Protein AF-A0A679GRU7-F1 (afdb_monomer)

pLDDT: mean 77.41, std 17.05, range [34.41, 97.0]

Organism: NCBI:txid319939

Mean predicted aligned error: 24.11 Å

Solvent-accessible surface area (backbone atoms only — not comparable to full-atom values): 45218 Å² total; per-residue (Å²): 133,88,80,76,78,82,76,92,82,73,49,51,67,71,84,57,57,96,81,52,56,38,78,64,93,48,73,92,66,41,77,66,52,21,51,82,77,44,79,58,52,74,59,67,23,37,52,35,32,53,49,23,54,50,38,50,52,53,49,51,38,71,74,59,73,50,51,68,68,53,69,88,44,79,37,50,58,68,37,66,30,29,57,97,94,41,41,35,31,26,69,39,66,45,65,40,70,57,58,96,82,33,68,88,40,29,43,81,76,57,82,46,74,67,55,49,49,52,50,51,58,65,72,54,72,84,79,80,70,75,69,48,40,29,24,34,45,86,53,44,68,81,86,50,55,83,12,20,28,28,37,56,30,84,50,66,76,72,20,54,31,39,34,38,22,29,30,28,59,82,72,48,82,37,58,66,64,65,66,67,64,43,54,58,18,36,42,35,42,29,31,64,78,85,55,61,26,33,42,33,30,33,28,69,41,78,63,47,81,68,84,60,24,34,39,35,30,30,40,54,74,53,68,49,62,72,66,79,54,76,66,37,55,25,38,33,27,63,45,59,56,54,79,57,73,69,71,72,60,74,66,42,76,44,83,38,81,47,77,94,66,63,57,86,24,47,43,72,24,36,42,49,77,44,50,32,84,78,28,50,70,50,41,50,38,53,74,72,58,75,50,50,66,48,53,52,69,50,38,72,75,35,55,46,41,29,49,18,28,27,55,40,82,74,78,58,33,27,24,42,24,26,44,50,29,64,38,91,81,46,92,43,62,61,84,93,76,76,78,56,92,96,44,82,82,47,79,39,52,58,75,80,90,81,79,78,91,81,87,82,87,82,82,81,73,89,84,77,93,85,79,91,78,88,78,80,83,78,87,80,78,96,70,78,96,73,76,78,81,71,81,76,96,81,80,70,103,65,95,73,75,97,81,80,87,62,35,44,30,29,30,56,45,67,72,52,78,51,76,88,52,60,57,60,61,52,44,48,50,49,47,48,49,44,45,52,47,44,52,47,52,56,63,70,40,82,51,76,68,41,76,42,83,37,81,46,76,94,67,65,56,86,25,46,44,73,24,37,42,49,76,45,51,32,82,81,27,51,69,51,42,48,38,54,75,72,57,77,48,48,65,49,53,52,66,53,36,71,75,36,56,42,41,29,48,14,29,28,57,40,83,74,78,60,31,28,26,42,23,25,45,50,29,63,39,90,81,46,89,43,62,65,84,91,77,75,78,54,93,94,43,91,77,49,77,37,54,54,75,78,82,77,80,78,90,84,84,86,81,85,78,96,71,90,71,92,55,97,85,59,85,74,80,78,50,75,47,40,47,35,74,56,82,87,70,73,88,54,94,49,103,66,88,58,82,83,85,66,81,46,79,40,77,64,44,32,91,87,52,87,77,60,98,84,61,84,75,78,95,81,80,88,61,31,43,29,29,31,53,44,82,50,72,81,56,95,79,69,78,51,67,67,60,50,51,58,49,48,54,54,47,51,56,51,48,55,56,57,70,70,48,85,70,58,74,73,69,94,40,48,82,38,83,43,43,94,81,57,60,64,74,44,78,45,67,34,78,77,83,41,44,27,42,40,40,35,38,35,52,61,53,83,43,56,32,36,38,26,47,70,85,41,78,75,31,74,49,72,70,91,69,96,57,86,48,75,50,74,50,57,50,78,40,49,50,76,33,39,34,34,36,41,48,73,86,51,76,75,38,35,35,36,35,83

Secondary structure (DSSP, 8-state):
---PPPP--PPTTTTPPTTS----S-TTTTTHHHHHHSTT---HHHHHHHHHHHHHHHHHHHHHSSPBP-TT-EE-TT-EEEETTEEEEESS-EES--GGG-TTTEEE-S--HHHHHHHHHHHTTTSS---EEEEE---SSSPPPTTEEEESSSSGGG-SEEEEESB-TTS-B-HHHHHT--TT-EEEEEETTTT--EEEEEE-SPPEE-SSEEEEEEEEEEEES-SPPTT-EEEEEEE-TTSSSSSS-TT-EEEES-GGGPPTTEEE-BS-EEETTT-HHHHHHHHTT-S-EE-HHHHHH-GGGTTSEE-TTSSSEEEPPBSS--STT---SPPP--SSTTS-SSTTPPPPP-PPP--------S----S--------SS--------PPPP-SSSS---S----EEEEE--S----TTTTTTHHHHHHHHHHHHHHHHHHHHSPPTT-EEEES-GGGPPTTEEE-SS-EEETTT-HHHHHHHHTT-S-EE-HHHHHH-GGGGGSEE-TTSSSEEEPP-TT--STT---SPPP--SSTTS-SSTTPPPPP-PPP------S-----TT-------SSEEE-S-------SS--PPP-EEE-GGGSTT----SS----S----EEEEE-SSS---TT---HHHHHHHHHHHHHHHHHHHTSPPPTTSS--EEE-GGG--TT-EEE--SSS-EEEEEEEE-TT--EEEEETTEEEEEE---SSS--EEEEEEEE-TT-EEEEE-SS--SEEEEE-

Sequence (754 aa):
MTHYSRPDELVFASGAKPGEVQGFPDIPRGWGVAYDQTAGIPPMEWFNALFKRGDEGLRYLLQRGIADWSATEDYPVDAHVQEGGKVWKAKVANLGKRPSVNPGEWVETALTREALKALIQEQLGGGTLNFGQWQWSSATSGGVANGYLALNATNPADATALMIAKSSAEGLDYSRSVALLRAGDTLCIQSRPGGTVAHRFRVTGELVDSGAYRSVPVVYVSGAGGVPASNALLQVLMTPAGASDMGMPLLSVQWWVSRASIPAGCAPADGQLLSRALYPDVWAAIRDGKVPKTSEATWSSDPTQRGMFTEGDGSTTFRMPDYNGKAVGSLGALFLRGDGALSASTAGKIQLDEIKAHSHSINGASGSNTTKLAYLNQNGGGGDFGGASTTFEKGGLETRPLNITGCWIIKMGSEVTNPGAIDAAAVSSTYAKLVTRVEAIEGAGMPLMSVQWWVSRASIPAGCAPADGQLLSRTLYPDVWAAIRDGKVPKTTEATWSSDPTQRGMFTEGDGSTTFRMPDYNGKAVGSLGAVFMRGDGALSVAVAGAIQSDAMQRITGQGGEKWAVETSGTAPAGTGVFKLGTPTVMRISPASATGCTVAFDSAGSPGAKVSDSETRPLNVTGCWIIKMGSGVNNPGAIDAAAVSSTYAKLVTRVEALEMRPRSVGDGQAWQDVTASRASGVTYTNSSGRPKLVSIFAANGLATRGISVGGVLVSQFTPIASGSISTTISAVVPNGTTYSVTAGTSINTWMELA

Radius of gyration: 50.72 Å; Cα contacts (8 Å, |Δi|>4): 1213; chains: 1; bounding box: 148×101×135 Å

Foldseek 3Di:
DDDDDDPPLDAQCPVPDPPQADDDPDVVVPQVVCCVPPVSDDDNNHVSNVSNVVSVVVSQCVVPVAAADDQADWAAAQHWHDDPNFIKGFNHTDHRDDAVVCVVGIDTDDQDPVNVVVVVVVVPPDDAFFLAKAFEAQDLDDADDAQHKYFVDQWLQPGFKIKFFQHHVVRDGNVPVVQPDAAQKKKWKAQPPPRLWIWIWGFHHHWDDPPGIIITGTHTDDIHNIGDDGRGMITMGIDDRPSFDPPDDAFDKDWAADPVCDDFQKDFQAFDKDWCVLQVVNLVCVVVVVFAEDEPVCVVPPLQQLLHKYCPPVPTIITGRRQQQNDPPHPHHHDDDDCDPPDPVGGSGHDDDDDPDDDDDDDDDPDDDDDDDDDDDDDDDDDPPPPPPDDDDDDPPDDDDDDDDTTMMTRRGRRSPPPVPVPPVVVVVVVVVVVVVVCVVCVVDDDAFDKDWAAAPVCPDFQKDFQAFDKDWCVQQVVVLVCVVVVVFAEDEPVCVVPPLQQLLHKYCPPVPTIITGRRQQQNDPPHLHHDDDDDCDPPDPNRGSGHDADDDDDDDDDDDDDPDPDVDDDDPADAFQWGFDDDPDPDPDPDDDDDGDTGGDNVRHVPDDDDPRGDDDDDDDTTIMTRRDRGGDDPPPDDPVNVVVVVVVVVVVVVVVVPDADDEPDPWDKDWCQVVDDAPDKDAQAVSFKKKKKFKDKDWQDKKFKAKLNRGPWIDGDDDTDIDIDMTMDIHGHGIMMHIHDPPGTPTIIMRD

Nearest PDB structures (foldseek):
  4hmc-assembly1_A  TM=9.590E-01  e=4.121E-02  Moritella marina
  4mb5-assembly1_A  TM=9.349E-01  e=9.545E-02  Moritella marina
  6qe7-assembly3_C  TM=3.754E-01  e=5.375E+00  Acetivibrio thermocellus

Structure (mmCIF, N/CA/C/O backbone):
data_AF-A0A679GRU7-F1
#
_entry.id   AF-A0A679GRU7-F1
#
loop_
_atom_site.group_PDB
_atom_site.id
_atom_site.type_symbol
_atom_site.label_atom_id
_atom_site.label_alt_id
_atom_site.label_comp_id
_atom_site.label_asym_id
_atom_site.label_entity_id
_atom_site.label_seq_id
_atom_site.pdbx_PDB_ins_code
_atom_site.Cartn_x
_atom_site.Cartn_y
_atom_site.Cartn_z
_atom_site.occupancy
_atom_site.B_iso_or_equiv
_atom_site.auth_seq_id
_atom_site.auth_comp_id
_atom_site.auth_asym_id
_atom_site.auth_atom_id
_atom_site.pdbx_PDB_model_num
ATOM 1 N N . MET A 1 1 ? 43.787 23.935 -15.636 1.00 44.44 1 MET A N 1
ATOM 2 C CA . MET A 1 1 ? 43.254 24.228 -14.291 1.00 44.44 1 MET A CA 1
ATOM 3 C C . MET A 1 1 ? 44.156 23.506 -13.306 1.00 44.44 1 MET A C 1
ATOM 5 O O . MET A 1 1 ? 44.208 22.284 -13.343 1.00 44.44 1 MET A O 1
ATOM 9 N N . THR A 1 2 ? 44.974 24.237 -12.553 1.00 45.62 2 THR A N 1
ATOM 10 C CA . THR A 1 2 ? 45.876 23.639 -11.560 1.00 45.62 2 THR A CA 1
ATOM 11 C C . THR A 1 2 ? 45.022 23.153 -10.394 1.00 45.62 2 THR A C 1
ATOM 13 O O . THR A 1 2 ? 44.406 23.966 -9.711 1.00 45.62 2 THR A O 1
ATOM 16 N N . HIS A 1 3 ? 44.920 21.839 -10.206 1.00 39.66 3 HIS A N 1
ATOM 17 C CA . HIS A 1 3 ? 44.279 21.275 -9.022 1.00 39.66 3 HIS A CA 1
ATOM 18 C C . HIS A 1 3 ? 45.283 21.315 -7.872 1.00 39.66 3 HIS A C 1
ATOM 20 O O . HIS A 1 3 ? 46.296 20.621 -7.908 1.00 39.66 3 HIS A O 1
ATOM 26 N N . TYR A 1 4 ? 45.011 22.144 -6.869 1.00 73.44 4 TYR A N 1
ATOM 27 C CA . TYR A 1 4 ? 45.756 22.123 -5.616 1.00 73.44 4 TYR A CA 1
ATOM 28 C C . TYR A 1 4 ? 45.255 20.966 -4.746 1.00 73.44 4 TYR A C 1
ATOM 30 O O . TYR A 1 4 ? 44.047 20.730 -4.657 1.00 73.44 4 TYR A O 1
ATOM 38 N N . SER A 1 5 ? 46.177 20.237 -4.118 1.00 75.31 5 SER A N 1
ATOM 39 C CA . SER A 1 5 ? 45.836 19.201 -3.141 1.00 75.31 5 SER A CA 1
ATOM 40 C C . SER A 1 5 ? 45.185 19.825 -1.909 1.00 75.31 5 SER A C 1
ATOM 42 O O . SER A 1 5 ? 45.539 20.932 -1.502 1.00 75.31 5 SER A O 1
ATOM 44 N N . ARG A 1 6 ? 44.243 19.100 -1.300 1.00 74.81 6 ARG A N 1
ATOM 45 C CA . ARG A 1 6 ? 43.638 19.507 -0.029 1.00 74.81 6 ARG A CA 1
ATOM 46 C C . ARG A 1 6 ? 44.740 19.654 1.043 1.00 74.81 6 ARG A C 1
ATOM 48 O O . ARG A 1 6 ? 45.560 18.740 1.143 1.00 74.81 6 ARG A O 1
ATOM 55 N N . PRO A 1 7 ? 44.763 20.748 1.830 1.00 77.38 7 PRO A N 1
ATOM 56 C CA . PRO A 1 7 ? 45.661 20.880 2.979 1.00 77.38 7 PRO A CA 1
ATOM 57 C C . PRO A 1 7 ? 45.473 19.734 3.985 1.00 77.38 7 PRO A C 1
ATOM 59 O O . PRO A 1 7 ? 44.373 19.193 4.094 1.00 77.38 7 PRO A O 1
ATOM 62 N N . ASP A 1 8 ? 46.516 19.392 4.742 1.00 78.94 8 ASP A N 1
ATOM 63 C CA . ASP A 1 8 ? 46.558 18.282 5.717 1.00 78.94 8 ASP A CA 1
ATOM 64 C C . ASP A 1 8 ? 45.741 18.518 7.009 1.00 78.94 8 ASP A C 1
ATOM 66 O O . ASP A 1 8 ? 45.792 17.715 7.939 1.00 78.94 8 ASP A O 1
ATOM 70 N N . GLU A 1 9 ? 44.943 19.592 7.040 1.00 81.50 9 GLU A N 1
ATOM 71 C CA . GLU A 1 9 ? 44.033 19.995 8.124 1.00 81.50 9 GLU A CA 1
ATOM 72 C C . GLU A 1 9 ? 44.715 20.349 9.458 1.00 81.50 9 GLU A C 1
ATOM 74 O O . GLU A 1 9 ? 44.023 20.597 10.457 1.00 81.50 9 GLU A O 1
ATOM 79 N N . LEU A 1 10 ? 46.050 20.411 9.480 1.00 86.88 10 LEU A N 1
ATOM 80 C CA . LEU A 1 10 ? 46.818 20.862 10.630 1.00 86.88 10 LEU A CA 1
ATOM 81 C C . LEU A 1 10 ? 46.739 22.386 10.759 1.00 86.88 10 LEU A C 1
ATOM 83 O O . LEU A 1 10 ? 46.711 23.115 9.774 1.00 86.88 10 LEU A O 1
ATOM 87 N N . VAL A 1 11 ? 46.701 22.863 12.003 1.00 87.81 11 VAL A N 1
ATOM 88 C CA . VAL A 1 11 ? 46.763 24.292 12.327 1.00 87.81 11 VAL A CA 1
ATOM 89 C C . VAL A 1 11 ? 48.177 24.615 12.797 1.00 87.81 11 VAL A C 1
ATOM 91 O O . VAL A 1 11 ? 48.675 23.998 13.750 1.00 87.81 11 VAL A O 1
ATOM 94 N N . PHE A 1 12 ? 48.824 25.584 12.155 1.00 88.75 12 PHE A N 1
ATOM 95 C CA . PHE A 1 12 ? 50.151 26.059 12.526 1.00 88.75 12 PHE A CA 1
ATOM 96 C C . PHE A 1 12 ? 50.196 26.515 13.992 1.00 88.75 12 PHE A C 1
ATOM 98 O O . PHE A 1 12 ? 49.258 27.125 14.504 1.00 88.75 12 PHE A O 1
ATOM 105 N N . ALA A 1 13 ? 51.281 26.185 14.701 1.00 87.81 13 ALA A N 1
ATOM 106 C CA . ALA A 1 13 ? 51.459 26.486 16.129 1.00 87.81 13 ALA A CA 1
ATOM 107 C C . ALA A 1 13 ? 50.309 25.991 17.050 1.00 87.81 13 ALA A C 1
ATOM 109 O O . ALA A 1 13 ? 50.098 26.509 18.153 1.00 87.81 13 ALA A O 1
ATOM 110 N N . SER A 1 14 ? 49.558 24.962 16.637 1.00 85.50 14 SER A N 1
ATOM 111 C CA . SER A 1 14 ? 48.513 24.341 17.469 1.00 85.50 14 SER A CA 1
ATOM 112 C C . SER A 1 14 ? 49.071 23.586 18.684 1.00 85.50 14 SER A C 1
ATOM 114 O O . SER A 1 14 ? 48.404 23.537 19.713 1.00 85.50 14 SER A O 1
ATOM 116 N N . GLY A 1 15 ? 50.306 23.075 18.597 1.00 87.00 15 GLY A N 1
ATOM 117 C CA . GLY A 1 15 ? 51.042 22.419 19.690 1.00 87.00 15 GLY A CA 1
ATOM 118 C C . GLY A 1 15 ? 52.117 23.279 20.368 1.00 87.00 15 GLY A C 1
ATOM 119 O O . GLY A 1 15 ? 53.015 22.723 20.998 1.00 87.00 15 GLY A O 1
ATOM 120 N N . ALA A 1 16 ? 52.080 24.604 20.201 1.00 86.81 16 ALA A N 1
ATOM 121 C CA . ALA A 1 16 ? 53.076 25.512 20.770 1.00 86.81 16 ALA A CA 1
ATOM 122 C C . ALA A 1 16 ? 53.020 25.552 22.311 1.00 86.81 16 ALA A C 1
ATOM 124 O O . ALA A 1 16 ? 51.942 25.515 22.912 1.00 86.81 16 ALA A O 1
ATOM 125 N N . LYS A 1 17 ? 54.184 25.631 22.958 1.00 88.25 17 LYS A N 1
ATOM 126 C CA . LYS A 1 17 ? 54.336 25.694 24.418 1.00 88.25 17 LYS A CA 1
ATOM 127 C C . LYS A 1 17 ? 54.010 27.096 24.959 1.00 88.25 17 LYS A C 1
ATOM 129 O O . LYS A 1 17 ? 53.987 28.068 24.200 1.00 88.25 17 LYS A O 1
ATOM 134 N N . PRO A 1 18 ? 53.779 27.239 26.280 1.00 83.06 18 PRO A N 1
ATOM 135 C CA . PRO A 1 18 ? 53.584 28.548 26.898 1.00 83.06 18 PRO A CA 1
ATOM 136 C C . PRO A 1 18 ? 54.739 29.504 26.571 1.00 83.06 18 PRO A C 1
ATOM 138 O O . PRO A 1 18 ? 55.896 29.184 26.830 1.00 83.06 18 PRO A O 1
ATOM 141 N N . GLY A 1 19 ? 54.411 30.664 25.999 1.00 82.38 19 GLY A N 1
ATOM 142 C CA . GLY A 1 19 ? 55.381 31.672 25.562 1.00 82.38 19 GLY A CA 1
ATOM 143 C C . GLY A 1 19 ? 55.750 31.627 24.075 1.00 82.38 19 GLY A C 1
ATOM 144 O O . GLY A 1 19 ? 56.306 32.600 23.598 1.00 82.38 19 GLY A O 1
ATOM 145 N N . GLU A 1 20 ? 55.401 30.575 23.323 1.00 85.69 20 GLU A N 1
ATOM 146 C CA . GLU A 1 20 ? 55.745 30.445 21.889 1.00 85.69 20 GLU A CA 1
ATOM 147 C C . GLU A 1 20 ? 54.684 31.047 20.937 1.00 85.69 20 GLU A C 1
ATOM 149 O O . GLU A 1 20 ? 54.905 31.148 19.730 1.00 85.69 20 GLU A O 1
ATOM 154 N N . VAL A 1 21 ? 53.520 31.452 21.456 1.00 87.38 21 VAL A N 1
ATOM 155 C CA . VAL A 1 21 ? 52.453 32.149 20.714 1.00 87.38 21 VAL A CA 1
ATOM 156 C C . VAL A 1 21 ? 51.985 33.334 21.544 1.00 87.38 21 VAL A C 1
ATOM 158 O O . VAL A 1 21 ? 51.545 33.159 22.681 1.00 87.38 21 VAL A O 1
ATOM 161 N N . GLN A 1 22 ? 52.023 34.532 20.963 1.00 89.00 22 GLN A N 1
ATOM 162 C CA . GLN A 1 22 ? 51.545 35.756 21.599 1.00 89.00 22 GLN A CA 1
ATOM 163 C C . GLN A 1 22 ? 50.630 36.501 20.631 1.00 89.00 22 GLN A C 1
ATOM 165 O O . GLN A 1 22 ? 50.999 36.735 19.483 1.00 89.00 22 GLN A O 1
ATOM 170 N N . GLY A 1 23 ? 49.431 36.866 21.096 1.00 86.69 23 GLY A N 1
ATOM 171 C CA . GLY A 1 23 ? 48.456 37.587 20.281 1.00 86.69 23 GLY A CA 1
ATOM 172 C C . GLY A 1 23 ? 49.054 38.856 19.675 1.00 86.69 23 GLY A C 1
ATOM 173 O O . GLY A 1 23 ? 49.741 39.609 20.366 1.00 86.69 23 GLY A O 1
ATOM 174 N N . PHE A 1 24 ? 48.791 39.079 18.386 1.00 90.44 24 PHE A N 1
ATOM 175 C CA . PHE A 1 24 ? 49.266 40.277 17.707 1.00 90.44 24 PHE A CA 1
ATOM 176 C C . PHE A 1 24 ? 48.602 41.517 18.333 1.00 90.44 24 PHE A C 1
ATOM 178 O O . PHE A 1 24 ? 47.371 41.554 18.410 1.00 90.44 24 PHE A O 1
ATOM 185 N N . PRO A 1 25 ? 49.379 42.515 18.784 1.00 86.88 25 PRO A N 1
ATOM 186 C CA . PRO A 1 25 ? 48.884 43.578 19.662 1.00 86.88 25 PRO A CA 1
ATOM 187 C C . PRO A 1 25 ? 47.815 44.486 19.036 1.00 86.88 25 PRO A C 1
ATOM 189 O O . PRO A 1 25 ? 46.941 44.959 19.755 1.00 86.88 25 PRO A O 1
ATOM 192 N N . ASP A 1 26 ? 47.854 44.727 17.722 1.00 88.69 26 ASP A N 1
ATOM 193 C CA . ASP A 1 26 ? 46.868 45.566 17.021 1.00 88.69 26 ASP A CA 1
ATOM 194 C C . ASP A 1 26 ? 46.750 45.141 15.547 1.00 88.69 26 ASP A C 1
ATOM 196 O O . ASP A 1 26 ? 47.556 45.515 14.695 1.00 88.69 26 ASP A O 1
ATOM 200 N N . ILE A 1 27 ? 45.752 44.298 15.256 1.00 90.06 27 ILE A N 1
ATOM 201 C CA . ILE A 1 27 ? 45.539 43.712 13.922 1.00 90.06 27 ILE A CA 1
ATOM 202 C C . ILE A 1 27 ? 45.289 44.788 12.843 1.00 90.06 27 ILE A C 1
ATOM 204 O O . ILE A 1 27 ? 45.960 44.713 11.812 1.00 90.06 27 ILE A O 1
ATOM 208 N N . PRO A 1 28 ? 44.393 45.786 13.028 1.00 89.88 28 PRO A N 1
ATOM 209 C CA . PRO A 1 28 ? 44.187 46.847 12.037 1.00 89.88 28 PRO A CA 1
ATOM 210 C C . PRO A 1 28 ? 45.433 47.687 11.731 1.00 89.88 28 PRO A C 1
ATOM 212 O O . PRO A 1 28 ? 45.650 48.051 10.576 1.00 89.88 28 PRO A O 1
ATOM 215 N N . ARG A 1 29 ? 46.260 47.996 12.740 1.00 87.31 29 ARG A N 1
ATOM 216 C CA . ARG A 1 29 ? 47.484 48.796 12.554 1.00 87.31 29 ARG A CA 1
ATOM 217 C C . ARG A 1 29 ? 48.624 48.006 11.899 1.00 87.31 29 ARG A C 1
ATOM 219 O O . ARG A 1 29 ? 49.522 48.602 11.298 1.00 87.31 29 ARG A O 1
ATOM 226 N N . GLY A 1 30 ? 48.588 46.676 11.984 1.00 88.50 30 GLY A N 1
ATOM 227 C CA . GLY A 1 30 ? 49.549 45.778 11.345 1.00 88.50 30 GLY A CA 1
ATOM 228 C C . GLY A 1 30 ? 50.978 45.947 11.873 1.00 88.50 30 GLY A C 1
ATOM 229 O O . GLY A 1 30 ? 51.204 46.344 13.016 1.00 88.50 30 GLY A O 1
ATOM 230 N N . TRP A 1 31 ? 51.980 45.659 11.035 1.00 88.75 31 TRP A N 1
ATOM 231 C CA . TRP A 1 31 ? 53.398 45.673 11.436 1.00 88.75 31 TRP A CA 1
ATOM 232 C C . TRP A 1 31 ? 53.929 47.038 11.895 1.00 88.75 31 TRP A C 1
ATOM 234 O O . TRP A 1 31 ? 54.995 47.091 12.502 1.00 88.75 31 TRP A O 1
ATOM 244 N N . GLY A 1 32 ? 53.184 48.130 11.686 1.00 85.62 32 GLY A N 1
ATOM 245 C CA . GLY A 1 32 ? 53.536 49.450 12.217 1.00 85.62 32 GLY A CA 1
ATOM 246 C C . GLY A 1 32 ? 53.711 49.467 13.742 1.00 85.62 32 GLY A C 1
ATOM 247 O O . GLY A 1 32 ? 54.478 50.270 14.260 1.00 85.62 32 GLY A O 1
ATOM 248 N N . VAL A 1 33 ? 53.069 48.538 14.457 1.00 88.06 33 VAL A N 1
ATOM 249 C CA . VAL A 1 33 ? 53.175 48.395 15.920 1.00 88.06 33 VAL A CA 1
ATOM 250 C C . VAL A 1 33 ? 54.559 47.909 16.361 1.00 88.06 33 VAL A C 1
ATOM 252 O O . VAL A 1 33 ? 54.996 48.220 17.469 1.00 88.06 33 VAL A O 1
ATOM 255 N N . ALA A 1 34 ? 55.282 47.195 15.491 1.00 86.69 34 ALA A N 1
ATOM 256 C CA . ALA A 1 34 ? 56.625 46.712 15.798 1.00 86.69 34 ALA A CA 1
ATOM 257 C C . ALA A 1 34 ? 57.600 47.874 16.047 1.00 86.69 34 ALA A C 1
ATOM 259 O O . ALA A 1 34 ? 58.485 47.755 16.888 1.00 86.69 34 ALA A O 1
ATOM 260 N N . TYR A 1 35 ? 57.426 49.021 15.381 1.00 86.69 35 TYR A N 1
ATOM 261 C CA . TYR A 1 35 ? 58.285 50.193 15.593 1.00 86.69 35 TYR A CA 1
ATOM 262 C C . TYR A 1 35 ? 58.158 50.777 17.003 1.00 86.69 35 TYR A C 1
ATOM 264 O O . TYR A 1 35 ? 59.169 51.164 17.585 1.00 86.69 35 TYR A O 1
ATOM 272 N N . ASP A 1 36 ? 56.952 50.768 17.569 1.00 85.19 36 ASP A N 1
ATOM 273 C CA . ASP A 1 36 ? 56.684 51.350 18.888 1.00 85.19 36 ASP A CA 1
ATOM 274 C C . ASP A 1 36 ? 57.011 50.386 20.036 1.00 85.19 36 ASP A C 1
ATOM 276 O O . ASP A 1 36 ? 57.394 50.820 21.120 1.00 85.19 36 ASP A O 1
ATOM 280 N N . GLN A 1 37 ? 56.826 49.078 19.822 1.00 85.56 37 GLN A N 1
ATOM 281 C CA . GLN A 1 37 ? 56.873 48.082 20.901 1.00 85.56 37 GLN A CA 1
ATOM 282 C C . GLN A 1 37 ? 58.115 47.191 20.860 1.00 85.56 37 GLN A C 1
ATOM 284 O O . GLN A 1 37 ? 58.519 46.660 21.892 1.00 85.56 37 GLN A O 1
ATOM 289 N N . THR A 1 38 ? 58.725 47.014 19.686 1.00 84.94 38 THR A N 1
ATOM 290 C CA . THR A 1 38 ? 59.832 46.066 19.483 1.00 84.94 38 THR A CA 1
ATOM 291 C C . THR A 1 38 ? 60.954 46.640 18.612 1.00 84.94 38 THR A C 1
ATOM 293 O O . THR A 1 38 ? 61.717 45.899 17.993 1.00 84.94 38 THR A O 1
ATOM 296 N N . ALA A 1 39 ? 61.067 47.975 18.560 1.00 85.31 39 ALA A N 1
ATOM 297 C CA . ALA A 1 39 ? 62.085 48.709 17.801 1.00 85.31 39 ALA A CA 1
ATOM 298 C C . ALA A 1 39 ? 62.170 48.311 16.309 1.00 85.31 39 ALA A C 1
ATOM 300 O O . ALA A 1 39 ? 63.237 48.327 15.699 1.00 85.31 39 ALA A O 1
ATOM 301 N N . GLY A 1 40 ? 61.033 47.945 15.716 1.00 81.81 40 GLY A N 1
ATOM 302 C CA . GLY A 1 40 ? 60.900 47.562 14.310 1.00 81.81 40 GLY A CA 1
ATOM 303 C C . GLY A 1 40 ? 61.183 46.087 14.018 1.00 81.81 40 GLY A C 1
ATOM 304 O O . GLY A 1 40 ? 61.123 45.693 12.856 1.00 81.81 40 GLY A O 1
ATOM 305 N N . ILE A 1 41 ? 61.465 45.261 15.034 1.00 85.94 41 ILE A N 1
ATOM 306 C CA . ILE A 1 41 ? 61.760 43.831 14.867 1.00 85.94 41 ILE A CA 1
ATOM 307 C C . ILE A 1 41 ? 60.609 43.010 15.462 1.00 85.94 41 ILE A C 1
ATOM 309 O O . ILE A 1 41 ? 60.502 42.907 16.685 1.00 85.94 41 ILE A O 1
ATOM 313 N N . PRO A 1 42 ? 59.708 42.444 14.644 1.00 86.62 42 PRO A N 1
ATOM 314 C CA . PRO A 1 42 ? 58.604 41.646 15.158 1.00 86.62 42 PRO A CA 1
ATOM 315 C C . PRO A 1 42 ? 59.084 40.300 15.742 1.00 86.62 42 PRO A C 1
ATOM 317 O O . PRO A 1 42 ? 59.839 39.588 15.076 1.00 86.62 42 PRO A O 1
ATOM 320 N N . PRO A 1 43 ? 58.644 39.926 16.958 1.00 88.94 43 PRO A N 1
ATOM 321 C CA . PRO A 1 43 ? 58.990 38.659 17.597 1.00 88.94 43 PRO A CA 1
ATOM 322 C C . PRO A 1 43 ? 58.321 37.466 16.891 1.00 88.94 43 PRO A C 1
ATOM 324 O O . PRO A 1 43 ? 57.265 37.601 16.268 1.00 88.94 43 PRO A O 1
ATOM 327 N N . MET A 1 44 ? 58.927 36.278 16.985 1.00 89.25 44 MET A N 1
ATOM 328 C CA . MET A 1 44 ? 58.469 35.067 16.280 1.00 89.25 44 MET A CA 1
ATOM 329 C C . MET A 1 44 ? 57.090 34.594 16.768 1.00 89.25 44 MET A C 1
ATOM 331 O O . MET A 1 44 ? 56.289 34.042 16.017 1.00 89.25 44 MET A O 1
ATOM 335 N N . GLU A 1 45 ? 56.775 34.883 18.022 1.00 91.00 45 GLU A N 1
ATOM 336 C CA . GLU A 1 45 ? 55.520 34.596 18.701 1.00 91.00 45 GLU A CA 1
ATOM 337 C C . GLU A 1 45 ? 54.329 35.294 18.025 1.00 91.00 45 GLU A C 1
ATOM 339 O O . GLU A 1 45 ? 53.233 34.728 17.972 1.00 91.00 45 GLU A O 1
ATOM 344 N N . TRP A 1 46 ? 54.547 36.494 17.467 1.00 91.81 46 TRP A N 1
ATOM 345 C CA . TRP A 1 46 ? 53.545 37.233 16.690 1.00 91.81 46 TRP A CA 1
ATOM 346 C C . TRP A 1 46 ? 53.300 36.576 15.334 1.00 91.81 46 TRP A C 1
ATOM 348 O O . TRP A 1 46 ? 52.151 36.463 14.907 1.00 91.81 46 TRP A O 1
ATOM 358 N N . PHE A 1 47 ? 54.357 36.094 14.673 1.00 89.81 47 PHE A N 1
ATOM 359 C CA . PHE A 1 47 ? 54.220 35.322 13.436 1.00 89.81 47 PHE A CA 1
ATOM 360 C C . PHE A 1 47 ? 53.442 34.031 13.682 1.00 89.81 47 PHE A C 1
ATOM 362 O O . PHE A 1 47 ? 52.495 33.745 12.951 1.00 89.81 47 PHE A O 1
ATOM 369 N N . ASN A 1 48 ? 53.767 33.301 14.752 1.00 91.12 48 ASN A N 1
ATOM 370 C CA . ASN A 1 48 ? 53.046 32.088 15.123 1.00 91.12 48 ASN A CA 1
ATOM 371 C C . ASN A 1 48 ? 51.554 32.365 15.356 1.00 91.12 48 ASN A C 1
ATOM 373 O O . ASN A 1 48 ? 50.714 31.613 14.866 1.00 91.12 48 ASN A O 1
ATOM 377 N N . ALA A 1 49 ? 51.208 33.461 16.040 1.00 89.50 49 ALA A N 1
ATOM 378 C CA . ALA A 1 49 ? 49.816 33.849 16.257 1.00 89.50 49 ALA A CA 1
ATOM 379 C C . ALA A 1 49 ? 49.084 34.237 14.961 1.00 89.50 49 ALA A C 1
ATOM 381 O O . ALA A 1 49 ? 47.927 33.857 14.777 1.00 89.50 49 ALA A O 1
ATOM 382 N N . LEU A 1 50 ? 49.737 34.966 14.052 1.00 91.56 50 LEU A N 1
ATOM 383 C CA . LEU A 1 50 ? 49.140 35.376 12.778 1.00 91.56 50 LEU A CA 1
ATOM 384 C C . LEU A 1 50 ? 48.924 34.192 11.824 1.00 91.56 50 LEU A C 1
ATOM 386 O O . LEU A 1 50 ? 47.853 34.095 11.225 1.00 91.56 50 LEU A O 1
ATOM 390 N N . PHE A 1 51 ? 49.889 33.271 11.716 1.00 91.31 51 PHE A N 1
ATOM 391 C CA . PHE A 1 51 ? 49.735 32.052 10.912 1.00 91.31 51 PHE A CA 1
ATOM 392 C C . PHE A 1 51 ? 48.665 31.128 11.490 1.00 91.31 51 PHE A C 1
ATOM 394 O O . PHE A 1 51 ? 47.788 30.675 10.758 1.00 91.31 51 PHE A O 1
ATOM 401 N N . LYS A 1 52 ? 48.662 30.941 12.816 1.00 91.12 52 LYS A N 1
ATOM 402 C CA . LYS A 1 52 ? 47.621 30.182 13.513 1.00 91.12 52 LYS A CA 1
ATOM 403 C C . LYS A 1 52 ? 46.225 30.753 13.255 1.00 91.12 52 LYS A C 1
ATOM 405 O O . LYS A 1 52 ? 45.319 30.007 12.898 1.00 91.12 52 LYS A O 1
ATOM 410 N N . ARG A 1 53 ? 46.063 32.079 13.349 1.00 92.31 53 ARG A N 1
ATOM 411 C CA . ARG A 1 53 ? 44.804 32.777 13.032 1.00 92.31 53 ARG A CA 1
ATOM 412 C C . ARG A 1 53 ? 44.348 32.524 11.589 1.00 92.31 53 ARG A C 1
ATOM 414 O O . ARG A 1 53 ? 43.150 32.386 11.349 1.00 92.31 53 ARG A O 1
ATOM 421 N N . GLY A 1 54 ? 45.280 32.485 10.636 1.00 89.94 54 GLY A N 1
ATOM 422 C CA . GLY A 1 54 ? 44.994 32.185 9.230 1.00 89.94 54 GLY A CA 1
ATOM 423 C C . GLY A 1 54 ? 44.478 30.759 9.022 1.00 89.94 54 GLY A C 1
ATOM 424 O O . GLY A 1 54 ? 43.413 30.573 8.430 1.00 89.94 54 GLY A O 1
ATOM 425 N N . ASP A 1 55 ? 45.186 29.768 9.567 1.00 90.00 55 ASP A N 1
ATOM 426 C CA . ASP A 1 55 ? 44.810 28.353 9.459 1.00 90.00 55 ASP A CA 1
ATOM 427 C C . ASP A 1 55 ? 43.480 28.049 10.158 1.00 90.00 55 ASP A C 1
ATOM 429 O O . ASP A 1 55 ? 42.654 27.300 9.635 1.00 90.00 55 ASP A O 1
ATOM 433 N N . GLU A 1 56 ? 43.222 28.664 11.315 1.00 90.56 56 GLU A N 1
ATOM 434 C CA . GLU A 1 56 ? 41.939 28.545 12.015 1.00 90.56 56 GLU A CA 1
ATOM 435 C C . GLU A 1 56 ? 40.784 29.127 11.187 1.00 90.56 56 GLU A C 1
ATOM 437 O O . GLU A 1 56 ? 39.716 28.514 11.110 1.00 90.56 56 GLU A O 1
ATOM 442 N N . GLY A 1 57 ? 41.004 30.257 10.504 1.00 87.94 57 GLY A N 1
ATOM 443 C CA . GLY A 1 57 ? 40.034 30.842 9.576 1.00 87.94 57 GLY A CA 1
ATOM 444 C C . GLY A 1 57 ? 39.740 29.937 8.374 1.00 87.94 57 GLY A C 1
ATOM 445 O O . GLY A 1 57 ? 38.578 29.737 8.011 1.00 87.94 57 GLY A O 1
ATOM 446 N N . LEU A 1 58 ? 40.771 29.319 7.791 1.00 86.94 58 LEU A N 1
ATOM 447 C CA . LEU A 1 58 ? 40.599 28.348 6.709 1.00 86.94 58 LEU A CA 1
ATOM 448 C C . LEU A 1 58 ? 39.840 27.103 7.192 1.00 86.94 58 LEU A C 1
ATOM 450 O O . LEU A 1 58 ? 38.924 26.630 6.517 1.00 86.94 58 LEU A O 1
ATOM 454 N N . ARG A 1 59 ? 40.171 26.596 8.384 1.00 87.50 59 ARG A N 1
ATOM 455 C CA . ARG A 1 59 ? 39.511 25.434 8.992 1.00 87.50 59 ARG A CA 1
ATOM 456 C C . ARG A 1 59 ? 38.040 25.705 9.297 1.00 87.50 59 ARG A C 1
ATOM 458 O O . ARG A 1 59 ? 37.207 24.836 9.049 1.00 87.50 59 ARG A O 1
ATOM 465 N N . TYR A 1 60 ? 37.712 26.909 9.763 1.00 90.31 60 TYR A N 1
ATOM 466 C CA . TYR A 1 60 ? 36.333 27.361 9.953 1.00 90.31 60 TYR A CA 1
ATOM 467 C C . TYR A 1 60 ? 35.525 27.277 8.647 1.00 90.31 60 TYR A C 1
ATOM 469 O O . TYR A 1 60 ? 34.437 26.694 8.629 1.00 90.31 60 TYR A O 1
ATOM 477 N N . LEU A 1 61 ? 36.080 27.774 7.536 1.00 87.25 61 LEU A N 1
ATOM 478 C CA . LEU A 1 61 ? 35.427 27.707 6.226 1.00 87.25 61 LEU A CA 1
ATOM 479 C C . LEU A 1 61 ? 35.331 26.274 5.690 1.00 87.25 61 LEU A C 1
ATOM 481 O O . LEU A 1 61 ? 34.290 25.904 5.157 1.00 87.25 61 LEU A O 1
ATOM 485 N N . LEU A 1 62 ? 36.360 25.440 5.872 1.00 85.12 62 LEU A N 1
ATOM 486 C CA . LEU A 1 62 ? 36.315 24.025 5.477 1.00 85.12 62 LEU A CA 1
ATOM 487 C C . LEU A 1 62 ? 35.241 23.235 6.241 1.00 85.12 62 LEU A C 1
ATOM 489 O O . LEU A 1 62 ? 34.641 22.325 5.675 1.00 85.12 62 LEU A O 1
ATOM 493 N N . GLN A 1 63 ? 34.987 23.575 7.508 1.00 84.81 63 GLN A N 1
ATOM 494 C CA . GLN A 1 63 ? 33.965 22.918 8.328 1.00 84.81 63 GLN A CA 1
ATOM 495 C C . GLN A 1 63 ? 32.545 23.371 7.984 1.00 84.81 63 GLN A C 1
ATOM 497 O O . GLN A 1 63 ? 31.629 22.551 7.970 1.00 84.81 63 GLN A O 1
ATOM 502 N N . ARG A 1 64 ? 32.345 24.669 7.736 1.00 81.56 64 ARG A N 1
ATOM 503 C CA . ARG A 1 64 ? 31.003 25.236 7.524 1.00 81.56 64 ARG A CA 1
ATOM 504 C C . ARG A 1 64 ? 30.600 25.371 6.061 1.00 81.56 64 ARG A C 1
ATOM 506 O O . ARG A 1 64 ? 29.410 25.483 5.770 1.00 81.56 64 ARG A O 1
ATOM 513 N N . GLY A 1 65 ? 31.566 25.386 5.146 1.00 86.75 65 GLY A N 1
ATOM 514 C CA . GLY A 1 65 ? 31.396 25.649 3.715 1.00 86.75 65 GLY A CA 1
ATOM 515 C C . GLY A 1 65 ? 31.074 27.113 3.393 1.00 86.75 65 GLY A C 1
ATOM 516 O O . GLY A 1 65 ? 31.690 27.697 2.508 1.00 86.75 65 GLY A O 1
ATOM 517 N N . ILE A 1 66 ? 30.132 27.714 4.124 1.00 88.44 66 ILE A N 1
ATOM 518 C CA . ILE A 1 66 ? 29.695 29.109 4.001 1.00 88.44 66 ILE A CA 1
ATOM 519 C C . 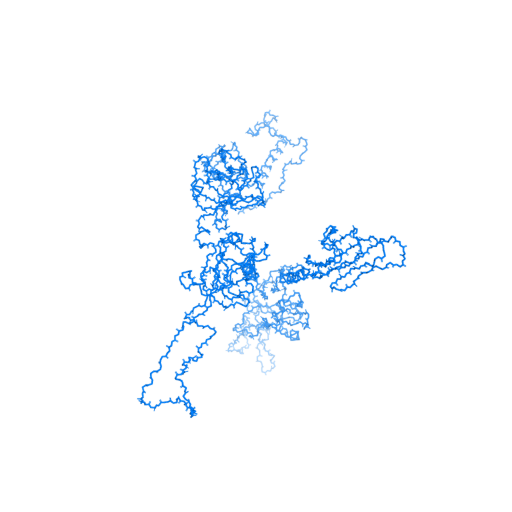ILE A 1 66 ? 29.829 29.765 5.381 1.00 88.44 66 ILE A C 1
ATOM 521 O O . ILE A 1 66 ? 29.452 29.166 6.388 1.00 88.44 66 ILE A O 1
ATOM 525 N N . ALA A 1 67 ? 30.376 30.980 5.434 1.00 89.62 67 ALA A N 1
ATOM 526 C CA . ALA A 1 67 ? 30.584 31.706 6.685 1.00 89.62 67 ALA A CA 1
ATOM 527 C C . ALA A 1 67 ? 29.261 32.141 7.340 1.00 89.62 67 ALA A C 1
ATOM 529 O O . ALA A 1 67 ? 28.264 32.390 6.657 1.00 89.62 67 ALA A O 1
ATOM 530 N N . ASP A 1 68 ? 29.266 32.269 8.668 1.00 91.38 68 ASP A N 1
ATOM 531 C CA . ASP A 1 68 ? 28.178 32.905 9.407 1.00 91.38 68 ASP A CA 1
ATOM 532 C C . ASP A 1 68 ? 28.060 34.382 9.027 1.00 91.38 68 ASP A C 1
ATOM 534 O O . ASP A 1 68 ? 29.046 35.057 8.717 1.00 91.38 68 ASP A O 1
ATOM 538 N N . TRP A 1 69 ? 26.838 34.899 9.093 1.00 93.75 69 TRP A N 1
ATOM 539 C CA . TRP A 1 69 ? 26.606 36.328 8.985 1.00 93.75 69 TRP A CA 1
ATOM 540 C C . TRP A 1 69 ? 27.297 37.088 10.130 1.00 93.75 69 TRP A C 1
ATOM 542 O O . TRP A 1 69 ? 27.242 36.688 11.294 1.00 93.75 69 TRP A O 1
ATOM 552 N N . SER A 1 70 ? 27.894 38.225 9.788 1.00 91.75 70 SER A N 1
ATOM 553 C CA . SER A 1 70 ? 28.583 39.145 10.680 1.00 91.75 70 SER A CA 1
ATOM 554 C C . SER A 1 70 ? 27.978 40.540 10.562 1.00 91.75 70 SER A C 1
ATOM 556 O O . SER A 1 70 ? 27.707 41.041 9.471 1.00 91.75 70 SER A O 1
ATOM 558 N N . ALA A 1 71 ? 27.807 41.202 11.704 1.00 91.88 71 ALA A N 1
ATOM 559 C CA . ALA A 1 71 ? 27.319 42.576 11.756 1.00 91.88 71 ALA A CA 1
ATOM 560 C C . ALA A 1 71 ? 28.349 43.605 11.253 1.00 91.88 71 ALA A C 1
ATOM 562 O O . ALA A 1 71 ? 27.981 44.751 11.006 1.00 91.88 71 ALA A O 1
ATOM 563 N N . THR A 1 72 ? 29.624 43.221 11.133 1.00 89.25 72 THR A N 1
ATOM 564 C CA . THR A 1 72 ? 30.739 44.130 10.818 1.00 89.25 72 THR A CA 1
ATOM 565 C C . THR A 1 72 ? 31.237 44.023 9.380 1.00 89.25 72 THR A C 1
ATOM 567 O O . THR A 1 72 ? 32.158 44.748 9.025 1.00 89.25 72 THR A O 1
ATOM 570 N N . GLU A 1 73 ? 30.679 43.113 8.581 1.00 89.19 73 GLU A N 1
ATOM 571 C CA . GLU A 1 73 ? 31.160 42.817 7.227 1.00 89.19 73 GLU A CA 1
ATOM 572 C C . GLU A 1 73 ? 30.297 43.475 6.145 1.00 89.19 73 GLU A C 1
ATOM 574 O O . GLU A 1 73 ? 29.071 43.594 6.279 1.00 89.19 73 GLU A O 1
ATOM 579 N N . ASP A 1 74 ? 30.957 43.850 5.048 1.00 92.19 74 ASP A N 1
ATOM 580 C CA . ASP A 1 74 ? 30.330 44.310 3.813 1.00 92.19 74 ASP A CA 1
ATOM 581 C C . ASP A 1 74 ? 29.974 43.118 2.916 1.00 92.19 74 ASP A C 1
ATOM 583 O O . ASP A 1 74 ? 30.829 42.319 2.524 1.00 92.19 74 ASP A O 1
ATOM 587 N N . TYR A 1 75 ? 28.702 43.021 2.537 1.00 94.12 75 TYR A N 1
ATOM 588 C CA . TYR A 1 75 ? 28.195 41.962 1.672 1.00 94.12 75 TYR A CA 1
ATOM 589 C C . TYR A 1 75 ? 27.889 42.508 0.276 1.00 94.12 75 TYR A C 1
ATOM 591 O O . TYR A 1 75 ? 26.929 43.270 0.131 1.00 94.12 75 TYR A O 1
ATOM 599 N N . PRO A 1 76 ? 28.651 42.131 -0.770 1.00 94.19 76 PRO A N 1
ATOM 600 C CA . PRO A 1 76 ? 28.305 42.470 -2.147 1.00 94.19 76 PRO A CA 1
ATOM 601 C C . PRO A 1 76 ? 27.048 41.720 -2.615 1.00 94.19 76 PRO A C 1
ATOM 603 O O . PRO A 1 76 ? 26.603 40.753 -1.993 1.00 94.19 76 PRO A O 1
ATOM 606 N N . VAL A 1 77 ? 26.483 42.156 -3.745 1.00 92.81 77 VAL A N 1
ATOM 607 C CA . VAL A 1 77 ? 25.394 41.429 -4.422 1.00 92.81 77 VAL A CA 1
ATOM 608 C C . VAL A 1 77 ? 25.820 39.975 -4.657 1.00 92.81 77 VAL A C 1
ATOM 610 O O . VAL A 1 77 ? 26.964 39.717 -5.024 1.00 92.81 77 VAL A O 1
ATOM 613 N N . ASP A 1 78 ? 24.906 39.035 -4.418 1.00 91.06 78 ASP A N 1
ATOM 614 C CA . ASP A 1 78 ? 25.104 37.582 -4.504 1.00 91.06 78 ASP A CA 1
ATOM 615 C C . ASP A 1 78 ? 26.063 36.956 -3.468 1.00 91.06 78 ASP A C 1
ATOM 617 O O . ASP A 1 78 ? 26.349 35.757 -3.539 1.00 91.06 78 ASP A O 1
ATOM 621 N N . ALA A 1 79 ? 26.504 37.698 -2.446 1.00 91.81 79 ALA A N 1
ATOM 622 C CA . ALA A 1 79 ? 27.210 37.112 -1.304 1.00 91.81 79 ALA A CA 1
ATOM 623 C C . ALA A 1 79 ? 26.322 36.111 -0.544 1.00 91.81 79 ALA A C 1
ATOM 625 O O . ALA A 1 79 ? 25.125 36.349 -0.369 1.00 91.81 79 ALA A O 1
ATOM 626 N N . HIS A 1 80 ? 26.914 35.009 -0.072 1.00 92.19 80 HIS A N 1
ATOM 627 C CA . HIS A 1 80 ? 26.209 33.967 0.679 1.00 92.19 80 HIS A CA 1
ATOM 628 C C . HIS A 1 80 ? 26.685 33.908 2.130 1.00 92.19 80 HIS A C 1
ATOM 630 O O . HIS A 1 80 ? 27.888 33.929 2.389 1.00 92.19 80 HIS A O 1
ATOM 636 N N . VAL A 1 81 ? 25.738 33.784 3.060 1.00 92.56 81 VAL A N 1
ATOM 637 C CA . VAL A 1 81 ? 26.001 33.654 4.501 1.00 92.56 81 VAL A CA 1
ATOM 638 C C . VAL A 1 81 ? 25.056 32.651 5.153 1.00 92.56 81 VAL A C 1
ATOM 640 O O . VAL A 1 81 ? 23.976 32.360 4.630 1.00 92.56 81 VAL A O 1
ATOM 643 N N . GLN A 1 82 ? 25.445 32.149 6.321 1.00 91.31 82 GLN A N 1
ATOM 644 C CA . GLN A 1 82 ? 24.599 31.332 7.186 1.00 91.31 82 GLN A CA 1
ATOM 645 C C . GLN A 1 82 ? 24.065 32.148 8.369 1.00 91.31 82 GLN A C 1
ATOM 647 O O . GLN A 1 82 ? 24.796 32.902 9.007 1.00 91.31 82 GLN A O 1
ATOM 652 N N . GLU A 1 83 ? 22.781 31.987 8.688 1.00 89.25 83 GLU A N 1
ATOM 653 C CA . GLU A 1 83 ? 22.183 32.560 9.897 1.00 89.25 83 GLU A CA 1
ATOM 654 C C . GLU A 1 83 ? 20.986 31.715 10.349 1.00 89.25 83 GLU A C 1
ATOM 656 O O . GLU A 1 83 ? 20.104 31.402 9.547 1.00 89.25 83 GLU A O 1
ATOM 661 N N . GLY A 1 84 ? 20.948 31.324 11.628 1.00 83.25 84 GLY A N 1
ATOM 662 C CA . GLY A 1 84 ? 19.824 30.562 12.191 1.00 83.25 84 GLY A CA 1
ATOM 663 C C . GLY A 1 84 ? 19.590 29.195 11.531 1.00 83.25 84 GLY A C 1
ATOM 664 O O . GLY A 1 84 ? 18.451 28.746 11.449 1.00 83.25 84 GLY A O 1
ATOM 665 N N . GLY A 1 85 ? 20.648 28.552 11.018 1.00 79.69 85 GLY A N 1
ATOM 666 C CA . GLY A 1 85 ? 20.561 27.267 10.307 1.00 79.69 85 GLY A CA 1
ATOM 667 C C . GLY A 1 85 ? 20.059 27.363 8.861 1.00 79.69 85 GLY A C 1
ATOM 668 O O . GLY A 1 85 ? 19.806 26.335 8.236 1.00 79.69 85 GLY A O 1
ATOM 669 N N . LYS A 1 86 ? 19.917 28.581 8.326 1.00 84.06 86 LYS A N 1
ATOM 670 C CA . LYS A 1 86 ? 19.504 28.863 6.946 1.00 84.06 86 LYS A CA 1
ATOM 671 C C . LYS A 1 86 ? 20.649 29.464 6.139 1.00 84.06 86 LYS A C 1
ATOM 673 O O . LYS A 1 86 ? 21.557 30.069 6.708 1.00 84.06 86 LYS A O 1
ATOM 678 N N . VAL A 1 87 ? 20.570 29.326 4.816 1.00 90.56 87 VAL A N 1
ATOM 679 C CA . VAL A 1 87 ? 21.506 29.944 3.866 1.00 90.56 87 VAL A CA 1
ATOM 680 C C . VAL A 1 87 ? 20.817 31.104 3.164 1.00 90.56 87 VAL A C 1
ATOM 682 O O . VAL A 1 87 ? 19.752 30.945 2.561 1.00 90.56 87 VAL A O 1
ATOM 685 N N . TRP A 1 88 ? 21.455 32.264 3.220 1.00 91.75 88 TRP A N 1
ATOM 686 C CA . TRP A 1 88 ? 20.948 33.513 2.677 1.00 91.75 88 TRP A CA 1
ATOM 687 C C . TRP A 1 88 ? 21.867 34.019 1.577 1.00 91.75 88 TRP A C 1
ATOM 689 O O . TRP A 1 88 ? 23.084 33.876 1.673 1.00 91.75 88 TRP A O 1
ATOM 699 N N . LYS A 1 89 ? 21.278 34.639 0.557 1.00 93.69 89 LYS A N 1
ATOM 700 C CA . LYS A 1 89 ? 21.982 35.339 -0.514 1.00 93.69 89 LYS A CA 1
ATOM 701 C C . LYS A 1 89 ? 21.610 36.817 -0.505 1.00 93.69 89 LYS A C 1
ATOM 703 O O . LYS A 1 89 ? 20.426 37.153 -0.433 1.00 93.69 89 LYS A O 1
ATOM 708 N N . ALA A 1 90 ? 22.603 37.693 -0.590 1.00 94.25 90 ALA A N 1
ATOM 709 C CA . ALA A 1 90 ? 22.393 39.131 -0.683 1.00 94.25 90 ALA A CA 1
ATOM 710 C C . ALA A 1 90 ? 21.808 39.495 -2.059 1.00 94.25 90 ALA A C 1
ATOM 712 O O . ALA A 1 90 ? 22.384 39.181 -3.099 1.00 94.25 90 ALA A O 1
ATOM 713 N N . LYS A 1 91 ? 20.657 40.167 -2.076 1.00 94.25 91 LYS A N 1
ATOM 714 C CA . LYS A 1 91 ? 20.017 40.720 -3.280 1.00 94.25 91 LYS A CA 1
ATOM 715 C C . LYS A 1 91 ? 20.616 42.060 -3.691 1.00 94.25 91 LYS A C 1
ATOM 717 O O . LYS A 1 91 ? 20.656 42.374 -4.874 1.00 94.25 91 LYS A O 1
ATOM 722 N N . VAL A 1 92 ? 21.047 42.849 -2.711 1.00 93.12 92 VAL A N 1
ATOM 723 C CA . VAL A 1 92 ? 21.714 44.140 -2.905 1.00 93.12 92 VAL A CA 1
ATOM 724 C C . VAL A 1 92 ? 22.927 44.224 -1.987 1.00 93.12 92 VAL A C 1
ATOM 726 O O . VAL A 1 92 ? 22.963 43.567 -0.942 1.00 93.12 92 VAL A O 1
ATOM 729 N N . ALA A 1 93 ? 23.909 45.039 -2.371 1.00 94.62 93 ALA A N 1
ATOM 730 C CA . ALA A 1 93 ? 25.058 45.297 -1.518 1.00 94.62 93 ALA A CA 1
ATOM 731 C C . ALA A 1 93 ? 24.600 45.938 -0.196 1.00 94.62 93 ALA A C 1
ATOM 733 O O . ALA A 1 93 ? 23.802 46.878 -0.210 1.00 94.62 93 ALA A O 1
ATOM 734 N N . ASN A 1 94 ? 25.061 45.414 0.939 1.00 92.31 94 ASN A N 1
ATOM 735 C CA . ASN A 1 94 ? 24.654 45.886 2.262 1.00 92.31 94 ASN A CA 1
ATOM 736 C C . ASN A 1 94 ? 25.744 45.657 3.321 1.00 92.31 94 ASN A C 1
ATOM 738 O O . ASN A 1 94 ? 26.540 44.733 3.205 1.00 92.31 94 ASN A O 1
ATOM 742 N N . LEU A 1 95 ? 25.736 46.484 4.370 1.00 93.50 95 LEU A N 1
ATOM 743 C CA . LEU A 1 95 ? 26.657 46.413 5.508 1.00 93.50 95 LEU A CA 1
ATOM 744 C C . LEU A 1 95 ? 25.871 46.094 6.777 1.00 93.50 95 LEU A C 1
ATOM 746 O O . LEU A 1 95 ? 24.939 46.825 7.129 1.00 93.50 95 LEU A O 1
ATOM 750 N N . GLY A 1 96 ? 26.231 45.001 7.456 1.00 87.56 96 GLY A N 1
ATOM 751 C CA . GLY A 1 96 ? 25.695 44.668 8.780 1.00 87.56 96 GLY A CA 1
ATOM 752 C C . GLY A 1 96 ? 24.168 44.523 8.856 1.00 87.56 96 GLY A C 1
ATOM 753 O O . GLY A 1 96 ? 23.591 44.602 9.944 1.00 87.56 96 GLY A O 1
ATOM 754 N N . LYS A 1 97 ? 23.473 44.319 7.726 1.00 91.62 97 LYS A N 1
ATOM 755 C CA . LYS A 1 97 ? 22.024 44.071 7.708 1.00 91.62 97 LYS A CA 1
ATOM 756 C C . LYS A 1 97 ? 21.765 42.588 7.924 1.00 91.62 97 LYS A C 1
ATOM 758 O O . LYS A 1 97 ? 22.145 41.762 7.104 1.00 91.62 97 LYS A O 1
ATOM 763 N N . ARG A 1 98 ? 21.109 42.254 9.035 1.00 92.31 98 ARG A N 1
ATOM 764 C CA . ARG A 1 98 ? 20.835 40.870 9.438 1.00 92.31 98 ARG A CA 1
ATOM 765 C C . ARG A 1 98 ? 19.823 40.181 8.499 1.00 92.31 98 ARG A C 1
ATOM 767 O O . ARG A 1 98 ? 18.730 40.732 8.346 1.00 92.31 98 ARG A O 1
ATOM 774 N N . PRO A 1 99 ? 20.111 38.991 7.935 1.00 92.38 99 PRO A N 1
ATOM 775 C CA . PRO A 1 99 ? 19.272 38.368 6.908 1.00 92.38 99 PRO A CA 1
ATOM 776 C C . PRO A 1 99 ? 17.822 38.095 7.323 1.00 92.38 99 PRO A C 1
ATOM 778 O O . PRO A 1 99 ? 16.900 38.513 6.625 1.00 92.38 99 PRO A O 1
ATOM 781 N N . SER A 1 100 ? 17.602 37.482 8.490 1.00 87.69 100 SER A N 1
ATOM 782 C CA . SER A 1 100 ? 16.266 37.100 8.981 1.00 87.69 100 SER A CA 1
ATOM 783 C C . SER A 1 100 ? 15.266 38.246 9.165 1.00 87.69 100 SER A C 1
ATOM 785 O O . SER A 1 100 ? 14.062 37.996 9.201 1.00 87.69 100 SER A O 1
ATOM 787 N N . VAL A 1 101 ? 15.734 39.492 9.281 1.00 91.19 101 VAL A N 1
ATOM 788 C CA . VAL A 1 101 ? 14.885 40.670 9.546 1.00 91.19 101 VAL A CA 1
ATOM 789 C C . VAL A 1 101 ? 14.953 41.732 8.444 1.00 91.19 101 VAL A C 1
ATOM 791 O O . VAL A 1 101 ? 14.266 42.743 8.539 1.00 91.19 101 VAL A O 1
ATOM 794 N N . ASN A 1 102 ? 15.742 41.507 7.387 1.00 90.25 102 ASN A N 1
ATOM 795 C CA . ASN A 1 102 ? 15.911 42.433 6.261 1.00 90.25 102 ASN A CA 1
ATOM 796 C C . ASN A 1 102 ? 15.621 41.717 4.923 1.00 90.25 102 ASN A C 1
ATOM 798 O O . ASN A 1 102 ? 16.533 41.466 4.129 1.00 90.25 102 ASN A O 1
ATOM 802 N N . PRO A 1 103 ? 14.351 41.360 4.645 1.00 87.69 103 PRO A N 1
ATOM 803 C CA . PRO A 1 103 ? 13.970 40.636 3.432 1.00 87.69 103 PRO A CA 1
ATOM 804 C C . PRO A 1 103 ? 14.066 41.494 2.163 1.00 87.69 103 PRO A C 1
ATOM 806 O O . PRO A 1 103 ? 13.914 40.965 1.065 1.00 87.69 103 PRO A O 1
ATOM 809 N N . GLY A 1 104 ? 14.291 42.809 2.272 1.00 86.44 104 GLY A N 1
ATOM 810 C CA . GLY A 1 104 ? 14.584 43.689 1.136 1.00 86.44 104 GLY A CA 1
ATOM 811 C C . GLY A 1 104 ? 15.968 43.414 0.545 1.00 86.44 104 GLY A C 1
ATOM 812 O O . GLY A 1 104 ? 16.134 43.400 -0.674 1.00 86.44 104 GLY A O 1
ATOM 813 N N . GLU A 1 105 ? 16.915 43.076 1.411 1.00 92.94 105 GLU A N 1
ATOM 814 C CA . GLU A 1 105 ? 18.333 42.926 1.123 1.00 92.94 105 GLU A CA 1
ATOM 815 C C . GLU A 1 105 ? 18.750 41.467 0.959 1.00 92.94 105 GLU A C 1
ATOM 817 O O . GLU A 1 105 ? 19.726 41.198 0.267 1.00 92.94 105 GLU A O 1
ATOM 822 N N . TRP A 1 106 ? 17.994 40.524 1.525 1.00 93.81 106 TRP A N 1
ATOM 823 C CA . TRP A 1 106 ? 18.354 39.105 1.562 1.00 93.81 106 TRP A CA 1
ATOM 824 C C . TRP A 1 106 ? 17.256 38.196 1.015 1.00 93.81 106 TRP A C 1
ATOM 826 O O . TRP A 1 106 ? 16.066 38.492 1.113 1.00 93.81 106 TRP A O 1
ATOM 836 N N . VAL A 1 107 ? 17.662 37.064 0.441 1.00 90.69 107 VAL A N 1
ATOM 837 C CA . VAL A 1 107 ? 16.770 35.976 0.026 1.00 90.69 107 VAL A CA 1
ATOM 838 C C . VAL A 1 107 ? 17.295 34.636 0.539 1.00 90.69 107 VAL A C 1
ATOM 840 O O . VAL A 1 107 ? 18.492 34.366 0.470 1.00 90.69 107 VAL A O 1
ATOM 843 N N . GLU A 1 108 ? 16.413 33.795 1.076 1.00 88.25 108 GLU A N 1
ATOM 844 C CA . GLU A 1 108 ? 16.748 32.425 1.486 1.00 88.25 108 GLU A CA 1
ATOM 845 C C . GLU A 1 108 ? 16.938 31.552 0.234 1.00 88.25 108 GLU A C 1
ATOM 847 O O . GLU A 1 108 ? 16.114 31.590 -0.679 1.00 88.25 108 GLU A O 1
ATOM 852 N N . THR A 1 109 ? 18.035 30.794 0.156 1.00 80.62 109 THR A N 1
ATOM 853 C CA . THR A 1 109 ? 18.416 30.050 -1.068 1.00 80.62 109 THR A CA 1
ATOM 854 C C . THR A 1 109 ? 18.445 28.535 -0.910 1.00 80.62 109 THR A C 1
ATOM 856 O O . THR A 1 109 ? 18.543 27.822 -1.907 1.00 80.62 109 THR A O 1
ATOM 859 N N . ALA A 1 110 ? 18.307 28.024 0.313 1.00 67.25 110 ALA A N 1
ATOM 860 C CA . ALA A 1 110 ? 18.244 26.594 0.588 1.00 67.25 110 ALA A CA 1
ATOM 861 C C . ALA A 1 110 ? 16.917 26.240 1.264 1.00 67.25 110 ALA A C 1
ATOM 863 O O . ALA A 1 110 ? 16.560 26.821 2.286 1.00 67.25 110 ALA A O 1
ATOM 864 N N . LEU A 1 111 ? 16.204 25.250 0.720 1.00 61.88 111 LEU A N 1
ATOM 865 C CA . LEU A 1 111 ? 15.044 24.664 1.387 1.00 61.88 111 LEU A CA 1
ATOM 866 C C . LEU A 1 111 ? 15.538 23.792 2.544 1.00 61.88 111 LEU A C 1
ATOM 868 O O . LEU A 1 111 ? 16.233 22.797 2.338 1.00 61.88 111 LEU A O 1
ATOM 872 N N . THR A 1 112 ? 15.174 24.149 3.772 1.00 62.53 112 THR A N 1
ATOM 873 C CA . THR A 1 112 ? 15.418 23.276 4.928 1.00 62.53 112 THR A CA 1
ATOM 874 C C . THR A 1 112 ? 14.615 21.976 4.796 1.00 62.53 112 THR A C 1
ATOM 876 O O . THR A 1 112 ? 13.583 21.935 4.127 1.00 62.53 112 THR A O 1
ATOM 879 N N . ARG A 1 113 ? 15.037 20.898 5.472 1.00 56.75 113 ARG A N 1
ATOM 880 C CA . ARG A 1 113 ? 14.271 19.634 5.518 1.00 56.75 113 ARG A CA 1
ATOM 881 C C . ARG A 1 113 ? 12.830 19.847 5.994 1.00 56.75 113 ARG A C 1
ATOM 883 O O . ARG A 1 113 ? 11.928 19.187 5.493 1.00 56.75 113 ARG A O 1
ATOM 890 N N . GLU A 1 114 ? 12.618 20.747 6.951 1.00 58.06 114 GLU A N 1
ATOM 891 C CA . GLU A 1 114 ? 11.283 21.068 7.466 1.00 58.06 114 GLU A CA 1
ATOM 892 C C . GLU A 1 114 ? 10.462 21.882 6.457 1.00 58.06 114 GLU A C 1
ATOM 894 O O . GLU A 1 114 ? 9.291 21.575 6.254 1.00 58.06 114 GLU A O 1
ATOM 899 N N . ALA A 1 115 ? 11.082 22.827 5.738 1.00 60.31 115 ALA A N 1
ATOM 900 C CA . ALA A 1 115 ? 10.431 23.522 4.626 1.00 60.31 115 ALA A CA 1
ATOM 901 C C . ALA A 1 115 ? 10.061 22.552 3.494 1.00 60.31 115 ALA A C 1
ATOM 903 O O . ALA A 1 115 ? 8.963 22.627 2.957 1.00 60.31 115 ALA A O 1
ATOM 904 N N . LEU A 1 116 ? 10.934 21.589 3.183 1.00 60.88 116 LEU A N 1
ATOM 905 C CA . LEU A 1 116 ? 10.664 20.544 2.198 1.00 60.88 116 LEU A CA 1
ATOM 906 C C . LEU A 1 116 ? 9.519 19.626 2.647 1.00 60.88 116 LEU A C 1
ATOM 908 O O . LEU A 1 116 ? 8.672 19.286 1.834 1.00 60.88 116 LEU A O 1
ATOM 912 N N . LYS A 1 117 ? 9.452 19.246 3.930 1.00 56.75 117 LYS A N 1
ATOM 913 C CA . LYS A 1 117 ? 8.327 18.471 4.481 1.00 56.75 117 LYS A CA 1
ATOM 914 C C . LYS A 1 117 ? 7.011 19.239 4.400 1.00 56.75 117 LYS A C 1
ATOM 916 O O . LYS A 1 117 ? 6.017 18.646 4.002 1.00 56.75 117 LYS A O 1
ATOM 921 N N . ALA A 1 118 ? 7.011 20.526 4.746 1.00 55.78 118 ALA A N 1
ATOM 922 C CA . ALA A 1 118 ? 5.832 21.378 4.629 1.00 55.78 118 ALA A CA 1
ATOM 923 C C . ALA A 1 118 ? 5.374 21.487 3.166 1.00 55.78 118 ALA A C 1
ATOM 925 O O . ALA A 1 118 ? 4.200 21.273 2.884 1.00 55.78 118 ALA A O 1
ATOM 926 N N . LEU A 1 119 ? 6.313 21.688 2.233 1.00 57.28 119 LEU A N 1
ATOM 927 C CA . LEU A 1 119 ? 6.027 21.716 0.797 1.00 57.28 119 LEU A CA 1
ATOM 928 C C . LEU A 1 119 ? 5.489 20.369 0.298 1.00 57.28 119 LEU A C 1
ATOM 930 O O . LEU A 1 119 ? 4.514 20.325 -0.438 1.00 57.28 119 LEU A O 1
ATOM 934 N N . ILE A 1 120 ? 6.094 19.254 0.718 1.00 58.16 120 ILE A N 1
ATOM 935 C CA . ILE A 1 120 ? 5.624 17.900 0.396 1.00 58.16 120 ILE A CA 1
ATOM 936 C C . ILE A 1 120 ? 4.208 17.691 0.943 1.00 58.16 120 ILE A C 1
ATOM 938 O O . ILE A 1 120 ? 3.373 17.118 0.259 1.00 58.16 120 ILE A O 1
ATOM 942 N N . GLN A 1 121 ? 3.908 18.177 2.144 1.00 54.06 121 GLN A N 1
ATOM 943 C CA . GLN A 1 121 ? 2.596 18.042 2.771 1.00 54.06 121 GLN A CA 1
ATOM 944 C C . GLN A 1 121 ? 1.526 18.928 2.110 1.00 54.06 121 GLN A C 1
ATOM 946 O O . GLN A 1 121 ? 0.376 18.507 2.011 1.00 54.06 121 GLN A O 1
ATOM 951 N N . GLU A 1 122 ? 1.907 20.101 1.600 1.00 54.69 122 GLU A N 1
ATOM 952 C CA . GLU A 1 122 ? 1.059 20.984 0.790 1.00 54.69 122 GLU A CA 1
ATOM 953 C C . GLU A 1 122 ? 0.801 20.400 -0.613 1.00 54.69 122 GLU A C 1
ATOM 955 O O . GLU A 1 122 ? -0.322 20.441 -1.112 1.00 54.69 122 GLU A O 1
ATOM 960 N N . GLN A 1 123 ? 1.816 19.784 -1.230 1.00 50.06 123 GLN A N 1
ATOM 961 C CA . GLN A 1 123 ? 1.729 19.164 -2.561 1.00 50.06 123 GLN A CA 1
ATOM 962 C C . GLN A 1 123 ? 1.062 17.774 -2.549 1.00 50.06 123 GLN A C 1
ATOM 964 O O . GLN A 1 123 ? 0.494 17.360 -3.556 1.00 50.06 123 GLN A O 1
ATOM 969 N N . LEU A 1 124 ? 1.083 17.053 -1.421 1.00 47.47 124 LEU A N 1
ATOM 970 C CA . LEU A 1 124 ? 0.405 15.760 -1.226 1.00 47.47 124 LEU A CA 1
ATOM 971 C C . LEU A 1 124 ? -1.090 15.892 -0.881 1.00 47.47 124 LEU A C 1
ATOM 973 O O . LEU A 1 124 ? -1.691 14.939 -0.376 1.00 47.47 124 LEU A O 1
ATOM 977 N N . GLY A 1 125 ? -1.717 17.041 -1.141 1.00 40.78 125 GLY A N 1
ATOM 978 C CA . GLY A 1 125 ? -3.163 17.198 -1.001 1.00 40.78 125 GLY A CA 1
ATOM 979 C C . GLY A 1 125 ? -3.926 16.109 -1.769 1.00 40.78 125 GLY A C 1
ATOM 980 O O . GLY A 1 125 ? -4.057 16.188 -2.985 1.00 40.78 125 GLY A O 1
ATOM 981 N N . GLY A 1 126 ? -4.435 15.086 -1.068 1.00 37.62 126 GLY A N 1
ATOM 982 C CA . GLY A 1 126 ? -5.260 14.044 -1.696 1.00 37.62 126 GLY A CA 1
ATOM 983 C C . GLY A 1 126 ? -5.202 12.622 -1.130 1.00 37.62 126 GLY A C 1
ATOM 984 O O . GLY A 1 126 ? -5.707 11.716 -1.782 1.00 37.62 126 GLY A O 1
ATOM 985 N N . GLY A 1 127 ? -4.625 12.386 0.053 1.00 36.69 127 GLY A N 1
ATOM 986 C CA . GLY A 1 127 ? -4.618 11.062 0.696 1.00 36.69 127 GLY A CA 1
ATOM 987 C C . GLY A 1 127 ? -5.054 11.111 2.159 1.00 36.69 127 GLY A C 1
ATOM 988 O O . GLY A 1 127 ? -4.261 10.810 3.040 1.00 36.69 127 GLY A O 1
ATOM 989 N N . THR A 1 128 ? -6.315 11.479 2.406 1.00 40.34 128 THR A N 1
ATOM 990 C CA . THR A 1 128 ? -6.971 11.652 3.727 1.00 40.34 128 THR A CA 1
ATOM 991 C C . THR A 1 128 ? -6.643 12.964 4.471 1.00 40.34 128 THR A C 1
ATOM 993 O O . THR A 1 128 ? -5.777 13.034 5.334 1.00 40.34 128 THR A O 1
ATOM 996 N N . LEU A 1 129 ? -7.388 14.012 4.095 1.00 53.28 129 LEU A N 1
ATOM 997 C CA . LEU A 1 129 ? -8.069 14.999 4.951 1.00 53.28 129 LEU A CA 1
ATOM 998 C C . LEU A 1 129 ? -7.381 15.424 6.282 1.00 53.28 129 LEU A C 1
ATOM 1000 O O . LEU A 1 129 ? -7.725 14.937 7.351 1.00 53.28 129 LEU A O 1
ATOM 1004 N N . ASN A 1 130 ? -6.509 16.433 6.262 1.00 59.41 130 ASN A N 1
ATOM 1005 C CA . ASN A 1 130 ? -6.146 17.185 7.473 1.00 59.41 130 ASN A CA 1
ATOM 1006 C C . ASN A 1 130 ? -6.598 18.630 7.322 1.00 59.41 130 ASN A C 1
ATOM 1008 O O . ASN A 1 130 ? -6.160 19.316 6.406 1.00 59.41 130 ASN A O 1
ATOM 1012 N N . PHE A 1 131 ? -7.489 19.073 8.206 1.00 69.25 131 PHE A N 1
ATOM 1013 C CA . PHE A 1 131 ? -8.033 20.430 8.215 1.00 69.25 131 PHE A CA 1
ATOM 1014 C C . PHE A 1 131 ? -7.150 21.410 9.007 1.00 69.25 131 PHE A C 1
ATOM 1016 O O . PHE A 1 131 ? -7.323 22.612 8.874 1.00 69.25 131 PHE A O 1
ATOM 1023 N N . GLY A 1 132 ? -6.194 20.914 9.801 1.00 81.12 132 GLY A N 1
ATOM 1024 C CA . GLY A 1 132 ? -5.176 21.712 10.497 1.00 81.12 132 GLY A CA 1
ATOM 1025 C C . GLY A 1 132 ? -4.878 21.183 11.902 1.00 81.12 132 GLY A C 1
ATOM 1026 O O . GLY A 1 132 ? -5.386 20.130 12.296 1.00 81.12 132 GLY A O 1
ATOM 1027 N N . GLN A 1 133 ? -4.052 21.903 12.667 1.00 89.38 133 GLN A N 1
ATOM 1028 C CA . GLN A 1 133 ? -3.704 21.545 14.048 1.00 89.38 133 GLN A CA 1
ATOM 1029 C C . GLN A 1 133 ? -3.964 22.685 15.033 1.00 89.38 133 GLN A C 1
ATOM 1031 O O . GLN A 1 133 ? -3.652 23.843 14.766 1.00 89.38 133 GLN A O 1
ATOM 1036 N N . TRP A 1 134 ? -4.482 22.341 16.209 1.00 92.25 134 TRP A N 1
ATOM 1037 C CA . TRP A 1 134 ? -4.757 23.277 17.299 1.00 92.25 134 TRP A CA 1
ATOM 1038 C C . TRP A 1 134 ? -4.358 22.663 18.636 1.00 92.25 134 TRP A C 1
ATOM 1040 O O . TRP A 1 134 ? -4.395 21.448 18.816 1.00 92.25 134 TRP A O 1
ATOM 1050 N N . GLN A 1 135 ? -3.981 23.502 19.591 1.00 93.75 135 GLN A N 1
ATOM 1051 C CA . GLN A 1 135 ? -3.752 23.083 20.967 1.00 93.75 135 GLN A CA 1
ATOM 1052 C C . GLN A 1 135 ? -5.070 23.032 21.740 1.00 93.75 135 GLN A C 1
ATOM 1054 O O . GLN A 1 135 ? -5.961 23.860 21.546 1.00 93.75 135 GLN A O 1
ATOM 1059 N N . TRP A 1 136 ? -5.201 22.055 22.631 1.00 93.62 136 TRP A N 1
ATOM 1060 C CA . TRP A 1 136 ? -6.354 21.951 23.512 1.00 93.62 136 TRP A CA 1
ATOM 1061 C C . TRP A 1 136 ? -6.309 23.009 24.617 1.00 93.62 136 TRP A C 1
ATOM 1063 O O . TRP A 1 136 ? -5.332 23.094 25.363 1.00 93.62 136 TRP A O 1
ATOM 1073 N N . SER A 1 137 ? -7.395 23.767 24.760 1.00 93.12 137 SER A N 1
ATOM 1074 C CA . SER A 1 137 ? -7.658 24.617 25.918 1.00 93.12 137 SER A CA 1
ATOM 1075 C C . SER A 1 137 ? -8.731 23.983 26.804 1.00 93.12 137 SER A C 1
ATOM 1077 O O . SER A 1 137 ? -9.764 23.521 26.327 1.00 93.12 137 SER A O 1
ATOM 1079 N N . SER A 1 138 ? -8.498 23.992 28.117 1.00 89.69 138 SER A N 1
ATOM 1080 C CA . SER A 1 138 ? -9.449 23.506 29.123 1.00 89.69 138 SER A CA 1
ATOM 1081 C C . SER A 1 138 ? -10.549 24.518 29.472 1.00 89.69 138 SER A C 1
ATOM 1083 O O . SER A 1 138 ? -11.324 24.280 30.397 1.00 89.69 138 SER A O 1
ATOM 1085 N N . ALA A 1 139 ? -10.594 25.671 28.800 1.00 86.19 139 ALA A N 1
ATOM 1086 C CA . ALA A 1 139 ? -11.603 26.695 29.045 1.00 86.19 139 ALA A CA 1
ATOM 1087 C C . ALA A 1 139 ? -12.967 26.266 28.480 1.00 86.19 139 ALA A C 1
ATOM 1089 O O . ALA A 1 139 ? -13.094 26.020 27.286 1.00 86.19 139 ALA A O 1
ATOM 1090 N N . THR A 1 140 ? -13.996 26.229 29.327 1.00 86.69 140 THR A N 1
ATOM 1091 C CA . THR A 1 140 ? -15.380 25.904 28.926 1.00 86.69 140 THR A CA 1
ATOM 1092 C C . THR A 1 140 ? -16.234 27.139 28.641 1.00 86.69 140 THR A C 1
ATOM 1094 O O . THR A 1 140 ? -17.374 27.032 28.199 1.00 86.69 140 THR A O 1
ATOM 1097 N N . SER A 1 141 ? -15.690 28.331 28.884 1.00 78.00 141 SER A N 1
ATOM 1098 C CA . SER A 1 141 ? -16.315 29.614 28.571 1.00 78.00 141 SER A CA 1
ATOM 1099 C C . SER A 1 141 ? -15.249 30.668 28.258 1.00 78.00 141 SER A C 1
ATOM 1101 O O . SER A 1 141 ? -14.093 30.534 28.664 1.00 78.00 141 SER A O 1
ATOM 1103 N N . GLY A 1 142 ? -15.636 31.714 27.524 1.00 74.06 142 GLY A N 1
ATOM 1104 C CA . GLY A 1 142 ? -14.707 32.730 27.019 1.00 74.06 142 GLY A CA 1
ATOM 1105 C C . GLY A 1 142 ? -14.037 32.336 25.697 1.00 74.06 142 GLY A C 1
ATOM 1106 O O . GLY A 1 142 ? -14.154 31.208 25.231 1.00 74.06 142 GLY A O 1
ATOM 1107 N N . GLY A 1 143 ? -13.377 33.297 25.048 1.00 77.81 143 GLY A N 1
ATOM 1108 C CA . GLY A 1 143 ? -12.728 33.060 23.758 1.00 77.81 143 GLY A CA 1
ATOM 1109 C C . GLY A 1 143 ? -11.460 32.217 23.860 1.00 77.81 143 GLY A C 1
ATOM 1110 O O . GLY A 1 143 ? -10.720 32.314 24.837 1.00 77.81 143 GLY A O 1
ATOM 1111 N N . VAL A 1 144 ? -11.183 31.423 22.824 1.00 90.06 144 VAL A N 1
ATOM 1112 C CA . VAL A 1 144 ? -9.913 30.691 22.700 1.00 90.06 144 VAL A CA 1
ATOM 1113 C C . VAL A 1 144 ? -8.817 31.596 22.133 1.00 90.06 144 VAL A C 1
ATOM 1115 O O . VAL A 1 144 ? -9.074 32.432 21.266 1.00 90.06 144 VAL A O 1
ATOM 1118 N N . ALA A 1 145 ? -7.589 31.430 22.630 1.00 90.50 145 ALA A N 1
ATOM 1119 C CA . ALA A 1 145 ? -6.418 32.133 22.114 1.00 90.50 145 ALA A CA 1
ATOM 1120 C C . ALA A 1 145 ? -6.028 31.630 20.713 1.00 90.50 145 ALA A C 1
ATOM 1122 O O . ALA A 1 145 ? -6.396 30.527 20.305 1.00 90.50 145 ALA A O 1
ATOM 1123 N N . ASN A 1 146 ? -5.237 32.420 19.985 1.00 90.19 146 ASN A N 1
ATOM 1124 C CA . ASN A 1 146 ? -4.696 32.025 18.683 1.00 90.19 146 ASN A CA 1
ATOM 1125 C C . ASN A 1 146 ? -3.971 30.673 18.773 1.00 90.19 146 ASN A C 1
ATOM 1127 O O . ASN A 1 146 ? -3.121 30.482 19.638 1.00 90.19 146 ASN A O 1
ATOM 1131 N N . GLY A 1 147 ? -4.310 29.746 17.876 1.00 90.12 147 GLY A N 1
ATOM 1132 C CA . GLY A 1 147 ? -3.744 28.397 17.854 1.00 90.12 147 GLY A CA 1
ATOM 1133 C C . GLY A 1 147 ? -4.441 27.378 18.757 1.00 90.12 147 GLY A C 1
ATOM 1134 O O . GLY A 1 147 ? -4.039 26.217 18.749 1.00 90.12 147 GLY A O 1
ATOM 1135 N N . TYR A 1 148 ? -5.498 27.764 19.481 1.00 94.31 148 TYR A N 1
ATOM 1136 C CA . TYR A 1 148 ? -6.224 26.876 20.393 1.00 94.31 148 TYR A CA 1
ATOM 1137 C C . TYR A 1 148 ? -7.632 26.517 19.909 1.00 94.31 148 TYR A C 1
ATOM 1139 O O . TYR A 1 148 ? -8.273 27.257 19.159 1.00 94.31 148 TYR A O 1
ATOM 1147 N N . LEU A 1 149 ? -8.125 25.379 20.392 1.00 94.25 149 LEU A N 1
ATOM 1148 C CA . LEU A 1 149 ? -9.536 25.012 20.353 1.00 94.25 149 LEU A CA 1
ATOM 1149 C C . LEU A 1 149 ? -10.015 24.555 21.735 1.00 94.25 149 LEU A C 1
ATOM 1151 O O . LEU A 1 149 ? -9.210 24.131 22.567 1.00 94.25 149 LEU A O 1
ATOM 1155 N N . ALA A 1 150 ? -11.319 24.644 21.976 1.00 95.12 150 ALA A N 1
ATOM 1156 C CA . ALA A 1 150 ? -11.954 24.204 23.214 1.00 95.12 150 ALA A CA 1
ATOM 1157 C C . ALA A 1 150 ? -13.430 23.860 23.002 1.00 95.12 150 ALA A C 1
ATOM 1159 O O . ALA A 1 150 ? -14.059 24.322 22.050 1.00 95.12 150 ALA A O 1
ATOM 1160 N N . LEU A 1 151 ? -13.998 23.084 23.920 1.00 94.62 151 LEU A N 1
ATOM 1161 C CA . LEU A 1 151 ? -15.433 22.809 23.979 1.00 94.62 151 LEU A CA 1
ATOM 1162 C C . LEU A 1 151 ? -16.078 23.655 25.073 1.00 94.62 151 LEU A C 1
ATOM 1164 O O . LEU A 1 151 ? -15.455 23.942 26.089 1.00 94.62 151 LEU A O 1
ATOM 1168 N N . ASN A 1 152 ? -17.354 23.995 24.909 1.00 93.88 152 ASN A N 1
ATOM 1169 C CA . ASN A 1 152 ? -18.120 24.702 25.940 1.00 93.88 152 ASN A CA 1
ATOM 1170 C C . ASN A 1 152 ? -18.541 23.821 27.136 1.00 93.88 152 ASN A C 1
ATOM 1172 O O . ASN A 1 152 ? -19.310 24.257 27.991 1.00 93.88 152 ASN A O 1
ATOM 1176 N N . ALA A 1 153 ? -18.058 22.581 27.195 1.00 90.31 153 ALA A N 1
ATOM 1177 C CA . ALA A 1 153 ? -18.324 21.627 28.259 1.00 90.31 153 ALA A CA 1
ATOM 1178 C C . ALA A 1 153 ? -17.054 20.832 28.580 1.00 90.31 153 ALA A C 1
ATOM 1180 O O . ALA A 1 153 ? -16.229 20.571 27.704 1.00 90.31 153 ALA A O 1
ATOM 1181 N N . THR A 1 154 ? -16.909 20.422 29.842 1.00 87.88 154 THR A N 1
ATOM 1182 C CA . THR A 1 154 ? -15.761 19.620 30.294 1.00 87.88 154 THR A CA 1
ATOM 1183 C C . THR A 1 154 ? -15.779 18.219 29.685 1.00 87.88 154 THR A C 1
ATOM 1185 O O . THR A 1 154 ? -14.728 17.684 29.345 1.00 87.88 154 THR A O 1
ATOM 1188 N N . ASN A 1 155 ? -16.965 17.621 29.537 1.00 88.19 155 ASN A N 1
ATOM 1189 C CA . ASN A 1 155 ? -17.145 16.319 28.909 1.00 88.19 155 ASN A CA 1
ATOM 1190 C C . ASN A 1 155 ? -17.462 16.496 27.411 1.00 88.19 155 ASN A C 1
ATOM 1192 O O . ASN A 1 155 ? -18.474 17.122 27.088 1.00 88.19 155 ASN A O 1
ATOM 1196 N N . PRO A 1 156 ? -16.657 15.920 26.497 1.00 89.12 156 PRO A N 1
ATOM 1197 C CA . PRO A 1 156 ? -16.904 15.970 25.060 1.00 89.12 156 PRO A CA 1
ATOM 1198 C C . PRO A 1 156 ? -18.311 15.537 24.639 1.00 89.12 156 PRO A C 1
ATOM 1200 O O . PRO A 1 156 ? -18.854 16.108 23.699 1.00 89.12 156 PRO A O 1
ATOM 1203 N N . ALA A 1 157 ? -18.915 14.574 25.344 1.00 88.00 157 ALA A N 1
ATOM 1204 C CA . ALA A 1 157 ? -20.257 14.084 25.028 1.00 88.00 157 ALA A CA 1
ATOM 1205 C C . ALA A 1 157 ? -21.369 15.123 25.259 1.00 88.00 157 ALA A C 1
ATOM 1207 O O . ALA A 1 157 ? -22.397 15.070 24.588 1.00 88.00 157 ALA A O 1
ATOM 1208 N N . ASP A 1 158 ? -21.141 16.077 26.164 1.00 89.50 158 ASP A N 1
ATOM 1209 C CA . ASP A 1 158 ? -22.122 17.089 26.572 1.00 89.50 158 ASP A CA 1
ATOM 1210 C C . ASP A 1 158 ? -21.915 18.434 25.851 1.00 89.50 158 ASP A C 1
ATOM 1212 O O . ASP A 1 158 ? -22.645 19.399 26.083 1.00 89.50 158 ASP A O 1
ATOM 1216 N N . ALA A 1 159 ? -20.897 18.529 24.990 1.00 91.69 159 ALA A N 1
ATOM 1217 C CA . ALA A 1 159 ? -20.555 19.765 24.306 1.00 91.69 159 ALA A CA 1
ATOM 1218 C C . ALA A 1 159 ? -21.586 20.118 23.228 1.00 91.69 159 ALA A C 1
ATOM 1220 O O . ALA A 1 159 ? -21.910 19.309 22.358 1.00 91.69 159 ALA A O 1
ATOM 1221 N N . THR A 1 160 ? -22.045 21.368 23.254 1.00 92.88 160 THR A N 1
ATOM 1222 C CA . THR A 1 160 ? -22.973 21.930 22.260 1.00 92.88 160 THR A CA 1
ATOM 1223 C C . THR A 1 160 ? -22.305 22.952 21.342 1.00 92.88 160 THR A C 1
ATOM 1225 O O . THR A 1 160 ? -22.876 23.337 20.321 1.00 92.88 160 THR A O 1
ATOM 1228 N N . ALA A 1 161 ? -21.079 23.378 21.667 1.00 92.94 161 ALA A N 1
ATOM 1229 C CA . ALA A 1 161 ? -20.274 24.259 20.834 1.00 92.94 161 ALA A CA 1
ATOM 1230 C C . ALA A 1 161 ? -18.773 23.933 20.922 1.00 92.94 161 ALA A C 1
ATOM 1232 O O . ALA A 1 161 ? -18.226 23.704 22.004 1.00 92.94 161 ALA A O 1
ATOM 1233 N N . LEU A 1 162 ? -18.105 23.976 19.767 1.00 94.06 162 LEU A N 1
ATOM 1234 C CA . LEU A 1 162 ? -16.654 23.928 19.611 1.00 94.06 162 LEU A CA 1
ATOM 1235 C C . LEU A 1 162 ? -16.149 25.328 19.255 1.00 94.06 162 LEU A C 1
ATOM 1237 O O . LEU A 1 162 ? -16.495 25.885 18.216 1.00 94.06 162 LEU A O 1
ATOM 1241 N N . MET A 1 163 ? -15.296 25.886 20.101 1.00 94.25 163 MET A N 1
ATOM 1242 C CA . MET A 1 163 ? -14.610 27.151 19.867 1.00 94.25 163 MET A CA 1
ATOM 1243 C C . MET A 1 163 ? -13.271 26.856 19.196 1.00 94.25 163 MET A C 1
ATOM 1245 O O . MET A 1 163 ? -12.433 26.173 19.780 1.00 94.25 163 MET A O 1
ATOM 1249 N N . ILE A 1 164 ? -13.060 27.356 17.978 1.00 93.56 164 ILE A N 1
ATOM 1250 C CA . ILE A 1 164 ? -11.831 27.121 17.207 1.00 93.56 164 ILE A CA 1
ATOM 1251 C C . ILE A 1 164 ? -11.217 28.446 16.752 1.00 93.56 164 ILE A C 1
ATOM 1253 O O . ILE A 1 164 ? -11.881 29.275 16.118 1.00 93.56 164 ILE A O 1
ATOM 1257 N N . ALA A 1 165 ? -9.948 28.670 17.103 1.00 94.25 165 ALA A N 1
ATOM 1258 C CA . ALA A 1 165 ? -9.209 29.853 16.680 1.00 94.25 165 ALA A CA 1
ATOM 1259 C C . ALA A 1 165 ? -9.039 29.877 15.158 1.00 94.25 165 ALA A C 1
ATOM 1261 O O . ALA A 1 165 ? -8.816 28.843 14.527 1.00 94.25 165 ALA A O 1
ATOM 1262 N N . LYS A 1 166 ? -9.104 31.071 14.561 1.00 90.81 166 LYS A N 1
ATOM 1263 C CA . LYS A 1 166 ? -8.938 31.235 13.110 1.00 90.81 166 LYS A CA 1
ATOM 1264 C C . LYS A 1 166 ? -7.524 30.897 12.641 1.00 90.81 166 LYS A C 1
ATOM 1266 O O . LYS A 1 166 ? -7.357 30.408 11.530 1.00 90.81 166 LYS A O 1
ATOM 1271 N N . SER A 1 167 ? -6.525 31.114 13.492 1.00 88.62 167 SER A N 1
ATOM 1272 C CA . SER A 1 167 ? -5.157 30.659 13.270 1.00 88.62 167 SER A CA 1
ATOM 1273 C C . SER A 1 167 ? -4.918 29.309 13.946 1.00 88.62 167 SER A C 1
ATOM 1275 O O . SER A 1 167 ? -5.310 29.108 15.099 1.00 88.62 167 SER A O 1
ATOM 1277 N N . SER A 1 168 ? -4.231 28.411 13.249 1.00 89.75 168 SER A N 1
ATOM 1278 C CA . SER A 1 168 ? -3.763 27.122 13.778 1.00 89.75 168 SER A CA 1
ATOM 1279 C C . SER A 1 168 ? -2.576 27.278 14.737 1.00 89.75 168 SER A C 1
ATOM 1281 O O . SER A 1 168 ? -1.929 28.327 14.781 1.00 89.75 168 SER A O 1
ATOM 1283 N N . ALA A 1 169 ? -2.252 26.217 15.482 1.00 85.69 169 ALA A N 1
ATOM 1284 C CA . ALA A 1 169 ? -1.036 26.135 16.301 1.00 85.69 169 ALA A CA 1
ATOM 1285 C C . ALA A 1 169 ? 0.254 26.218 15.458 1.00 85.69 169 ALA A C 1
ATOM 1287 O O . ALA A 1 169 ? 1.325 26.512 15.979 1.00 85.69 169 ALA A O 1
ATOM 1288 N N . GLU A 1 170 ? 0.144 25.981 14.150 1.00 81.19 170 GLU A N 1
ATOM 1289 C CA . GLU A 1 170 ? 1.232 26.069 13.171 1.00 81.19 170 GLU A CA 1
ATOM 1290 C C . GLU A 1 170 ? 1.435 27.503 12.647 1.00 81.19 170 GLU A C 1
ATOM 1292 O O . GLU A 1 170 ? 2.315 27.743 11.825 1.00 81.19 170 GLU A O 1
ATOM 1297 N N . GLY A 1 171 ? 0.626 28.469 13.100 1.00 77.69 171 GLY A N 1
ATOM 1298 C CA . GLY A 1 171 ? 0.690 29.864 12.654 1.00 77.69 171 GLY A CA 1
ATOM 1299 C C . GLY A 1 171 ? 0.032 30.124 11.294 1.00 77.69 171 GLY A C 1
ATOM 1300 O O . GLY A 1 171 ? 0.124 31.235 10.779 1.00 77.69 171 GLY A O 1
ATOM 1301 N N . LEU A 1 172 ? -0.648 29.128 10.716 1.00 79.12 172 LEU A N 1
ATOM 1302 C CA . LEU A 1 172 ? -1.374 29.256 9.449 1.00 79.12 172 LEU A CA 1
ATOM 1303 C C . LEU A 1 172 ? -2.790 29.799 9.669 1.00 79.12 172 LEU A C 1
ATOM 1305 O O . LEU A 1 172 ? -3.449 29.429 10.648 1.00 79.12 172 LEU A O 1
ATOM 1309 N N . ASP A 1 173 ? -3.264 30.627 8.736 1.00 81.38 173 ASP A N 1
ATOM 1310 C CA . ASP A 1 173 ? -4.608 31.209 8.748 1.00 81.38 173 ASP A CA 1
ATOM 1311 C C . ASP A 1 173 ? -5.647 30.273 8.104 1.00 81.38 173 ASP A C 1
ATOM 1313 O O . ASP A 1 173 ? -5.605 29.989 6.908 1.00 81.38 173 ASP A O 1
ATOM 1317 N N . TYR A 1 174 ? -6.624 29.839 8.900 1.00 84.88 174 TYR A N 1
ATOM 1318 C CA . TYR A 1 174 ? -7.772 29.027 8.493 1.00 84.88 174 TYR A CA 1
ATOM 1319 C C . TYR A 1 174 ? -9.090 29.818 8.531 1.00 84.88 174 TYR A C 1
ATOM 1321 O O . TYR A 1 174 ? -10.171 29.230 8.442 1.00 84.88 174 TYR A O 1
ATOM 1329 N N . SER A 1 175 ? -9.039 31.155 8.608 1.00 80.12 175 SER A N 1
ATOM 1330 C CA . SER A 1 175 ? -10.215 32.035 8.670 1.00 80.12 175 SER A CA 1
ATOM 1331 C C . SER A 1 175 ? -11.256 31.739 7.593 1.00 80.12 175 SER A C 1
ATOM 1333 O O . SER A 1 175 ? -12.452 31.814 7.871 1.00 80.12 175 SER A O 1
ATOM 1335 N N . ARG A 1 176 ? -10.843 31.409 6.365 1.00 77.19 176 ARG A N 1
ATOM 1336 C CA . ARG A 1 176 ? -11.780 31.086 5.275 1.00 77.19 176 ARG A CA 1
ATOM 1337 C C . ARG A 1 176 ? -12.287 29.651 5.374 1.00 77.19 176 ARG A C 1
ATOM 1339 O O . ARG A 1 176 ? -13.485 29.437 5.265 1.00 77.19 176 ARG A O 1
ATOM 1346 N N . SER A 1 177 ? -11.407 28.695 5.653 1.00 78.94 177 SER A N 1
ATOM 1347 C CA . SER A 1 177 ? -11.751 27.272 5.746 1.00 78.94 177 SER A CA 1
ATOM 1348 C C . SER A 1 177 ? -12.715 26.980 6.897 1.00 78.94 177 SER A C 1
ATOM 1350 O O . SER A 1 177 ? -13.706 26.289 6.702 1.00 78.94 177 SER A O 1
ATOM 1352 N N . VAL A 1 178 ? -12.497 27.580 8.073 1.00 83.56 178 VAL A N 1
ATOM 1353 C CA . VAL A 1 178 ? -13.424 27.482 9.217 1.00 83.56 178 VAL A CA 1
ATOM 1354 C C . VAL A 1 178 ? -14.769 28.134 8.895 1.00 83.56 178 VAL A C 1
ATOM 1356 O O . VAL A 1 178 ? -15.792 27.663 9.367 1.00 83.56 178 VAL A O 1
ATOM 1359 N N . ALA A 1 179 ? -14.801 29.189 8.071 1.00 81.19 179 ALA A N 1
ATOM 1360 C CA . ALA A 1 179 ? -16.056 29.829 7.660 1.00 81.19 179 ALA A CA 1
ATOM 1361 C C . ALA A 1 179 ? -16.890 28.973 6.692 1.00 81.19 179 ALA A C 1
ATOM 1363 O O . ALA A 1 179 ? -18.064 29.266 6.488 1.00 81.19 179 ALA A O 1
ATOM 1364 N N . LEU A 1 180 ? -16.289 27.955 6.067 1.00 80.25 180 LEU A N 1
ATOM 1365 C CA . LEU A 1 180 ? -16.986 27.071 5.137 1.00 80.25 180 LEU A CA 1
ATOM 1366 C C . LEU A 1 180 ? -17.748 25.946 5.836 1.00 80.25 180 LEU A C 1
ATOM 1368 O O . LEU A 1 180 ? -18.553 25.310 5.160 1.00 80.25 180 LEU A O 1
ATOM 1372 N N . LEU A 1 181 ? -17.516 25.726 7.136 1.00 82.75 181 LEU A N 1
ATOM 1373 C CA . LEU A 1 181 ? -18.235 24.726 7.919 1.00 82.75 181 LEU A CA 1
ATOM 1374 C C . LEU A 1 181 ? -19.740 24.997 7.889 1.00 82.75 181 LEU A C 1
ATOM 1376 O O . LEU A 1 181 ? -20.176 26.137 8.054 1.00 82.75 181 LEU A O 1
ATOM 1380 N N . ARG A 1 182 ? -20.542 23.951 7.697 1.00 80.69 182 ARG A N 1
ATOM 1381 C CA . ARG A 1 182 ? -22.009 24.033 7.677 1.00 80.69 182 ARG A CA 1
ATOM 1382 C C . ARG A 1 182 ? -22.637 22.884 8.447 1.00 80.69 182 ARG A C 1
ATOM 1384 O O . ARG A 1 182 ? -21.998 21.867 8.711 1.00 80.69 182 ARG A O 1
ATOM 1391 N N . ALA A 1 183 ? -23.916 23.040 8.785 1.00 76.62 183 ALA A N 1
ATOM 1392 C CA . ALA A 1 183 ? -24.699 21.971 9.392 1.00 76.62 183 ALA A CA 1
ATOM 1393 C C . ALA A 1 183 ? -24.594 20.674 8.563 1.00 76.62 183 ALA A C 1
ATOM 1395 O O . ALA A 1 183 ? -24.793 20.687 7.349 1.00 76.62 183 ALA A O 1
ATOM 1396 N N . GLY A 1 184 ? -24.273 19.565 9.231 1.00 63.41 184 GLY A N 1
ATOM 1397 C CA . GLY A 1 184 ? -24.018 18.256 8.625 1.00 63.41 184 GLY A CA 1
ATOM 1398 C C . GLY A 1 184 ? -22.535 17.890 8.489 1.00 63.41 184 GLY A C 1
ATOM 1399 O O . GLY A 1 184 ? -22.225 16.700 8.419 1.00 63.41 184 GLY A O 1
ATOM 1400 N N . ASP A 1 185 ? -21.615 18.860 8.508 1.00 78.25 185 ASP A N 1
ATOM 1401 C CA . ASP A 1 185 ? -20.177 18.579 8.457 1.00 78.25 185 ASP A CA 1
ATOM 1402 C C . ASP A 1 185 ? -19.738 17.806 9.706 1.00 78.25 185 ASP A C 1
ATOM 1404 O O . ASP A 1 185 ? -20.273 17.996 10.802 1.00 78.25 185 ASP A O 1
ATOM 1408 N N . THR A 1 186 ? -18.743 16.931 9.561 1.00 83.88 186 THR A N 1
ATOM 1409 C CA . THR A 1 186 ? -18.146 16.215 10.696 1.00 83.88 186 THR A CA 1
ATOM 1410 C C . THR A 1 186 ? -16.743 16.735 10.974 1.00 83.88 186 THR A C 1
ATOM 1412 O O . THR A 1 186 ? -15.895 16.769 10.083 1.00 83.88 186 THR A O 1
ATOM 1415 N N . LEU A 1 187 ? -16.493 17.090 12.231 1.00 88.00 187 LEU A N 1
ATOM 1416 C CA . LEU A 1 187 ? -15.190 17.469 12.759 1.00 88.00 187 LEU A CA 1
ATOM 1417 C C . LEU A 1 187 ? -14.664 16.343 13.648 1.00 88.00 187 LEU A C 1
ATOM 1419 O O . LEU A 1 187 ? -15.298 15.977 14.637 1.00 88.00 187 LEU A O 1
ATOM 1423 N N . CYS A 1 188 ? -13.509 15.788 13.303 1.00 87.25 188 CYS A N 1
ATOM 1424 C CA . CYS A 1 188 ? -12.790 14.835 14.139 1.00 87.25 188 CYS A CA 1
ATOM 1425 C C . CYS A 1 188 ? -11.583 15.534 14.763 1.00 87.25 188 CYS A C 1
ATOM 1427 O O . CYS A 1 188 ? -10.780 16.124 14.043 1.00 87.25 188 CYS A O 1
ATOM 1429 N N . ILE A 1 189 ? -11.460 15.472 16.086 1.00 89.81 189 ILE A N 1
ATOM 1430 C CA . ILE A 1 189 ? -10.295 15.953 16.829 1.00 89.81 189 ILE A CA 1
ATOM 1431 C C . ILE A 1 189 ? -9.541 14.750 17.387 1.00 89.81 189 ILE A C 1
ATOM 1433 O O . ILE A 1 189 ? -10.140 13.896 18.037 1.00 89.81 189 ILE A O 1
ATOM 1437 N N . GLN A 1 190 ? -8.238 14.670 17.138 1.00 87.00 190 GLN A N 1
ATOM 1438 C CA . GLN A 1 190 ? -7.410 13.549 17.578 1.00 87.00 190 GLN A CA 1
ATOM 1439 C C . GLN A 1 190 ? -6.070 14.025 18.139 1.00 87.00 190 GLN A C 1
ATOM 1441 O O . GLN A 1 190 ? -5.443 14.927 17.590 1.00 87.00 190 GLN A O 1
ATOM 1446 N N . SER A 1 191 ? -5.593 13.402 19.216 1.00 83.31 191 SER A N 1
ATOM 1447 C CA . SER A 1 191 ? -4.258 13.665 19.756 1.00 83.31 191 SER A CA 1
ATOM 1448 C C . SER A 1 191 ? -3.169 13.213 18.783 1.00 83.31 191 SER A C 1
ATOM 1450 O O . SER A 1 191 ? -3.112 12.038 18.417 1.00 83.31 191 SER A O 1
ATOM 1452 N N . ARG A 1 192 ? -2.263 14.125 18.411 1.00 69.19 192 ARG A N 1
ATOM 1453 C CA . ARG A 1 192 ? -1.206 13.848 17.426 1.00 69.19 192 ARG A CA 1
ATOM 1454 C C . ARG A 1 192 ? -0.188 12.788 17.887 1.00 69.19 192 ARG A C 1
ATOM 1456 O O . ARG A 1 192 ? 0.157 11.926 17.081 1.00 69.19 192 ARG A O 1
ATOM 1463 N N . PRO A 1 193 ? 0.295 12.777 19.145 1.00 58.12 193 PRO A N 1
ATOM 1464 C CA . PRO A 1 193 ? 1.097 11.663 19.635 1.00 58.12 193 PRO A CA 1
ATOM 1465 C C . PRO A 1 193 ? 0.173 10.483 19.960 1.00 58.12 193 PRO A C 1
ATOM 1467 O O . PRO A 1 193 ? -0.670 10.580 20.848 1.00 58.12 193 PRO A O 1
ATOM 1470 N N . GLY A 1 194 ? 0.324 9.369 19.245 1.00 52.41 194 GLY A N 1
ATOM 1471 C CA . GLY A 1 194 ? -0.260 8.078 19.628 1.00 52.41 194 GLY A CA 1
ATOM 1472 C C . GLY A 1 194 ? -1.777 7.917 19.465 1.00 52.41 194 GLY A C 1
ATOM 1473 O O . GLY A 1 194 ? -2.267 6.817 19.695 1.00 52.41 194 GLY A O 1
ATOM 1474 N N . GLY A 1 195 ? -2.528 8.949 19.057 1.00 62.34 195 GLY A N 1
ATOM 1475 C CA . GLY A 1 195 ? -3.965 8.828 18.765 1.00 62.34 195 GLY A CA 1
ATOM 1476 C C . GLY A 1 195 ? -4.846 8.443 19.960 1.00 62.34 195 GLY A C 1
ATOM 1477 O O . GLY A 1 195 ? -5.989 8.045 19.757 1.00 62.34 195 GLY A O 1
ATOM 1478 N N . THR A 1 196 ? -4.323 8.553 21.183 1.00 73.25 196 THR A N 1
ATOM 1479 C CA . THR A 1 196 ? -4.938 8.081 22.431 1.00 73.25 196 THR A CA 1
ATOM 1480 C C . THR A 1 196 ? -6.283 8.739 22.737 1.00 73.25 196 THR A C 1
ATOM 1482 O O . THR A 1 196 ? -7.128 8.111 23.368 1.00 73.25 196 THR A O 1
ATOM 1485 N N . VAL A 1 197 ? -6.493 9.983 22.291 1.00 80.81 197 VAL A N 1
ATOM 1486 C CA . VAL A 1 197 ? -7.765 10.705 22.420 1.00 80.81 197 VAL A CA 1
ATOM 1487 C C . VAL A 1 197 ? -8.297 11.037 21.035 1.00 80.81 197 VAL A C 1
ATOM 1489 O O . VAL A 1 197 ? -7.584 11.656 20.246 1.00 80.81 197 VAL A O 1
ATOM 1492 N N . ALA A 1 198 ? -9.540 10.654 20.743 1.00 86.75 198 ALA A N 1
ATOM 1493 C CA . ALA A 1 198 ? -10.199 10.942 19.473 1.00 86.75 198 ALA A CA 1
ATOM 1494 C C . ALA A 1 198 ? -11.695 11.187 19.685 1.00 86.75 198 ALA A C 1
ATOM 1496 O O . ALA A 1 198 ? -12.373 10.330 20.242 1.00 86.75 198 ALA A O 1
ATOM 1497 N N . HIS A 1 199 ? -12.219 12.317 19.211 1.00 85.31 199 HIS A N 1
ATOM 1498 C CA . HIS A 1 199 ? -13.640 12.667 19.315 1.00 85.31 199 HIS A CA 1
ATOM 1499 C C . HIS A 1 199 ? -14.179 13.172 17.986 1.00 85.31 199 HIS A C 1
ATOM 1501 O O . HIS A 1 199 ? -13.517 13.935 17.286 1.00 85.31 199 HIS A O 1
ATOM 1507 N N . ARG A 1 200 ? -15.401 12.764 17.650 1.00 88.44 200 ARG A N 1
ATOM 1508 C CA . ARG A 1 200 ? -16.125 13.162 16.443 1.00 88.44 200 ARG A CA 1
ATOM 1509 C C . ARG A 1 200 ? -17.355 13.968 16.824 1.00 88.44 200 ARG A C 1
ATOM 1511 O O . ARG A 1 200 ? -18.169 13.532 17.636 1.00 88.44 200 ARG A O 1
ATOM 1518 N N . PHE A 1 201 ? -17.501 15.104 16.163 1.00 88.44 201 PHE A N 1
ATOM 1519 C CA . PHE A 1 201 ? -18.587 16.052 16.333 1.00 88.44 201 PHE A CA 1
ATOM 1520 C C . PHE A 1 201 ? -19.263 16.307 14.998 1.00 88.44 201 PHE A C 1
ATOM 1522 O O . PHE A 1 201 ? -18.597 16.386 13.967 1.00 88.44 201 PHE A O 1
ATOM 1529 N N . ARG A 1 202 ? -20.579 16.475 15.020 1.00 87.06 202 ARG A N 1
ATOM 1530 C CA . ARG A 1 202 ? -21.361 16.899 13.862 1.00 87.06 202 ARG A CA 1
ATOM 1531 C C . ARG A 1 202 ? -21.775 18.346 14.046 1.00 87.06 202 ARG A C 1
ATOM 1533 O O . ARG A 1 202 ? -22.316 18.686 15.091 1.00 87.06 202 ARG A O 1
ATOM 1540 N N . VAL A 1 203 ? -21.529 19.182 13.045 1.00 88.75 203 VAL A N 1
ATOM 1541 C CA . VAL A 1 203 ? -21.957 20.584 13.043 1.00 88.75 203 VAL A CA 1
ATOM 1542 C C . VAL A 1 203 ? -23.475 20.637 12.886 1.00 88.75 203 VAL A C 1
ATOM 1544 O O . VAL A 1 203 ? -24.035 19.949 12.032 1.00 88.75 203 VAL A O 1
ATOM 1547 N N . THR A 1 204 ? -24.158 21.427 13.712 1.00 84.19 204 THR A N 1
ATOM 1548 C CA . THR A 1 204 ? -25.632 21.440 13.790 1.00 84.19 204 THR A CA 1
ATOM 1549 C C . THR A 1 204 ? -26.279 22.726 13.281 1.00 84.19 204 THR A C 1
ATOM 1551 O O . THR A 1 204 ? -27.486 22.737 13.056 1.00 84.19 204 THR A O 1
ATOM 1554 N N . GLY A 1 205 ? -25.514 23.796 13.053 1.00 80.75 205 GLY A N 1
ATOM 1555 C CA . GLY A 1 205 ? -26.062 25.102 12.682 1.00 80.75 205 GLY A CA 1
ATOM 1556 C C . GLY A 1 205 ? -25.013 26.103 12.201 1.00 80.75 205 GLY A C 1
ATOM 1557 O O . GLY A 1 205 ? -23.876 25.734 11.905 1.00 80.75 205 GLY A O 1
ATOM 1558 N N . GLU A 1 206 ? -25.411 27.373 12.111 1.00 83.31 206 GLU A N 1
ATOM 1559 C CA . GLU A 1 206 ? -24.531 28.466 11.689 1.00 83.31 206 GLU A CA 1
ATOM 1560 C C . GLU A 1 206 ? -23.469 28.803 12.741 1.00 83.31 206 GLU A C 1
ATOM 1562 O O . GLU A 1 206 ? -23.710 28.756 13.948 1.00 83.31 206 GLU A O 1
ATOM 1567 N N . LEU A 1 207 ? -22.276 29.161 12.268 1.00 89.94 207 LEU A N 1
ATOM 1568 C CA . LEU A 1 207 ? -21.146 29.517 13.115 1.00 89.94 207 LEU A CA 1
ATOM 1569 C C . LEU A 1 207 ? -21.237 30.982 13.537 1.00 89.94 207 LEU A C 1
ATOM 1571 O O . LEU A 1 207 ? -21.516 31.855 12.718 1.00 89.94 207 LEU A O 1
ATOM 1575 N N . VAL A 1 208 ? -20.880 31.270 14.787 1.00 90.50 208 VAL A N 1
ATOM 1576 C CA . VAL A 1 208 ? -20.772 32.647 15.288 1.00 90.50 208 VAL A CA 1
ATOM 1577 C C . VAL A 1 208 ? -19.321 33.112 15.178 1.00 90.50 208 VAL A C 1
ATOM 1579 O O . VAL A 1 208 ? -18.415 32.464 15.710 1.00 90.50 208 VAL A O 1
ATOM 1582 N N . ASP A 1 209 ? -19.083 34.223 14.478 1.00 89.81 209 ASP A N 1
ATOM 1583 C CA . ASP A 1 209 ? -17.764 34.858 14.400 1.00 89.81 209 ASP A CA 1
ATOM 1584 C C . ASP A 1 209 ? -17.535 35.770 15.613 1.00 89.81 209 ASP A C 1
ATOM 1586 O O . ASP A 1 209 ? -18.259 36.743 15.812 1.00 89.81 209 ASP A O 1
ATOM 1590 N N . SER A 1 210 ? -16.507 35.463 16.405 1.00 86.75 210 SER A N 1
ATOM 1591 C CA . SER A 1 210 ? -16.146 36.189 17.629 1.00 86.75 210 SER A CA 1
ATOM 1592 C C . SER A 1 210 ? -14.806 36.925 17.488 1.00 86.75 210 SER A C 1
ATOM 1594 O O . SER A 1 210 ? -14.075 37.112 18.462 1.00 86.75 210 SER A O 1
ATOM 1596 N N . GLY A 1 211 ? -14.426 37.307 16.264 1.00 85.81 211 GLY A N 1
ATOM 1597 C CA . GLY A 1 211 ? -13.181 38.023 15.985 1.00 85.81 211 GLY A CA 1
ATOM 1598 C C . GLY A 1 211 ? -11.992 37.076 15.827 1.00 85.81 211 GLY A C 1
ATOM 1599 O O . GLY A 1 211 ? -11.655 36.718 14.701 1.00 85.81 211 GLY A O 1
ATOM 1600 N N . ALA A 1 212 ? -11.350 36.665 16.925 1.00 85.31 212 ALA A N 1
ATOM 1601 C CA . ALA A 1 212 ? -10.153 35.804 16.892 1.00 85.31 212 ALA A CA 1
ATOM 1602 C C . ALA A 1 212 ? -10.467 34.307 16.676 1.00 85.31 212 ALA A C 1
ATOM 1604 O O . ALA A 1 212 ? -9.626 33.535 16.211 1.00 85.31 212 ALA A O 1
ATOM 1605 N N . TYR A 1 213 ? -11.696 33.893 16.978 1.00 92.38 213 TYR A N 1
ATOM 1606 C CA . TYR A 1 213 ? -12.159 32.510 16.888 1.00 92.38 213 TYR A CA 1
ATOM 1607 C C . TYR A 1 213 ? -13.590 32.454 16.348 1.00 92.38 213 TYR A C 1
ATOM 1609 O O . TYR A 1 213 ? -14.275 33.478 16.268 1.00 92.38 213 TYR A O 1
ATOM 1617 N N . ARG A 1 214 ? -14.044 31.254 15.980 1.00 91.31 214 ARG A N 1
ATOM 1618 C CA . ARG A 1 214 ? -15.458 30.983 15.700 1.00 91.31 214 ARG A CA 1
ATOM 1619 C C . ARG A 1 214 ? -16.019 29.961 16.670 1.00 91.31 214 ARG A C 1
ATOM 1621 O O . ARG A 1 214 ? -15.325 29.016 17.040 1.00 91.31 214 ARG A O 1
ATOM 1628 N N . SER A 1 215 ? -17.275 30.159 17.054 1.00 93.12 215 SER A N 1
ATOM 1629 C CA . SER A 1 215 ? -18.060 29.170 17.785 1.00 93.12 215 SER A CA 1
ATOM 1630 C C . SER A 1 215 ? -18.851 28.334 16.785 1.00 93.12 215 SER A C 1
ATOM 1632 O O . SER A 1 215 ? -19.673 28.869 16.038 1.00 93.12 215 SER A O 1
ATOM 1634 N N . VAL A 1 216 ? -18.565 27.037 16.742 1.00 93.31 216 VAL A N 1
ATOM 1635 C CA . VAL A 1 216 ? -19.203 26.063 15.858 1.00 93.31 216 VAL A CA 1
ATOM 1636 C C . VAL A 1 216 ? -20.230 25.284 16.675 1.00 93.31 216 VAL A C 1
ATOM 1638 O O . VAL A 1 216 ? -19.823 24.560 17.585 1.00 93.31 216 VAL A O 1
ATOM 1641 N N . PRO A 1 217 ? -21.539 25.401 16.401 1.00 92.81 217 PRO A N 1
ATOM 1642 C CA . PRO A 1 217 ? -22.535 24.587 17.087 1.00 92.81 217 PRO A CA 1
ATOM 1643 C C . PRO A 1 217 ? -22.361 23.124 16.677 1.00 92.81 217 PRO A C 1
ATOM 1645 O O . PRO A 1 217 ? -22.303 22.805 15.486 1.00 92.81 217 PRO A O 1
ATOM 1648 N N . VAL A 1 218 ? -22.242 22.234 17.659 1.00 92.94 218 VAL A N 1
ATOM 1649 C CA . VAL A 1 218 ? -21.939 20.819 17.433 1.00 92.94 218 VAL A CA 1
ATOM 1650 C C . VAL A 1 218 ? -22.795 19.901 18.296 1.00 92.94 218 VAL A C 1
ATOM 1652 O O . VAL A 1 218 ? -23.305 20.297 19.337 1.00 92.94 218 VAL A O 1
ATOM 1655 N N . VAL A 1 219 ? -22.922 18.650 17.864 1.00 87.69 219 VAL A N 1
ATOM 1656 C CA . VAL A 1 219 ? -23.384 17.528 18.682 1.00 87.69 219 VAL A CA 1
ATOM 1657 C C . VAL A 1 219 ? -22.335 16.424 18.653 1.00 87.69 219 VAL A C 1
ATOM 1659 O O . VAL A 1 219 ? -21.695 16.182 17.624 1.00 87.69 219 VAL A O 1
ATOM 1662 N N . TYR A 1 220 ? -22.136 15.761 19.786 1.00 87.25 220 TYR A N 1
ATOM 1663 C CA . TYR A 1 220 ? -21.225 14.630 19.884 1.00 87.25 220 TYR A CA 1
ATOM 1664 C C . TYR A 1 220 ? -21.743 13.424 19.089 1.00 87.25 220 TYR A C 1
ATOM 1666 O O . TYR A 1 220 ? -22.926 13.094 19.141 1.00 87.25 220 TYR A O 1
ATOM 1674 N N . VAL A 1 221 ? -20.848 12.759 18.356 1.00 81.94 221 VAL A N 1
ATOM 1675 C CA . VAL A 1 221 ? -21.160 11.553 17.570 1.00 81.94 221 VAL A CA 1
ATOM 1676 C C . VAL A 1 221 ? -20.564 10.318 18.236 1.00 81.94 221 VAL A C 1
ATOM 1678 O O . VAL A 1 221 ? -21.267 9.354 18.520 1.00 81.94 221 VAL A O 1
ATOM 1681 N N . SER A 1 222 ? -19.251 10.331 18.474 1.00 81.00 222 SER A N 1
ATOM 1682 C CA . SER A 1 222 ? -18.503 9.181 18.996 1.00 81.00 222 SER A CA 1
ATOM 1683 C C . SER A 1 222 ? -17.093 9.597 19.405 1.00 81.00 222 SER A C 1
ATOM 1685 O O . SER A 1 222 ? -16.571 10.568 18.858 1.00 81.00 222 SER A O 1
ATOM 1687 N N . GLY A 1 223 ? -16.422 8.821 20.251 1.00 80.12 223 GLY A N 1
ATOM 1688 C CA . GLY A 1 223 ? -15.051 9.118 20.658 1.00 80.12 223 GLY A CA 1
ATOM 1689 C C . GLY A 1 223 ? -14.512 8.191 21.744 1.00 80.12 223 GLY A C 1
ATOM 1690 O O . GLY A 1 223 ? -15.253 7.396 22.321 1.00 80.12 223 GLY A O 1
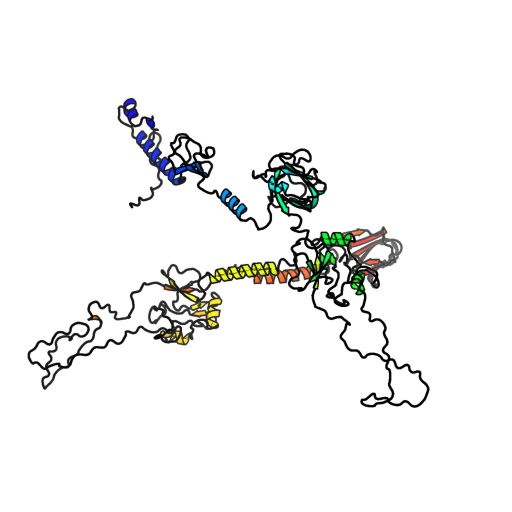ATOM 1691 N N . ALA A 1 224 ? -13.206 8.284 21.994 1.00 73.94 224 ALA A N 1
ATOM 1692 C CA . ALA A 1 224 ? -12.452 7.493 22.961 1.00 73.94 224 ALA A CA 1
ATOM 1693 C C . ALA A 1 224 ? -11.325 8.331 23.598 1.00 73.94 224 ALA A C 1
ATOM 1695 O O . ALA A 1 224 ? -10.899 9.346 23.047 1.00 73.94 224 ALA A O 1
ATOM 1696 N N . GLY A 1 225 ? -10.831 7.897 24.763 1.00 77.25 225 GLY A N 1
ATOM 1697 C CA . GLY A 1 225 ? -9.647 8.487 25.408 1.00 77.25 225 GLY A CA 1
ATOM 1698 C C . GLY A 1 225 ? -9.898 9.631 26.397 1.00 77.25 225 GLY A C 1
ATOM 1699 O O . GLY A 1 225 ? -8.942 10.165 26.948 1.00 77.25 225 GLY A O 1
ATOM 1700 N N . GLY A 1 226 ? -11.156 9.989 26.674 1.00 86.00 226 GLY A N 1
ATOM 1701 C CA . GLY A 1 226 ? -11.492 11.023 27.664 1.00 86.00 226 GLY A CA 1
ATOM 1702 C C . GLY A 1 226 ? -11.164 12.449 27.205 1.00 86.00 226 GLY A C 1
ATOM 1703 O O . GLY A 1 226 ? -11.071 12.719 26.011 1.00 86.00 226 GLY A O 1
ATOM 1704 N N . VAL A 1 227 ? -11.039 13.392 28.141 1.00 87.69 227 VAL A N 1
ATOM 1705 C CA . VAL A 1 227 ? -10.763 14.808 27.828 1.00 87.69 227 VAL A CA 1
ATOM 1706 C C . VAL A 1 227 ? -9.285 14.979 27.448 1.00 87.69 227 VAL A C 1
ATOM 1708 O O . VAL A 1 227 ? -8.429 14.484 28.185 1.00 87.69 227 VAL A O 1
ATOM 1711 N N . PRO A 1 228 ? -8.946 15.684 26.350 1.00 89.44 228 PRO A N 1
ATOM 1712 C CA . PRO A 1 228 ? -7.551 15.969 26.037 1.00 89.44 228 PRO A CA 1
ATOM 1713 C C . PRO A 1 228 ? -6.839 16.721 27.175 1.00 89.44 228 PRO A C 1
ATOM 1715 O O . PRO A 1 228 ? -7.429 17.558 27.861 1.00 89.44 228 PRO A O 1
ATOM 1718 N N . ALA A 1 229 ? -5.552 16.431 27.376 1.00 87.38 229 ALA A N 1
ATOM 1719 C CA . ALA A 1 229 ? -4.739 17.145 28.358 1.00 87.38 229 ALA A CA 1
ATOM 1720 C C . ALA A 1 229 ? -4.555 18.619 27.953 1.00 87.38 229 ALA A C 1
ATOM 1722 O O . ALA A 1 229 ? -4.525 18.948 26.766 1.00 87.38 229 ALA A O 1
ATOM 1723 N N . SER A 1 230 ? -4.403 19.513 28.933 1.00 88.94 230 SER A N 1
ATOM 1724 C CA . SER A 1 230 ? -4.155 20.937 28.665 1.00 88.94 230 SER A CA 1
ATOM 1725 C C . SER A 1 230 ? -2.919 21.128 27.776 1.00 88.94 230 SER A C 1
ATOM 1727 O O . SER A 1 230 ? -1.889 20.491 28.004 1.00 88.94 230 SER A O 1
ATOM 1729 N N . ASN A 1 231 ? -3.031 21.982 26.754 1.00 89.56 231 ASN A N 1
ATOM 1730 C CA . ASN A 1 231 ? -2.017 22.243 25.725 1.00 89.56 231 ASN A CA 1
ATOM 1731 C C . ASN A 1 231 ? -1.657 21.038 24.832 1.00 89.56 231 ASN A C 1
ATOM 1733 O O . ASN A 1 231 ? -0.687 21.108 24.072 1.00 89.56 231 ASN A O 1
ATOM 1737 N N . ALA A 1 232 ? -2.419 19.938 24.879 1.00 88.81 232 ALA A N 1
ATOM 1738 C CA . ALA A 1 232 ? -2.208 18.814 23.972 1.00 88.81 232 ALA A CA 1
ATOM 1739 C C . ALA A 1 232 ? -2.408 19.256 22.516 1.00 88.81 232 ALA A C 1
ATOM 1741 O O . ALA A 1 232 ? -3.398 19.909 22.188 1.00 88.81 232 ALA A O 1
ATOM 1742 N N . LEU A 1 233 ? -1.479 18.879 21.637 1.00 87.50 233 LEU A N 1
ATOM 1743 C CA . LEU A 1 233 ? -1.580 19.184 20.213 1.00 87.50 233 LEU A CA 1
ATOM 1744 C C . LEU A 1 233 ? -2.554 18.213 19.536 1.00 87.50 233 LEU A C 1
ATOM 1746 O O . LEU A 1 233 ? -2.329 16.996 19.514 1.00 87.50 233 LEU A O 1
ATOM 1750 N N . LEU A 1 234 ? -3.627 18.769 18.983 1.00 87.88 234 LEU A N 1
ATOM 1751 C CA . LEU A 1 234 ? -4.701 18.044 18.328 1.00 87.88 234 LEU A CA 1
ATOM 1752 C C . LEU A 1 234 ? -4.670 18.285 16.824 1.00 87.88 234 LEU A C 1
ATOM 1754 O O . LEU A 1 234 ? -4.522 19.409 16.345 1.00 87.88 234 LEU A O 1
ATOM 1758 N N . GLN A 1 235 ? -4.852 17.207 16.084 1.00 88.38 235 GLN A N 1
ATOM 1759 C CA . GLN A 1 235 ? -5.128 17.215 14.664 1.00 88.38 235 GLN A CA 1
ATOM 1760 C C . GLN A 1 235 ? -6.636 17.300 14.468 1.00 88.38 235 GLN A C 1
ATOM 1762 O O . GLN A 1 235 ? -7.389 16.546 15.088 1.00 88.38 235 GLN A O 1
ATOM 1767 N N . VAL A 1 236 ? -7.066 18.225 13.616 1.00 87.12 236 VAL A N 1
ATOM 1768 C CA . VAL A 1 236 ? -8.469 18.406 13.259 1.00 87.12 236 VAL A CA 1
ATOM 1769 C C . VAL A 1 236 ? -8.664 17.949 11.825 1.00 87.12 236 VAL A C 1
ATOM 1771 O O . VAL A 1 236 ? -7.937 18.341 10.911 1.00 87.12 236 VAL A O 1
ATOM 1774 N N . LEU A 1 237 ? -9.672 17.117 11.637 1.00 82.38 237 LEU A N 1
ATOM 1775 C CA . LEU A 1 237 ? -10.109 16.576 10.365 1.00 82.38 237 LEU A CA 1
ATOM 1776 C C . LEU A 1 237 ? -11.534 17.073 10.106 1.00 82.38 237 LEU A C 1
ATOM 1778 O O . LEU A 1 237 ? -12.417 16.877 10.937 1.00 82.38 237 LEU A O 1
ATOM 1782 N N . MET A 1 238 ? -11.760 17.694 8.950 1.00 77.06 238 MET A N 1
ATOM 1783 C CA . MET A 1 238 ? -13.083 18.118 8.493 1.00 77.06 238 MET A CA 1
ATOM 1784 C C . MET A 1 238 ? -13.552 17.202 7.367 1.00 77.06 238 MET A C 1
ATOM 1786 O O . MET A 1 238 ? -12.832 16.982 6.395 1.00 77.06 238 MET A O 1
ATOM 1790 N N . THR A 1 239 ? -14.776 16.703 7.488 1.00 74.00 239 THR A N 1
ATOM 1791 C CA . THR A 1 239 ? -15.477 15.953 6.442 1.00 74.00 239 THR A CA 1
ATOM 1792 C C . THR A 1 239 ? -16.740 16.727 6.057 1.00 74.00 239 THR A C 1
ATOM 1794 O O . THR A 1 239 ? -17.640 16.823 6.896 1.00 74.00 239 THR A O 1
ATOM 1797 N N . PRO A 1 240 ? -16.824 17.290 4.836 1.00 62.09 240 PRO A N 1
ATOM 1798 C CA . PRO A 1 240 ? -18.000 18.035 4.389 1.00 62.09 240 PRO A CA 1
ATOM 1799 C C . PRO A 1 240 ? -19.284 17.190 4.366 1.00 62.09 240 PRO A C 1
ATOM 1801 O O . PRO A 1 240 ? -19.268 16.009 4.001 1.00 62.09 240 PRO A O 1
ATOM 1804 N N . ALA A 1 241 ? -20.410 17.816 4.690 1.00 51.47 241 ALA A N 1
ATOM 1805 C CA . ALA A 1 241 ? -21.756 17.294 4.547 1.00 51.47 241 ALA A CA 1
ATOM 1806 C C . ALA A 1 241 ? -21.983 16.912 3.081 1.00 51.47 241 ALA A C 1
ATOM 1808 O O . ALA A 1 241 ? -21.754 17.704 2.168 1.00 51.47 241 ALA A O 1
ATOM 1809 N N . GLY A 1 242 ? -22.399 15.670 2.842 1.00 47.50 242 GLY A N 1
ATOM 1810 C CA . GLY A 1 242 ? -22.567 15.134 1.488 1.00 47.50 242 GLY A CA 1
ATOM 1811 C C . GLY A 1 242 ? -21.326 14.467 0.881 1.00 47.50 242 GLY A C 1
ATOM 1812 O O . GLY A 1 242 ? -21.492 13.711 -0.070 1.00 47.50 242 GLY A O 1
ATOM 1813 N N . ALA A 1 243 ? -20.126 14.614 1.463 1.00 44.19 243 ALA A N 1
ATOM 1814 C CA . ALA A 1 243 ? -18.992 13.733 1.139 1.00 44.19 243 ALA A CA 1
ATOM 1815 C C . ALA A 1 243 ? -19.174 12.317 1.731 1.00 44.19 243 ALA A C 1
ATOM 1817 O O . ALA A 1 243 ? -18.520 11.374 1.300 1.00 44.19 243 ALA A O 1
ATOM 1818 N N . SER A 1 244 ? -20.094 12.159 2.692 1.00 46.22 244 SER A N 1
ATOM 1819 C CA . SER A 1 244 ? -20.504 10.861 3.254 1.00 46.22 244 SER A CA 1
ATOM 1820 C C . SER A 1 244 ? -22.021 10.665 3.430 1.00 46.22 244 SER A C 1
ATOM 1822 O O . SER A 1 244 ? -22.444 9.517 3.536 1.00 46.22 244 SER A O 1
ATOM 1824 N N . ASP A 1 245 ? -22.847 11.725 3.374 1.00 39.09 245 ASP A N 1
ATOM 1825 C CA . ASP A 1 245 ? -24.239 11.671 3.880 1.00 39.09 245 ASP A CA 1
ATOM 1826 C C . ASP A 1 245 ? -25.363 12.057 2.886 1.00 39.09 245 ASP A C 1
ATOM 1828 O O . ASP A 1 245 ? -26.521 12.130 3.284 1.00 39.09 245 ASP A O 1
ATOM 1832 N N . MET A 1 246 ? -25.089 12.234 1.584 1.00 37.44 246 MET A N 1
ATOM 1833 C CA . MET A 1 246 ? -26.156 12.339 0.553 1.00 37.44 246 MET A CA 1
ATOM 1834 C C . MET A 1 246 ? -26.255 11.106 -0.364 1.00 37.44 246 MET A C 1
ATOM 1836 O O . MET A 1 246 ? -27.051 11.077 -1.301 1.00 37.44 246 MET A O 1
ATOM 1840 N N . GLY A 1 247 ? -25.480 10.056 -0.087 1.00 54.84 247 GLY A N 1
ATOM 1841 C CA . GLY A 1 247 ? -25.512 8.796 -0.826 1.00 54.84 247 GLY A CA 1
ATOM 1842 C C . GLY A 1 247 ? -26.308 7.732 -0.078 1.00 54.84 247 GLY A C 1
ATOM 1843 O O . GLY A 1 247 ? -25.723 6.979 0.691 1.00 54.84 247 GLY A O 1
ATOM 1844 N N . MET A 1 248 ? -27.616 7.653 -0.343 1.00 61.56 248 MET A N 1
ATOM 1845 C CA . MET A 1 248 ? -28.549 6.625 0.152 1.00 61.56 248 MET A CA 1
ATOM 1846 C C . MET A 1 248 ? -28.776 6.609 1.683 1.00 61.56 248 MET A C 1
ATOM 1848 O O . MET A 1 248 ? -27.839 6.377 2.447 1.00 61.56 248 MET A O 1
ATOM 1852 N N . PRO A 1 249 ? -30.029 6.767 2.163 1.00 72.75 249 PRO A N 1
ATOM 1853 C CA . PRO A 1 249 ? -30.352 6.629 3.583 1.00 72.75 249 PRO A CA 1
ATOM 1854 C C . PRO A 1 249 ? -29.887 5.287 4.165 1.00 72.75 249 PRO A C 1
ATOM 1856 O O . PRO A 1 249 ? -29.949 4.253 3.492 1.00 72.75 249 PRO A O 1
ATOM 1859 N N . LEU A 1 250 ? -29.451 5.292 5.427 1.00 78.00 250 LEU A N 1
ATOM 1860 C CA . LEU A 1 250 ? -29.109 4.077 6.169 1.00 78.00 250 LEU A CA 1
ATOM 1861 C C . LEU A 1 250 ? -30.288 3.087 6.137 1.00 78.00 250 LEU A C 1
ATOM 1863 O O . LEU A 1 250 ? -31.438 3.489 6.297 1.00 78.00 250 LEU A O 1
ATOM 1867 N N . LEU A 1 251 ? -29.998 1.804 5.913 1.00 85.31 251 LEU A N 1
ATOM 1868 C CA . LEU A 1 251 ? -30.967 0.712 5.746 1.00 85.31 251 LEU A CA 1
ATOM 1869 C C . LEU A 1 251 ? -31.902 0.825 4.531 1.00 85.31 251 LEU A C 1
ATOM 1871 O O . LEU A 1 251 ? -32.843 0.041 4.408 1.00 85.31 251 LEU A O 1
ATOM 1875 N N . SER A 1 252 ? -31.622 1.727 3.585 1.00 85.75 252 SER A N 1
ATOM 1876 C CA . SER A 1 252 ? -32.309 1.712 2.290 1.00 85.75 252 SER A CA 1
ATOM 1877 C C . SER A 1 252 ? -31.979 0.443 1.501 1.00 85.75 252 SER A C 1
ATOM 1879 O O . SER A 1 252 ? -30.830 -0.006 1.459 1.00 85.75 252 SER A O 1
ATOM 1881 N N . VAL A 1 253 ? -33.011 -0.133 0.880 1.00 90.00 253 VAL A N 1
ATOM 1882 C CA . VAL A 1 253 ? -32.922 -1.344 0.057 1.00 90.00 253 VAL A CA 1
ATOM 1883 C C . VAL A 1 253 ? -32.795 -0.948 -1.409 1.00 90.00 253 VAL A C 1
ATOM 1885 O O . VAL A 1 253 ? -33.543 -0.091 -1.881 1.00 90.00 253 VAL A O 1
ATOM 1888 N N . GLN A 1 254 ? -31.875 -1.577 -2.141 1.00 88.88 254 GLN A N 1
ATOM 1889 C CA . GLN A 1 254 ? -31.689 -1.354 -3.574 1.00 88.88 254 GLN A CA 1
ATOM 1890 C C . GLN A 1 254 ? -31.464 -2.643 -4.346 1.00 88.88 254 GLN A C 1
ATOM 1892 O O . GLN A 1 254 ? -30.917 -3.614 -3.826 1.00 88.88 254 GLN A O 1
ATOM 1897 N N . TRP A 1 255 ? -31.874 -2.628 -5.611 1.00 89.31 255 TRP A N 1
ATOM 1898 C CA . TRP A 1 255 ? -31.547 -3.679 -6.559 1.00 89.31 255 TRP A CA 1
ATOM 1899 C C . TRP A 1 255 ? -30.224 -3.347 -7.248 1.00 89.31 255 TRP A C 1
ATOM 1901 O O . TRP A 1 255 ? -30.031 -2.229 -7.726 1.00 89.31 255 TRP A O 1
ATOM 1911 N N . TRP A 1 256 ? -29.316 -4.316 -7.305 1.00 89.75 256 TRP A N 1
ATOM 1912 C CA . TRP A 1 256 ? -27.984 -4.143 -7.865 1.00 89.75 256 TRP A CA 1
ATOM 1913 C C . TRP A 1 256 ? -27.679 -5.179 -8.946 1.00 89.75 256 TRP A C 1
ATOM 1915 O O . TRP A 1 256 ? -27.956 -6.369 -8.785 1.00 89.75 256 TRP A O 1
ATOM 1925 N N . VAL A 1 257 ? -27.064 -4.723 -10.039 1.00 80.12 257 VAL A N 1
ATOM 1926 C CA . VAL A 1 257 ? -26.836 -5.519 -11.258 1.00 80.12 257 VAL A CA 1
ATOM 1927 C C . VAL A 1 257 ? -25.854 -6.680 -11.073 1.00 80.12 257 VAL A C 1
ATOM 1929 O O . VAL A 1 257 ? -25.987 -7.694 -11.749 1.00 80.12 257 VAL A O 1
ATOM 1932 N N . SER A 1 258 ? -24.859 -6.559 -10.182 1.00 78.19 258 SER A N 1
ATOM 1933 C CA . SER A 1 258 ? -23.802 -7.570 -10.025 1.00 78.19 258 SER A CA 1
ATOM 1934 C C . SER A 1 258 ? -23.325 -7.723 -8.584 1.00 78.19 258 SER A C 1
ATOM 1936 O O . SER A 1 258 ? -22.805 -6.798 -7.965 1.00 78.19 258 SER A O 1
ATOM 1938 N N . ARG A 1 259 ? -23.425 -8.949 -8.066 1.00 81.31 259 ARG A N 1
ATOM 1939 C CA . ARG A 1 259 ? -22.981 -9.317 -6.714 1.00 81.31 259 ARG A CA 1
ATOM 1940 C C . ARG A 1 259 ? -21.473 -9.157 -6.500 1.00 81.31 259 ARG A C 1
ATOM 1942 O O . ARG A 1 259 ? -21.051 -8.876 -5.385 1.00 81.31 259 ARG A O 1
ATOM 1949 N N . ALA A 1 260 ? -20.670 -9.336 -7.547 1.00 75.62 260 ALA A N 1
ATOM 1950 C CA . ALA A 1 260 ? -19.217 -9.205 -7.453 1.00 75.62 260 ALA A CA 1
ATOM 1951 C C . ALA A 1 260 ? -18.764 -7.748 -7.252 1.00 75.62 260 ALA A C 1
ATOM 1953 O O . ALA A 1 260 ? -17.626 -7.509 -6.865 1.00 75.62 260 ALA A O 1
ATOM 1954 N N . SER A 1 261 ? -19.648 -6.779 -7.507 1.00 74.81 261 SER A N 1
ATOM 1955 C CA . SER A 1 261 ? -19.338 -5.351 -7.471 1.00 74.81 261 SER A CA 1
ATOM 1956 C C . SER A 1 261 ? -20.325 -4.570 -6.605 1.00 74.81 261 SER A C 1
ATOM 1958 O O . SER A 1 261 ? -20.744 -3.476 -6.983 1.00 74.81 261 SER A O 1
ATOM 1960 N N . ILE A 1 262 ? -20.758 -5.143 -5.477 1.00 75.75 262 ILE A N 1
ATOM 1961 C CA . ILE A 1 262 ? -21.604 -4.432 -4.508 1.00 75.75 262 ILE A CA 1
ATOM 1962 C C . ILE A 1 262 ? -20.844 -3.187 -4.010 1.00 75.75 262 ILE A C 1
ATOM 1964 O O . ILE A 1 262 ? -19.683 -3.318 -3.614 1.00 75.75 262 ILE A O 1
ATOM 1968 N N . PRO A 1 263 ? -21.462 -1.989 -4.025 1.00 69.50 263 PRO A N 1
ATOM 1969 C CA . PRO A 1 263 ? -20.803 -0.763 -3.591 1.00 69.50 263 PRO A CA 1
ATOM 1970 C C . PRO A 1 263 ? -20.358 -0.814 -2.129 1.00 69.50 263 PRO A C 1
ATOM 1972 O O . PRO A 1 263 ? -21.015 -1.425 -1.280 1.00 69.50 263 PRO A O 1
ATOM 1975 N N . ALA A 1 264 ? -19.266 -0.115 -1.822 1.00 64.12 264 ALA A N 1
ATOM 1976 C CA . ALA A 1 264 ? -18.776 0.022 -0.457 1.00 64.12 264 ALA A CA 1
ATOM 1977 C C . ALA A 1 264 ? -19.846 0.637 0.465 1.00 64.12 264 ALA A C 1
ATOM 1979 O O . ALA A 1 264 ? -20.593 1.545 0.092 1.00 64.12 264 ALA A O 1
ATOM 1980 N N . GLY A 1 265 ? -19.933 0.118 1.691 1.00 70.81 265 GLY A N 1
ATOM 1981 C CA . GLY A 1 265 ? -20.962 0.514 2.654 1.00 70.81 265 GLY A CA 1
ATOM 1982 C C . GLY A 1 265 ? -22.340 -0.116 2.419 1.00 70.81 265 GLY A C 1
ATOM 1983 O O . GLY A 1 265 ? -23.267 0.216 3.156 1.00 70.81 265 GLY A O 1
ATOM 1984 N N . CYS A 1 266 ? -22.493 -1.027 1.452 1.00 81.12 266 CYS A N 1
ATOM 1985 C CA . CYS A 1 266 ? -23.687 -1.855 1.274 1.00 81.12 266 CYS A CA 1
ATOM 1986 C C . CYS A 1 266 ? -23.378 -3.336 1.542 1.00 81.12 266 CYS A C 1
ATOM 1988 O O . CYS A 1 266 ? -22.252 -3.793 1.354 1.00 81.12 266 CYS A O 1
ATOM 1990 N N . ALA A 1 267 ? -24.389 -4.099 1.957 1.00 85.31 267 ALA A N 1
ATOM 1991 C CA . ALA A 1 267 ? -24.303 -5.549 2.133 1.00 85.31 267 ALA A CA 1
ATOM 1992 C C . ALA A 1 267 ? -25.443 -6.250 1.377 1.00 85.31 267 ALA A C 1
ATOM 1994 O O . ALA A 1 267 ? -26.533 -5.681 1.276 1.00 85.31 267 ALA A O 1
ATOM 1995 N N . PRO A 1 268 ? -25.236 -7.469 0.846 1.00 90.44 268 PRO A N 1
ATOM 1996 C CA . PRO A 1 268 ? -26.326 -8.242 0.256 1.00 90.44 268 PRO A CA 1
ATOM 1997 C C . PRO A 1 268 ? -27.358 -8.629 1.327 1.00 90.44 268 PRO A C 1
ATOM 1999 O O . PRO A 1 268 ? -26.998 -8.866 2.476 1.00 90.44 268 PRO A O 1
ATOM 2002 N N . ALA A 1 269 ? -28.637 -8.698 0.967 1.00 91.31 269 ALA A N 1
ATOM 2003 C CA . ALA A 1 269 ? -29.705 -9.171 1.851 1.00 91.31 269 ALA A CA 1
ATOM 2004 C C . ALA A 1 269 ? -29.870 -10.698 1.732 1.00 91.31 269 ALA A C 1
ATOM 2006 O O . ALA A 1 269 ? -30.797 -11.169 1.073 1.00 91.31 269 ALA A O 1
ATOM 2007 N N . ASP A 1 270 ? -28.935 -11.459 2.311 1.00 91.38 270 ASP A N 1
ATOM 2008 C CA . ASP A 1 270 ? -28.842 -12.924 2.175 1.00 91.38 270 ASP A CA 1
ATOM 2009 C C . ASP A 1 270 ? -29.195 -13.686 3.467 1.00 91.38 270 ASP A C 1
ATOM 2011 O O . ASP A 1 270 ? -28.960 -14.891 3.570 1.00 91.38 270 ASP A O 1
ATOM 2015 N N . GLY A 1 271 ? -29.700 -13.001 4.495 1.00 89.44 271 GLY A N 1
ATOM 2016 C CA . GLY A 1 271 ? -29.967 -13.636 5.787 1.00 89.44 271 GLY A CA 1
ATOM 2017 C C . GLY A 1 271 ? -28.731 -13.861 6.663 1.00 89.44 271 GLY A C 1
ATOM 2018 O O . GLY A 1 271 ? -28.793 -14.639 7.615 1.00 89.44 271 GLY A O 1
ATOM 2019 N N . GLN A 1 272 ? -27.590 -13.242 6.355 1.00 91.88 272 GLN A N 1
ATOM 2020 C CA . GLN A 1 272 ? -26.333 -13.431 7.083 1.00 91.88 272 GLN A CA 1
ATOM 2021 C C . GLN A 1 272 ? -26.308 -12.719 8.448 1.00 91.88 272 GLN A C 1
ATOM 2023 O O . GLN A 1 272 ? -26.955 -11.687 8.638 1.00 91.88 272 GLN A O 1
ATOM 2028 N N . LEU A 1 273 ? -25.517 -13.251 9.386 1.00 88.62 273 LEU A N 1
ATOM 2029 C CA . LEU A 1 273 ? -25.201 -12.587 10.656 1.00 88.62 273 LEU A CA 1
ATOM 2030 C C . LEU A 1 273 ? -24.067 -11.578 10.460 1.00 88.62 273 LEU A C 1
ATOM 2032 O O . LEU A 1 273 ? -23.063 -11.887 9.822 1.00 88.62 273 LEU A O 1
ATOM 2036 N N . LEU A 1 274 ? -24.218 -10.389 11.037 1.00 84.81 274 LEU A N 1
ATOM 2037 C CA . LEU A 1 274 ? -23.231 -9.312 11.021 1.00 84.81 274 LEU A CA 1
ATOM 2038 C C . LEU A 1 274 ? -22.967 -8.803 12.445 1.00 84.81 274 LEU A C 1
ATOM 2040 O O . LEU A 1 274 ? -23.802 -8.939 13.337 1.00 84.81 274 LEU A O 1
ATOM 2044 N N . SER A 1 275 ? -21.788 -8.218 12.665 1.00 78.75 275 SER A N 1
ATOM 2045 C CA . SER A 1 275 ? -21.363 -7.733 13.985 1.00 78.75 275 SER A CA 1
ATOM 2046 C C . SER A 1 275 ? -21.995 -6.388 14.338 1.00 78.75 275 SER A C 1
ATOM 2048 O O . SER A 1 275 ? -21.915 -5.429 13.567 1.00 78.75 275 SER A O 1
ATOM 2050 N N . ARG A 1 276 ? -22.540 -6.285 15.555 1.00 79.94 276 ARG A N 1
ATOM 2051 C CA . ARG A 1 276 ? -23.061 -5.026 16.115 1.00 79.94 276 ARG A CA 1
ATOM 2052 C C . ARG A 1 276 ? -21.962 -3.982 16.310 1.00 79.94 276 ARG A C 1
ATOM 2054 O O . ARG A 1 276 ? -22.212 -2.800 16.117 1.00 79.94 276 ARG A O 1
ATOM 2061 N N . ALA A 1 277 ? -20.752 -4.416 16.671 1.00 66.31 277 ALA A N 1
ATOM 2062 C CA . ALA A 1 277 ? -19.611 -3.525 16.884 1.00 66.31 277 ALA A CA 1
ATOM 2063 C C . ALA A 1 277 ? -19.095 -2.919 15.571 1.00 66.31 277 ALA A C 1
ATOM 2065 O O . ALA A 1 277 ? -18.629 -1.784 15.559 1.00 66.31 277 ALA A O 1
ATOM 2066 N N . LEU A 1 278 ? -19.199 -3.671 14.470 1.00 56.28 278 LEU A N 1
ATOM 2067 C CA . LEU A 1 278 ? -18.791 -3.208 13.143 1.00 56.28 278 LEU A CA 1
ATOM 2068 C C . LEU A 1 278 ? -19.838 -2.307 12.483 1.00 56.28 278 LEU A C 1
ATOM 2070 O O . LEU A 1 278 ? -19.474 -1.424 11.714 1.00 56.28 278 LEU A O 1
ATOM 2074 N N . TYR A 1 279 ? -21.121 -2.496 12.801 1.00 70.25 279 TYR A N 1
ATOM 2075 C CA . TYR A 1 279 ? -22.218 -1.683 12.272 1.00 70.25 279 TYR A CA 1
ATOM 2076 C C . TYR A 1 279 ? -23.061 -1.077 13.407 1.00 70.25 279 TYR A C 1
ATOM 2078 O O . TYR A 1 279 ? -24.239 -1.420 13.553 1.00 70.25 279 TYR A O 1
ATOM 2086 N N . PRO A 1 280 ? -22.479 -0.177 14.222 1.00 63.72 280 PRO A N 1
ATOM 2087 C CA . PRO A 1 280 ? -23.139 0.356 15.413 1.00 63.72 280 PRO A CA 1
ATOM 2088 C C . PRO A 1 280 ? -24.401 1.158 15.077 1.00 63.72 280 PRO A C 1
ATOM 2090 O O . PRO A 1 280 ? -25.397 1.045 15.788 1.00 63.72 280 PRO A O 1
ATOM 2093 N N . ASP A 1 281 ? -24.403 1.895 13.962 1.00 71.00 281 ASP A N 1
ATOM 2094 C CA . ASP A 1 281 ? -25.554 2.699 13.529 1.00 71.00 281 ASP A CA 1
ATOM 2095 C C . ASP A 1 281 ? -26.719 1.825 13.045 1.00 71.00 281 ASP A C 1
ATOM 2097 O O . ASP A 1 281 ? -27.887 2.099 13.330 1.00 71.00 281 ASP A O 1
ATOM 2101 N N . VAL A 1 282 ? -26.405 0.729 12.346 1.00 80.50 282 VAL A N 1
ATOM 2102 C CA . VAL A 1 282 ? -27.401 -0.268 11.932 1.00 80.50 282 VAL A CA 1
ATOM 2103 C C . VAL A 1 282 ? -27.978 -0.970 13.150 1.00 80.50 282 VAL A C 1
ATOM 2105 O O . VAL A 1 282 ? -29.195 -1.108 13.265 1.00 80.50 282 VAL A O 1
ATOM 2108 N N . TRP A 1 283 ? -27.118 -1.381 14.083 1.00 83.56 283 TRP A N 1
ATOM 2109 C CA . TRP A 1 283 ? -27.564 -1.998 15.321 1.00 83.56 283 TRP A CA 1
ATOM 2110 C C . TRP A 1 283 ? -28.466 -1.058 16.123 1.00 83.56 283 TRP A C 1
ATOM 2112 O O . TRP A 1 283 ? -29.534 -1.480 16.561 1.00 83.56 283 TRP A O 1
ATOM 2122 N N . ALA A 1 284 ? -28.095 0.218 16.261 1.00 77.88 284 ALA A N 1
ATOM 2123 C CA . ALA A 1 284 ? -28.936 1.214 16.913 1.00 77.88 284 ALA A CA 1
ATOM 2124 C C . ALA A 1 284 ? -30.314 1.303 16.240 1.00 77.88 284 ALA A C 1
ATOM 2126 O O . ALA A 1 284 ? -31.329 1.223 16.924 1.00 77.88 284 ALA A O 1
ATOM 2127 N N . ALA A 1 285 ? -30.375 1.353 14.906 1.00 77.44 285 ALA A N 1
ATOM 2128 C CA . ALA A 1 285 ? -31.642 1.387 14.177 1.00 77.44 285 ALA A CA 1
ATOM 2129 C C . ALA A 1 285 ? -32.508 0.124 14.383 1.00 77.44 285 ALA A C 1
ATOM 2131 O O . ALA A 1 285 ? -33.724 0.241 14.538 1.00 77.44 285 ALA A O 1
ATOM 2132 N N . ILE A 1 286 ? -31.907 -1.071 14.425 1.00 88.19 286 ILE A N 1
ATOM 2133 C CA . ILE A 1 286 ? -32.616 -2.336 14.697 1.00 88.19 286 ILE A CA 1
ATOM 2134 C C . ILE A 1 286 ? -33.120 -2.379 16.146 1.00 88.19 286 ILE A C 1
ATOM 2136 O O . ILE A 1 286 ? -34.285 -2.703 16.404 1.00 88.19 286 ILE A O 1
ATOM 2140 N N . ARG A 1 287 ? -32.259 -2.035 17.108 1.00 85.94 287 ARG A N 1
ATOM 2141 C CA . ARG A 1 287 ? -32.600 -1.968 18.534 1.00 85.94 287 ARG A CA 1
ATOM 2142 C C . ARG A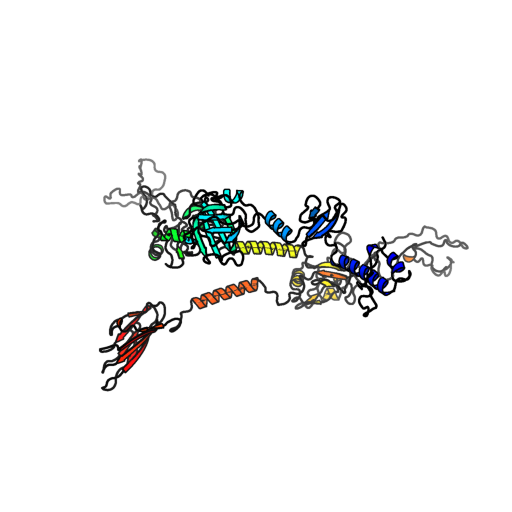 1 287 ? -33.766 -1.007 18.762 1.00 85.94 287 ARG A C 1
ATOM 2144 O O . ARG A 1 287 ? -34.742 -1.393 19.401 1.00 85.94 287 ARG A O 1
ATOM 2151 N N . ASP A 1 288 ? -33.696 0.176 18.157 1.00 83.06 288 ASP A N 1
ATOM 2152 C CA . ASP A 1 288 ? -34.682 1.254 18.279 1.00 83.06 288 ASP A CA 1
ATOM 2153 C C . ASP A 1 288 ? -35.962 0.998 17.453 1.00 83.06 288 ASP A C 1
ATOM 2155 O O . ASP A 1 288 ? -36.847 1.849 17.401 1.00 83.06 288 ASP A O 1
ATOM 2159 N N . GLY A 1 289 ? -36.080 -0.164 16.796 1.00 83.06 289 GLY A N 1
ATOM 2160 C CA . GLY A 1 289 ? -37.299 -0.583 16.098 1.00 83.06 289 GLY A CA 1
ATOM 2161 C C . GLY A 1 289 ? -37.581 0.178 14.801 1.00 83.06 289 GLY A C 1
ATOM 2162 O O . GLY A 1 289 ? -38.726 0.236 14.365 1.00 83.06 289 GLY A O 1
ATOM 2163 N N . LYS A 1 290 ? -36.556 0.757 14.164 1.00 84.38 290 LYS A N 1
ATOM 2164 C CA . LYS A 1 290 ? -36.705 1.514 12.907 1.00 84.38 290 LYS A CA 1
ATOM 2165 C C . LYS A 1 290 ? -36.881 0.633 11.667 1.00 84.38 290 LYS A C 1
ATOM 2167 O O . LYS A 1 290 ? -37.130 1.153 10.584 1.00 84.38 290 LYS A O 1
ATOM 2172 N N . VAL A 1 291 ? -36.745 -0.682 11.815 1.00 90.88 291 VAL A N 1
ATOM 2173 C CA . VAL A 1 291 ? -36.955 -1.681 10.760 1.00 90.88 291 VAL A CA 1
ATOM 2174 C C . VAL A 1 291 ? -37.793 -2.852 11.279 1.00 90.88 291 VAL A C 1
ATOM 2176 O O . VAL A 1 291 ? -37.772 -3.117 12.485 1.00 90.88 291 VAL A O 1
ATOM 2179 N N . PRO A 1 292 ? -38.499 -3.586 10.397 1.00 91.56 292 PRO A N 1
ATOM 2180 C CA . PRO A 1 292 ? -39.187 -4.815 10.777 1.00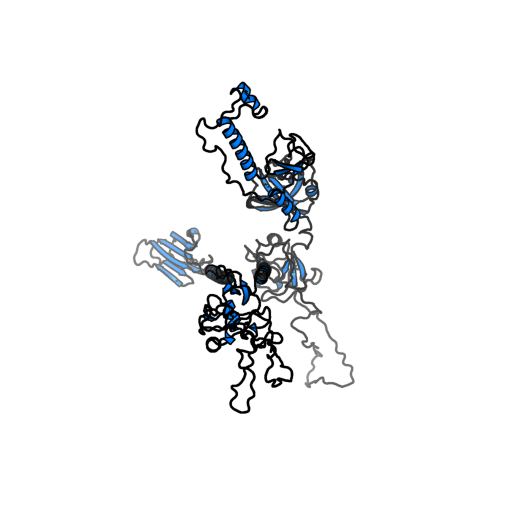 91.56 292 PRO A CA 1
ATOM 2181 C C . PRO A 1 292 ? -38.204 -5.840 11.346 1.00 91.56 292 PRO A C 1
ATOM 2183 O O . PRO A 1 292 ? -37.196 -6.162 10.708 1.00 91.56 292 PRO A O 1
ATOM 2186 N N . LYS A 1 293 ? -38.504 -6.361 12.538 1.00 93.50 293 LYS A N 1
ATOM 2187 C CA . LYS A 1 293 ? -37.679 -7.367 13.209 1.00 93.50 293 LYS A CA 1
ATOM 2188 C C . LYS A 1 293 ? -38.510 -8.474 13.844 1.00 93.50 293 LYS A C 1
ATOM 2190 O O . LYS A 1 293 ? -39.634 -8.242 14.280 1.00 93.50 293 LYS A O 1
ATOM 2195 N N . THR A 1 294 ? -37.920 -9.658 13.932 1.00 94.31 294 THR A N 1
ATOM 2196 C CA . THR A 1 294 ? -38.476 -10.839 14.602 1.00 94.31 294 THR A CA 1
ATOM 2197 C C . THR A 1 294 ? -37.411 -11.501 15.485 1.00 94.31 294 THR A C 1
ATOM 2199 O O . THR A 1 294 ? -36.249 -11.083 15.495 1.00 94.31 294 THR A O 1
ATOM 2202 N N . SER A 1 295 ? -37.790 -12.520 16.259 1.00 93.69 295 SER A N 1
ATOM 2203 C CA . SER A 1 295 ? -36.832 -13.275 17.076 1.00 93.69 295 SER A CA 1
ATOM 2204 C C . SER A 1 295 ? -36.000 -14.236 16.221 1.00 93.69 295 SER A C 1
ATOM 2206 O O . SER A 1 295 ? -36.486 -14.760 15.220 1.00 93.69 295 SER A O 1
ATOM 2208 N N . GLU A 1 296 ? -34.767 -14.532 16.638 1.00 93.25 296 GLU A N 1
ATOM 2209 C CA . GLU A 1 296 ? -33.890 -15.484 15.935 1.00 93.25 296 GLU A CA 1
ATOM 2210 C C . GLU A 1 296 ? -34.523 -16.885 15.814 1.00 93.25 296 GLU A C 1
ATOM 2212 O O . GLU A 1 296 ? -34.415 -17.548 14.779 1.00 93.25 296 GLU A O 1
ATOM 2217 N N . ALA A 1 297 ? -35.254 -17.311 16.849 1.00 93.00 297 ALA A N 1
ATOM 2218 C CA . ALA A 1 297 ? -35.973 -18.582 16.861 1.00 93.00 297 ALA A CA 1
ATOM 2219 C C . ALA A 1 297 ? -37.121 -18.603 15.840 1.00 93.00 297 ALA A C 1
ATOM 2221 O O . ALA A 1 297 ? -37.309 -19.593 15.134 1.00 93.00 297 ALA A O 1
ATOM 2222 N N . THR A 1 298 ? -37.871 -17.504 15.742 1.00 93.81 298 THR A N 1
ATOM 2223 C CA . THR A 1 298 ? -38.983 -17.344 14.796 1.00 93.81 298 THR A CA 1
ATOM 2224 C C . THR A 1 298 ? -38.482 -17.241 13.356 1.00 93.81 298 THR A C 1
ATOM 2226 O O . THR A 1 298 ? -39.031 -17.891 12.474 1.00 93.81 298 THR A O 1
ATOM 2229 N N . TRP A 1 299 ? -37.401 -16.495 13.121 1.00 94.50 299 TRP A N 1
ATOM 2230 C CA . TRP A 1 299 ? -36.760 -16.381 11.807 1.00 94.50 299 TRP A CA 1
ATOM 2231 C C . TRP A 1 299 ? -36.269 -17.740 11.287 1.00 94.50 299 TRP A C 1
ATOM 2233 O O . TRP A 1 299 ? -36.401 -18.061 10.105 1.00 94.50 299 TRP A O 1
ATOM 2243 N N . SER A 1 300 ? -35.716 -18.557 12.189 1.00 90.56 300 SER A N 1
ATOM 2244 C CA . SER A 1 300 ? -35.179 -19.877 11.854 1.00 90.56 300 SER A CA 1
ATOM 2245 C C . SER A 1 300 ? -36.273 -20.907 11.559 1.00 90.56 300 SER A C 1
ATOM 2247 O O . SER A 1 300 ? -36.101 -21.721 10.650 1.00 90.56 300 SER A O 1
ATOM 2249 N N . SER A 1 301 ? -37.383 -20.881 12.307 1.00 91.44 301 SER A N 1
ATOM 2250 C CA . SER A 1 301 ? -38.448 -21.891 12.222 1.00 91.44 301 SER A CA 1
ATOM 2251 C C . SER A 1 301 ? -39.549 -21.577 11.207 1.00 91.44 301 SER A C 1
ATOM 2253 O O . SER A 1 301 ? -40.144 -22.509 10.672 1.00 91.44 301 SER A O 1
ATOM 2255 N N . ASP A 1 302 ? -39.802 -20.300 10.909 1.00 92.75 302 ASP A N 1
ATOM 2256 C CA . ASP A 1 302 ? -40.829 -19.860 9.963 1.00 92.75 302 ASP A CA 1
ATOM 2257 C C . ASP A 1 302 ? -40.181 -19.124 8.775 1.00 92.75 302 ASP A C 1
ATOM 2259 O O . ASP A 1 302 ? -39.828 -17.943 8.880 1.00 92.75 302 ASP A O 1
ATOM 2263 N N . PRO A 1 303 ? -40.042 -19.789 7.610 1.00 91.44 303 PRO A N 1
ATOM 2264 C CA . PRO A 1 303 ? -39.480 -19.175 6.414 1.00 91.44 303 PRO A CA 1
ATOM 2265 C C . PRO A 1 303 ? -40.195 -17.897 5.959 1.00 91.44 303 PRO A C 1
ATOM 2267 O O . PRO A 1 303 ? -39.568 -17.081 5.288 1.00 91.44 303 PRO A O 1
ATOM 2270 N N . THR A 1 304 ? -41.460 -17.667 6.343 1.00 90.62 304 THR A N 1
ATOM 2271 C CA . THR A 1 304 ? -42.205 -16.447 5.979 1.00 90.62 304 THR A CA 1
ATOM 2272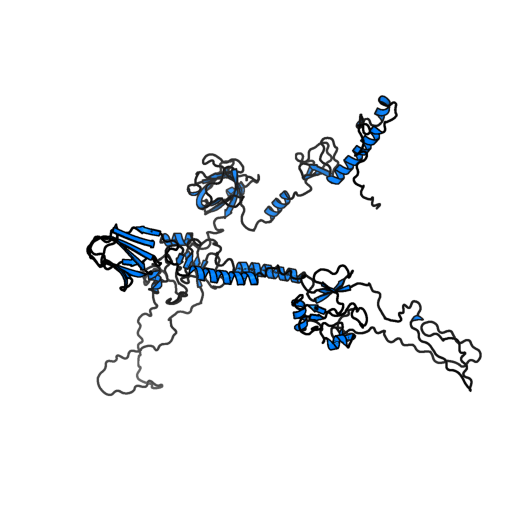 C C . THR A 1 304 ? -41.733 -15.194 6.727 1.00 90.62 304 THR A C 1
ATOM 2274 O O . THR A 1 304 ? -42.072 -14.072 6.346 1.00 90.62 304 THR A O 1
ATOM 2277 N N . GLN A 1 305 ? -40.912 -15.368 7.766 1.00 93.31 305 GLN A N 1
ATOM 2278 C CA . GLN A 1 305 ? -40.384 -14.296 8.619 1.00 93.31 305 GLN A CA 1
ATOM 2279 C C . GLN A 1 305 ? -39.003 -13.815 8.168 1.00 93.31 305 GLN A C 1
ATOM 2281 O O . GLN A 1 305 ? -38.456 -12.861 8.723 1.00 93.31 305 GLN A O 1
ATOM 2286 N N . ARG A 1 306 ? -38.423 -14.451 7.144 1.00 94.19 306 ARG A N 1
ATOM 2287 C CA . ARG A 1 306 ? -37.042 -14.194 6.719 1.00 94.19 306 ARG A CA 1
ATOM 2288 C C . ARG A 1 306 ? -36.833 -12.847 6.030 1.00 94.19 306 ARG A C 1
ATOM 2290 O O . ARG A 1 306 ? -35.695 -12.428 5.854 1.00 94.19 306 ARG A O 1
ATOM 2297 N N . GLY A 1 307 ? -37.914 -12.135 5.709 1.00 91.94 307 GLY A N 1
ATOM 2298 C CA . GLY A 1 307 ? -37.875 -10.742 5.259 1.00 91.94 307 GLY A CA 1
ATOM 2299 C C . GLY A 1 307 ? -37.618 -9.723 6.379 1.00 91.94 307 GLY A C 1
ATOM 2300 O O . GLY A 1 307 ? -37.583 -8.526 6.104 1.00 91.94 307 GLY A O 1
ATOM 2301 N N . MET A 1 308 ? -37.438 -10.164 7.629 1.00 94.69 308 MET A N 1
ATOM 2302 C CA . MET A 1 308 ? -37.193 -9.303 8.789 1.00 94.69 308 MET A CA 1
ATOM 2303 C C . MET A 1 308 ? -35.753 -9.415 9.304 1.00 94.69 308 MET A C 1
ATOM 2305 O O . MET A 1 308 ? -35.089 -10.437 9.122 1.00 94.69 308 MET A O 1
ATOM 2309 N N . PHE A 1 309 ? -35.291 -8.371 9.995 1.00 96.19 309 PHE A N 1
ATOM 2310 C CA . PHE A 1 309 ? -34.052 -8.411 10.776 1.00 96.19 309 PHE A CA 1
ATOM 2311 C C . PHE A 1 309 ? -34.245 -9.222 12.066 1.00 96.19 309 PHE A C 1
ATOM 2313 O O . PHE A 1 309 ? -35.368 -9.395 12.547 1.00 96.19 309 PHE A O 1
ATOM 2320 N N . THR A 1 310 ? -33.150 -9.660 12.682 1.00 95.69 310 THR A N 1
ATOM 2321 C CA . THR A 1 310 ? -33.172 -10.194 14.053 1.00 95.69 310 THR A CA 1
ATOM 2322 C C . THR A 1 310 ? -32.087 -9.544 14.896 1.00 95.69 310 THR A C 1
ATOM 2324 O O . THR A 1 310 ? -31.115 -8.982 14.386 1.00 95.69 310 THR A O 1
ATOM 2327 N N . GLU A 1 311 ? -32.212 -9.679 16.211 1.00 91.88 311 GLU A N 1
ATOM 2328 C CA . GLU A 1 311 ? -31.161 -9.292 17.151 1.00 91.88 311 GLU A CA 1
ATOM 2329 C C . GLU A 1 311 ? -30.016 -10.325 17.216 1.00 91.88 311 GLU A C 1
ATOM 2331 O O . GLU A 1 311 ? -29.177 -10.236 18.104 1.00 91.88 311 GLU A O 1
ATOM 2336 N N . GLY A 1 312 ? -29.943 -11.290 16.293 1.00 90.81 312 GLY A N 1
ATOM 2337 C CA . GLY A 1 312 ? -28.862 -12.275 16.219 1.00 90.81 312 GLY A CA 1
ATOM 2338 C C . GLY A 1 312 ? -28.734 -13.121 17.487 1.00 90.81 312 GLY A C 1
ATOM 2339 O O . GLY A 1 312 ? -29.726 -13.595 18.037 1.00 90.81 312 GLY A O 1
ATOM 2340 N N . ASP A 1 313 ? -27.502 -13.288 17.970 1.00 86.06 313 ASP A N 1
ATOM 2341 C CA . ASP A 1 313 ? -27.168 -14.046 19.191 1.00 86.06 313 ASP A CA 1
ATOM 2342 C C . ASP A 1 313 ? -27.557 -13.348 20.514 1.00 86.06 313 ASP A C 1
ATOM 2344 O O . ASP A 1 313 ? -27.231 -13.835 21.598 1.00 86.06 313 ASP A O 1
ATOM 2348 N N . GLY A 1 314 ? -28.200 -12.178 20.444 1.00 83.19 314 GLY A N 1
ATOM 2349 C CA . GLY A 1 314 ? -28.600 -11.381 21.603 1.00 83.19 314 GLY A CA 1
ATOM 2350 C C . GLY A 1 314 ? -27.497 -10.497 22.201 1.00 83.19 314 GLY A C 1
ATOM 2351 O O . GLY A 1 314 ? -27.812 -9.586 22.967 1.00 83.19 314 GLY A O 1
ATOM 2352 N N . SER A 1 315 ? -26.229 -10.660 21.816 1.00 78.81 315 SER A N 1
ATOM 2353 C CA . SER A 1 315 ? -25.091 -9.956 22.426 1.00 78.81 315 SER A CA 1
ATOM 2354 C C . SER A 1 315 ? -24.176 -9.257 21.418 1.00 78.81 315 SER A C 1
ATOM 2356 O O . SER A 1 315 ? -24.004 -8.040 21.506 1.00 78.81 315 SER A O 1
ATOM 2358 N N . THR A 1 316 ? -23.625 -9.979 20.443 1.00 76.81 316 THR A N 1
ATOM 2359 C CA . THR A 1 316 ? -22.547 -9.506 19.564 1.00 76.81 316 THR A CA 1
ATOM 2360 C C . THR A 1 316 ? -22.961 -9.346 18.104 1.00 76.81 316 THR A C 1
ATOM 2362 O O . THR A 1 316 ? -22.328 -8.579 17.372 1.00 76.81 316 THR A O 1
ATOM 2365 N N . THR A 1 317 ? -24.052 -9.987 17.680 1.00 88.25 317 THR A N 1
ATOM 2366 C CA . THR A 1 317 ? -24.477 -10.012 16.272 1.00 88.25 317 THR A CA 1
ATOM 2367 C C . THR A 1 317 ? -25.914 -9.539 16.056 1.00 88.25 317 THR A C 1
ATOM 2369 O O . THR A 1 317 ? -26.698 -9.406 16.990 1.00 88.25 317 THR A O 1
ATOM 2372 N N . PHE A 1 318 ? -26.261 -9.235 14.809 1.00 92.88 318 PHE A N 1
ATOM 2373 C CA . PHE A 1 318 ? -27.634 -9.088 14.318 1.00 92.88 318 PHE A CA 1
ATOM 2374 C C . PHE A 1 318 ? -27.753 -9.817 12.975 1.00 92.88 318 PHE A C 1
ATOM 2376 O O . PHE A 1 318 ? -26.745 -9.989 12.283 1.00 92.88 318 PHE A O 1
ATOM 2383 N N . ARG A 1 319 ? -28.956 -10.252 12.587 1.00 94.38 319 ARG A N 1
ATOM 2384 C CA . ARG A 1 319 ? -29.176 -10.920 11.294 1.00 94.38 319 ARG A CA 1
ATOM 2385 C C . ARG A 1 319 ? -29.834 -9.989 10.287 1.00 94.38 319 ARG A C 1
ATOM 2387 O O . ARG A 1 319 ? -30.779 -9.272 10.618 1.00 94.38 319 ARG A O 1
ATOM 2394 N N . MET A 1 320 ? -29.339 -10.039 9.055 1.00 94.38 320 MET A N 1
ATOM 2395 C CA . MET A 1 320 ? -29.943 -9.394 7.890 1.00 94.38 320 MET A CA 1
ATOM 2396 C C . MET A 1 320 ? -31.228 -10.114 7.451 1.00 94.38 320 MET A C 1
ATOM 2398 O O . MET A 1 320 ? -31.352 -11.316 7.673 1.00 94.38 320 MET A O 1
ATOM 2402 N N . PRO A 1 321 ? -32.162 -9.437 6.766 1.00 94.94 321 PRO A N 1
ATOM 2403 C CA . PRO A 1 321 ? -33.218 -10.125 6.034 1.00 94.94 321 PRO A CA 1
ATOM 2404 C C . PRO A 1 321 ? -32.636 -10.896 4.836 1.00 94.94 321 PRO A C 1
ATOM 2406 O O . PRO A 1 321 ? -31.580 -10.542 4.303 1.00 94.94 321 PRO A O 1
ATOM 2409 N N . ASP A 1 322 ? -33.336 -11.938 4.393 1.00 93.75 322 ASP A N 1
ATOM 2410 C CA . ASP A 1 322 ? -32.983 -12.748 3.223 1.00 93.75 322 ASP A CA 1
ATOM 2411 C C . ASP A 1 322 ? -33.909 -12.449 2.037 1.00 93.75 322 ASP A C 1
ATOM 2413 O O . ASP A 1 322 ? -34.814 -13.215 1.710 1.00 93.75 322 ASP A O 1
ATOM 2417 N N . TYR A 1 323 ? -33.693 -11.309 1.382 1.00 93.62 323 TYR A N 1
ATOM 2418 C CA . TYR A 1 323 ? -34.438 -10.950 0.171 1.00 93.62 323 TYR A CA 1
ATOM 2419 C C . TYR A 1 323 ? -33.955 -11.712 -1.065 1.00 93.62 323 TYR A C 1
ATOM 2421 O O . TYR A 1 323 ? -34.696 -11.845 -2.037 1.00 93.62 323 TYR A O 1
ATOM 2429 N N . ASN A 1 324 ? -32.716 -12.206 -1.053 1.00 91.88 324 ASN A N 1
ATOM 2430 C CA . ASN A 1 324 ? -32.129 -12.931 -2.179 1.00 91.88 324 ASN A CA 1
ATOM 2431 C C . ASN A 1 324 ? -32.381 -14.446 -2.135 1.00 91.88 324 ASN A C 1
ATOM 2433 O O . ASN A 1 324 ? -31.997 -15.140 -3.079 1.00 91.88 324 ASN A O 1
ATOM 2437 N N . GLY A 1 325 ? -32.988 -14.961 -1.062 1.00 87.88 325 GLY A N 1
ATOM 2438 C CA . GLY A 1 325 ? -33.292 -16.381 -0.888 1.00 87.88 325 GLY A CA 1
ATOM 2439 C C . GLY A 1 325 ? -32.048 -17.261 -0.767 1.00 87.88 325 GLY A C 1
ATOM 2440 O O . GLY A 1 325 ? -32.030 -18.372 -1.298 1.00 87.88 325 GLY A O 1
ATOM 2441 N N . LYS A 1 326 ? -30.970 -16.750 -0.161 1.00 88.62 326 LYS A N 1
ATOM 2442 C CA . LYS A 1 326 ? -29.673 -17.440 -0.058 1.00 88.62 326 LYS A CA 1
ATOM 2443 C C . LYS A 1 326 ? -29.501 -18.231 1.229 1.00 88.62 326 LYS A C 1
ATOM 2445 O O . LYS A 1 326 ? -28.674 -19.145 1.252 1.00 88.62 326 LYS A O 1
ATOM 2450 N N . ALA A 1 327 ? -30.260 -17.923 2.274 1.00 84.50 327 ALA A N 1
ATOM 2451 C CA . ALA A 1 327 ? -30.215 -18.703 3.494 1.00 84.50 327 ALA A CA 1
ATOM 2452 C C . ALA A 1 327 ? -30.819 -20.099 3.272 1.00 84.50 327 ALA A C 1
ATOM 2454 O O . ALA A 1 327 ? -31.772 -20.298 2.515 1.00 84.50 327 ALA A O 1
ATOM 2455 N N . VAL A 1 328 ? -30.260 -21.097 3.954 1.00 86.38 328 VAL A N 1
ATOM 2456 C CA . VAL A 1 328 ? -30.704 -22.491 3.833 1.00 86.38 328 VAL A CA 1
ATOM 2457 C C . VAL A 1 328 ? -32.168 -22.616 4.266 1.00 86.38 328 VAL A C 1
ATOM 2459 O O . VAL A 1 328 ? -32.543 -22.190 5.359 1.00 86.38 328 VAL A O 1
ATOM 2462 N N . GLY A 1 329 ? -33.008 -23.196 3.405 1.00 83.94 329 GLY A N 1
ATOM 2463 C CA . GLY A 1 329 ? -34.446 -23.370 3.649 1.00 83.94 329 GLY A CA 1
ATOM 2464 C C . GLY A 1 329 ? -35.308 -22.139 3.347 1.00 83.94 329 GLY A C 1
ATOM 2465 O O . GLY A 1 329 ? -36.440 -22.070 3.821 1.00 83.94 329 GLY A O 1
ATOM 2466 N N . SER A 1 330 ? -34.781 -21.147 2.620 1.00 87.75 330 SER A N 1
ATOM 2467 C CA . SER A 1 330 ? -35.561 -19.976 2.208 1.00 87.75 330 SER A CA 1
ATOM 2468 C C . SER A 1 330 ? -36.538 -20.319 1.085 1.00 87.75 330 SER A C 1
ATOM 2470 O O . SER A 1 330 ? -36.285 -21.213 0.281 1.00 87.75 330 SER A O 1
ATOM 2472 N N . LEU A 1 331 ? -37.650 -19.581 1.024 1.00 83.94 331 LEU A N 1
ATOM 2473 C CA . LEU A 1 331 ? -38.733 -19.797 0.053 1.00 83.94 331 LEU A CA 1
ATOM 2474 C C . LEU A 1 331 ? -38.353 -19.407 -1.388 1.00 83.94 331 LEU A C 1
ATOM 2476 O O . LEU A 1 331 ? -39.072 -19.747 -2.320 1.00 83.94 331 LEU A O 1
ATOM 2480 N N . GLY A 1 332 ? -37.230 -18.709 -1.574 1.00 84.12 332 GLY A N 1
ATOM 2481 C CA . GLY A 1 332 ? -36.746 -18.225 -2.866 1.00 84.12 332 GLY A CA 1
ATOM 2482 C C . GLY A 1 332 ? -36.330 -16.755 -2.808 1.00 84.12 332 GLY A C 1
ATOM 2483 O O . GLY A 1 332 ? -36.386 -16.125 -1.752 1.00 84.12 332 GLY A O 1
ATOM 2484 N N . ALA A 1 333 ? -35.879 -16.214 -3.942 1.00 86.25 333 ALA A N 1
ATOM 2485 C CA . ALA A 1 333 ? -35.586 -14.788 -4.070 1.00 86.25 333 ALA A CA 1
ATOM 2486 C C . ALA A 1 333 ? -36.892 -13.986 -4.150 1.00 86.25 333 ALA A C 1
ATOM 2488 O O . ALA A 1 333 ? -37.813 -14.366 -4.867 1.00 86.25 333 ALA A O 1
ATOM 2489 N N . LEU A 1 334 ? -36.969 -12.874 -3.422 1.00 85.38 334 LEU A N 1
ATOM 2490 C CA . LEU A 1 334 ? -38.212 -12.133 -3.222 1.00 85.38 334 LEU A CA 1
ATOM 2491 C C . LEU A 1 334 ? -38.381 -10.976 -4.213 1.00 85.38 334 LEU A C 1
ATOM 2493 O O . LEU A 1 334 ? -37.418 -10.315 -4.617 1.00 85.38 334 LEU A O 1
ATOM 2497 N N . PHE A 1 335 ? -39.642 -10.668 -4.521 1.00 82.81 335 PHE A N 1
ATOM 2498 C CA . PHE A 1 335 ? -40.053 -9.432 -5.181 1.00 82.81 335 PHE A CA 1
ATOM 2499 C C . PHE A 1 335 ? -40.604 -8.447 -4.142 1.00 82.81 335 PHE A C 1
ATOM 2501 O O . PHE A 1 335 ? -41.552 -8.757 -3.420 1.00 82.81 335 PHE A O 1
ATOM 2508 N N . LEU A 1 336 ? -40.008 -7.256 -4.047 1.00 84.12 336 LEU A N 1
ATOM 2509 C CA . LEU A 1 336 ? -40.440 -6.238 -3.088 1.00 84.12 336 LEU A CA 1
ATOM 2510 C C . LEU A 1 336 ? -41.677 -5.498 -3.609 1.00 84.12 336 LEU A C 1
ATOM 2512 O O . LEU A 1 336 ? -41.719 -5.065 -4.760 1.00 84.12 336 LEU A O 1
ATOM 2516 N N . ARG A 1 337 ? -42.671 -5.316 -2.737 1.00 80.19 337 ARG A N 1
ATOM 2517 C CA . ARG A 1 337 ? -43.916 -4.589 -3.019 1.00 80.19 337 ARG A CA 1
ATOM 2518 C C . ARG A 1 337 ? -44.199 -3.543 -1.943 1.00 80.19 337 ARG A C 1
ATOM 2520 O O . ARG A 1 337 ? -43.685 -3.644 -0.833 1.00 80.19 337 ARG A O 1
ATOM 2527 N N . GLY A 1 338 ? -45.041 -2.565 -2.274 1.00 75.94 338 GLY A N 1
ATOM 2528 C CA . GLY A 1 338 ? -45.567 -1.607 -1.299 1.00 75.94 338 GLY A CA 1
ATOM 2529 C C . GLY A 1 338 ? -46.542 -2.245 -0.299 1.00 75.94 338 GLY A C 1
ATOM 2530 O O . GLY A 1 338 ? -47.049 -3.349 -0.518 1.00 75.94 338 GLY A O 1
ATOM 2531 N N . ASP A 1 339 ? -46.825 -1.515 0.776 1.00 75.31 339 ASP A N 1
ATOM 2532 C CA . ASP A 1 339 ? -47.679 -1.902 1.909 1.00 75.31 339 ASP A CA 1
ATOM 2533 C C . ASP A 1 339 ? -49.185 -1.650 1.690 1.00 75.31 339 ASP A C 1
ATOM 2535 O O . ASP A 1 339 ? -49.994 -1.990 2.551 1.00 75.31 339 ASP A O 1
ATOM 2539 N N . GLY A 1 340 ? -49.576 -1.113 0.530 1.00 75.50 340 GLY A N 1
ATOM 2540 C CA . GLY A 1 340 ? -50.969 -0.827 0.168 1.00 75.50 340 GLY A CA 1
ATOM 2541 C C . GLY A 1 340 ? -51.891 -2.056 0.071 1.00 75.50 340 GLY A C 1
ATOM 2542 O O . GLY A 1 340 ? -51.517 -3.183 0.397 1.00 75.50 340 GLY A O 1
ATOM 2543 N N . ALA A 1 341 ? -53.126 -1.837 -0.396 1.00 72.50 341 ALA A N 1
ATOM 2544 C CA . ALA A 1 341 ? -54.167 -2.869 -0.471 1.00 72.50 341 ALA A CA 1
ATOM 2545 C C . ALA A 1 341 ? -53.683 -4.182 -1.127 1.00 72.50 341 ALA A C 1
ATOM 2547 O O . ALA A 1 341 ? -52.894 -4.168 -2.075 1.00 72.50 341 ALA A O 1
ATOM 2548 N N . LEU A 1 342 ? -54.196 -5.320 -0.634 1.00 71.19 342 LEU A N 1
ATOM 2549 C CA . LEU A 1 342 ? -53.810 -6.682 -1.048 1.00 71.19 342 LEU A CA 1
ATOM 2550 C C . LEU A 1 342 ? -52.365 -7.083 -0.675 1.00 71.19 342 LEU A C 1
ATOM 2552 O O . LEU A 1 342 ? -51.800 -7.976 -1.312 1.00 71.19 342 LEU A O 1
ATOM 2556 N N . SER A 1 343 ? -51.748 -6.408 0.301 1.00 77.31 343 SER A N 1
ATOM 2557 C CA . SER A 1 343 ? -50.506 -6.841 0.957 1.00 77.31 343 SER A CA 1
ATOM 2558 C C . SER A 1 343 ? -50.804 -7.750 2.160 1.00 77.31 343 SER A C 1
ATOM 2560 O O . SER A 1 343 ? -51.943 -7.848 2.615 1.00 77.31 343 SER A O 1
ATOM 2562 N N . ALA A 1 344 ? -49.771 -8.378 2.729 1.00 74.88 344 ALA A N 1
ATOM 2563 C CA . ALA A 1 344 ? -49.875 -9.127 3.984 1.00 74.88 344 ALA A CA 1
ATOM 2564 C C . ALA A 1 344 ? -50.135 -8.239 5.228 1.00 74.88 344 ALA A C 1
ATOM 2566 O O . ALA A 1 344 ? -50.152 -8.754 6.348 1.00 74.88 344 ALA A O 1
ATOM 2567 N N . SER A 1 345 ? -50.286 -6.915 5.053 1.00 76.75 345 SER A N 1
ATOM 2568 C CA . SER A 1 345 ? -50.566 -5.908 6.095 1.00 76.75 345 SER A CA 1
ATOM 2569 C C . SER A 1 345 ? -49.578 -5.880 7.271 1.00 76.75 345 SER A C 1
ATOM 2571 O O . SER A 1 345 ? -49.842 -5.262 8.296 1.00 76.75 345 SER A O 1
ATOM 2573 N N . THR A 1 346 ? -48.434 -6.556 7.138 1.00 82.19 346 THR A N 1
ATOM 2574 C CA . THR A 1 346 ? -47.364 -6.644 8.137 1.00 82.19 346 THR A CA 1
ATOM 2575 C C . THR A 1 346 ? -46.033 -6.420 7.432 1.00 82.19 346 THR A C 1
ATOM 2577 O O . THR A 1 346 ? -45.672 -7.180 6.531 1.00 82.19 346 THR A O 1
ATOM 2580 N N . ALA A 1 347 ? -45.298 -5.384 7.832 1.00 83.44 347 ALA A N 1
ATOM 2581 C CA . ALA A 1 347 ? -44.011 -5.059 7.229 1.00 83.44 347 ALA A CA 1
ATOM 2582 C C . ALA A 1 347 ? -42.998 -6.200 7.434 1.00 83.44 347 ALA A C 1
ATOM 2584 O O . ALA A 1 347 ? -42.893 -6.755 8.524 1.00 83.44 347 ALA A O 1
ATOM 2585 N N . GLY A 1 348 ? -42.257 -6.552 6.381 1.00 80.62 348 GLY A N 1
ATOM 2586 C CA . GLY A 1 348 ? -41.226 -7.598 6.410 1.00 80.62 348 GLY A CA 1
ATOM 2587 C C . GLY A 1 348 ? -41.734 -9.047 6.337 1.00 80.62 348 GLY A C 1
ATOM 2588 O O . GLY A 1 348 ? -40.916 -9.956 6.208 1.00 80.62 348 GLY A O 1
ATOM 2589 N N . LYS A 1 349 ? -43.052 -9.290 6.376 1.00 85.31 349 LYS A N 1
ATOM 2590 C CA . LYS A 1 349 ? -43.621 -10.637 6.213 1.00 85.31 349 LYS A CA 1
ATOM 2591 C C . LYS A 1 349 ? -43.681 -11.031 4.735 1.00 85.31 349 LYS A C 1
ATOM 2593 O O . LYS A 1 349 ? -44.137 -10.251 3.900 1.00 85.31 349 LYS A O 1
ATOM 2598 N N . ILE A 1 350 ? -43.262 -12.255 4.423 1.00 85.56 350 ILE A N 1
ATOM 2599 C CA . ILE A 1 350 ? -43.301 -12.806 3.064 1.00 85.56 350 ILE A CA 1
ATOM 2600 C C . ILE A 1 350 ? -44.709 -13.328 2.765 1.00 85.56 350 ILE A C 1
ATOM 2602 O O . ILE A 1 350 ? -45.293 -14.072 3.554 1.00 85.56 350 ILE A O 1
ATOM 2606 N N . GLN A 1 351 ? -45.242 -12.940 1.609 1.00 83.12 351 GLN A N 1
ATOM 2607 C CA . GLN A 1 351 ? -46.486 -13.459 1.048 1.00 83.12 351 GLN A CA 1
ATOM 2608 C C . GLN A 1 351 ? -46.142 -14.456 -0.064 1.00 83.12 351 GLN A C 1
ATOM 2610 O O . GLN A 1 351 ? -45.270 -14.168 -0.882 1.00 83.12 351 GLN A O 1
ATOM 2615 N N . LEU A 1 352 ? -46.801 -15.617 -0.068 1.00 81.12 352 LEU A N 1
ATOM 2616 C CA . LEU A 1 352 ? -46.627 -16.632 -1.110 1.00 81.12 352 LEU A CA 1
ATOM 2617 C C . LEU A 1 352 ? -47.284 -16.192 -2.425 1.00 81.12 352 LEU A C 1
ATOM 2619 O O . LEU A 1 352 ? -48.136 -15.298 -2.435 1.00 81.12 352 LEU A O 1
ATOM 2623 N N . ASP A 1 353 ? -46.877 -16.815 -3.525 1.00 76.06 353 ASP A N 1
ATOM 2624 C CA . ASP A 1 353 ? -47.491 -16.617 -4.829 1.00 76.06 353 ASP A CA 1
ATOM 2625 C C . ASP A 1 353 ? -48.931 -17.153 -4.857 1.00 76.06 353 ASP A C 1
ATOM 2627 O O . ASP A 1 353 ? -49.272 -18.154 -4.228 1.00 76.06 353 ASP A O 1
ATOM 2631 N N . GLU A 1 354 ? -49.805 -16.454 -5.580 1.00 75.44 354 GLU A N 1
ATOM 2632 C CA . GLU A 1 354 ? -51.209 -16.825 -5.737 1.00 75.44 354 GLU A CA 1
ATOM 2633 C C . GLU A 1 354 ? -51.654 -16.524 -7.172 1.00 75.44 354 GLU A C 1
ATOM 2635 O O . GLU A 1 354 ? -51.490 -15.406 -7.669 1.00 75.44 354 GLU A O 1
ATOM 2640 N N . ILE A 1 355 ? -52.252 -17.512 -7.843 1.00 70.00 355 ILE A N 1
ATOM 2641 C CA . ILE A 1 355 ? -52.990 -17.300 -9.092 1.00 70.00 355 ILE A CA 1
ATOM 2642 C C . ILE A 1 355 ? -54.466 -17.198 -8.735 1.00 70.00 355 ILE A C 1
ATOM 2644 O O . ILE A 1 355 ? -55.045 -18.127 -8.173 1.00 70.00 355 ILE A O 1
ATOM 2648 N N . LYS A 1 356 ? -55.099 -16.080 -9.101 1.00 68.38 356 LYS A N 1
ATOM 2649 C CA . LYS A 1 356 ? -56.532 -15.897 -8.867 1.00 68.38 356 LYS A CA 1
ATOM 2650 C C . LYS A 1 356 ? -57.327 -16.999 -9.576 1.00 68.38 356 LYS A C 1
ATOM 2652 O O . LYS A 1 356 ? -57.088 -17.289 -10.754 1.00 68.38 356 LYS A O 1
ATOM 2657 N N . ALA A 1 357 ? -58.300 -17.570 -8.865 1.00 69.56 357 ALA A N 1
ATOM 2658 C CA . ALA A 1 357 ? -59.232 -18.536 -9.435 1.00 69.56 357 ALA A CA 1
ATOM 2659 C C . ALA A 1 357 ? -59.875 -17.969 -10.712 1.00 69.56 357 ALA A C 1
ATOM 2661 O O . ALA A 1 357 ? -60.394 -16.849 -10.721 1.00 69.56 357 ALA A O 1
ATOM 2662 N N . HIS A 1 358 ? -59.819 -18.744 -11.790 1.00 68.94 358 HIS A N 1
ATOM 2663 C CA . HIS A 1 358 ? -60.404 -18.402 -13.080 1.00 68.94 358 HIS A CA 1
ATOM 2664 C C . HIS A 1 358 ? -60.939 -19.667 -13.758 1.00 68.94 358 HIS A C 1
ATOM 2666 O O . HIS A 1 358 ? -60.519 -20.779 -13.437 1.00 68.94 358 HIS A O 1
ATOM 2672 N N . SER A 1 359 ? -61.887 -19.499 -14.676 1.00 65.19 359 SER A N 1
ATOM 2673 C CA . SER A 1 359 ? -62.522 -20.590 -15.415 1.00 65.19 359 SER A CA 1
ATOM 2674 C C . SER A 1 359 ? -62.334 -20.404 -16.918 1.00 65.19 359 SER A C 1
ATOM 2676 O O . SER A 1 359 ? -62.277 -19.281 -17.417 1.00 65.19 359 SER A O 1
ATOM 2678 N N . HIS A 1 360 ? -62.245 -21.522 -17.639 1.00 60.94 360 HIS A N 1
ATOM 2679 C CA . HIS A 1 360 ? -62.216 -21.558 -19.101 1.00 60.94 360 HIS A CA 1
ATOM 2680 C C . HIS A 1 360 ? -63.474 -22.277 -19.580 1.00 60.94 360 HIS A C 1
ATOM 2682 O O . HIS A 1 360 ? -63.717 -23.415 -19.179 1.00 60.94 360 HIS A O 1
ATOM 2688 N N . SER A 1 361 ? -64.292 -21.625 -20.407 1.00 59.38 361 SER A N 1
ATOM 2689 C CA . SER A 1 361 ? -65.461 -22.258 -21.022 1.00 59.38 361 SER A CA 1
ATOM 2690 C C . SER A 1 361 ? -65.075 -22.904 -22.353 1.00 59.38 361 SER A C 1
ATOM 2692 O O . SER A 1 361 ? -64.429 -22.288 -23.199 1.00 59.38 361 SER A O 1
ATOM 2694 N N . ILE A 1 362 ? -65.484 -24.156 -22.558 1.00 56.44 362 ILE A N 1
ATOM 2695 C CA . ILE A 1 362 ? -65.346 -24.844 -23.845 1.00 56.44 362 ILE A CA 1
ATOM 2696 C C . ILE A 1 362 ? -66.705 -24.784 -24.546 1.00 56.44 362 ILE A C 1
ATOM 2698 O O . ILE A 1 362 ? -67.644 -25.462 -24.137 1.00 56.44 362 ILE A O 1
ATOM 2702 N N . ASN A 1 363 ? -66.818 -23.985 -25.611 1.00 52.53 363 ASN A N 1
ATOM 2703 C CA . ASN A 1 363 ? -67.982 -24.019 -26.498 1.00 52.53 363 ASN A CA 1
ATOM 2704 C C . ASN A 1 363 ? -67.763 -25.085 -27.576 1.00 52.53 363 ASN A C 1
ATOM 2706 O O . ASN A 1 363 ? -67.085 -24.848 -28.575 1.00 52.53 363 ASN A O 1
ATOM 2710 N N . GLY A 1 364 ? -68.345 -26.268 -27.383 1.00 50.06 364 GLY A N 1
ATOM 2711 C CA . GLY A 1 364 ? -68.436 -27.275 -28.436 1.00 50.06 364 GLY A CA 1
ATOM 2712 C C . GLY A 1 364 ? -69.460 -26.854 -29.489 1.00 50.06 364 GLY A C 1
ATOM 2713 O O . GLY A 1 364 ? -70.648 -27.126 -29.334 1.00 50.06 364 GLY A O 1
ATOM 2714 N N . ALA A 1 365 ? -69.019 -26.202 -30.567 1.00 45.66 365 ALA A N 1
ATOM 2715 C CA . ALA A 1 365 ? -69.836 -26.090 -31.770 1.00 45.66 365 ALA A CA 1
ATOM 2716 C C . ALA A 1 365 ? -69.964 -27.488 -32.393 1.00 45.66 365 ALA A C 1
ATOM 2718 O O . ALA A 1 365 ? -68.972 -28.107 -32.779 1.00 45.66 365 ALA A O 1
ATOM 2719 N N . SER A 1 366 ? -71.192 -28.005 -32.451 1.00 51.88 366 SER A N 1
ATOM 2720 C CA . SER A 1 366 ? -71.490 -29.256 -33.146 1.00 51.88 366 SER A CA 1
ATOM 2721 C C . SER A 1 366 ? -71.132 -29.119 -34.624 1.00 51.88 366 SER A C 1
ATOM 2723 O O . SER A 1 366 ? -71.753 -28.338 -35.340 1.00 51.88 366 SER A O 1
ATOM 2725 N N . GLY A 1 367 ? -70.154 -29.906 -35.072 1.00 50.59 367 GLY A N 1
ATOM 2726 C CA . GLY A 1 367 ? -69.880 -30.128 -36.490 1.00 50.59 367 GLY A CA 1
ATOM 2727 C C . GLY A 1 367 ? -68.533 -29.601 -36.976 1.00 50.59 367 GLY A C 1
ATOM 2728 O O . GLY A 1 367 ? -68.466 -28.558 -37.608 1.00 50.59 367 GLY A O 1
ATOM 2729 N N . SER A 1 368 ? -67.465 -30.362 -36.740 1.00 39.44 368 SER A N 1
ATOM 2730 C CA . SER A 1 368 ? -66.586 -30.882 -37.801 1.00 39.44 368 SER A CA 1
ATOM 2731 C C . SER A 1 368 ? -65.409 -31.599 -37.141 1.00 39.44 368 SER A C 1
ATOM 2733 O O . SER A 1 368 ? -64.549 -30.997 -36.501 1.00 39.44 368 SER A O 1
ATOM 2735 N N . ASN A 1 369 ? -65.424 -32.925 -37.241 1.00 51.34 369 ASN A N 1
ATOM 2736 C CA . ASN A 1 369 ? -64.407 -33.809 -36.696 1.00 51.34 369 ASN A CA 1
ATOM 2737 C C . ASN A 1 369 ? -63.127 -33.742 -37.530 1.00 51.34 369 ASN A C 1
ATOM 2739 O O . ASN A 1 369 ? -63.095 -34.335 -38.600 1.00 51.34 369 ASN A O 1
ATOM 2743 N N . THR A 1 370 ? -62.053 -33.175 -36.983 1.00 47.06 370 THR A N 1
ATOM 2744 C CA . THR A 1 370 ? -60.675 -33.601 -37.287 1.00 47.06 370 THR A CA 1
ATOM 2745 C C . THR A 1 370 ? -59.732 -33.160 -36.167 1.00 47.06 370 THR A C 1
ATOM 2747 O O . THR A 1 370 ? -59.132 -32.102 -36.271 1.00 47.06 370 THR A O 1
ATOM 2750 N N . THR A 1 371 ? -59.660 -33.935 -35.074 1.00 43.25 371 THR A N 1
ATOM 2751 C CA . THR A 1 371 ? -58.439 -34.527 -34.465 1.00 43.25 371 THR A CA 1
ATOM 2752 C C . THR A 1 371 ? -58.677 -34.924 -32.996 1.00 43.25 371 THR A C 1
ATOM 2754 O O . THR A 1 371 ? -58.973 -34.083 -32.159 1.00 43.25 371 THR A O 1
ATOM 2757 N N . LYS A 1 372 ? -58.541 -36.233 -32.723 1.00 46.84 372 LYS A N 1
ATOM 2758 C CA . LYS A 1 372 ? -58.358 -36.941 -31.433 1.00 46.84 372 LYS A CA 1
ATOM 2759 C C . LYS A 1 372 ? -58.675 -36.179 -30.124 1.00 46.84 372 LYS A C 1
ATOM 2761 O O . LYS A 1 372 ? -57.773 -35.674 -29.465 1.00 46.84 372 LYS A O 1
ATOM 2766 N N . LEU A 1 373 ? -59.913 -36.313 -29.648 1.00 43.97 373 LEU A N 1
ATOM 2767 C CA . LEU A 1 373 ? -60.213 -36.460 -28.217 1.00 43.97 373 LEU A CA 1
ATOM 2768 C C . LEU A 1 373 ? -60.779 -37.871 -28.026 1.00 43.97 373 LEU A C 1
ATOM 2770 O O . LEU A 1 373 ? -61.848 -38.198 -28.539 1.00 43.97 373 LEU A O 1
ATOM 2774 N N . ALA A 1 374 ? -60.006 -38.749 -27.388 1.00 39.59 374 ALA A N 1
ATOM 2775 C CA . ALA A 1 374 ? -60.402 -40.129 -27.139 1.00 39.59 374 ALA A CA 1
ATOM 2776 C C . ALA A 1 374 ? -61.379 -40.176 -25.956 1.00 39.59 374 ALA A C 1
ATOM 2778 O O . ALA A 1 374 ? -60.960 -40.148 -24.803 1.00 39.59 374 ALA A O 1
ATOM 2779 N N . TYR A 1 375 ? -62.678 -40.253 -26.242 1.00 46.16 375 TYR A N 1
ATOM 2780 C CA . TYR A 1 375 ? -63.694 -40.575 -25.243 1.00 46.16 375 TYR A CA 1
ATOM 2781 C C . TYR A 1 375 ? -63.880 -42.094 -25.203 1.00 46.16 375 TYR A C 1
ATOM 2783 O O . TYR A 1 375 ? -64.501 -42.683 -26.088 1.00 46.16 375 TYR A O 1
ATOM 2791 N N . LEU A 1 376 ? -63.313 -42.739 -24.182 1.00 42.44 376 LEU A N 1
ATOM 2792 C CA . LEU A 1 376 ? -63.651 -44.117 -23.837 1.00 42.44 376 LEU A CA 1
ATOM 2793 C C . LEU A 1 376 ? -64.959 -44.111 -23.040 1.00 42.44 376 LEU A C 1
ATOM 2795 O O . LEU A 1 376 ? -65.009 -43.754 -21.869 1.00 42.44 376 LEU A O 1
ATOM 2799 N N . ASN A 1 377 ? -66.005 -44.477 -23.769 1.00 45.25 377 ASN A N 1
ATOM 2800 C CA . ASN A 1 377 ? -67.298 -44.995 -23.347 1.00 45.25 377 ASN A CA 1
ATOM 2801 C C . ASN A 1 377 ? -67.336 -45.569 -21.910 1.00 45.25 377 ASN A C 1
ATOM 2803 O O . ASN A 1 377 ? -66.729 -46.607 -21.644 1.00 45.25 377 ASN A O 1
ATOM 2807 N N . GLN A 1 378 ? -68.139 -44.963 -21.032 1.00 39.62 378 GLN A N 1
ATOM 2808 C CA . GLN A 1 378 ? -68.863 -45.718 -20.012 1.00 39.62 378 GLN A CA 1
ATOM 2809 C C . GLN A 1 378 ? -70.362 -45.516 -20.224 1.00 39.62 378 GLN A C 1
ATOM 2811 O O . GLN A 1 378 ? -70.922 -44.445 -19.998 1.00 39.62 378 GLN A O 1
ATOM 2816 N N . ASN A 1 379 ? -70.985 -46.587 -20.705 1.00 45.84 379 ASN A N 1
ATOM 2817 C CA . ASN A 1 379 ? -72.417 -46.808 -20.681 1.00 45.84 379 ASN A CA 1
ATOM 2818 C C . ASN A 1 379 ? -72.930 -46.751 -19.234 1.00 45.84 379 ASN A C 1
ATOM 2820 O O . ASN A 1 379 ? -72.487 -47.536 -18.400 1.00 45.84 379 ASN A O 1
ATOM 2824 N N . GLY A 1 380 ? -73.961 -45.938 -19.009 1.00 41.75 380 GLY A N 1
ATOM 2825 C CA . GLY A 1 380 ? -74.938 -46.148 -17.942 1.00 41.75 380 GLY A CA 1
ATOM 2826 C C . GLY A 1 380 ? -74.771 -45.271 -16.703 1.00 41.75 380 GLY A C 1
ATOM 2827 O O . GLY A 1 380 ? -73.840 -45.436 -15.927 1.00 41.75 380 GLY A O 1
ATOM 2828 N N . GLY A 1 381 ? -75.777 -44.423 -16.473 1.00 39.75 381 GLY A N 1
ATOM 2829 C CA . GLY A 1 381 ? -76.011 -43.738 -15.201 1.00 39.75 381 GLY A CA 1
ATOM 2830 C C . GLY A 1 381 ? -75.669 -42.256 -15.254 1.00 39.75 381 GLY A C 1
ATOM 2831 O O . GLY A 1 381 ? -74.514 -41.893 -15.428 1.00 39.75 381 GLY A O 1
ATOM 2832 N N . GLY A 1 382 ? -76.694 -41.409 -15.127 1.00 52.09 382 GLY A N 1
ATOM 2833 C CA . GLY A 1 382 ? -76.572 -39.954 -15.161 1.00 52.09 382 GLY A CA 1
ATOM 2834 C C . GLY A 1 382 ? -75.470 -39.437 -14.237 1.00 52.09 382 GLY A C 1
ATOM 2835 O O . GLY A 1 382 ? -75.474 -39.703 -13.040 1.00 52.09 382 GLY A O 1
ATOM 2836 N N . GLY A 1 383 ? -74.538 -38.693 -14.816 1.00 35.06 383 GLY A N 1
ATOM 2837 C CA . GLY A 1 383 ? -73.545 -37.917 -14.098 1.00 35.06 383 GLY A CA 1
ATOM 2838 C C . GLY A 1 383 ? -73.568 -36.515 -14.672 1.00 35.06 383 GLY A C 1
ATOM 2839 O O . GLY A 1 383 ? -73.504 -36.353 -15.892 1.00 35.06 383 GLY A O 1
ATOM 2840 N N . ASP A 1 384 ? -73.719 -35.528 -13.794 1.00 40.56 384 ASP A N 1
ATOM 2841 C CA . ASP A 1 384 ? -73.592 -34.111 -14.110 1.00 40.56 384 ASP A CA 1
ATOM 2842 C C . ASP A 1 384 ? -72.421 -33.853 -15.066 1.00 40.56 384 ASP A C 1
ATOM 2844 O O . ASP A 1 384 ? -71.374 -34.501 -14.981 1.00 40.56 384 ASP A O 1
ATOM 2848 N N . PHE A 1 385 ? -72.570 -32.861 -15.948 1.00 44.03 385 PHE A N 1
ATOM 2849 C CA . PHE A 1 385 ? -71.467 -32.269 -16.709 1.00 44.03 385 PHE A CA 1
ATOM 2850 C C . PHE A 1 385 ? -70.480 -31.566 -15.746 1.00 44.03 385 PHE A C 1
ATOM 2852 O O . PHE A 1 385 ? -70.323 -30.350 -15.754 1.00 44.03 385 PHE A O 1
ATOM 2859 N N . GLY A 1 386 ? -69.805 -32.335 -14.892 1.00 44.81 386 GLY A N 1
ATOM 2860 C CA . GLY A 1 386 ? -68.750 -31.926 -13.967 1.00 44.81 386 GLY A CA 1
ATOM 2861 C C . GLY A 1 386 ? -67.362 -32.096 -14.581 1.00 44.81 386 GLY A C 1
ATOM 2862 O O . GLY A 1 386 ? -66.430 -32.528 -13.907 1.00 44.81 386 GLY A O 1
ATOM 2863 N N . GLY A 1 387 ? -67.221 -31.816 -15.879 1.00 42.34 387 GLY A N 1
ATOM 2864 C CA . GLY A 1 387 ? -65.954 -31.923 -16.598 1.00 42.34 387 GLY A CA 1
ATOM 2865 C C . GLY A 1 387 ? -65.019 -30.769 -16.246 1.00 42.34 387 GLY A C 1
ATOM 2866 O O . GLY A 1 387 ? -64.899 -29.815 -17.014 1.00 42.34 387 GLY A O 1
ATOM 2867 N N . ALA A 1 388 ? -64.374 -30.850 -15.081 1.00 44.75 388 ALA A N 1
ATOM 2868 C CA . ALA A 1 388 ? -63.272 -29.982 -14.690 1.00 44.75 388 ALA A CA 1
ATOM 2869 C C . ALA A 1 388 ? -62.239 -29.912 -15.827 1.00 44.75 388 ALA A C 1
ATOM 2871 O O . ALA A 1 388 ? -61.523 -30.870 -16.110 1.00 44.75 388 ALA A O 1
ATOM 2872 N N . SER A 1 389 ? -62.185 -28.768 -16.505 1.00 48.09 389 SER A N 1
ATOM 2873 C CA . SER A 1 389 ? -61.185 -28.482 -17.532 1.00 48.09 389 SER A CA 1
ATOM 2874 C C . SER A 1 389 ? -59.933 -27.960 -16.831 1.00 48.09 389 SER A C 1
ATOM 2876 O O . SER A 1 389 ? -59.677 -26.760 -16.812 1.00 48.09 389 SER A O 1
ATOM 2878 N N . THR A 1 390 ? -59.196 -28.839 -16.152 1.00 51.56 390 THR A N 1
ATOM 2879 C CA . THR A 1 390 ? -57.936 -28.456 -15.507 1.00 51.56 390 THR A CA 1
ATOM 2880 C C . THR A 1 390 ? -56.864 -28.242 -16.569 1.00 51.56 390 THR A C 1
ATOM 2882 O O . THR A 1 390 ? -56.633 -29.107 -17.414 1.00 51.56 390 THR A O 1
ATOM 2885 N N . THR A 1 391 ? -56.188 -27.096 -16.526 1.00 50.44 391 THR A N 1
ATOM 2886 C CA . THR A 1 391 ? -54.958 -26.866 -17.289 1.00 50.44 391 THR A CA 1
ATOM 2887 C C . THR A 1 391 ? -53.882 -27.859 -16.845 1.00 50.44 391 THR A C 1
ATOM 2889 O O . THR A 1 391 ? -53.698 -28.061 -15.647 1.00 50.44 391 THR A O 1
ATOM 2892 N N . PHE A 1 392 ? -53.162 -28.466 -17.791 1.00 51.50 392 PHE A N 1
ATOM 2893 C CA . PHE A 1 392 ? -51.994 -29.300 -17.488 1.00 51.50 392 PHE A CA 1
ATOM 2894 C C . PHE A 1 392 ? -50.862 -28.460 -16.882 1.00 51.50 392 PHE A C 1
ATOM 2896 O O . PHE A 1 392 ? -50.729 -27.277 -17.206 1.00 51.50 392 PHE A O 1
ATOM 2903 N N . GLU A 1 393 ? -50.018 -29.073 -16.052 1.00 50.72 393 GLU A N 1
ATOM 2904 C CA . GLU A 1 393 ? -48.801 -28.431 -15.554 1.00 50.72 393 GLU A CA 1
ATOM 2905 C C . GLU A 1 393 ? -47.903 -28.022 -16.733 1.00 50.72 393 GLU A C 1
ATOM 2907 O O . GLU A 1 393 ? -47.433 -28.856 -17.510 1.00 50.72 393 GLU A O 1
ATOM 2912 N N . LYS A 1 394 ? -47.669 -26.717 -16.891 1.00 48.09 394 LYS A N 1
ATOM 2913 C CA . LYS A 1 394 ? -46.667 -26.183 -17.816 1.00 48.09 394 LYS A CA 1
ATOM 2914 C C . LYS A 1 394 ? -45.962 -25.006 -17.149 1.00 48.09 394 LYS A C 1
ATOM 2916 O O . LYS A 1 394 ? -46.534 -23.929 -17.034 1.00 48.09 394 LYS A O 1
ATOM 2921 N N . GLY A 1 395 ? -44.718 -25.214 -16.723 1.00 54.84 395 GLY A N 1
ATOM 2922 C CA . GLY A 1 395 ? -43.922 -24.216 -16.004 1.00 54.84 395 GLY A CA 1
ATOM 2923 C C . GLY A 1 395 ? -42.816 -24.855 -15.159 1.00 54.84 395 GLY A C 1
ATOM 2924 O O . GLY A 1 395 ? -42.661 -26.073 -15.164 1.00 54.84 395 GLY A O 1
ATOM 2925 N N . GLY A 1 396 ? -42.025 -24.023 -14.476 1.00 57.81 396 GLY A N 1
ATOM 2926 C CA . GLY A 1 396 ? -41.085 -24.448 -13.428 1.00 57.81 396 GLY A CA 1
ATOM 2927 C C . GLY A 1 396 ? -41.690 -24.280 -12.027 1.00 57.81 396 GLY A C 1
ATOM 2928 O O . GLY A 1 396 ? -42.895 -24.113 -11.900 1.00 57.81 396 GLY A O 1
ATOM 2929 N N . LEU A 1 397 ? -40.849 -24.260 -10.985 1.00 62.56 397 LEU A N 1
ATOM 2930 C CA . LEU A 1 397 ? -41.244 -24.123 -9.567 1.00 62.56 397 LEU A CA 1
ATOM 2931 C C . LEU A 1 397 ? -41.990 -22.819 -9.200 1.00 62.56 397 LEU A C 1
ATOM 2933 O O . LEU A 1 397 ? -42.441 -22.692 -8.070 1.00 62.56 397 LEU A O 1
ATOM 2937 N N . GLU A 1 398 ? -42.091 -21.848 -10.108 1.00 63.00 398 GLU A N 1
ATOM 2938 C CA . GLU A 1 398 ? -42.656 -20.520 -9.842 1.00 63.00 398 GLU A CA 1
ATOM 2939 C C . GLU A 1 398 ? -43.369 -19.977 -11.091 1.00 63.00 398 GLU A C 1
ATOM 2941 O O . GLU A 1 398 ? -42.846 -20.077 -12.210 1.00 63.00 398 GLU A O 1
ATOM 2946 N N . THR A 1 399 ? -44.526 -19.335 -10.895 1.00 68.12 399 THR A N 1
ATOM 2947 C CA . THR A 1 399 ? -45.174 -18.500 -11.918 1.00 68.12 399 THR A CA 1
ATOM 2948 C C . THR A 1 399 ? -44.660 -17.067 -11.799 1.00 68.12 399 THR A C 1
ATOM 2950 O O . THR A 1 399 ? -45.005 -16.360 -10.858 1.00 68.12 399 THR A O 1
ATOM 2953 N N . ARG A 1 400 ? -43.853 -16.611 -12.765 1.00 66.75 400 ARG A N 1
ATOM 2954 C CA . ARG A 1 400 ? -43.229 -15.275 -12.736 1.00 66.75 400 ARG A CA 1
ATOM 2955 C C . ARG A 1 400 ? -43.341 -14.523 -14.066 1.00 66.75 400 ARG A C 1
ATOM 2957 O O . ARG A 1 400 ? -43.311 -15.158 -15.123 1.00 66.75 400 ARG A O 1
ATOM 2964 N N . PRO A 1 401 ? -43.425 -13.177 -14.047 1.00 70.50 401 PRO A N 1
ATOM 2965 C CA . PRO A 1 401 ? -43.247 -12.363 -15.249 1.00 70.50 401 PRO A CA 1
ATOM 2966 C C . PRO A 1 401 ? -41.803 -12.467 -15.776 1.00 70.50 401 PRO A C 1
ATOM 2968 O O . PRO A 1 401 ? -40.907 -12.954 -15.080 1.00 70.50 401 PRO A O 1
ATOM 2971 N N . LEU A 1 402 ? -41.554 -11.979 -16.999 1.00 61.91 402 LEU A N 1
ATOM 2972 C CA . LEU A 1 402 ? -40.187 -11.810 -17.512 1.00 61.91 402 LEU A CA 1
ATOM 2973 C C . LEU A 1 402 ? -39.359 -10.991 -16.509 1.00 61.91 402 LEU A C 1
ATOM 2975 O O . LEU A 1 402 ? -39.775 -9.904 -16.108 1.00 61.91 402 LEU A O 1
ATOM 2979 N N . ASN A 1 403 ? -38.203 -11.517 -16.100 1.00 74.62 403 ASN A N 1
ATOM 2980 C CA . ASN A 1 403 ? -37.362 -10.905 -15.074 1.00 74.62 403 ASN A CA 1
ATOM 2981 C C . ASN A 1 403 ? -35.877 -10.896 -15.459 1.00 74.62 403 ASN A C 1
ATOM 2983 O O . ASN A 1 403 ? -35.444 -11.613 -16.361 1.00 74.62 403 ASN A O 1
ATOM 2987 N N . ILE A 1 404 ? -35.108 -10.062 -14.759 1.00 71.94 404 ILE A N 1
ATOM 2988 C CA . ILE A 1 404 ? -33.646 -10.004 -14.821 1.00 71.94 404 ILE A CA 1
ATOM 2989 C C . ILE A 1 404 ? -33.076 -10.345 -13.442 1.00 71.94 404 ILE A C 1
ATOM 2991 O O . ILE A 1 404 ? -33.593 -9.901 -12.416 1.00 71.94 404 ILE A O 1
ATOM 2995 N N . THR A 1 405 ? -32.017 -11.155 -13.404 1.00 79.31 405 THR A N 1
ATOM 2996 C CA . THR A 1 405 ? -31.365 -11.557 -12.153 1.00 79.31 405 THR A CA 1
ATOM 2997 C C . THR A 1 405 ? -30.373 -10.494 -11.692 1.00 79.31 405 THR A C 1
ATOM 2999 O O . THR A 1 405 ? -29.482 -10.101 -12.438 1.00 79.31 405 THR A O 1
ATOM 3002 N N . GLY A 1 406 ? -30.512 -10.071 -10.439 1.00 81.00 406 GLY A N 1
ATOM 3003 C CA . GLY A 1 406 ? -29.584 -9.185 -9.740 1.00 81.00 406 GLY A CA 1
ATOM 3004 C C . GLY A 1 406 ? -29.558 -9.520 -8.252 1.00 81.00 406 GLY A C 1
ATOM 3005 O O . GLY A 1 406 ? -29.899 -10.636 -7.858 1.00 81.00 406 GLY A O 1
ATOM 3006 N N . CYS A 1 407 ? -29.142 -8.571 -7.420 1.00 85.00 407 CYS A N 1
ATOM 3007 C CA . CYS A 1 407 ? -29.009 -8.754 -5.978 1.00 85.00 407 CYS A CA 1
ATOM 3008 C C . CYS A 1 407 ? -29.675 -7.604 -5.225 1.00 85.00 407 CYS A C 1
ATOM 3010 O O . CYS A 1 407 ? -29.356 -6.443 -5.471 1.00 85.00 407 CYS A O 1
ATOM 3012 N N . TRP A 1 408 ? -30.531 -7.920 -4.257 1.00 91.50 408 TRP A N 1
ATOM 3013 C CA . TRP A 1 408 ? -30.957 -6.958 -3.251 1.00 91.50 408 TRP A CA 1
ATOM 3014 C C . TRP A 1 408 ? -29.799 -6.668 -2.297 1.00 91.50 408 TRP A C 1
ATOM 3016 O O . TRP A 1 408 ? -29.187 -7.588 -1.741 1.00 91.50 408 TRP A O 1
ATOM 3026 N N . ILE A 1 409 ? -29.497 -5.386 -2.129 1.00 90.12 409 ILE A N 1
ATOM 3027 C CA . ILE A 1 409 ? -28.482 -4.863 -1.218 1.00 90.12 409 ILE A CA 1
ATOM 3028 C C . ILE A 1 409 ? -29.117 -3.856 -0.260 1.00 90.12 409 ILE A C 1
ATOM 3030 O O . ILE A 1 409 ? -30.114 -3.215 -0.591 1.00 90.12 409 ILE A O 1
ATOM 3034 N N . ILE A 1 410 ? -28.532 -3.710 0.924 1.00 90.31 410 ILE A N 1
ATOM 3035 C CA . ILE A 1 410 ? -28.975 -2.775 1.958 1.00 90.31 410 ILE A CA 1
ATOM 3036 C C . ILE A 1 410 ? -27.807 -1.871 2.342 1.00 90.31 410 ILE A C 1
ATOM 3038 O O . ILE A 1 410 ? -26.678 -2.342 2.497 1.00 90.31 410 ILE A O 1
ATOM 3042 N N . LYS A 1 411 ? -28.071 -0.569 2.490 1.00 86.25 411 LYS A N 1
ATOM 3043 C CA . LYS A 1 411 ? -27.092 0.419 2.960 1.00 86.25 411 LYS A CA 1
ATOM 3044 C C . LYS A 1 411 ? -26.790 0.222 4.449 1.00 86.25 411 LYS A C 1
ATOM 3046 O O . LYS A 1 411 ? -27.694 0.311 5.273 1.00 86.25 411 LYS A O 1
ATOM 3051 N N . MET A 1 412 ? -25.520 0.033 4.802 1.00 77.12 412 MET A N 1
ATOM 3052 C CA . MET A 1 412 ? -25.077 -0.327 6.161 1.00 77.12 412 MET A CA 1
ATOM 3053 C C . MET A 1 412 ? -24.262 0.764 6.883 1.00 77.12 412 MET A C 1
ATOM 3055 O O . MET A 1 412 ? -23.867 0.560 8.025 1.00 77.12 412 MET A O 1
ATOM 3059 N N . GLY A 1 413 ? -24.005 1.914 6.245 1.00 64.88 413 GLY A N 1
ATOM 3060 C CA . GLY A 1 413 ? -23.285 3.057 6.840 1.00 64.88 413 GLY A CA 1
ATOM 3061 C C . GLY A 1 413 ? -22.384 3.797 5.844 1.00 64.88 413 GLY A C 1
ATOM 3062 O O . GLY A 1 413 ? -22.110 3.279 4.756 1.00 64.88 413 GLY A O 1
ATOM 3063 N N . SER A 1 414 ? -21.950 5.020 6.173 1.00 47.91 414 SER A N 1
ATOM 3064 C CA . SER A 1 414 ? -20.893 5.736 5.436 1.00 47.91 414 SER A CA 1
ATOM 3065 C C . SER A 1 414 ? -19.577 4.980 5.619 1.00 47.91 414 SER A C 1
ATOM 3067 O O . SER A 1 414 ? -19.170 4.818 6.764 1.00 47.91 414 SER A O 1
ATOM 3069 N N . GLU A 1 415 ? -18.989 4.474 4.526 1.00 46.69 415 GLU A N 1
ATOM 3070 C CA . GLU A 1 415 ? -17.748 3.674 4.475 1.00 46.69 415 GLU A CA 1
ATOM 3071 C C . GLU A 1 415 ? -17.251 3.150 5.834 1.00 46.69 415 GLU A C 1
ATOM 3073 O O . GLU A 1 415 ? -16.245 3.595 6.380 1.00 46.69 415 GLU A O 1
ATOM 3078 N N . VAL A 1 416 ? -17.955 2.153 6.376 1.00 36.59 416 VAL A N 1
ATOM 3079 C CA . VAL A 1 416 ? -17.280 1.192 7.242 1.00 36.59 416 VAL A CA 1
ATOM 3080 C C . VAL A 1 416 ? -16.521 0.292 6.289 1.00 36.59 416 VAL A C 1
ATOM 3082 O O . VAL A 1 416 ? -17.108 -0.539 5.588 1.00 36.59 416 VAL A O 1
ATOM 3085 N N . THR A 1 417 ? -15.215 0.511 6.218 1.00 35.69 417 THR A N 1
ATOM 3086 C CA . THR A 1 417 ? -14.262 -0.424 5.643 1.00 35.69 417 THR A CA 1
ATOM 3087 C C . THR A 1 417 ? -14.505 -1.761 6.325 1.00 35.69 417 THR A C 1
ATOM 3089 O O . THR A 1 417 ? -14.172 -1.933 7.490 1.00 35.69 417 THR A O 1
ATOM 3092 N N . ASN A 1 418 ? -15.192 -2.662 5.626 1.00 34.41 418 ASN A N 1
ATOM 3093 C CA . ASN A 1 418 ? -15.547 -3.991 6.097 1.00 34.41 418 ASN A CA 1
ATOM 3094 C C . ASN A 1 418 ? -14.277 -4.701 6.607 1.00 34.41 418 ASN A C 1
ATOM 3096 O O . ASN A 1 418 ? -13.449 -5.078 5.773 1.00 34.41 418 ASN A O 1
ATOM 3100 N N . PRO A 1 419 ? -14.085 -4.922 7.922 1.00 41.75 419 PRO A N 1
ATOM 3101 C CA . PRO A 1 419 ? -12.869 -5.566 8.424 1.00 41.75 419 PRO A CA 1
ATOM 3102 C C . PRO A 1 419 ? -12.810 -7.065 8.107 1.00 41.75 419 PRO A C 1
ATOM 3104 O O . PRO A 1 419 ? -11.801 -7.700 8.375 1.00 41.75 419 PRO A O 1
ATOM 3107 N N . GLY A 1 420 ? -13.873 -7.633 7.522 1.00 41.12 420 GLY A N 1
ATOM 3108 C CA . GLY A 1 420 ? -13.865 -8.979 6.946 1.00 41.12 420 GLY A CA 1
ATOM 3109 C C . GLY A 1 420 ? -13.555 -9.024 5.442 1.00 41.12 420 GLY A C 1
ATOM 3110 O O . GLY A 1 420 ? -13.471 -10.113 4.884 1.00 41.12 420 GLY A O 1
ATOM 3111 N N . ALA A 1 421 ? -13.407 -7.873 4.769 1.00 37.50 421 ALA A N 1
ATOM 3112 C CA . ALA A 1 421 ? -13.078 -7.787 3.335 1.00 37.50 421 ALA A CA 1
ATOM 3113 C C . ALA A 1 421 ? -11.928 -6.819 2.993 1.00 37.50 421 ALA A C 1
ATOM 3115 O O . ALA A 1 421 ? -11.425 -6.836 1.866 1.00 37.50 421 ALA A O 1
ATOM 3116 N N . ILE A 1 422 ? -11.441 -6.040 3.959 1.00 39.97 422 ILE A N 1
ATOM 3117 C CA . ILE A 1 422 ? -10.003 -5.795 4.074 1.00 39.97 422 ILE A CA 1
ATOM 3118 C C . ILE A 1 422 ? -9.453 -7.114 4.638 1.00 39.97 422 ILE A C 1
ATOM 3120 O O . ILE A 1 422 ? -9.418 -7.291 5.841 1.00 39.97 422 ILE A O 1
ATOM 3124 N N . ASP A 1 423 ? -9.253 -8.181 3.867 1.00 45.31 423 ASP A N 1
ATOM 3125 C CA . ASP A 1 423 ? -7.939 -8.359 3.264 1.00 45.31 423 ASP A CA 1
ATOM 3126 C C . ASP A 1 423 ? -7.910 -9.475 2.200 1.00 45.31 423 ASP A C 1
ATOM 3128 O O . ASP A 1 423 ? -7.031 -10.327 2.186 1.00 45.31 423 ASP A O 1
ATOM 3132 N N . ALA A 1 424 ? -8.895 -9.518 1.299 1.00 39.00 424 ALA A N 1
ATOM 3133 C CA . ALA A 1 424 ? -8.802 -10.370 0.104 1.00 39.00 424 ALA A CA 1
ATOM 3134 C C . ALA A 1 424 ? -8.502 -9.531 -1.138 1.00 39.00 424 ALA A C 1
ATOM 3136 O O . ALA A 1 424 ? -7.602 -9.865 -1.894 1.00 39.00 424 ALA A O 1
ATOM 3137 N N . ALA A 1 425 ? -9.179 -8.392 -1.314 1.00 36.59 425 ALA A N 1
ATOM 3138 C CA . ALA A 1 425 ? -8.911 -7.450 -2.403 1.00 36.59 425 ALA A CA 1
ATOM 3139 C C . ALA A 1 425 ? -7.846 -6.398 -2.035 1.00 36.59 425 ALA A C 1
ATOM 3141 O O . ALA A 1 425 ? -7.125 -5.925 -2.910 1.00 36.59 425 ALA A O 1
ATOM 3142 N N . ALA A 1 426 ? -7.701 -6.046 -0.750 1.00 43.00 426 ALA A N 1
ATOM 3143 C CA . ALA A 1 426 ? -6.622 -5.182 -0.259 1.00 43.00 426 ALA A CA 1
ATOM 3144 C C . ALA A 1 426 ? -5.283 -5.939 -0.212 1.00 43.00 426 ALA A C 1
ATOM 3146 O O . ALA A 1 426 ? -4.331 -5.454 -0.818 1.00 43.00 426 ALA A O 1
ATOM 3147 N N . VAL A 1 427 ? -5.226 -7.167 0.331 1.00 48.66 427 VAL A N 1
ATOM 3148 C CA . VAL A 1 427 ? -4.121 -8.101 0.048 1.00 48.66 427 VAL A CA 1
ATOM 3149 C C . VAL A 1 427 ? -4.031 -8.386 -1.435 1.00 48.66 427 VAL A C 1
ATOM 3151 O O . VAL A 1 427 ? -2.940 -8.254 -1.928 1.00 48.66 427 VAL A O 1
ATOM 3154 N N . SER A 1 428 ? -5.077 -8.702 -2.209 1.00 41.31 428 SER A N 1
ATOM 3155 C CA . SER A 1 428 ? -4.879 -8.987 -3.646 1.00 41.31 428 SER A CA 1
ATOM 3156 C C . SER A 1 428 ? -4.374 -7.780 -4.429 1.00 41.31 428 SER A C 1
ATOM 3158 O O . SER A 1 428 ? -3.658 -7.985 -5.395 1.00 41.31 428 SER A O 1
ATOM 3160 N N . SER A 1 429 ? -4.700 -6.544 -4.051 1.00 47.16 429 SER A N 1
ATOM 3161 C CA . SER A 1 429 ? -4.188 -5.336 -4.707 1.00 47.16 429 SER A CA 1
ATOM 3162 C C . SER A 1 429 ? -2.828 -4.915 -4.162 1.00 47.16 429 SER A C 1
ATOM 3164 O O . SER A 1 429 ? -2.024 -4.388 -4.918 1.00 47.16 429 SER A O 1
ATOM 3166 N N . THR A 1 430 ? -2.525 -5.176 -2.890 1.00 50.00 430 THR A N 1
ATOM 3167 C CA . THR A 1 430 ? -1.197 -4.968 -2.292 1.00 50.00 430 THR A CA 1
ATOM 3168 C C . THR A 1 430 ? -0.234 -6.057 -2.736 1.00 50.00 430 THR A C 1
ATOM 3170 O O . THR A 1 430 ? 0.888 -5.735 -3.070 1.00 50.00 430 THR A O 1
ATOM 3173 N N . TYR A 1 431 ? -0.684 -7.303 -2.837 1.00 51.59 431 TYR A N 1
ATOM 3174 C CA . TYR A 1 431 ? -0.047 -8.453 -3.471 1.00 51.59 431 TYR A CA 1
ATOM 3175 C C . TYR A 1 431 ? 0.063 -8.222 -4.966 1.00 51.59 431 TYR A C 1
ATOM 3177 O O . TYR A 1 431 ? 1.145 -8.393 -5.467 1.00 51.59 431 TYR A O 1
ATOM 3185 N N . ALA A 1 432 ? -0.951 -7.731 -5.685 1.00 50.22 432 ALA A N 1
ATOM 3186 C CA . ALA A 1 432 ? -0.792 -7.388 -7.102 1.00 50.22 432 ALA A CA 1
ATOM 3187 C C . ALA A 1 432 ? 0.173 -6.218 -7.288 1.00 50.22 432 ALA A C 1
ATOM 3189 O O . ALA A 1 432 ? 0.963 -6.251 -8.212 1.00 50.22 432 ALA A O 1
ATOM 3190 N N . LYS A 1 433 ? 0.183 -5.208 -6.410 1.00 53.41 433 LYS A N 1
ATOM 3191 C CA . LYS A 1 433 ? 1.182 -4.125 -6.425 1.00 53.41 433 LYS A CA 1
ATOM 3192 C C . LYS A 1 433 ? 2.560 -4.609 -5.986 1.00 53.41 433 LYS A C 1
ATOM 3194 O O . LYS A 1 433 ? 3.545 -4.092 -6.489 1.00 53.41 433 LYS A O 1
ATOM 3199 N N . LEU A 1 434 ? 2.652 -5.560 -5.061 1.00 57.12 434 LEU A N 1
ATOM 3200 C CA . LEU A 1 434 ? 3.898 -6.161 -4.597 1.00 57.12 434 LEU A CA 1
ATOM 3201 C C . LEU A 1 434 ? 4.440 -7.104 -5.661 1.00 57.12 434 LEU A C 1
ATOM 3203 O O . LEU A 1 434 ? 5.615 -7.022 -5.920 1.00 57.12 434 LEU A O 1
ATOM 3207 N N . VAL A 1 435 ? 3.600 -7.894 -6.323 1.00 52.47 435 VAL A N 1
ATOM 3208 C CA . VAL A 1 435 ? 3.890 -8.714 -7.501 1.00 52.47 435 VAL A CA 1
ATOM 3209 C C . VAL A 1 435 ? 4.272 -7.802 -8.648 1.00 52.47 435 VAL A C 1
ATOM 3211 O O . VAL A 1 435 ? 5.358 -7.958 -9.139 1.00 52.47 435 VAL A O 1
ATOM 3214 N N . THR A 1 436 ? 3.528 -6.746 -8.973 1.00 50.38 436 THR A N 1
ATOM 3215 C CA . THR A 1 436 ? 3.936 -5.786 -10.018 1.00 50.38 436 THR A CA 1
ATOM 3216 C C . THR A 1 436 ? 5.249 -5.087 -9.651 1.00 50.38 436 THR A C 1
ATOM 3218 O O . THR A 1 436 ? 6.056 -4.809 -10.523 1.00 50.38 436 THR A O 1
ATOM 3221 N N . ARG A 1 437 ? 5.507 -4.789 -8.366 1.00 50.28 437 ARG A N 1
ATOM 3222 C CA . ARG A 1 437 ? 6.787 -4.220 -7.902 1.00 50.28 437 ARG A CA 1
ATOM 3223 C C . ARG A 1 437 ? 7.905 -5.255 -7.859 1.00 50.28 437 ARG A C 1
ATOM 3225 O O . ARG A 1 437 ? 9.037 -4.873 -8.094 1.00 50.28 437 ARG A O 1
ATOM 3232 N N . VAL A 1 438 ? 7.613 -6.511 -7.551 1.00 53.84 438 VAL A N 1
ATOM 3233 C CA . VAL A 1 438 ? 8.545 -7.641 -7.537 1.00 53.84 438 VAL A CA 1
ATOM 3234 C C . VAL A 1 438 ? 8.857 -8.010 -8.975 1.00 53.84 438 VAL A C 1
ATOM 3236 O O . VAL A 1 438 ? 10.013 -7.946 -9.310 1.00 53.84 438 VAL A O 1
ATOM 3239 N N . GLU A 1 439 ? 7.881 -8.193 -9.855 1.00 49.88 439 GLU A N 1
ATOM 3240 C CA . GLU A 1 439 ? 8.006 -8.301 -11.314 1.00 49.88 439 GLU A CA 1
ATOM 3241 C C . GLU A 1 439 ? 8.703 -7.079 -11.928 1.00 49.88 439 GLU A C 1
ATOM 3243 O O . GLU A 1 439 ? 9.491 -7.237 -12.850 1.00 49.88 439 GLU A O 1
ATOM 3248 N N . ALA A 1 440 ? 8.487 -5.856 -11.425 1.00 43.88 440 ALA A N 1
ATOM 3249 C CA . ALA A 1 440 ? 9.234 -4.674 -11.872 1.00 43.88 440 ALA A CA 1
ATOM 3250 C C . ALA A 1 440 ? 10.658 -4.612 -11.298 1.00 43.88 440 ALA A C 1
ATOM 3252 O O . ALA A 1 440 ? 11.525 -4.028 -11.934 1.00 43.88 440 ALA A O 1
ATOM 3253 N N . ILE A 1 441 ? 10.937 -5.200 -10.131 1.00 50.53 441 ILE A N 1
ATOM 3254 C CA . ILE A 1 441 ? 12.289 -5.319 -9.551 1.00 50.53 441 ILE A CA 1
ATOM 3255 C C . ILE A 1 441 ? 13.052 -6.492 -10.196 1.00 50.53 441 ILE A C 1
ATOM 3257 O O . ILE A 1 441 ? 14.231 -6.360 -10.512 1.00 50.53 441 ILE A O 1
ATOM 3261 N N . GLU A 1 442 ? 12.377 -7.609 -10.448 1.00 50.41 442 GLU A N 1
ATOM 3262 C CA . GLU A 1 442 ? 12.827 -8.785 -11.194 1.00 50.41 442 GLU A CA 1
ATOM 3263 C C . GLU A 1 442 ? 13.028 -8.428 -12.671 1.00 50.41 442 GLU A C 1
ATOM 3265 O O . GLU A 1 442 ? 14.014 -8.845 -13.271 1.00 50.41 442 GLU A O 1
ATOM 3270 N N . GLY A 1 443 ? 12.154 -7.587 -13.233 1.00 42.66 443 GLY A N 1
ATOM 3271 C CA . GLY A 1 443 ? 12.213 -7.074 -14.602 1.00 42.66 443 GLY A CA 1
ATOM 3272 C C . GLY A 1 443 ? 13.140 -5.870 -14.799 1.00 42.66 443 GLY A C 1
ATOM 3273 O O . GLY A 1 443 ? 13.594 -5.641 -15.917 1.00 42.66 443 GLY A O 1
ATOM 3274 N N . ALA A 1 444 ? 13.469 -5.114 -13.743 1.00 45.44 444 ALA A N 1
ATOM 3275 C CA . ALA A 1 444 ? 14.520 -4.087 -13.777 1.00 45.44 444 ALA A CA 1
ATOM 3276 C C . ALA A 1 444 ? 15.926 -4.672 -13.545 1.00 45.44 444 ALA A C 1
ATOM 3278 O O . ALA A 1 444 ? 16.928 -3.985 -13.757 1.00 45.44 444 ALA A O 1
ATOM 3279 N N . GLY A 1 445 ? 16.011 -5.929 -13.102 1.00 60.81 445 GLY A N 1
ATOM 3280 C CA . GLY A 1 445 ? 17.253 -6.679 -12.987 1.00 60.81 445 GLY A CA 1
ATOM 3281 C C . GLY A 1 445 ? 17.688 -7.298 -14.315 1.00 60.81 445 GLY A C 1
ATOM 3282 O O . GLY A 1 445 ? 16.908 -7.476 -15.246 1.00 60.81 445 GLY A O 1
ATOM 3283 N N . MET A 1 446 ? 18.965 -7.667 -14.406 1.00 71.19 446 MET A N 1
ATOM 3284 C CA . MET A 1 446 ? 19.430 -8.521 -15.497 1.00 71.19 446 MET A CA 1
ATOM 3285 C C . MET A 1 446 ? 18.666 -9.858 -15.480 1.00 71.19 446 MET A C 1
ATOM 3287 O O . MET A 1 446 ? 18.652 -10.502 -14.423 1.00 71.19 446 MET A O 1
ATOM 3291 N N . PRO A 1 447 ? 18.096 -10.308 -16.614 1.00 80.44 447 PRO A N 1
ATOM 3292 C CA . PRO A 1 447 ? 17.380 -11.577 -16.689 1.00 80.44 447 PRO A CA 1
ATOM 3293 C C . PRO A 1 447 ? 18.224 -12.764 -16.210 1.00 80.44 447 PRO A C 1
ATOM 3295 O O . PRO A 1 447 ? 19.438 -12.814 -16.424 1.00 80.44 447 PRO A O 1
ATOM 3298 N N . LEU A 1 448 ? 17.581 -13.755 -15.588 1.00 84.62 448 LEU A N 1
ATOM 3299 C CA . LEU A 1 448 ? 18.232 -15.019 -15.235 1.00 84.62 448 LEU A CA 1
ATOM 3300 C C . LEU A 1 448 ? 18.875 -15.645 -16.485 1.00 84.62 448 LEU A C 1
ATOM 3302 O O . LEU A 1 448 ? 18.305 -15.594 -17.571 1.00 84.62 448 LEU A O 1
ATOM 3306 N N . MET A 1 449 ? 20.062 -16.234 -16.334 1.00 86.75 449 MET A N 1
ATOM 3307 C CA . MET A 1 449 ? 20.876 -16.795 -17.422 1.00 86.75 449 MET A CA 1
ATOM 3308 C C . MET A 1 449 ? 21.411 -15.774 -18.438 1.00 86.75 449 MET A C 1
ATOM 3310 O O . MET A 1 449 ? 22.019 -16.175 -19.430 1.00 86.75 449 MET A O 1
ATOM 3314 N N . SER A 1 450 ? 21.265 -14.463 -18.200 1.00 88.88 450 SER A N 1
ATOM 3315 C CA . SER A 1 450 ? 21.899 -13.458 -19.056 1.00 88.88 450 SER A CA 1
ATOM 3316 C C . SER A 1 450 ? 23.420 -13.590 -18.999 1.00 88.88 450 SER A C 1
ATOM 3318 O O . SER A 1 450 ? 23.996 -13.647 -17.906 1.00 88.88 450 SER A O 1
ATOM 3320 N N . VAL A 1 451 ? 24.056 -13.583 -20.166 1.00 92.00 451 VAL A N 1
ATOM 3321 C CA . VAL A 1 451 ? 25.512 -13.629 -20.309 1.00 92.00 451 VAL A CA 1
ATOM 3322 C C . VAL A 1 451 ? 26.065 -12.207 -20.354 1.00 92.00 451 VAL A C 1
ATOM 3324 O O . VAL A 1 451 ? 25.529 -11.353 -21.060 1.00 92.00 451 VAL A O 1
ATOM 3327 N N . GLN A 1 452 ? 27.137 -11.944 -19.611 1.00 92.00 452 GLN A N 1
ATOM 3328 C CA . GLN A 1 452 ? 27.781 -10.634 -19.561 1.00 92.00 452 GLN A CA 1
ATOM 3329 C C . GLN A 1 452 ? 29.295 -10.728 -19.581 1.00 92.00 452 GLN A C 1
ATOM 3331 O O . GLN A 1 452 ? 29.882 -11.633 -18.993 1.00 92.00 452 GLN A O 1
ATOM 3336 N N . TRP A 1 453 ? 29.923 -9.735 -20.204 1.00 92.75 453 TRP A N 1
ATOM 3337 C CA . TRP A 1 453 ? 31.354 -9.512 -20.081 1.00 92.75 453 TRP A CA 1
ATOM 3338 C C . TRP A 1 453 ? 31.627 -8.622 -18.867 1.00 92.75 453 TRP A C 1
ATOM 3340 O O . TRP A 1 453 ? 31.048 -7.543 -18.737 1.00 92.75 453 TRP A O 1
ATOM 3350 N N . TRP A 1 454 ? 32.506 -9.071 -17.977 1.00 94.25 454 TRP A N 1
ATOM 3351 C CA . TRP A 1 454 ? 32.846 -8.375 -16.743 1.00 94.25 454 TRP A CA 1
ATOM 3352 C C . TRP A 1 454 ? 34.334 -8.031 -16.684 1.00 94.25 454 TRP A C 1
ATOM 3354 O O . TRP A 1 454 ? 35.194 -8.864 -16.977 1.00 94.25 454 TRP A O 1
ATOM 3364 N N . VAL A 1 455 ? 34.634 -6.801 -16.258 1.00 88.50 455 VAL A N 1
ATOM 3365 C CA . VAL A 1 455 ? 35.981 -6.205 -16.297 1.00 88.50 455 VAL A CA 1
ATOM 3366 C C . VAL A 1 455 ? 37.023 -6.946 -15.453 1.00 88.50 455 VAL A C 1
ATOM 3368 O O . VAL A 1 455 ? 38.196 -6.951 -15.811 1.00 88.50 455 VAL A O 1
ATOM 3371 N N . SER A 1 456 ? 36.634 -7.565 -14.330 1.00 90.19 456 SER A N 1
ATOM 3372 C CA . SER A 1 456 ? 37.574 -8.244 -13.428 1.00 90.19 456 SER A CA 1
ATOM 3373 C C . SER A 1 456 ? 36.967 -9.468 -12.754 1.00 90.19 456 SER A C 1
ATOM 3375 O O . SER A 1 456 ? 35.968 -9.396 -12.044 1.00 90.19 456 SER A O 1
ATOM 3377 N N . ARG A 1 457 ? 37.637 -10.610 -12.905 1.00 90.81 457 ARG A N 1
ATOM 3378 C CA . ARG A 1 457 ? 37.250 -11.884 -12.282 1.00 90.81 457 ARG A CA 1
ATOM 3379 C C . ARG A 1 457 ? 37.255 -11.845 -10.751 1.00 90.81 457 ARG A C 1
ATOM 3381 O O . ARG A 1 457 ? 36.500 -12.580 -10.127 1.00 90.81 457 ARG A O 1
ATOM 3388 N N . ALA A 1 458 ? 38.098 -11.011 -10.148 1.00 89.06 458 ALA A N 1
ATOM 3389 C CA . ALA A 1 458 ? 38.185 -10.907 -8.693 1.00 89.06 458 ALA A CA 1
ATOM 3390 C C . ALA A 1 458 ? 36.971 -10.192 -8.071 1.00 89.06 458 ALA A C 1
ATOM 3392 O O . ALA A 1 458 ? 36.786 -10.254 -6.860 1.00 89.06 458 ALA A O 1
ATOM 3393 N N . SER A 1 459 ? 36.146 -9.520 -8.881 1.00 88.06 459 SER A N 1
ATOM 3394 C CA . SER A 1 459 ? 35.021 -8.698 -8.425 1.00 88.06 459 SER A CA 1
ATOM 3395 C C . SER A 1 459 ? 33.703 -9.065 -9.109 1.00 88.06 459 SER A C 1
ATOM 3397 O O . SER A 1 459 ? 32.902 -8.187 -9.429 1.00 88.06 459 SER A O 1
ATOM 3399 N N . ILE A 1 460 ? 33.476 -10.357 -9.370 1.00 86.69 460 ILE A N 1
ATOM 3400 C CA . ILE A 1 460 ? 32.212 -10.827 -9.952 1.00 86.69 460 ILE A CA 1
ATOM 3401 C C . ILE A 1 460 ? 31.050 -10.437 -9.016 1.00 86.69 460 ILE A C 1
ATOM 3403 O O . ILE A 1 460 ? 31.113 -10.742 -7.822 1.00 86.69 460 ILE A O 1
ATOM 3407 N N . PRO A 1 461 ? 29.995 -9.771 -9.524 1.00 84.94 461 PRO A N 1
ATOM 3408 C CA . PRO A 1 461 ? 28.864 -9.349 -8.708 1.00 84.94 461 PRO A CA 1
ATOM 3409 C C . PRO A 1 461 ? 28.147 -10.521 -8.039 1.00 84.94 461 PRO A C 1
ATOM 3411 O O . PRO A 1 461 ? 28.040 -11.616 -8.596 1.00 84.94 461 PRO A O 1
ATOM 3414 N N . ALA A 1 462 ? 27.584 -10.265 -6.858 1.00 80.69 462 ALA A N 1
ATOM 3415 C CA . ALA A 1 462 ? 26.783 -11.249 -6.144 1.00 80.69 462 ALA A CA 1
ATOM 3416 C C . ALA A 1 462 ? 25.595 -11.735 -6.999 1.00 80.69 462 ALA A C 1
ATOM 3418 O O . ALA A 1 462 ? 24.877 -10.951 -7.623 1.00 80.69 462 ALA A O 1
ATOM 3419 N N . GLY A 1 463 ? 25.380 -13.052 -7.010 1.00 83.19 463 GLY A N 1
ATOM 3420 C CA . GLY A 1 463 ? 24.347 -13.687 -7.834 1.00 83.19 463 GLY A CA 1
ATOM 3421 C C . GLY A 1 463 ? 24.756 -13.938 -9.289 1.00 83.19 463 GLY A C 1
ATOM 3422 O O . GLY A 1 463 ? 23.914 -14.365 -10.076 1.00 83.19 463 GLY A O 1
ATOM 3423 N N . CYS A 1 464 ? 26.019 -13.707 -9.653 1.00 88.62 464 CYS A N 1
ATOM 3424 C CA . CYS A 1 464 ? 26.604 -14.137 -10.921 1.00 88.62 464 CYS A CA 1
ATOM 3425 C C . CYS A 1 464 ? 27.703 -15.182 -10.682 1.00 88.62 464 CYS A C 1
ATOM 3427 O O . CYS A 1 464 ? 28.332 -15.204 -9.625 1.00 88.62 464 CYS A O 1
ATOM 3429 N N . ALA A 1 465 ? 27.951 -16.035 -11.674 1.00 92.12 465 ALA A N 1
ATOM 3430 C CA . ALA A 1 465 ? 29.046 -17.004 -11.662 1.00 92.12 465 ALA A CA 1
ATOM 3431 C C . ALA A 1 465 ? 29.868 -16.897 -12.957 1.00 92.12 465 ALA A C 1
ATOM 3433 O O . ALA A 1 465 ? 29.299 -16.566 -14.000 1.00 92.12 465 ALA A O 1
ATOM 3434 N N . PRO A 1 466 ? 31.187 -17.166 -12.926 1.00 95.31 466 PRO A N 1
ATOM 3435 C CA . PRO A 1 466 ? 31.984 -17.228 -14.148 1.00 95.31 466 PRO A CA 1
ATOM 3436 C C . PRO A 1 466 ? 31.537 -18.406 -15.027 1.00 95.31 466 PRO A C 1
ATOM 3438 O O . PRO A 1 466 ? 31.123 -19.438 -14.510 1.00 95.31 466 PRO A O 1
ATOM 3441 N N . ALA A 1 467 ? 31.615 -18.270 -16.348 1.00 96.00 467 ALA A N 1
ATOM 3442 C CA . ALA A 1 467 ? 31.331 -19.348 -17.298 1.00 96.00 467 ALA A CA 1
ATOM 3443 C C . ALA A 1 467 ? 32.615 -20.137 -17.620 1.00 96.00 467 ALA A C 1
ATOM 3445 O O . ALA A 1 467 ? 33.215 -19.942 -18.678 1.00 96.00 467 ALA A O 1
ATOM 3446 N N . ASP A 1 468 ? 33.068 -20.966 -16.676 1.00 96.44 468 ASP A N 1
ATOM 3447 C CA . ASP A 1 468 ? 34.353 -21.687 -16.736 1.00 96.44 468 ASP A CA 1
ATOM 3448 C C . ASP A 1 468 ? 34.197 -23.203 -16.957 1.00 96.44 468 ASP A C 1
ATOM 3450 O O . ASP A 1 468 ? 35.149 -23.966 -16.782 1.00 96.44 468 ASP A O 1
ATOM 3454 N N . GLY A 1 469 ? 32.989 -23.682 -17.263 1.00 94.50 469 GLY A N 1
ATOM 3455 C CA . GLY A 1 469 ? 32.740 -25.120 -17.373 1.00 94.50 469 GLY A CA 1
ATOM 3456 C C . GLY A 1 469 ? 32.614 -25.854 -16.034 1.00 94.50 469 GLY A C 1
ATOM 3457 O O . GLY A 1 469 ? 32.694 -27.080 -16.004 1.00 94.50 469 GLY A O 1
ATOM 3458 N N . GLN A 1 470 ? 32.464 -25.151 -14.910 1.00 94.44 470 GLN A N 1
ATOM 3459 C CA . GLN A 1 470 ? 32.408 -25.744 -13.572 1.00 94.44 470 GLN A CA 1
ATOM 3460 C C . GLN A 1 470 ? 31.051 -26.396 -13.250 1.00 94.44 470 GLN A C 1
ATOM 3462 O O . GLN A 1 470 ? 30.013 -26.000 -13.784 1.00 94.44 470 GLN A O 1
ATOM 3467 N N . LEU A 1 471 ? 31.055 -27.365 -12.328 1.00 95.06 471 LEU A N 1
ATOM 3468 C CA . LEU A 1 471 ? 29.840 -27.958 -11.757 1.00 95.06 471 LEU A CA 1
ATOM 3469 C C . LEU A 1 471 ? 29.323 -27.107 -10.593 1.00 95.06 471 LEU A C 1
ATOM 3471 O O . LEU A 1 471 ? 30.095 -26.713 -9.719 1.00 95.06 471 LEU A O 1
ATOM 3475 N N . LEU A 1 472 ? 28.015 -26.858 -10.563 1.00 93.50 472 LEU A N 1
ATOM 3476 C CA . LEU A 1 472 ? 27.327 -26.107 -9.513 1.00 93.50 472 LEU A CA 1
ATOM 3477 C C . LEU A 1 472 ? 26.136 -26.901 -8.964 1.00 93.50 472 LEU A C 1
ATOM 3479 O O . LEU A 1 472 ? 25.587 -27.774 -9.632 1.00 93.50 472 LEU A O 1
ATOM 3483 N N . SER A 1 473 ? 25.737 -26.600 -7.726 1.00 90.56 473 SER A N 1
ATOM 3484 C CA . SER A 1 473 ? 24.649 -27.300 -7.032 1.00 90.56 473 SER A CA 1
ATOM 3485 C C . SER A 1 473 ? 23.274 -26.897 -7.567 1.00 90.56 473 SER A C 1
ATOM 3487 O O . SER A 1 473 ? 22.940 -25.711 -7.602 1.00 90.56 473 SER A O 1
ATOM 3489 N N . ARG A 1 474 ? 22.435 -27.892 -7.882 1.00 90.88 474 ARG A N 1
ATOM 3490 C CA . ARG A 1 474 ? 21.018 -27.685 -8.232 1.00 90.88 474 ARG A CA 1
ATOM 3491 C C . ARG A 1 474 ? 20.215 -27.113 -7.063 1.00 90.88 474 ARG A C 1
ATOM 3493 O O . ARG A 1 474 ? 19.320 -26.310 -7.281 1.00 90.88 474 ARG A O 1
ATOM 3500 N N . THR A 1 475 ? 20.548 -27.499 -5.831 1.00 85.44 475 THR A N 1
ATOM 3501 C CA . THR A 1 475 ? 19.876 -27.012 -4.614 1.00 85.44 475 THR A CA 1
ATOM 3502 C C . THR A 1 475 ? 20.186 -25.545 -4.346 1.00 85.44 475 THR A C 1
ATOM 3504 O O . THR A 1 475 ? 19.312 -24.807 -3.905 1.00 85.44 475 THR A O 1
ATOM 3507 N N . LEU A 1 476 ? 21.423 -25.116 -4.612 1.00 81.62 476 LEU A N 1
ATOM 3508 C CA . LEU A 1 476 ? 21.832 -23.725 -4.406 1.00 81.62 476 LEU A CA 1
ATOM 3509 C C . LEU A 1 476 ? 21.307 -22.791 -5.508 1.00 81.62 476 LEU A C 1
ATOM 3511 O O . LEU A 1 476 ? 21.099 -21.609 -5.247 1.00 81.62 476 LEU A O 1
ATOM 3515 N N . TYR A 1 477 ? 21.074 -23.321 -6.715 1.00 87.19 477 TYR A N 1
ATOM 3516 C CA . TYR A 1 477 ? 20.558 -22.577 -7.870 1.00 87.19 477 TYR A CA 1
ATOM 3517 C C . TYR A 1 477 ? 19.355 -23.294 -8.517 1.00 87.19 477 TYR A C 1
ATOM 3519 O O . TYR A 1 477 ? 19.456 -23.785 -9.649 1.00 87.19 477 TYR A O 1
ATOM 3527 N N . PRO A 1 478 ? 18.208 -23.370 -7.816 1.00 84.44 478 PRO A N 1
ATOM 3528 C CA . PRO A 1 478 ? 17.050 -24.143 -8.266 1.00 84.44 478 PRO A CA 1
ATOM 3529 C C . PRO A 1 478 ? 16.430 -23.594 -9.557 1.00 84.44 478 PRO A C 1
ATOM 3531 O O . PRO A 1 478 ? 16.023 -24.375 -10.418 1.00 84.44 478 PRO A O 1
ATOM 3534 N N . ASP A 1 479 ? 16.423 -22.272 -9.740 1.00 84.75 479 ASP A N 1
ATOM 3535 C CA . ASP A 1 479 ? 15.831 -21.630 -10.922 1.00 84.75 479 ASP A CA 1
ATOM 3536 C C . ASP A 1 479 ? 16.672 -21.855 -12.183 1.00 84.75 479 ASP A C 1
ATOM 3538 O O . ASP A 1 479 ? 16.148 -22.097 -13.272 1.00 84.75 479 ASP A O 1
ATOM 3542 N N . VAL A 1 480 ? 17.998 -21.843 -12.026 1.00 89.75 480 VAL A N 1
ATOM 3543 C CA . VAL A 1 480 ? 18.937 -22.187 -13.100 1.00 89.75 480 VAL A CA 1
ATOM 3544 C C . VAL A 1 480 ? 18.761 -23.647 -13.499 1.00 89.75 480 VAL A C 1
ATOM 3546 O O . VAL A 1 480 ? 18.670 -23.961 -14.686 1.00 89.75 480 VAL A O 1
ATOM 3549 N N . TRP A 1 481 ? 18.657 -24.540 -12.512 1.00 91.56 481 TRP A N 1
ATOM 3550 C CA . TRP A 1 481 ? 18.387 -25.947 -12.773 1.00 91.56 481 TRP A CA 1
ATOM 3551 C C . TRP A 1 481 ? 17.063 -26.142 -13.520 1.00 91.56 481 TRP A C 1
ATOM 3553 O O . TRP A 1 481 ? 17.032 -26.875 -14.508 1.00 91.56 481 TRP A O 1
ATOM 3563 N N . ALA A 1 482 ? 15.993 -25.456 -13.114 1.00 89.75 482 ALA A N 1
ATOM 3564 C CA . ALA A 1 482 ? 14.715 -25.515 -13.815 1.00 89.75 482 ALA A CA 1
ATOM 3565 C C . ALA A 1 482 ? 14.852 -25.075 -15.283 1.00 89.75 482 ALA A C 1
ATOM 3567 O O . ALA A 1 482 ? 14.380 -25.777 -16.172 1.00 89.75 482 ALA A O 1
ATOM 3568 N N . ALA A 1 483 ? 15.571 -23.981 -15.561 1.00 88.69 483 ALA A N 1
ATOM 3569 C CA . ALA A 1 483 ? 15.805 -23.516 -16.928 1.00 88.69 483 ALA A CA 1
ATOM 3570 C C . ALA A 1 483 ? 16.570 -24.537 -17.793 1.00 88.69 483 ALA A C 1
ATOM 3572 O O . ALA A 1 483 ? 16.224 -24.736 -18.960 1.00 88.69 483 ALA A O 1
ATOM 3573 N N . ILE A 1 484 ? 17.577 -25.211 -17.227 1.00 93.00 484 ILE A N 1
ATOM 3574 C CA . ILE A 1 484 ? 18.337 -26.270 -17.911 1.00 93.00 484 ILE A CA 1
ATOM 3575 C C . ILE A 1 484 ? 17.450 -27.498 -18.148 1.00 93.00 484 ILE A C 1
ATOM 3577 O O . ILE A 1 484 ? 17.359 -28.001 -19.271 1.00 93.00 484 ILE A O 1
ATOM 3581 N N . ARG A 1 485 ? 16.756 -27.981 -17.114 1.00 91.81 485 ARG A N 1
ATOM 3582 C CA . ARG A 1 485 ? 15.848 -29.132 -17.206 1.00 91.81 485 ARG A CA 1
ATOM 3583 C C . ARG A 1 485 ? 14.785 -28.906 -18.281 1.00 91.81 485 ARG A C 1
ATOM 3585 O O . ARG A 1 485 ? 14.614 -29.763 -19.145 1.00 91.81 485 ARG A O 1
ATOM 3592 N N . ASP A 1 486 ? 14.165 -27.729 -18.275 1.00 91.56 486 ASP A N 1
ATOM 3593 C CA . ASP A 1 486 ? 13.077 -27.346 -19.178 1.00 91.56 486 ASP A CA 1
ATOM 3594 C C . ASP A 1 486 ? 13.569 -26.980 -20.595 1.00 91.56 486 ASP A C 1
ATOM 3596 O O . ASP A 1 486 ? 12.763 -26.637 -21.456 1.00 91.56 486 ASP A O 1
ATOM 3600 N N . GLY A 1 487 ? 14.882 -27.041 -20.859 1.00 89.50 487 GLY A N 1
ATOM 3601 C CA . GLY A 1 487 ? 15.451 -26.823 -22.193 1.00 89.50 487 GLY A CA 1
ATOM 3602 C C . GLY A 1 487 ? 15.408 -25.369 -22.669 1.00 89.50 487 GLY A C 1
ATOM 3603 O O . GLY A 1 487 ? 15.423 -25.119 -23.870 1.00 89.50 487 GLY A O 1
ATOM 3604 N N . LYS A 1 488 ? 15.362 -24.399 -21.747 1.00 89.56 488 LYS A N 1
ATOM 3605 C CA . LYS A 1 488 ? 15.338 -22.958 -22.070 1.00 89.56 488 LYS A CA 1
ATOM 3606 C C . LYS A 1 488 ? 16.708 -22.394 -22.459 1.00 89.56 488 LYS A C 1
ATOM 3608 O O . LYS A 1 488 ? 16.807 -21.238 -22.859 1.00 89.56 488 LYS A O 1
ATOM 3613 N N . VAL A 1 489 ? 17.759 -23.193 -22.316 1.00 92.88 489 VAL A N 1
ATOM 3614 C CA . VAL A 1 489 ? 19.137 -22.866 -22.685 1.00 92.88 489 VAL A CA 1
ATOM 3615 C C . VAL A 1 489 ? 19.734 -24.007 -23.509 1.00 92.88 489 VAL A C 1
ATOM 3617 O O . VAL A 1 489 ? 19.300 -25.153 -23.346 1.00 92.88 489 VAL A O 1
ATOM 3620 N N . PRO A 1 490 ? 20.738 -23.738 -24.364 1.00 93.12 490 PRO A N 1
ATOM 3621 C CA . PRO A 1 490 ? 21.470 -24.791 -25.055 1.00 93.12 490 PRO A CA 1
ATOM 3622 C C . PRO A 1 490 ? 22.055 -25.796 -24.065 1.00 93.12 490 PRO A C 1
ATOM 3624 O O . PRO A 1 490 ? 22.789 -25.412 -23.147 1.00 93.12 490 PRO A O 1
ATOM 3627 N N . LYS A 1 491 ? 21.731 -27.079 -24.246 1.00 94.88 491 LYS A N 1
ATOM 3628 C CA . LYS A 1 491 ? 22.229 -28.158 -23.394 1.00 94.88 491 LYS A CA 1
ATOM 3629 C C . LYS A 1 491 ? 22.647 -29.384 -24.190 1.00 94.88 491 LYS A C 1
ATOM 3631 O O . LYS A 1 491 ? 22.056 -29.695 -25.221 1.00 94.88 491 LYS A O 1
ATOM 3636 N N . THR A 1 492 ? 23.622 -30.105 -23.655 1.00 95.69 492 THR A N 1
ATOM 3637 C CA . THR A 1 492 ? 24.102 -31.393 -24.165 1.00 95.69 492 THR A CA 1
ATOM 3638 C C . THR A 1 492 ? 24.308 -32.373 -23.005 1.00 95.69 492 THR A C 1
ATOM 3640 O O . THR A 1 492 ? 24.107 -32.025 -21.837 1.00 95.69 492 THR A O 1
ATOM 3643 N N . THR A 1 493 ? 24.677 -33.618 -23.302 1.00 95.56 493 THR A N 1
ATOM 3644 C CA . THR A 1 493 ? 24.976 -34.608 -22.258 1.00 95.56 493 THR A CA 1
ATOM 3645 C C . THR A 1 493 ? 26.372 -34.388 -21.683 1.00 95.56 493 THR A C 1
ATOM 3647 O O . THR A 1 493 ? 27.273 -33.904 -22.367 1.00 95.56 493 THR A O 1
ATOM 3650 N N . GLU A 1 494 ? 26.580 -34.792 -20.431 1.00 95.19 494 GLU A N 1
ATOM 3651 C CA . GLU A 1 494 ? 27.888 -34.692 -19.770 1.00 95.19 494 GLU A CA 1
ATOM 3652 C C . GLU A 1 494 ? 28.992 -35.451 -20.529 1.00 95.19 494 GLU A C 1
ATOM 3654 O O . GLU A 1 494 ? 30.128 -34.982 -20.628 1.00 95.19 494 GLU A O 1
ATOM 3659 N N . ALA A 1 495 ? 28.639 -36.597 -21.122 1.00 95.12 495 ALA A N 1
ATOM 3660 C CA . ALA A 1 495 ? 29.540 -37.400 -21.942 1.00 95.12 495 ALA A CA 1
ATOM 3661 C C . ALA A 1 495 ? 29.979 -36.636 -23.198 1.00 95.12 495 ALA A C 1
ATOM 3663 O O . ALA A 1 495 ? 31.176 -36.503 -23.447 1.00 95.12 495 ALA A O 1
ATOM 3664 N N . THR A 1 496 ? 29.018 -36.076 -23.936 1.00 95.69 496 THR A N 1
ATOM 3665 C CA . THR A 1 496 ? 29.274 -35.306 -25.156 1.00 95.69 496 THR A CA 1
ATOM 3666 C C . THR A 1 496 ? 30.068 -34.031 -24.867 1.00 95.69 496 THR A C 1
ATOM 3668 O O . THR A 1 496 ? 31.041 -33.753 -25.562 1.00 95.69 496 THR A O 1
ATOM 3671 N N . TRP A 1 497 ? 29.715 -33.291 -23.811 1.00 96.12 497 TRP A N 1
ATOM 3672 C CA . TRP A 1 497 ? 30.439 -32.089 -23.376 1.00 96.12 497 TRP A CA 1
ATOM 3673 C C . TRP A 1 497 ? 31.914 -32.383 -23.065 1.00 96.12 497 TRP A C 1
ATOM 3675 O O . TRP A 1 497 ? 32.811 -31.602 -23.393 1.00 96.12 497 TRP A O 1
ATOM 3685 N N . SER A 1 498 ? 32.171 -33.533 -22.436 1.00 92.62 498 SER A N 1
ATOM 3686 C CA . SER A 1 498 ? 33.517 -33.956 -22.047 1.00 92.62 498 SER A CA 1
ATOM 3687 C C . SER A 1 498 ? 34.353 -34.415 -23.242 1.00 92.62 498 SER A C 1
ATOM 3689 O O . SER A 1 498 ? 35.534 -34.071 -23.319 1.00 92.62 498 SER A O 1
ATOM 3691 N N . SER A 1 499 ? 33.756 -35.174 -24.169 1.00 94.94 499 SER A N 1
ATOM 3692 C CA . SER A 1 499 ? 34.465 -35.761 -25.312 1.00 94.94 499 SER A CA 1
ATOM 3693 C C . SER A 1 499 ? 34.652 -34.808 -26.490 1.00 94.94 499 SER A C 1
ATOM 3695 O O . SER A 1 499 ? 35.604 -34.973 -27.246 1.00 94.94 499 SER A O 1
ATOM 3697 N N . ASP A 1 500 ? 33.753 -33.838 -26.666 1.00 95.00 500 ASP A N 1
ATOM 3698 C CA . ASP A 1 500 ? 33.763 -32.913 -27.797 1.00 95.00 500 ASP A CA 1
ATOM 3699 C C . ASP A 1 500 ? 33.899 -31.460 -27.308 1.00 95.00 500 ASP A C 1
ATOM 3701 O O . ASP A 1 500 ? 32.925 -30.855 -26.847 1.00 95.00 500 ASP A O 1
ATOM 3705 N N . PRO A 1 501 ? 35.100 -30.860 -27.425 1.00 94.56 501 PRO A N 1
ATOM 3706 C CA . PRO A 1 501 ? 35.335 -29.475 -27.035 1.00 94.56 501 PRO A CA 1
ATOM 3707 C C . PRO A 1 501 ? 34.429 -28.451 -27.731 1.00 94.56 501 PRO A C 1
ATOM 3709 O O . PRO A 1 501 ? 34.211 -27.376 -27.171 1.00 94.56 501 PRO A O 1
ATOM 3712 N N . THR A 1 502 ? 33.854 -28.766 -28.900 1.00 94.38 502 THR A N 1
ATOM 3713 C CA . THR A 1 502 ? 32.910 -27.865 -29.584 1.00 94.38 502 THR A CA 1
ATOM 3714 C C . THR A 1 502 ? 31.584 -27.728 -28.834 1.00 94.38 502 THR A C 1
ATOM 3716 O O . THR A 1 502 ? 30.865 -26.750 -29.004 1.00 94.38 502 THR A O 1
ATOM 3719 N N . GLN A 1 503 ? 31.261 -28.662 -27.942 1.00 95.50 503 GLN A N 1
ATOM 3720 C CA . GLN A 1 503 ? 29.992 -28.692 -27.212 1.00 95.50 503 GLN A CA 1
ATOM 3721 C C . GLN A 1 503 ? 30.059 -27.929 -25.883 1.00 95.50 503 GLN A C 1
ATOM 3723 O O . GLN A 1 503 ? 29.062 -27.805 -25.170 1.00 95.50 503 GLN A O 1
ATOM 3728 N N . ARG A 1 504 ? 31.227 -27.371 -25.545 1.00 96.44 504 ARG A N 1
ATOM 3729 C CA . ARG A 1 504 ? 31.476 -26.745 -24.240 1.00 96.44 504 ARG A CA 1
ATOM 3730 C C . ARG A 1 504 ? 30.804 -25.390 -24.044 1.00 96.44 504 ARG A C 1
ATOM 3732 O O . ARG A 1 504 ? 30.770 -24.889 -22.924 1.00 96.44 504 ARG A O 1
ATOM 3739 N N . GLY A 1 505 ? 30.220 -24.821 -25.096 1.00 94.69 505 GLY A N 1
ATOM 3740 C CA . GLY A 1 505 ? 29.353 -23.646 -25.003 1.00 94.69 505 GLY A CA 1
ATOM 3741 C C . GLY A 1 505 ? 27.940 -23.954 -24.488 1.00 94.69 505 GLY A C 1
ATOM 3742 O O . GLY A 1 505 ? 27.133 -23.036 -24.363 1.00 94.69 505 GLY A O 1
ATOM 3743 N N . MET A 1 506 ? 27.631 -25.217 -24.177 1.00 96.12 506 MET A N 1
ATOM 3744 C CA . MET A 1 506 ? 26.327 -25.656 -23.672 1.00 96.12 506 MET A CA 1
ATOM 3745 C C . MET A 1 506 ? 26.364 -26.003 -22.178 1.00 96.12 506 MET A C 1
ATOM 3747 O O . MET A 1 506 ? 27.408 -26.356 -21.627 1.00 96.12 506 MET A O 1
ATOM 3751 N N . PHE A 1 507 ? 25.195 -25.950 -21.535 1.00 97.00 507 PHE A N 1
ATOM 3752 C CA . PHE A 1 507 ? 24.982 -26.504 -20.197 1.00 97.00 507 PHE A CA 1
ATOM 3753 C C . PHE A 1 507 ? 24.876 -28.034 -20.242 1.00 97.00 507 PHE A C 1
ATOM 3755 O O . PHE A 1 507 ? 24.554 -28.621 -21.278 1.00 97.00 507 PHE A O 1
ATOM 3762 N N . THR A 1 508 ? 25.066 -28.689 -19.099 1.00 96.94 508 THR A N 1
ATOM 3763 C CA . THR A 1 508 ? 24.725 -30.109 -18.929 1.00 96.94 508 THR A CA 1
ATOM 3764 C C . THR A 1 508 ? 23.925 -30.312 -17.652 1.00 96.94 508 THR A C 1
ATOM 3766 O O . THR A 1 508 ? 23.938 -29.487 -16.734 1.00 96.94 508 THR A O 1
ATOM 3769 N N . GLU A 1 509 ? 23.269 -31.463 -17.552 1.00 94.81 509 GLU A N 1
ATOM 3770 C CA . GLU A 1 509 ? 22.615 -31.897 -16.318 1.00 94.81 509 GLU A CA 1
ATOM 3771 C C . GLU A 1 509 ? 23.623 -32.403 -15.261 1.00 94.81 509 GLU A C 1
ATOM 3773 O O . GLU A 1 509 ? 23.215 -32.971 -14.257 1.00 94.81 509 GLU A O 1
ATOM 3778 N N . GLY A 1 510 ? 24.932 -32.188 -15.438 1.00 93.69 510 GLY A N 1
ATOM 3779 C CA . GLY A 1 510 ? 25.964 -32.536 -14.460 1.00 93.69 510 GLY A CA 1
ATOM 3780 C C . GLY A 1 510 ? 26.000 -34.030 -14.133 1.00 93.69 510 GLY A C 1
ATOM 3781 O O . GLY A 1 510 ? 25.938 -34.873 -15.024 1.00 93.69 510 GLY A O 1
ATOM 3782 N N . ASP A 1 511 ? 26.076 -34.360 -12.842 1.00 90.31 511 ASP A N 1
ATOM 3783 C CA . ASP A 1 511 ? 26.108 -35.744 -12.334 1.00 90.31 511 ASP A CA 1
ATOM 3784 C C . ASP A 1 511 ? 24.766 -36.505 -12.437 1.00 90.31 511 ASP A C 1
ATOM 3786 O O . ASP A 1 511 ? 24.658 -37.641 -11.975 1.00 90.31 511 ASP A O 1
ATOM 3790 N N . GLY A 1 512 ? 23.724 -35.875 -12.990 1.00 87.50 512 GLY A N 1
ATOM 3791 C CA . GLY A 1 512 ? 22.384 -36.448 -13.127 1.00 87.50 512 GLY A CA 1
ATOM 3792 C C . GLY A 1 512 ? 21.490 -36.325 -11.886 1.00 87.50 512 GLY A C 1
ATOM 3793 O O . GLY A 1 512 ? 20.285 -36.549 -11.992 1.00 87.50 512 GLY A O 1
ATOM 3794 N N . SER A 1 513 ? 22.009 -35.898 -10.733 1.00 89.06 513 SER A N 1
ATOM 3795 C CA . SER A 1 513 ? 21.264 -35.851 -9.466 1.00 89.06 513 SER A CA 1
ATOM 3796 C C . SER A 1 513 ? 21.376 -34.517 -8.725 1.00 89.06 513 SER A C 1
ATOM 3798 O O . SER A 1 513 ? 20.357 -33.854 -8.521 1.00 89.06 513 SER A O 1
ATOM 3800 N N . THR A 1 514 ? 22.580 -34.094 -8.342 1.00 91.38 514 THR A N 1
ATOM 3801 C CA . THR A 1 514 ? 22.818 -32.992 -7.399 1.00 91.38 514 THR A CA 1
ATOM 3802 C C . THR A 1 514 ? 23.437 -31.755 -8.038 1.00 91.38 514 THR A C 1
ATOM 3804 O O . THR A 1 514 ? 23.319 -30.655 -7.484 1.00 91.38 514 THR A O 1
ATOM 3807 N N . THR A 1 515 ? 24.043 -31.897 -9.218 1.00 95.38 515 THR A N 1
ATOM 3808 C CA . THR A 1 515 ? 24.770 -30.812 -9.889 1.00 95.38 515 THR A CA 1
ATOM 3809 C C . THR A 1 515 ? 24.295 -30.554 -11.317 1.00 95.38 515 THR A C 1
ATOM 3811 O O . THR A 1 515 ? 23.582 -31.354 -11.913 1.00 95.38 515 THR A O 1
ATOM 3814 N N . PHE A 1 516 ? 24.660 -29.400 -11.864 1.00 95.88 516 PHE A N 1
ATOM 3815 C CA . PHE A 1 516 ? 24.609 -29.088 -13.294 1.00 95.88 516 PHE A CA 1
ATOM 3816 C C . PHE A 1 516 ? 25.939 -28.448 -13.703 1.00 95.88 516 PHE A C 1
ATOM 3818 O O . PHE A 1 516 ? 26.632 -27.882 -12.852 1.00 95.88 516 PHE A O 1
ATOM 3825 N N . ARG A 1 517 ? 26.309 -28.523 -14.986 1.00 96.31 517 ARG A N 1
ATOM 3826 C CA . ARG A 1 517 ? 27.543 -27.900 -15.491 1.00 96.31 517 ARG A CA 1
ATOM 3827 C C . ARG A 1 517 ? 27.252 -26.602 -16.231 1.00 96.31 517 ARG A C 1
ATOM 3829 O O . ARG A 1 517 ? 26.329 -26.537 -17.042 1.00 96.31 517 ARG A O 1
ATOM 3836 N N . MET A 1 518 ? 28.072 -25.592 -15.957 1.00 96.25 518 MET A N 1
ATOM 3837 C CA . MET A 1 518 ? 28.108 -24.327 -16.691 1.00 96.25 518 MET A CA 1
ATOM 3838 C C . MET A 1 518 ? 28.746 -24.497 -18.079 1.00 96.25 518 MET A C 1
ATOM 3840 O O . MET A 1 518 ? 29.587 -25.375 -18.251 1.00 96.25 518 MET A O 1
ATOM 3844 N N . PRO A 1 519 ? 28.436 -23.636 -19.060 1.00 96.88 519 PRO A N 1
ATOM 3845 C CA . PRO A 1 519 ? 29.246 -23.528 -20.266 1.00 96.88 519 PRO A CA 1
ATOM 3846 C C . PRO A 1 519 ? 30.640 -22.961 -19.943 1.00 96.88 519 PRO A C 1
ATOM 3848 O O . PRO A 1 519 ? 30.826 -22.254 -18.947 1.00 96.88 519 PRO A O 1
ATOM 3851 N N . ASP A 1 520 ? 31.619 -23.250 -20.797 1.00 97.00 520 ASP A N 1
ATOM 3852 C CA . ASP A 1 520 ? 33.003 -22.779 -20.683 1.00 97.00 520 ASP A CA 1
ATOM 3853 C C . ASP A 1 520 ? 33.326 -21.679 -21.703 1.00 97.00 520 ASP A C 1
ATOM 3855 O O . ASP A 1 520 ? 34.122 -21.852 -22.625 1.00 97.00 520 ASP A O 1
ATOM 3859 N N . TYR A 1 521 ? 32.697 -20.514 -21.549 1.00 96.25 521 TYR A N 1
ATOM 3860 C CA . TYR A 1 521 ? 32.963 -19.359 -22.414 1.00 96.25 521 TYR A CA 1
ATOM 3861 C C . TYR A 1 521 ? 34.347 -18.744 -22.174 1.00 96.25 521 TYR A C 1
ATOM 3863 O O . TYR A 1 521 ? 34.910 -18.102 -23.060 1.00 96.25 521 TYR A O 1
ATOM 3871 N N . ASN A 1 522 ? 34.910 -18.927 -20.981 1.00 95.81 522 ASN A N 1
ATOM 3872 C CA . ASN A 1 522 ? 36.229 -18.404 -20.633 1.00 95.81 522 ASN A CA 1
ATOM 3873 C C . ASN A 1 522 ? 37.386 -19.335 -21.032 1.00 95.81 522 ASN A C 1
ATOM 3875 O O . ASN A 1 522 ? 38.542 -18.957 -20.828 1.00 95.81 522 ASN A O 1
ATOM 3879 N N . GLY A 1 523 ? 37.099 -20.530 -21.562 1.00 92.81 523 GLY A N 1
ATOM 3880 C CA . GLY A 1 523 ? 38.106 -21.508 -21.974 1.00 92.81 523 GLY A CA 1
ATOM 3881 C C . GLY A 1 523 ? 38.975 -22.012 -20.819 1.00 92.81 523 GLY A C 1
ATOM 3882 O O . GLY A 1 523 ? 40.183 -22.179 -20.985 1.00 92.81 523 GLY A O 1
ATOM 3883 N N . LYS A 1 524 ? 38.401 -22.164 -19.621 1.00 94.25 524 LYS A N 1
ATOM 3884 C CA . LYS A 1 524 ? 39.114 -22.552 -18.393 1.00 94.25 524 LYS A CA 1
ATOM 3885 C C . LYS A 1 524 ? 39.064 -24.042 -18.102 1.00 94.25 524 LYS A C 1
ATOM 3887 O O . LYS A 1 524 ? 39.908 -24.520 -17.340 1.00 94.25 524 LYS A O 1
ATOM 3892 N N . ALA A 1 525 ? 38.130 -24.777 -18.694 1.00 91.94 525 ALA A N 1
ATOM 3893 C CA . ALA A 1 525 ? 38.106 -26.219 -18.556 1.00 91.94 525 ALA A CA 1
ATOM 3894 C C . ALA A 1 525 ? 39.301 -26.859 -19.284 1.00 91.94 525 ALA A C 1
ATOM 3896 O O . ALA A 1 525 ? 39.814 -26.366 -20.291 1.00 91.94 525 ALA A O 1
ATOM 3897 N N . VAL A 1 526 ? 39.769 -27.992 -18.763 1.00 91.44 526 VAL A N 1
ATOM 3898 C CA . VAL A 1 526 ? 40.913 -28.714 -19.336 1.00 91.44 526 VAL A CA 1
ATOM 3899 C C . VAL A 1 526 ? 40.571 -29.203 -20.746 1.00 91.44 526 VAL A C 1
ATOM 3901 O O . VAL A 1 526 ? 39.554 -29.867 -20.948 1.00 91.44 526 VAL A O 1
ATOM 3904 N N . GLY A 1 527 ? 41.418 -28.886 -21.729 1.00 89.69 527 GLY A N 1
ATOM 3905 C CA . GLY A 1 527 ? 41.217 -29.262 -23.136 1.00 89.69 527 GLY A CA 1
ATOM 3906 C C . GLY A 1 527 ? 40.247 -28.361 -23.908 1.00 89.69 527 GLY A C 1
ATOM 3907 O O . GLY A 1 527 ? 39.715 -28.785 -24.930 1.00 89.69 527 GLY A O 1
ATOM 3908 N N . SER A 1 528 ? 39.962 -27.157 -23.405 1.00 91.38 528 SER A N 1
ATOM 3909 C CA . SER A 1 528 ? 39.096 -26.202 -24.101 1.00 91.38 528 SER A CA 1
ATOM 3910 C C . SER A 1 528 ? 39.781 -25.578 -25.311 1.00 91.38 528 SER A C 1
ATOM 3912 O O . SER A 1 528 ? 41.001 -25.435 -25.344 1.00 91.38 528 SER A O 1
ATOM 3914 N N . LEU A 1 529 ? 38.974 -25.179 -26.297 1.00 89.81 529 LEU A N 1
ATOM 3915 C CA . LEU A 1 529 ? 39.437 -24.577 -27.555 1.00 89.81 529 LEU A CA 1
ATOM 3916 C C . LEU A 1 529 ? 39.945 -23.132 -27.398 1.00 89.81 529 LEU A C 1
ATOM 3918 O O . LEU A 1 529 ? 40.477 -22.569 -28.346 1.00 89.81 529 LEU A O 1
ATOM 3922 N N . GLY A 1 530 ? 39.789 -22.538 -26.213 1.00 88.81 530 GLY A N 1
ATOM 3923 C CA . GLY A 1 530 ? 40.127 -21.145 -25.921 1.00 88.81 530 GLY A CA 1
ATOM 3924 C C . GLY A 1 530 ? 38.927 -20.366 -25.381 1.00 88.81 530 GLY A C 1
ATOM 3925 O O . GLY A 1 530 ? 37.835 -20.912 -25.226 1.00 88.81 530 GLY A O 1
ATOM 3926 N N . ALA A 1 531 ? 39.140 -19.091 -25.055 1.00 90.88 531 ALA A N 1
ATOM 3927 C CA . ALA A 1 531 ? 38.055 -18.191 -24.671 1.00 90.88 531 ALA A CA 1
ATOM 3928 C C . ALA A 1 531 ? 37.246 -17.786 -25.912 1.00 90.88 531 ALA A C 1
ATOM 3930 O O . ALA A 1 531 ? 37.817 -17.513 -26.964 1.00 90.88 531 ALA A O 1
ATOM 3931 N N . VAL A 1 532 ? 35.920 -17.733 -25.794 1.00 89.94 532 VAL A N 1
ATOM 3932 C CA . VAL A 1 532 ? 35.042 -17.574 -26.961 1.00 89.94 532 VAL A CA 1
ATOM 3933 C C . VAL A 1 532 ? 34.733 -16.111 -27.284 1.00 89.94 532 VAL A C 1
ATOM 3935 O O . VAL A 1 532 ? 34.610 -15.259 -26.396 1.00 89.94 532 VAL A O 1
ATOM 3938 N N . PHE A 1 533 ? 34.508 -15.847 -28.573 1.00 87.56 533 PHE A N 1
ATOM 3939 C CA . PHE A 1 533 ? 33.879 -14.629 -29.082 1.00 87.56 533 PHE A CA 1
ATOM 3940 C C . PHE A 1 533 ? 32.428 -14.933 -29.482 1.00 87.56 533 PHE A C 1
ATOM 3942 O O . PHE A 1 533 ? 32.178 -15.770 -30.349 1.00 87.56 533 PHE A O 1
ATOM 3949 N N . MET A 1 534 ? 31.455 -14.282 -28.839 1.00 86.25 534 MET A N 1
ATOM 3950 C CA . MET A 1 534 ? 30.032 -14.571 -29.062 1.00 86.25 534 MET A CA 1
ATOM 3951 C C . MET A 1 534 ? 29.507 -13.883 -30.324 1.00 86.25 534 MET A C 1
ATOM 3953 O O . MET A 1 534 ? 29.784 -12.709 -30.570 1.00 86.25 534 MET A O 1
ATOM 3957 N N . ARG A 1 535 ? 28.702 -14.610 -31.103 1.00 83.19 535 ARG A N 1
ATOM 3958 C CA . ARG A 1 535 ? 28.048 -14.127 -32.327 1.00 83.19 535 ARG A CA 1
ATOM 3959 C C . ARG A 1 535 ? 26.566 -14.500 -32.337 1.00 83.19 535 ARG A C 1
ATOM 3961 O O . ARG A 1 535 ? 26.167 -15.439 -31.656 1.00 83.19 535 ARG A O 1
ATOM 3968 N N . GLY A 1 536 ? 25.770 -13.782 -33.128 1.00 83.81 536 GLY A N 1
ATOM 3969 C CA . GLY A 1 536 ? 24.371 -14.144 -33.383 1.00 83.81 536 GLY A CA 1
ATOM 3970 C C . GLY A 1 536 ? 24.226 -15.438 -34.197 1.00 83.81 536 GLY A C 1
ATOM 3971 O O . GLY A 1 536 ? 25.175 -15.898 -34.833 1.00 83.81 536 GLY A O 1
ATOM 3972 N N . ASP A 1 537 ? 23.020 -15.997 -34.207 1.00 80.19 537 ASP A N 1
ATOM 3973 C CA . ASP A 1 537 ? 22.635 -17.257 -34.863 1.00 80.19 537 ASP A CA 1
ATOM 3974 C C . ASP A 1 537 ? 22.290 -17.123 -36.361 1.00 80.19 537 ASP A C 1
ATOM 3976 O O . ASP A 1 537 ? 21.894 -18.097 -36.996 1.00 80.19 537 ASP A O 1
ATOM 3980 N N . GLY A 1 538 ? 22.468 -15.931 -36.938 1.00 80.62 538 GLY A N 1
ATOM 3981 C CA . GLY A 1 538 ? 22.195 -15.642 -38.347 1.00 80.62 538 GLY A CA 1
ATOM 3982 C C . GLY A 1 538 ? 23.146 -16.319 -39.349 1.00 80.62 538 GLY A C 1
ATOM 3983 O O . GLY A 1 538 ? 23.947 -17.194 -39.017 1.00 80.62 538 GLY A O 1
ATOM 3984 N N . ALA A 1 539 ? 23.069 -15.891 -40.614 1.00 74.44 539 ALA A N 1
ATOM 3985 C CA . ALA A 1 539 ? 23.851 -16.464 -41.713 1.00 74.44 539 ALA A CA 1
ATOM 3986 C C . ALA A 1 539 ? 25.355 -16.584 -41.383 1.00 74.44 539 ALA A C 1
ATOM 3988 O O . ALA A 1 539 ? 25.949 -15.693 -40.774 1.00 74.44 539 ALA A O 1
ATOM 3989 N N . LEU A 1 540 ? 25.972 -17.687 -41.833 1.00 77.25 540 LEU A N 1
ATOM 3990 C CA . LEU A 1 540 ? 27.372 -18.066 -41.569 1.00 77.25 540 LEU A CA 1
ATOM 3991 C C . LEU A 1 540 ? 27.674 -18.502 -40.121 1.00 77.25 540 LEU A C 1
ATOM 3993 O O . LEU A 1 540 ? 28.850 -18.650 -39.778 1.00 77.25 540 LEU A O 1
ATOM 3997 N N . SER A 1 541 ? 26.653 -18.694 -39.282 1.00 82.06 541 SER A N 1
ATOM 3998 C CA . SER A 1 541 ? 26.740 -19.445 -38.023 1.00 82.06 541 SER A CA 1
ATOM 3999 C C . SER A 1 541 ? 26.659 -20.957 -38.277 1.00 82.06 541 SER A C 1
ATOM 4001 O O . SER A 1 541 ? 26.115 -21.391 -39.292 1.00 82.06 541 SER A O 1
ATOM 4003 N N . VAL A 1 542 ? 27.149 -21.771 -37.338 1.00 82.44 542 VAL A N 1
ATOM 4004 C CA . VAL A 1 542 ? 27.028 -23.245 -37.358 1.00 82.44 542 VAL A CA 1
ATOM 4005 C C . VAL A 1 542 ? 25.582 -23.739 -37.146 1.00 82.44 542 VAL A C 1
ATOM 4007 O O . VAL A 1 542 ? 25.332 -24.938 -37.165 1.00 82.44 542 VAL A O 1
ATOM 4010 N N . ALA A 1 543 ? 24.622 -22.821 -36.959 1.00 80.06 543 ALA A N 1
ATOM 4011 C CA . ALA A 1 543 ? 23.179 -23.073 -36.833 1.00 80.06 543 ALA A CA 1
ATOM 4012 C C . ALA A 1 543 ? 22.769 -24.035 -35.696 1.00 80.06 543 ALA A C 1
ATOM 4014 O O . ALA A 1 543 ? 21.624 -24.478 -35.631 1.00 80.06 543 ALA A O 1
ATOM 4015 N N . VAL A 1 544 ? 23.684 -24.321 -34.767 1.00 87.56 544 VAL A N 1
ATOM 4016 C CA . VAL A 1 544 ? 23.440 -25.092 -33.546 1.00 87.56 544 VAL A CA 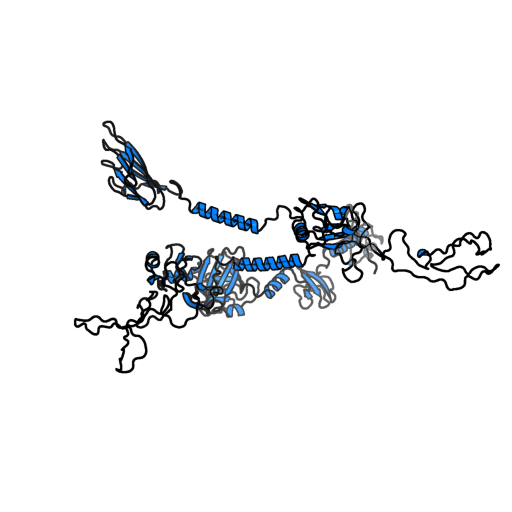1
ATOM 4017 C C . VAL A 1 544 ? 23.722 -24.182 -32.358 1.00 87.56 544 VAL A C 1
ATOM 4019 O O . VAL A 1 544 ? 24.861 -23.769 -32.134 1.00 87.56 544 VAL A O 1
ATOM 4022 N N . ALA A 1 545 ? 22.681 -23.835 -31.603 1.00 89.19 545 ALA A N 1
ATOM 4023 C CA . ALA A 1 545 ? 22.810 -22.949 -30.453 1.00 89.19 545 ALA A CA 1
ATOM 4024 C C . ALA A 1 545 ? 23.763 -23.552 -29.408 1.00 89.19 545 ALA A C 1
ATOM 4026 O O . ALA A 1 545 ? 23.634 -24.719 -29.055 1.00 89.19 545 ALA A O 1
ATOM 4027 N N . GLY A 1 546 ? 24.716 -22.756 -28.918 1.00 88.25 546 GLY A N 1
ATOM 4028 C CA . GLY A 1 546 ? 25.701 -23.175 -27.914 1.00 88.25 546 GLY A CA 1
ATOM 4029 C C . GLY A 1 546 ? 26.877 -24.011 -28.438 1.00 88.25 546 GLY A C 1
ATOM 4030 O O . GLY A 1 546 ? 27.800 -24.273 -27.670 1.00 88.25 546 GLY A O 1
ATOM 4031 N N . ALA A 1 547 ? 26.897 -24.398 -29.719 1.00 92.19 547 ALA A N 1
ATOM 4032 C CA . ALA 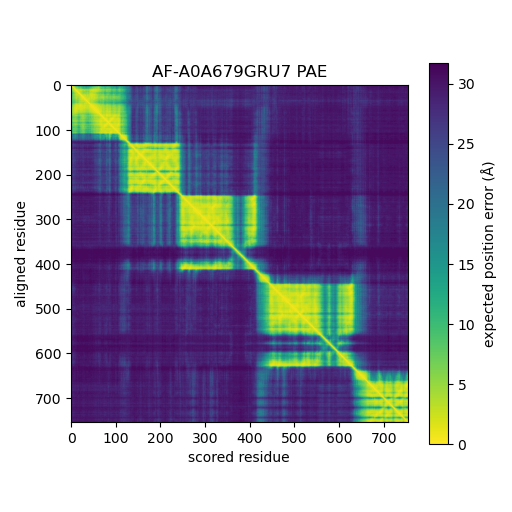A 1 547 ? 28.070 -25.034 -30.314 1.00 92.19 547 ALA A CA 1
ATOM 4033 C C . ALA A 1 547 ? 29.172 -23.993 -30.585 1.00 92.19 547 ALA A C 1
ATOM 4035 O O . ALA A 1 547 ? 28.920 -22.923 -31.145 1.00 92.19 547 ALA A O 1
ATOM 4036 N N . ILE A 1 548 ? 30.403 -24.313 -30.195 1.00 92.12 548 ILE A N 1
ATOM 4037 C CA . ILE A 1 548 ? 31.594 -23.505 -30.446 1.00 92.12 548 ILE A CA 1
ATOM 4038 C C . ILE A 1 548 ? 32.073 -23.791 -31.866 1.00 92.12 548 ILE A C 1
ATOM 4040 O O . ILE A 1 548 ? 32.441 -24.913 -32.210 1.00 92.12 548 ILE A O 1
ATOM 4044 N N . GLN A 1 549 ? 32.089 -22.742 -32.679 1.00 89.31 549 GLN A N 1
ATOM 4045 C CA . GLN A 1 549 ? 32.673 -22.749 -34.010 1.00 89.31 549 GLN A CA 1
ATOM 4046 C C . GLN A 1 549 ? 34.105 -22.211 -33.921 1.00 89.31 549 GLN A C 1
ATOM 4048 O O . GLN A 1 549 ? 34.305 -21.096 -33.438 1.00 89.31 549 GLN A O 1
ATOM 4053 N N . SER A 1 550 ? 35.083 -22.988 -34.388 1.00 85.69 550 SER A N 1
ATOM 4054 C CA . SER A 1 550 ? 36.477 -22.537 -34.491 1.00 85.69 550 SER A CA 1
ATOM 4055 C C . SER A 1 550 ? 36.617 -21.352 -35.446 1.00 85.69 550 SER A C 1
ATOM 4057 O O . SER A 1 550 ? 35.804 -21.169 -36.360 1.00 85.69 550 SER A O 1
ATOM 4059 N N . ASP A 1 551 ? 37.660 -20.551 -35.243 1.00 82.75 551 ASP A N 1
ATOM 4060 C CA . ASP A 1 551 ? 38.005 -19.466 -36.147 1.00 82.75 551 ASP A CA 1
ATOM 4061 C C . ASP A 1 551 ? 38.317 -19.995 -37.553 1.00 82.75 551 ASP A C 1
ATOM 4063 O O . ASP A 1 551 ? 38.832 -21.096 -37.753 1.00 82.75 551 ASP A O 1
ATOM 4067 N N . ALA A 1 552 ? 37.964 -19.197 -38.554 1.00 78.69 552 ALA A N 1
ATOM 4068 C CA . ALA A 1 552 ? 38.266 -19.482 -39.945 1.00 78.69 552 ALA A CA 1
ATOM 4069 C C . ALA A 1 552 ? 38.639 -18.179 -40.647 1.00 78.69 552 ALA A C 1
ATOM 4071 O O . ALA A 1 552 ? 37.919 -17.181 -40.560 1.00 78.69 552 ALA A O 1
ATOM 4072 N N . MET A 1 553 ? 39.748 -18.198 -41.381 1.00 74.62 553 MET A N 1
ATOM 4073 C CA . MET A 1 553 ? 40.075 -17.131 -42.321 1.00 74.62 553 MET A CA 1
ATOM 4074 C C . MET A 1 553 ? 39.356 -17.368 -43.652 1.00 74.62 553 MET A C 1
ATOM 4076 O O . MET A 1 553 ? 39.170 -18.510 -44.081 1.00 74.62 553 MET A O 1
ATOM 4080 N N . GLN A 1 554 ? 38.951 -16.291 -44.330 1.00 72.31 554 GLN A N 1
ATOM 4081 C CA . GLN A 1 554 ? 38.455 -16.417 -45.700 1.00 72.31 554 GLN A CA 1
ATOM 4082 C C . GLN A 1 554 ? 39.558 -16.953 -46.618 1.00 72.31 554 GLN A C 1
ATOM 4084 O O . GLN A 1 554 ? 40.747 -16.743 -46.375 1.00 72.31 554 GLN A O 1
ATOM 4089 N N . ARG A 1 555 ? 39.159 -17.641 -47.695 1.00 62.91 555 ARG A N 1
ATOM 4090 C CA . ARG A 1 555 ? 40.102 -18.170 -48.683 1.00 62.91 555 ARG A CA 1
ATOM 4091 C C . ARG A 1 555 ? 40.907 -17.018 -49.293 1.00 62.91 555 ARG A C 1
ATOM 4093 O O . ARG A 1 555 ? 40.345 -16.179 -49.989 1.00 62.91 555 ARG A O 1
ATOM 4100 N N . ILE A 1 556 ? 42.220 -17.031 -49.087 1.00 64.88 556 ILE A N 1
ATOM 4101 C CA . ILE A 1 556 ? 43.159 -16.139 -49.770 1.00 64.88 556 ILE A CA 1
ATOM 4102 C C . ILE A 1 556 ? 43.620 -16.853 -51.046 1.00 64.88 556 ILE A C 1
ATOM 4104 O O . ILE A 1 556 ? 44.250 -17.906 -50.976 1.00 64.88 556 ILE A O 1
ATOM 4108 N N . THR A 1 557 ? 43.269 -16.318 -52.218 1.00 51.75 557 THR A N 1
ATOM 4109 C CA . THR A 1 557 ? 43.715 -16.840 -53.522 1.00 51.75 557 THR A CA 1
ATOM 4110 C C . THR A 1 557 ? 44.791 -15.944 -54.124 1.00 51.75 557 THR A C 1
ATOM 4112 O O . THR A 1 557 ? 44.676 -14.723 -54.061 1.00 51.75 557 THR A O 1
ATOM 4115 N N . GLY A 1 558 ? 45.785 -16.537 -54.783 1.00 53.19 558 GLY A N 1
ATOM 4116 C CA . GLY A 1 558 ? 46.730 -15.827 -55.644 1.00 53.19 558 GLY A CA 1
ATOM 4117 C C . GLY A 1 558 ? 47.067 -16.661 -56.878 1.00 53.19 558 GLY A C 1
ATOM 4118 O O . GLY A 1 558 ? 47.044 -17.888 -56.817 1.00 53.19 558 GLY A O 1
ATOM 4119 N N . GLN A 1 559 ? 47.351 -15.995 -57.997 1.00 49.25 559 GLN A N 1
ATOM 4120 C CA . GLN A 1 559 ? 47.773 -16.617 -59.253 1.00 49.25 559 GLN A CA 1
ATOM 4121 C C . GLN A 1 559 ? 49.102 -15.989 -59.687 1.00 49.25 559 GLN A C 1
ATOM 4123 O O . GLN A 1 559 ? 49.224 -14.766 -59.729 1.00 49.25 559 GLN A O 1
ATOM 4128 N N . GLY A 1 560 ? 50.099 -16.816 -60.006 1.00 50.41 560 GLY A N 1
ATOM 4129 C CA . GLY A 1 560 ? 51.303 -16.361 -60.704 1.00 50.41 560 GLY A CA 1
ATOM 4130 C C . GLY A 1 560 ? 51.012 -16.205 -62.199 1.00 50.41 560 GLY A C 1
ATOM 4131 O O . GLY A 1 560 ? 50.403 -17.092 -62.792 1.00 50.41 560 GLY A O 1
ATOM 4132 N N . GLY A 1 561 ? 51.409 -15.083 -62.805 1.00 42.75 561 GLY A N 1
ATOM 4133 C CA . GLY A 1 561 ? 51.235 -14.839 -64.241 1.00 42.75 561 GLY A CA 1
ATOM 4134 C C . GLY A 1 561 ? 52.090 -15.764 -65.115 1.00 42.75 561 GLY A C 1
ATOM 4135 O O . GLY A 1 561 ? 53.219 -16.114 -64.768 1.00 42.75 561 GLY A O 1
ATOM 4136 N N . GLU A 1 562 ? 51.546 -16.157 -66.266 1.00 47.56 562 GLU A N 1
ATOM 4137 C CA . GLU A 1 562 ? 52.177 -17.042 -67.246 1.00 47.56 562 GLU A CA 1
ATOM 4138 C C . GLU A 1 562 ? 53.425 -16.408 -67.885 1.00 47.56 562 GLU A C 1
ATOM 4140 O O . GLU A 1 562 ? 53.323 -15.541 -68.751 1.00 47.56 562 GLU A O 1
ATOM 4145 N N . LYS A 1 563 ? 54.604 -16.855 -67.436 1.00 45.75 563 LYS A N 1
ATOM 4146 C CA . LYS A 1 563 ? 55.830 -17.188 -68.199 1.00 45.75 563 LYS A CA 1
ATOM 4147 C C . LYS A 1 563 ? 57.025 -17.164 -67.240 1.00 45.75 563 LYS A C 1
ATOM 4149 O O . LYS A 1 563 ? 57.736 -16.169 -67.131 1.00 45.75 563 LYS A O 1
ATOM 4154 N N . TRP A 1 564 ? 57.299 -18.292 -66.586 1.00 50.94 564 TRP A N 1
ATOM 4155 C CA . TRP A 1 564 ? 58.638 -18.552 -66.050 1.00 50.94 564 TRP A CA 1
ATOM 4156 C C . TRP A 1 564 ? 59.557 -18.893 -67.226 1.00 50.94 564 TRP A C 1
ATOM 4158 O O . TRP A 1 564 ? 59.742 -20.056 -67.581 1.00 50.94 564 TRP A O 1
ATOM 4168 N N . ALA A 1 565 ? 60.047 -17.862 -67.912 1.00 41.25 565 ALA A N 1
ATOM 4169 C CA . ALA A 1 565 ? 61.011 -18.032 -68.985 1.00 41.25 565 ALA A CA 1
ATOM 4170 C C . ALA A 1 565 ? 62.320 -18.589 -68.406 1.00 41.25 565 ALA A C 1
ATOM 4172 O O . ALA A 1 565 ? 62.876 -18.048 -67.451 1.00 41.25 565 ALA A O 1
ATOM 4173 N N . VAL A 1 566 ? 62.801 -19.685 -68.997 1.00 49.03 566 VAL A N 1
ATOM 4174 C CA . VAL A 1 566 ? 64.163 -20.189 -68.809 1.00 49.03 566 VAL A CA 1
ATOM 4175 C C . VAL A 1 566 ? 65.109 -19.160 -69.427 1.00 49.03 566 VAL A C 1
ATOM 4177 O O . VAL A 1 566 ? 65.419 -19.241 -70.610 1.00 49.03 566 VAL A O 1
ATOM 4180 N N . GLU A 1 567 ? 65.547 -18.172 -68.652 1.00 45.47 567 GLU A N 1
ATOM 4181 C CA . GLU A 1 567 ? 66.670 -17.322 -69.042 1.00 45.47 567 GLU A CA 1
ATOM 4182 C C . GLU A 1 567 ? 67.911 -17.725 -68.253 1.00 45.47 567 GLU A C 1
ATOM 4184 O O . GLU A 1 567 ? 68.010 -17.567 -67.037 1.00 45.47 567 GLU A O 1
ATOM 4189 N N . THR A 1 568 ? 68.883 -18.263 -68.982 1.00 49.91 568 THR A N 1
ATOM 4190 C CA . THR A 1 568 ? 70.153 -18.817 -68.502 1.00 49.91 568 THR A CA 1
ATOM 4191 C C . THR A 1 568 ? 71.102 -17.811 -67.839 1.00 49.91 568 THR A C 1
ATOM 4193 O O . THR A 1 568 ? 72.224 -18.187 -67.507 1.00 49.91 568 THR A O 1
ATOM 4196 N N . SER A 1 569 ? 70.696 -16.564 -67.596 1.00 49.34 569 SER A N 1
ATOM 4197 C CA . SER A 1 569 ? 71.544 -15.564 -66.925 1.00 49.34 569 SER A CA 1
ATOM 4198 C C . SER A 1 569 ? 70.794 -14.305 -66.460 1.00 49.34 569 SER A C 1
ATOM 4200 O O . SER A 1 569 ? 71.376 -13.223 -66.458 1.00 49.34 569 SER A O 1
ATOM 4202 N N . GLY A 1 570 ? 69.520 -14.415 -66.073 1.00 46.03 570 GLY A N 1
ATOM 4203 C CA . GLY A 1 570 ? 68.731 -13.284 -65.569 1.00 46.03 570 GLY A CA 1
ATOM 4204 C C . GLY A 1 570 ? 68.299 -13.486 -64.118 1.00 46.03 570 GLY A C 1
ATOM 4205 O O . GLY A 1 570 ? 67.725 -14.518 -63.777 1.00 46.03 570 GLY A O 1
ATOM 4206 N N . THR A 1 571 ? 68.572 -12.513 -63.246 1.00 48.03 571 THR A N 1
ATOM 4207 C CA . THR A 1 571 ? 68.064 -12.479 -61.867 1.00 48.03 571 THR A CA 1
ATOM 4208 C C . THR A 1 571 ? 66.535 -12.499 -61.907 1.00 48.03 571 THR A C 1
ATOM 4210 O O . THR A 1 571 ? 65.921 -11.535 -62.361 1.00 48.03 571 THR A O 1
ATOM 4213 N N . ALA A 1 572 ? 65.908 -13.593 -61.463 1.00 48.97 572 ALA A N 1
ATOM 4214 C CA . ALA A 1 572 ? 64.451 -13.669 -61.375 1.00 48.97 572 ALA A CA 1
ATOM 4215 C C . ALA A 1 572 ? 63.924 -12.509 -60.500 1.00 48.97 572 ALA A C 1
ATOM 4217 O O . ALA A 1 572 ? 64.520 -12.244 -59.449 1.00 48.97 572 ALA A O 1
ATOM 4218 N N . PRO A 1 573 ? 62.844 -11.807 -60.898 1.00 49.59 573 PRO A N 1
ATOM 4219 C CA . PRO A 1 573 ? 62.324 -10.702 -60.109 1.00 49.59 573 PRO A CA 1
ATOM 4220 C C . PRO A 1 573 ? 61.942 -11.209 -58.716 1.00 49.59 573 PRO A C 1
ATOM 4222 O O . PRO A 1 573 ? 61.211 -12.191 -58.577 1.00 49.59 573 PRO A O 1
ATOM 4225 N N . ALA A 1 574 ? 62.475 -10.558 -57.682 1.00 52.69 574 ALA A N 1
ATOM 4226 C CA . ALA A 1 574 ? 62.157 -10.874 -56.299 1.00 52.69 574 ALA A CA 1
ATOM 4227 C C . ALA A 1 574 ? 60.657 -10.642 -56.077 1.00 52.69 574 ALA A C 1
ATOM 4229 O O . ALA A 1 574 ? 60.196 -9.502 -56.125 1.00 52.69 574 ALA A O 1
ATOM 4230 N N . GLY A 1 575 ? 59.891 -11.714 -55.862 1.00 51.97 575 GLY A N 1
ATOM 4231 C CA . GLY A 1 575 ? 58.495 -11.591 -55.444 1.00 51.97 575 GLY A CA 1
ATOM 4232 C C . GLY A 1 575 ? 58.393 -10.707 -54.196 1.00 51.97 575 GLY A C 1
ATOM 4233 O O . GLY A 1 575 ? 59.197 -10.845 -53.269 1.00 51.97 575 GLY A O 1
ATOM 4234 N N . THR A 1 576 ? 57.448 -9.767 -54.192 1.00 51.62 576 THR A N 1
ATOM 4235 C CA . THR A 1 576 ? 57.163 -8.869 -53.064 1.00 51.62 576 THR A CA 1
ATOM 4236 C C . THR A 1 576 ? 55.819 -9.246 -52.426 1.00 51.62 576 THR A C 1
ATOM 4238 O O . THR A 1 576 ? 54.880 -9.634 -53.119 1.00 51.62 576 THR A O 1
ATOM 4241 N N . GLY A 1 577 ? 55.710 -9.155 -51.094 1.00 55.84 577 GLY A N 1
ATOM 4242 C CA . GLY A 1 577 ? 54.487 -9.503 -50.351 1.00 55.84 577 GLY A CA 1
ATOM 4243 C C . GLY A 1 577 ? 54.369 -10.992 -49.976 1.00 55.84 577 GLY A C 1
ATOM 4244 O O . GLY A 1 577 ? 55.361 -11.628 -49.632 1.00 55.84 577 GLY A O 1
ATOM 4245 N N . VAL A 1 578 ? 53.149 -11.547 -50.030 1.00 57.53 578 VAL A N 1
ATOM 4246 C CA . VAL A 1 578 ? 52.788 -12.914 -49.565 1.00 57.53 578 VAL A CA 1
ATOM 4247 C C . VAL A 1 578 ? 53.381 -14.076 -50.375 1.00 57.53 578 VAL A C 1
ATOM 4249 O O . VAL A 1 578 ? 53.311 -15.223 -49.938 1.00 57.53 578 VAL A O 1
ATOM 4252 N N . PHE A 1 579 ? 53.968 -13.796 -51.542 1.00 56.75 579 PHE A N 1
ATOM 4253 C CA . PHE A 1 579 ? 54.673 -14.772 -52.373 1.00 56.75 579 PHE A CA 1
ATOM 4254 C C . PHE A 1 579 ? 56.141 -14.359 -52.499 1.00 56.75 579 PHE A C 1
ATOM 4256 O O . PHE A 1 579 ? 56.479 -13.444 -53.252 1.00 56.75 579 PHE A O 1
ATOM 4263 N N . LYS A 1 580 ? 57.025 -15.047 -51.772 1.00 55.16 580 LYS A N 1
ATOM 4264 C CA . LYS A 1 580 ? 58.479 -14.846 -51.836 1.00 55.16 580 LYS A CA 1
ATOM 4265 C C . LYS A 1 580 ? 59.143 -16.142 -52.302 1.00 55.16 580 LYS A C 1
ATOM 4267 O O . LYS A 1 580 ? 58.761 -17.226 -51.865 1.00 55.16 580 LYS A O 1
ATOM 4272 N N . LEU A 1 581 ? 60.158 -16.051 -53.166 1.00 50.53 581 LEU A N 1
ATOM 4273 C CA . LEU A 1 581 ? 61.042 -17.197 -53.400 1.00 50.53 581 LEU A CA 1
ATOM 4274 C C . LEU A 1 581 ? 61.845 -17.459 -52.116 1.00 50.53 581 LEU A C 1
ATOM 4276 O O . LEU A 1 581 ? 62.568 -16.577 -51.644 1.00 50.53 581 LEU A O 1
ATOM 4280 N N . GLY A 1 582 ? 61.723 -18.665 -51.553 1.00 51.25 582 GLY A N 1
ATOM 4281 C CA . GLY A 1 582 ? 62.677 -19.159 -50.557 1.00 51.25 582 GLY A CA 1
ATOM 4282 C C . GLY A 1 582 ? 64.090 -19.231 -51.153 1.00 51.25 582 GLY A C 1
ATOM 4283 O O . GLY A 1 582 ? 64.237 -19.193 -52.372 1.00 51.25 582 GLY A O 1
ATOM 4284 N N . THR A 1 583 ? 65.111 -19.283 -50.290 1.00 47.22 583 THR A N 1
ATOM 4285 C CA . THR A 1 583 ? 66.567 -19.320 -50.566 1.00 47.22 583 THR A CA 1
ATOM 4286 C C . THR A 1 583 ? 66.932 -19.750 -51.999 1.00 47.22 583 THR A C 1
ATOM 4288 O O . THR A 1 583 ? 66.474 -20.810 -52.427 1.00 47.22 583 THR A O 1
ATOM 4291 N N . PRO A 1 584 ? 67.756 -18.985 -52.751 1.00 45.66 584 PRO A N 1
ATOM 4292 C CA . PRO A 1 584 ? 67.877 -19.146 -54.195 1.00 45.66 584 PRO A CA 1
ATOM 4293 C C . PRO A 1 584 ? 68.466 -20.515 -54.534 1.00 45.66 584 PRO A C 1
ATOM 4295 O O . PRO A 1 584 ? 69.677 -20.708 -54.522 1.00 45.66 584 PRO A O 1
ATOM 4298 N N . THR A 1 585 ? 67.623 -21.469 -54.906 1.00 41.91 585 THR A N 1
ATOM 4299 C CA . THR A 1 585 ? 68.030 -22.463 -55.892 1.00 41.91 585 THR A CA 1
ATOM 4300 C C . THR A 1 585 ? 67.702 -21.832 -57.227 1.00 41.91 585 THR A C 1
ATOM 4302 O O . THR A 1 585 ? 66.545 -21.693 -57.613 1.00 41.91 585 THR A O 1
ATOM 4305 N N . VAL A 1 586 ? 68.751 -21.314 -57.865 1.00 44.94 586 VAL A N 1
ATOM 4306 C CA . VAL A 1 586 ? 68.731 -20.795 -59.231 1.00 44.94 586 VAL A CA 1
ATOM 4307 C C . VAL A 1 586 ? 67.815 -21.680 -60.075 1.00 44.94 586 VAL A C 1
ATOM 4309 O O . VAL A 1 586 ? 67.998 -22.898 -60.097 1.00 44.94 586 VAL A O 1
ATOM 4312 N N . MET A 1 587 ? 66.843 -21.087 -60.768 1.00 43.84 587 MET A N 1
ATOM 4313 C CA . MET A 1 587 ? 66.060 -21.804 -61.767 1.00 43.84 587 MET A CA 1
ATOM 4314 C C . MET A 1 587 ? 67.028 -22.321 -62.838 1.00 43.84 587 MET A C 1
ATOM 4316 O O . MET A 1 587 ? 67.475 -21.582 -63.710 1.00 43.84 587 MET A O 1
ATOM 4320 N N . ARG A 1 588 ? 67.389 -23.600 -62.758 1.00 47.66 588 ARG A N 1
ATOM 4321 C CA . ARG A 1 588 ? 68.045 -24.329 -63.839 1.00 47.66 588 ARG A CA 1
ATOM 4322 C C . ARG A 1 588 ? 67.155 -25.501 -64.196 1.00 47.66 588 ARG A C 1
ATOM 4324 O O . ARG A 1 588 ? 67.223 -26.549 -63.567 1.00 47.66 588 ARG A O 1
ATOM 4331 N N . ILE A 1 589 ? 66.356 -25.340 -65.246 1.00 48.78 589 ILE A N 1
ATOM 4332 C CA . ILE A 1 589 ? 65.906 -26.500 -66.011 1.00 48.78 589 ILE A CA 1
ATOM 4333 C C . ILE A 1 589 ? 67.134 -26.955 -66.810 1.00 48.78 589 ILE A C 1
ATOM 4335 O O . ILE A 1 589 ? 67.414 -26.434 -67.883 1.00 48.78 589 ILE A O 1
ATOM 4339 N N . SER A 1 590 ? 67.942 -27.848 -66.236 1.00 46.47 590 SER A N 1
ATOM 4340 C CA . SER A 1 590 ? 68.916 -28.635 -67.002 1.00 46.47 590 SER A CA 1
ATOM 4341 C C . SER A 1 590 ? 68.275 -29.975 -67.373 1.00 46.47 590 SER A C 1
ATOM 4343 O O . SER A 1 590 ? 67.537 -30.516 -66.549 1.00 46.47 590 SER A O 1
ATOM 4345 N N . PRO A 1 591 ? 68.552 -30.552 -68.561 1.00 46.50 591 PRO A N 1
ATOM 4346 C CA . PRO A 1 591 ? 67.937 -31.811 -69.004 1.00 46.50 591 PRO A CA 1
ATOM 4347 C C . PRO A 1 591 ? 68.302 -33.032 -68.143 1.00 46.50 591 PRO A C 1
ATOM 4349 O O . PRO A 1 591 ? 67.819 -34.129 -68.397 1.00 46.50 591 PRO A O 1
ATOM 4352 N N . ALA A 1 592 ? 69.153 -32.866 -67.132 1.00 49.69 592 ALA A N 1
ATOM 4353 C CA . ALA A 1 592 ? 69.523 -33.904 -66.192 1.00 49.69 592 ALA A CA 1
ATOM 4354 C C . ALA A 1 592 ? 69.648 -33.300 -64.785 1.00 49.69 592 ALA A C 1
ATOM 4356 O O . ALA A 1 592 ? 70.389 -32.339 -64.572 1.00 49.69 592 ALA A O 1
ATOM 4357 N N . SER A 1 593 ? 68.910 -33.883 -63.835 1.00 54.25 593 SER A N 1
ATOM 4358 C CA . SER A 1 593 ? 69.015 -33.692 -62.377 1.00 54.25 593 SER A CA 1
ATOM 4359 C C . SER A 1 593 ? 68.806 -32.269 -61.823 1.00 54.25 593 SER A C 1
ATOM 4361 O O . SER A 1 593 ? 69.700 -31.714 -61.191 1.00 54.25 593 SER A O 1
ATOM 4363 N N . ALA A 1 594 ? 67.614 -31.685 -61.995 1.00 49.25 594 ALA A N 1
ATOM 4364 C CA . ALA A 1 594 ? 67.233 -30.442 -61.313 1.00 49.25 594 ALA A CA 1
ATOM 4365 C C . ALA A 1 594 ? 66.380 -30.721 -60.059 1.00 49.25 594 ALA A C 1
ATOM 4367 O O . ALA A 1 594 ? 65.263 -31.228 -60.148 1.00 49.25 594 ALA A O 1
ATOM 4368 N N . THR A 1 595 ? 66.921 -30.374 -58.891 1.00 51.34 595 THR A N 1
ATOM 4369 C CA . THR A 1 595 ? 66.216 -30.305 -57.603 1.00 51.34 595 THR A CA 1
ATOM 4370 C C . THR A 1 595 ? 65.090 -29.264 -57.694 1.00 51.34 595 THR A C 1
ATOM 4372 O O . THR A 1 595 ? 65.336 -28.140 -58.128 1.00 51.34 595 THR A O 1
ATOM 4375 N N . GLY A 1 596 ? 63.857 -29.642 -57.340 1.00 47.66 596 GLY A N 1
ATOM 4376 C CA . GLY A 1 596 ? 62.655 -28.815 -57.526 1.00 47.66 596 GLY A CA 1
ATOM 4377 C C . GLY A 1 596 ? 62.691 -27.463 -56.798 1.00 47.66 596 GLY A C 1
ATOM 4378 O O . GLY A 1 596 ? 63.294 -27.343 -55.733 1.00 47.66 596 GLY A O 1
ATOM 4379 N N . CYS A 1 597 ? 62.029 -26.448 -57.366 1.00 50.59 597 CYS A N 1
ATOM 4380 C CA . CYS A 1 597 ? 61.828 -25.147 -56.725 1.00 50.59 597 CYS A CA 1
ATOM 4381 C C . CYS A 1 597 ? 60.501 -25.116 -55.942 1.00 50.59 597 CYS A C 1
ATOM 4383 O O . CYS A 1 597 ? 59.482 -25.619 -56.416 1.00 50.59 597 CYS A O 1
ATOM 4385 N N . THR A 1 598 ? 60.503 -24.501 -54.754 1.00 49.09 598 THR A N 1
ATOM 4386 C CA . THR A 1 598 ? 59.306 -24.337 -53.910 1.00 49.09 598 THR A CA 1
ATOM 4387 C C . THR A 1 598 ? 58.922 -22.861 -53.841 1.00 49.09 598 THR A C 1
ATOM 4389 O O . THR A 1 598 ? 59.721 -22.030 -53.408 1.00 49.09 598 THR A O 1
ATOM 4392 N N . VAL A 1 599 ? 57.690 -22.525 -54.232 1.00 55.34 599 VAL A N 1
ATOM 4393 C CA . VAL A 1 599 ? 57.087 -21.216 -53.932 1.00 55.34 599 VAL A CA 1
ATOM 4394 C C . VAL A 1 599 ? 56.409 -21.307 -52.574 1.00 55.34 599 VAL A C 1
ATOM 4396 O O . VAL A 1 599 ? 55.496 -22.110 -52.400 1.00 55.34 599 VAL A O 1
ATOM 4399 N N . ALA A 1 600 ? 56.856 -20.496 -51.616 1.00 57.47 600 ALA A N 1
ATOM 4400 C CA . ALA A 1 600 ? 56.245 -20.426 -50.296 1.00 57.47 600 ALA A CA 1
ATOM 4401 C C . ALA A 1 600 ? 55.185 -19.315 -50.265 1.00 57.47 600 ALA A C 1
ATOM 4403 O O . ALA A 1 600 ? 55.451 -18.183 -50.677 1.00 57.47 600 ALA A O 1
ATOM 4404 N N . PHE A 1 601 ? 53.992 -19.654 -49.775 1.00 66.44 601 PHE A N 1
ATOM 4405 C CA . PHE A 1 601 ? 52.974 -18.685 -49.382 1.00 66.44 601 PHE A CA 1
ATOM 4406 C C . PHE A 1 601 ? 53.073 -18.469 -47.874 1.00 66.44 601 PHE A C 1
ATOM 4408 O O . PHE A 1 601 ? 52.972 -19.430 -47.111 1.00 66.44 601 PHE A O 1
ATOM 4415 N N . ASP A 1 602 ? 53.249 -17.217 -47.465 1.00 67.69 602 ASP A N 1
ATOM 4416 C CA . ASP A 1 602 ? 53.225 -16.821 -46.059 1.00 67.69 602 ASP A CA 1
ATOM 4417 C C . ASP A 1 602 ? 52.424 -15.525 -45.897 1.00 67.69 602 ASP A C 1
ATOM 4419 O O . ASP A 1 602 ? 52.798 -14.460 -46.401 1.00 67.69 602 ASP A O 1
ATOM 4423 N N . SER A 1 603 ? 51.310 -15.608 -45.166 1.00 69.75 603 SER A N 1
ATOM 4424 C CA . SER A 1 603 ? 50.459 -14.457 -44.855 1.00 69.75 603 SER A CA 1
ATOM 4425 C C . SER A 1 603 ? 51.172 -13.380 -44.030 1.00 69.75 603 SER A C 1
ATOM 4427 O O . SER A 1 603 ? 50.786 -12.212 -44.105 1.00 69.75 603 SER A O 1
ATOM 4429 N N . ALA A 1 604 ? 52.231 -13.734 -43.292 1.00 68.50 604 ALA A N 1
ATOM 4430 C CA . ALA A 1 604 ? 53.070 -12.788 -42.558 1.00 68.50 604 ALA A CA 1
ATOM 4431 C C . ALA A 1 604 ? 53.843 -11.837 -43.489 1.00 68.50 604 ALA A C 1
ATOM 4433 O O . ALA A 1 604 ? 54.252 -10.758 -43.068 1.00 68.50 604 ALA A O 1
ATOM 4434 N N . GLY A 1 605 ? 54.022 -12.214 -44.762 1.00 63.81 605 GLY A N 1
ATOM 4435 C CA . GLY A 1 605 ? 54.759 -11.437 -45.761 1.00 63.81 605 GLY A CA 1
ATOM 4436 C C . GLY A 1 605 ? 54.040 -10.182 -46.272 1.00 63.81 605 GLY A C 1
ATOM 4437 O O . GLY A 1 605 ? 54.649 -9.369 -46.968 1.00 63.81 605 GLY A O 1
ATOM 4438 N N . SER A 1 606 ? 52.758 -9.993 -45.944 1.00 65.50 606 SER A N 1
ATOM 4439 C CA . SER A 1 606 ? 52.009 -8.776 -46.284 1.00 65.50 606 SER A CA 1
ATOM 4440 C C . SER A 1 606 ? 52.499 -7.564 -45.470 1.00 65.50 606 SER A C 1
ATOM 4442 O O . SER A 1 606 ? 52.589 -7.659 -44.244 1.00 65.50 606 SER A O 1
ATOM 4444 N N . PRO A 1 607 ? 52.762 -6.393 -46.091 1.00 59.62 607 PRO A N 1
ATOM 4445 C CA . PRO A 1 607 ? 53.149 -5.186 -45.359 1.00 59.62 607 PRO A CA 1
ATOM 4446 C C . PRO A 1 607 ? 52.128 -4.818 -44.270 1.00 59.62 607 PRO A C 1
ATOM 4448 O O . PRO A 1 607 ? 50.962 -4.563 -44.562 1.00 59.62 607 PRO A O 1
ATOM 4451 N N . GLY A 1 608 ? 52.568 -4.794 -43.008 1.00 63.12 608 GLY A N 1
ATOM 4452 C CA . GLY A 1 608 ? 51.718 -4.470 -41.854 1.00 63.12 608 GLY A CA 1
ATOM 4453 C C . GLY A 1 608 ? 50.846 -5.620 -41.327 1.00 63.12 608 GLY A C 1
ATOM 4454 O O . GLY A 1 608 ? 50.001 -5.374 -40.463 1.00 63.12 608 GLY A O 1
ATOM 4455 N N . ALA A 1 609 ? 51.034 -6.857 -41.805 1.00 65.94 609 ALA A N 1
ATOM 4456 C CA . ALA A 1 609 ? 50.300 -8.019 -41.312 1.00 65.94 609 ALA A CA 1
ATOM 4457 C C . ALA A 1 609 ? 50.602 -8.312 -39.834 1.00 65.94 609 ALA A C 1
ATOM 4459 O O . ALA A 1 609 ? 51.752 -8.311 -39.395 1.00 65.94 609 ALA A O 1
ATOM 4460 N N . LYS A 1 610 ? 49.546 -8.592 -39.066 1.00 74.31 610 LYS A N 1
ATOM 4461 C CA . LYS A 1 610 ? 49.625 -9.072 -37.683 1.00 74.31 610 LYS A CA 1
ATOM 4462 C C . LYS A 1 610 ? 49.172 -10.527 -37.672 1.00 74.31 610 LYS A C 1
ATOM 4464 O O . LYS A 1 610 ? 47.973 -10.785 -37.710 1.00 74.31 610 LYS A O 1
ATOM 4469 N N . VAL A 1 611 ? 50.130 -11.449 -37.678 1.00 73.44 611 VAL A N 1
ATOM 4470 C CA . VAL A 1 611 ? 49.880 -12.897 -37.683 1.00 73.44 611 VAL A CA 1
ATOM 4471 C C . VAL A 1 611 ? 50.135 -13.507 -36.306 1.00 73.44 611 VAL A C 1
ATOM 4473 O O . VAL A 1 611 ? 50.861 -12.944 -35.487 1.00 73.44 611 VAL A O 1
ATOM 4476 N N . SER A 1 612 ? 49.503 -14.645 -36.050 1.00 76.19 612 SER A N 1
ATOM 4477 C CA . SER A 1 612 ? 49.621 -15.442 -34.832 1.00 76.19 612 SER A CA 1
ATOM 4478 C C . SER A 1 612 ? 49.647 -16.909 -35.246 1.00 76.19 612 SER A C 1
ATOM 4480 O O . SER A 1 612 ? 48.842 -17.310 -36.084 1.00 76.19 612 SER A O 1
ATOM 4482 N N . ASP A 1 613 ? 50.541 -17.700 -34.651 1.00 74.56 613 ASP A N 1
ATOM 4483 C CA . ASP A 1 613 ? 50.692 -19.127 -34.973 1.00 74.56 613 ASP A CA 1
ATOM 4484 C C . ASP A 1 613 ? 49.593 -19.998 -34.338 1.00 74.56 613 ASP A C 1
ATOM 4486 O O . ASP A 1 613 ? 49.512 -21.193 -34.613 1.00 74.56 613 ASP A O 1
ATOM 4490 N N . SER A 1 614 ? 48.774 -19.427 -33.445 1.00 75.81 614 SER A N 1
ATOM 4491 C CA . SER A 1 614 ? 47.836 -20.187 -32.603 1.00 75.81 614 SER A CA 1
ATOM 4492 C C . SER A 1 614 ? 46.362 -19.813 -32.767 1.00 75.81 614 SER A C 1
ATOM 4494 O O . SER A 1 614 ? 45.513 -20.638 -32.457 1.00 75.81 614 SER A O 1
ATOM 4496 N N . GLU A 1 615 ? 46.037 -18.594 -33.207 1.00 76.62 615 GLU A N 1
ATOM 4497 C CA . GLU A 1 615 ? 44.643 -18.117 -33.290 1.00 76.62 615 GLU A CA 1
ATOM 4498 C C . GLU A 1 615 ? 44.529 -16.892 -34.207 1.00 76.62 615 GLU A C 1
ATOM 4500 O O . GLU A 1 615 ? 45.327 -15.953 -34.083 1.00 76.62 615 GLU A O 1
ATOM 4505 N N . THR A 1 616 ? 43.497 -16.845 -35.056 1.00 79.50 616 THR A N 1
ATOM 4506 C CA . THR A 1 616 ? 43.099 -15.630 -35.783 1.00 79.50 616 THR A CA 1
ATOM 4507 C C . THR A 1 616 ? 42.037 -14.868 -34.991 1.00 79.50 616 THR A C 1
ATOM 4509 O O . THR A 1 616 ? 40.913 -15.340 -34.846 1.00 79.50 616 THR A O 1
ATOM 4512 N N . ARG A 1 617 ? 42.348 -13.653 -34.512 1.00 81.81 617 ARG A N 1
ATOM 4513 C CA . ARG A 1 617 ? 41.434 -12.889 -33.640 1.00 81.81 617 ARG A CA 1
ATOM 4514 C C . ARG A 1 617 ? 41.340 -11.396 -33.967 1.00 81.81 617 ARG A C 1
ATOM 4516 O O . ARG A 1 617 ? 42.336 -10.797 -34.380 1.00 81.81 617 ARG A O 1
ATOM 4523 N N . PRO A 1 618 ? 40.180 -10.757 -33.723 1.00 81.19 618 PRO A N 1
ATOM 4524 C CA . PRO A 1 618 ? 40.071 -9.304 -33.742 1.00 81.19 618 PRO A CA 1
ATOM 4525 C C . PRO A 1 618 ? 40.815 -8.674 -32.552 1.00 81.19 618 PRO A C 1
ATOM 4527 O O . PRO A 1 618 ? 41.162 -9.342 -31.570 1.00 81.19 618 PRO A O 1
ATOM 4530 N N . LEU A 1 619 ? 41.030 -7.356 -32.614 1.00 81.50 619 LEU A N 1
ATOM 4531 C CA . LEU A 1 619 ? 41.467 -6.591 -31.445 1.00 81.50 619 LEU A CA 1
ATOM 4532 C C . LEU A 1 619 ? 40.444 -6.780 -30.313 1.00 81.50 619 LEU A C 1
ATOM 4534 O O . LEU A 1 619 ? 39.246 -6.611 -30.530 1.00 81.50 619 LEU A O 1
ATOM 4538 N N . ASN A 1 620 ? 40.913 -7.145 -29.122 1.00 84.62 620 ASN A N 1
ATOM 4539 C CA . ASN A 1 620 ? 40.057 -7.505 -27.995 1.00 84.62 620 ASN A CA 1
ATOM 4540 C C . ASN A 1 620 ? 40.629 -7.002 -26.661 1.00 84.62 620 ASN A C 1
ATOM 4542 O O . ASN A 1 620 ? 41.785 -6.584 -26.583 1.00 84.62 620 ASN A O 1
ATOM 4546 N N . VAL A 1 621 ? 39.794 -7.047 -25.623 1.00 85.56 621 VAL A N 1
ATOM 4547 C CA . VAL A 1 621 ? 40.148 -6.751 -24.231 1.00 85.56 621 VAL A CA 1
ATOM 4548 C C . VAL A 1 621 ? 39.858 -7.975 -23.362 1.00 85.56 621 VAL A C 1
ATOM 4550 O O . VAL A 1 621 ? 38.798 -8.594 -23.471 1.00 85.56 621 VAL A O 1
ATOM 4553 N N . THR A 1 622 ? 40.799 -8.324 -22.484 1.00 88.12 622 THR A N 1
ATOM 4554 C CA . THR A 1 622 ? 40.665 -9.471 -21.578 1.00 88.12 622 THR A CA 1
ATOM 4555 C C . THR A 1 622 ? 39.741 -9.137 -20.410 1.00 88.12 622 THR A C 1
ATOM 4557 O O . THR A 1 622 ? 39.976 -8.175 -19.684 1.00 88.12 622 THR A O 1
ATOM 4560 N N . GLY A 1 623 ? 38.724 -9.968 -20.197 1.00 89.44 623 GLY A N 1
ATOM 4561 C CA . GLY A 1 623 ? 37.807 -9.899 -19.058 1.00 89.44 623 GLY A CA 1
ATOM 4562 C C . GLY A 1 623 ? 37.271 -11.284 -18.710 1.00 89.44 623 GLY A C 1
ATOM 4563 O O . GLY A 1 623 ? 37.927 -12.291 -18.976 1.00 89.44 623 GLY A O 1
ATOM 4564 N N . CYS A 1 624 ? 36.092 -11.347 -18.098 1.00 93.06 624 CYS A N 1
ATOM 4565 C CA . CYS A 1 624 ? 35.459 -12.596 -17.686 1.00 93.06 624 CYS A CA 1
ATOM 4566 C C . CYS A 1 624 ? 34.013 -12.652 -18.176 1.00 93.06 624 CYS A C 1
ATOM 4568 O O . CYS A 1 624 ? 33.217 -11.776 -17.841 1.00 93.06 624 CYS A O 1
ATOM 4570 N N . TRP A 1 625 ? 33.655 -13.702 -18.907 1.00 95.56 625 TRP A N 1
ATOM 4571 C CA . TRP A 1 625 ? 32.261 -14.038 -19.156 1.00 95.56 625 TRP A CA 1
ATOM 4572 C C . TRP A 1 625 ? 31.629 -14.570 -17.873 1.00 95.56 625 TRP A C 1
ATOM 4574 O O . TRP A 1 625 ? 32.102 -15.551 -17.288 1.00 95.56 625 TRP A O 1
ATOM 4584 N N . ILE A 1 626 ? 30.562 -13.910 -17.436 1.00 94.31 626 ILE A N 1
ATOM 4585 C CA . ILE A 1 626 ? 29.755 -14.283 -16.277 1.00 94.31 626 ILE A CA 1
ATOM 4586 C C . ILE A 1 626 ? 28.311 -14.526 -16.707 1.00 94.31 626 ILE A C 1
ATOM 4588 O O . ILE A 1 626 ? 27.840 -13.971 -17.700 1.00 94.31 626 ILE A O 1
ATOM 4592 N N . ILE A 1 627 ? 27.601 -15.347 -15.942 1.00 94.06 627 ILE A N 1
ATOM 4593 C CA . ILE A 1 627 ? 26.189 -15.656 -16.158 1.00 94.06 627 ILE A CA 1
ATOM 4594 C C . ILE A 1 627 ? 25.416 -15.314 -14.890 1.00 94.06 627 ILE A C 1
ATOM 4596 O O . ILE A 1 627 ? 25.876 -15.580 -13.775 1.00 94.06 627 ILE A O 1
ATOM 4600 N N . LYS A 1 628 ? 24.243 -14.701 -15.061 1.00 90.56 628 LYS A N 1
ATOM 4601 C CA . LYS A 1 628 ? 23.326 -14.386 -13.965 1.00 90.56 628 LYS A CA 1
ATOM 4602 C C . LYS A 1 628 ? 22.664 -15.662 -13.442 1.00 90.56 628 LYS A C 1
ATOM 4604 O O . LYS A 1 628 ? 21.918 -16.309 -14.167 1.00 90.56 628 LYS A O 1
ATOM 4609 N N . MET A 1 629 ? 22.890 -15.979 -12.169 1.00 84.81 629 MET A N 1
ATOM 4610 C CA . MET A 1 629 ? 22.454 -17.236 -11.541 1.00 84.81 629 MET A CA 1
ATOM 4611 C C . MET A 1 629 ? 21.245 -17.080 -10.604 1.00 84.81 629 MET A C 1
ATOM 4613 O O . MET A 1 629 ? 20.773 -18.071 -10.061 1.00 84.81 629 MET A O 1
ATOM 4617 N N . GLY A 1 630 ? 20.758 -15.849 -10.398 1.00 73.56 630 GLY A N 1
ATOM 4618 C CA . GLY A 1 630 ? 19.627 -15.521 -9.512 1.00 73.56 630 GLY A CA 1
ATOM 4619 C C . GLY A 1 630 ? 19.960 -14.412 -8.510 1.00 73.56 630 GLY A C 1
ATOM 4620 O O . GLY A 1 630 ? 21.099 -13.933 -8.461 1.00 73.56 630 GLY A O 1
ATOM 4621 N N . SER A 1 631 ? 18.976 -13.933 -7.742 1.00 55.31 631 SER A N 1
ATOM 4622 C CA . SER A 1 631 ? 19.230 -13.088 -6.563 1.00 55.31 631 SER A CA 1
ATOM 4623 C C . SER A 1 631 ? 20.171 -13.851 -5.631 1.00 55.31 631 SER A C 1
ATOM 4625 O O . SER A 1 631 ? 19.926 -15.019 -5.352 1.00 55.31 631 SER A O 1
ATOM 4627 N N . GLY A 1 632 ? 21.300 -13.243 -5.252 1.00 51.72 632 GLY A N 1
ATOM 4628 C CA . GLY A 1 632 ? 22.376 -13.933 -4.535 1.00 51.72 632 GLY A CA 1
ATOM 4629 C C . GLY A 1 632 ? 21.853 -14.784 -3.376 1.00 51.72 632 GLY A C 1
ATOM 4630 O O . GLY A 1 632 ? 20.998 -14.313 -2.640 1.00 51.72 632 GLY A O 1
ATOM 4631 N N . VAL A 1 633 ? 22.360 -16.023 -3.294 1.00 44.53 633 VAL A N 1
ATOM 4632 C CA . VAL A 1 633 ? 22.141 -17.054 -2.261 1.00 44.53 633 VAL A CA 1
ATOM 4633 C C . VAL A 1 633 ? 21.036 -16.702 -1.262 1.00 44.53 633 VAL A C 1
ATOM 4635 O O . VAL A 1 633 ? 21.260 -15.902 -0.352 1.00 44.53 633 VAL A O 1
ATOM 4638 N N . ASN A 1 634 ? 19.876 -17.354 -1.391 1.00 40.62 634 ASN A N 1
ATOM 4639 C CA . ASN A 1 634 ? 18.855 -17.348 -0.348 1.00 40.62 634 ASN A CA 1
ATOM 4640 C C . ASN A 1 634 ? 19.503 -17.791 0.965 1.00 40.62 634 ASN A C 1
ATOM 4642 O O . ASN A 1 634 ? 19.794 -18.968 1.180 1.00 40.62 634 ASN A O 1
ATOM 4646 N N . ASN A 1 635 ? 19.755 -16.827 1.844 1.00 38.00 635 ASN A N 1
ATOM 4647 C CA . ASN A 1 635 ? 20.133 -17.108 3.211 1.00 38.00 635 ASN A CA 1
ATOM 4648 C C . ASN A 1 635 ? 18.940 -17.866 3.837 1.00 38.00 635 ASN A C 1
ATOM 4650 O O . ASN A 1 635 ? 17.814 -17.374 3.710 1.00 38.00 635 ASN A O 1
ATOM 4654 N N . PRO A 1 636 ? 19.123 -19.016 4.514 1.00 40.66 636 PRO A N 1
ATOM 4655 C CA . PRO A 1 636 ? 18.033 -19.823 5.090 1.00 40.66 636 PRO A CA 1
ATOM 4656 C C . PRO A 1 636 ? 17.126 -19.104 6.111 1.00 40.66 636 PRO A C 1
ATOM 4658 O O . PRO A 1 636 ? 16.224 -19.717 6.670 1.00 40.66 636 PRO A O 1
ATOM 4661 N N . GLY A 1 637 ? 17.367 -17.816 6.380 1.00 45.22 637 GLY A N 1
ATOM 4662 C CA . GLY A 1 637 ? 16.532 -16.939 7.201 1.00 45.22 637 GLY A CA 1
ATOM 4663 C C . GLY A 1 637 ? 15.513 -16.089 6.428 1.00 45.22 637 GLY A C 1
ATOM 4664 O O . GLY A 1 637 ? 14.839 -15.271 7.050 1.00 45.22 637 GLY A O 1
ATOM 4665 N N . ALA A 1 638 ? 15.385 -16.233 5.105 1.00 42.28 638 ALA A N 1
ATOM 4666 C CA . ALA A 1 638 ? 14.299 -15.602 4.357 1.00 42.28 638 ALA A CA 1
ATOM 4667 C C . ALA A 1 638 ? 12.989 -16.357 4.628 1.00 42.28 638 ALA A C 1
ATOM 4669 O O . ALA A 1 638 ? 12.741 -17.433 4.089 1.00 42.28 638 ALA A O 1
ATOM 4670 N N . ILE A 1 639 ? 12.175 -15.801 5.523 1.00 46.78 639 ILE A N 1
ATOM 4671 C CA . ILE A 1 639 ? 10.854 -16.322 5.859 1.00 46.78 639 ILE A CA 1
ATOM 4672 C C . ILE A 1 639 ? 9.959 -16.206 4.618 1.00 46.78 639 ILE A C 1
ATOM 4674 O O . ILE A 1 639 ? 9.578 -15.108 4.217 1.00 46.78 639 ILE A O 1
ATOM 4678 N N . ASP A 1 640 ? 9.626 -17.347 4.019 1.00 54.22 640 ASP A N 1
ATOM 4679 C CA . ASP A 1 640 ? 8.636 -17.444 2.950 1.00 54.22 640 ASP A CA 1
ATOM 4680 C C . ASP A 1 640 ? 7.254 -17.027 3.487 1.00 54.22 640 ASP A C 1
ATOM 4682 O O . ASP A 1 640 ? 6.685 -17.663 4.381 1.00 54.22 640 ASP A O 1
ATOM 4686 N N . ALA A 1 641 ? 6.706 -15.939 2.942 1.00 49.03 641 ALA A N 1
ATOM 4687 C CA . ALA A 1 641 ? 5.390 -15.429 3.309 1.00 49.03 641 ALA A CA 1
ATOM 4688 C C . ALA A 1 641 ? 4.269 -16.457 3.047 1.00 49.03 641 ALA A C 1
ATOM 4690 O O . ALA A 1 641 ? 3.290 -16.496 3.797 1.00 49.03 641 ALA A O 1
ATOM 4691 N N . ALA A 1 642 ? 4.426 -17.338 2.051 1.00 50.53 642 ALA A N 1
ATOM 4692 C CA . ALA A 1 642 ? 3.497 -18.437 1.795 1.00 50.53 642 ALA A CA 1
ATOM 4693 C C . ALA A 1 642 ? 3.596 -19.518 2.885 1.00 50.53 642 ALA A C 1
ATOM 4695 O O . ALA A 1 642 ? 2.573 -20.011 3.373 1.00 50.53 642 ALA A O 1
ATOM 4696 N N . ALA A 1 643 ? 4.808 -19.824 3.357 1.00 57.34 643 ALA A N 1
ATOM 4697 C CA . ALA A 1 643 ? 5.017 -20.725 4.487 1.00 57.34 643 ALA A CA 1
ATOM 4698 C C . ALA A 1 643 ? 4.417 -20.165 5.792 1.00 57.34 643 ALA A C 1
ATOM 4700 O O . ALA A 1 643 ? 3.754 -20.907 6.526 1.00 57.34 643 ALA A O 1
ATOM 4701 N N . VAL A 1 644 ? 4.552 -18.859 6.057 1.00 66.56 644 VAL A N 1
ATOM 4702 C CA . VAL A 1 644 ? 3.915 -18.197 7.215 1.00 66.56 644 VAL A CA 1
ATOM 4703 C C . VAL A 1 644 ? 2.398 -18.220 7.106 1.00 66.56 644 VAL A C 1
ATOM 4705 O O . VAL A 1 644 ? 1.741 -18.587 8.076 1.00 66.56 644 VAL A O 1
ATOM 4708 N N . SER A 1 645 ? 1.835 -17.908 5.936 1.00 61.75 645 SER A N 1
ATOM 4709 C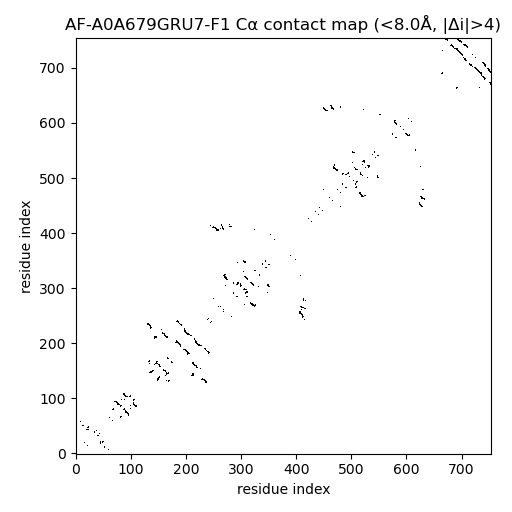 CA . SER A 1 645 ? 0.387 -17.962 5.702 1.00 61.75 645 SER A CA 1
ATOM 4710 C C . SER A 1 645 ? -0.175 -19.369 5.944 1.00 61.75 645 SER A C 1
ATOM 4712 O O . SER A 1 645 ? -1.163 -19.534 6.660 1.00 61.75 645 SER A O 1
ATOM 4714 N N . SER A 1 646 ? 0.515 -20.409 5.461 1.00 64.56 646 SER A N 1
ATOM 4715 C CA . SER A 1 646 ? 0.112 -21.802 5.696 1.00 64.56 646 SER A CA 1
ATOM 4716 C C . SER A 1 646 ? 0.211 -22.217 7.172 1.00 64.56 646 SER A C 1
ATOM 4718 O O . SER A 1 646 ? -0.615 -22.987 7.667 1.00 64.56 646 SER A O 1
ATOM 4720 N N . THR A 1 647 ? 1.199 -21.688 7.899 1.00 68.69 647 THR A N 1
ATOM 4721 C CA . THR A 1 647 ? 1.386 -21.943 9.333 1.00 68.69 647 THR A CA 1
ATOM 4722 C C . THR A 1 647 ? 0.336 -21.204 10.159 1.00 68.69 647 THR A C 1
ATOM 4724 O O . THR A 1 647 ? -0.212 -21.775 11.099 1.00 68.69 647 THR A O 1
ATOM 4727 N N . TYR A 1 64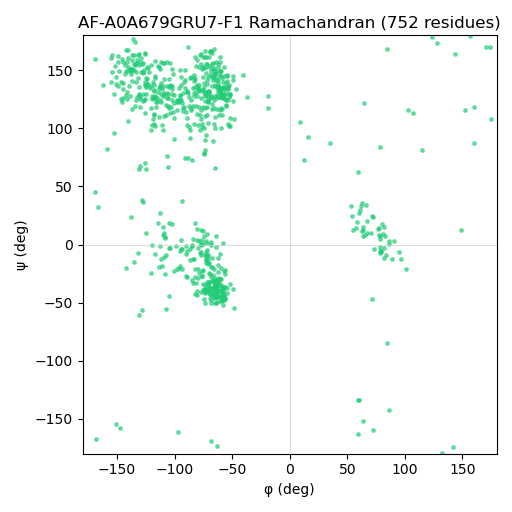8 ? -0.002 -19.974 9.770 1.00 70.62 648 TYR A N 1
ATOM 4728 C CA . TYR A 1 648 ? -1.070 -19.187 10.372 1.00 70.62 648 TYR A CA 1
ATOM 4729 C C . TYR A 1 648 ? -2.433 -19.854 10.169 1.00 70.62 648 TYR A C 1
ATOM 4731 O O . TYR A 1 648 ? -3.156 -20.036 11.140 1.00 70.62 648 TYR A O 1
ATOM 4739 N N . ALA A 1 649 ? -2.742 -20.332 8.958 1.00 71.94 649 ALA A N 1
ATOM 4740 C CA . ALA A 1 649 ? -3.973 -21.077 8.688 1.00 71.94 649 ALA A CA 1
ATOM 4741 C C . ALA A 1 649 ? -4.094 -22.326 9.581 1.00 71.94 649 ALA A C 1
ATOM 4743 O O . ALA A 1 649 ? -5.128 -22.552 10.204 1.00 71.94 649 ALA A O 1
ATOM 4744 N N . LYS A 1 650 ? -3.005 -23.093 9.734 1.00 75.19 650 LYS A N 1
ATOM 4745 C CA . LYS A 1 650 ? -2.960 -24.242 10.657 1.00 75.19 650 LYS A CA 1
ATOM 4746 C C . LYS A 1 650 ? -3.126 -23.830 12.122 1.00 75.19 650 LYS A C 1
ATOM 4748 O O . LYS A 1 650 ? -3.735 -24.572 12.892 1.00 75.19 650 LYS A O 1
ATOM 4753 N N . LEU A 1 651 ? -2.571 -22.684 12.523 1.00 80.12 651 LEU A N 1
ATOM 4754 C CA . LEU A 1 651 ? -2.699 -22.164 13.882 1.00 80.12 651 LEU A CA 1
ATOM 4755 C C . LEU A 1 651 ? -4.136 -21.728 14.173 1.00 80.12 651 LEU A C 1
ATOM 4757 O O . LEU A 1 651 ? -4.649 -22.093 15.222 1.00 80.12 651 LEU A O 1
ATOM 4761 N N . VAL A 1 652 ? -4.795 -21.038 13.239 1.00 80.94 652 VAL A N 1
ATOM 4762 C CA . VAL A 1 652 ? -6.209 -20.645 13.344 1.00 80.94 652 VAL A CA 1
ATOM 4763 C C . VAL A 1 652 ? -7.089 -21.881 13.515 1.00 80.94 652 VAL A C 1
ATOM 4765 O O . VAL A 1 652 ? -7.786 -21.980 14.517 1.00 80.94 652 VAL A O 1
ATOM 4768 N N . THR A 1 653 ? -6.954 -22.891 12.648 1.00 77.50 653 THR A N 1
ATOM 4769 C CA . THR A 1 653 ? -7.718 -24.147 12.780 1.00 77.50 653 THR A CA 1
ATOM 4770 C C . THR A 1 653 ? -7.461 -24.849 14.118 1.00 77.50 653 THR A C 1
ATOM 4772 O O . THR A 1 653 ? -8.361 -25.443 14.710 1.00 77.50 653 THR A O 1
ATOM 4775 N N . ARG A 1 654 ? -6.227 -24.790 14.632 1.00 77.31 654 ARG A N 1
ATOM 4776 C CA . ARG A 1 654 ? -5.872 -25.387 15.926 1.00 77.31 654 ARG A CA 1
ATOM 4777 C C . ARG A 1 654 ? -6.419 -24.587 17.110 1.00 77.31 654 ARG A C 1
ATOM 4779 O O . ARG A 1 654 ? -6.778 -25.197 18.112 1.00 77.31 654 ARG A O 1
ATOM 4786 N N . VAL A 1 655 ? -6.478 -23.261 17.009 1.00 80.50 655 VAL A N 1
ATOM 4787 C CA . VAL A 1 655 ? -7.084 -22.384 18.019 1.00 80.50 655 VAL A CA 1
ATOM 4788 C C . VAL A 1 655 ? -8.596 -22.584 18.042 1.00 80.50 655 VAL A C 1
ATOM 4790 O O . VAL A 1 655 ? -9.128 -22.854 19.109 1.00 80.50 655 VAL A O 1
ATOM 4793 N N . GLU A 1 656 ? -9.263 -22.611 16.889 1.00 77.31 656 GLU A N 1
ATOM 4794 C CA . GLU A 1 656 ? -10.697 -22.923 16.784 1.00 77.31 656 GLU A CA 1
ATOM 4795 C C . GLU A 1 656 ? -11.021 -24.301 17.388 1.00 77.31 656 GLU A C 1
ATOM 4797 O O . GLU A 1 656 ? -11.965 -24.452 18.165 1.00 77.31 656 GLU A O 1
ATOM 4802 N N . ALA A 1 657 ? -10.192 -25.315 17.112 1.00 72.19 657 ALA A N 1
ATOM 4803 C CA . ALA A 1 657 ? -10.341 -26.641 17.711 1.00 72.19 657 ALA A CA 1
ATOM 4804 C C . ALA A 1 657 ? -10.106 -26.655 19.236 1.00 72.19 657 ALA A C 1
ATOM 4806 O O . ALA A 1 657 ? -10.722 -27.452 19.947 1.00 72.19 657 ALA A O 1
ATOM 4807 N N . LEU A 1 658 ? -9.223 -25.795 19.754 1.00 70.88 658 LEU A N 1
ATOM 4808 C CA . LEU A 1 658 ? -8.986 -25.641 21.193 1.00 70.88 658 LEU A CA 1
ATOM 4809 C C . LEU A 1 658 ? -10.127 -24.884 21.882 1.00 70.88 658 LEU A C 1
ATOM 4811 O O . LEU A 1 658 ? -10.516 -25.259 22.986 1.00 70.88 658 LEU A O 1
ATOM 4815 N N . GLU A 1 659 ? -10.682 -23.866 21.231 1.00 72.19 659 GLU A N 1
ATOM 4816 C CA . GLU A 1 659 ? -11.802 -23.070 21.738 1.00 72.19 659 GLU A CA 1
ATOM 4817 C C . GLU A 1 659 ? -13.115 -23.862 21.765 1.00 72.19 659 GLU A C 1
ATOM 4819 O O . GLU A 1 659 ? -13.908 -23.691 22.689 1.00 72.19 659 GLU A O 1
ATOM 4824 N N . MET A 1 660 ? -13.315 -24.794 20.826 1.00 65.69 660 MET A N 1
ATOM 4825 C CA . MET A 1 660 ? -14.462 -25.711 20.822 1.00 65.69 660 MET A CA 1
ATOM 4826 C C . MET A 1 660 ? -14.320 -26.906 21.779 1.00 65.69 660 MET A C 1
ATOM 4828 O O . MET A 1 660 ? -15.246 -27.715 21.896 1.00 65.69 660 MET A O 1
ATOM 4832 N N . ARG A 1 661 ? -13.183 -27.068 22.471 1.00 68.25 661 ARG A N 1
ATOM 4833 C CA . ARG A 1 661 ? -12.995 -28.219 23.361 1.00 68.25 661 ARG A CA 1
ATOM 4834 C C . ARG A 1 661 ? -13.898 -28.089 24.600 1.00 68.25 661 ARG A C 1
ATOM 4836 O O . ARG A 1 661 ? -13.849 -27.056 25.270 1.00 68.25 661 ARG A O 1
ATOM 4843 N N . PRO A 1 662 ? -14.668 -29.132 24.974 1.00 64.62 662 PRO A N 1
ATOM 4844 C CA . PRO A 1 662 ? -15.463 -29.118 26.199 1.00 64.62 662 PRO A CA 1
ATOM 4845 C C . PRO A 1 662 ? -14.578 -28.818 27.416 1.00 64.62 662 PRO A C 1
ATOM 4847 O O . PRO A 1 662 ? -13.612 -29.540 27.683 1.00 64.62 662 PRO A O 1
ATOM 4850 N N . ARG A 1 663 ? -14.880 -27.732 28.137 1.00 72.06 663 ARG A N 1
ATOM 4851 C CA . ARG A 1 663 ? -14.142 -27.341 29.346 1.00 72.06 663 ARG A CA 1
ATOM 4852 C C . ARG A 1 663 ? -14.463 -28.302 30.492 1.00 72.06 663 ARG A C 1
ATOM 4854 O O . ARG A 1 663 ? -15.609 -28.720 30.662 1.00 72.06 663 ARG A O 1
ATOM 4861 N N . SER A 1 664 ? -13.433 -28.680 31.246 1.00 74.81 664 SER A N 1
ATOM 4862 C CA . SER A 1 664 ? -13.542 -29.636 32.356 1.00 74.81 664 SER A CA 1
ATOM 4863 C C . SER A 1 664 ? -14.125 -28.978 33.614 1.00 74.81 664 SER A C 1
ATOM 4865 O O . SER A 1 664 ? -14.114 -27.755 33.745 1.00 74.81 664 SER A O 1
ATOM 4867 N N . VAL A 1 665 ? -14.597 -29.795 34.563 1.00 82.62 665 VAL A N 1
ATOM 4868 C CA . VAL A 1 665 ? -14.997 -29.337 35.906 1.00 82.62 665 VAL A CA 1
ATOM 4869 C C . VAL A 1 665 ? -13.831 -28.587 36.564 1.00 82.62 665 VAL A C 1
ATOM 4871 O O . VAL A 1 665 ? -12.713 -29.101 36.588 1.00 82.62 665 VAL A O 1
ATOM 4874 N N . GLY A 1 666 ? -14.100 -27.393 37.099 1.00 79.75 666 GLY A N 1
ATOM 4875 C CA . GLY A 1 666 ? -13.126 -26.534 37.787 1.00 79.75 666 GLY A CA 1
ATOM 4876 C C . GLY A 1 666 ? -12.463 -25.455 36.922 1.00 79.75 666 GLY A C 1
ATOM 4877 O O . GLY A 1 666 ? -11.773 -24.597 37.465 1.00 79.75 666 GLY A O 1
ATOM 4878 N N . ASP A 1 667 ? -12.690 -25.442 35.605 1.00 79.38 667 ASP A N 1
ATOM 4879 C CA . ASP A 1 667 ? -12.175 -24.393 34.715 1.00 79.38 667 ASP A CA 1
ATOM 4880 C C . ASP A 1 667 ? -13.095 -23.158 34.718 1.00 79.38 667 ASP A C 1
ATOM 4882 O O . ASP A 1 667 ? -14.188 -23.161 34.136 1.00 79.38 667 ASP A O 1
ATOM 4886 N N . GLY A 1 668 ? -12.669 -22.105 35.427 1.00 78.75 668 GLY A N 1
ATOM 4887 C CA . GLY A 1 668 ? -13.418 -20.853 35.567 1.00 78.75 668 GLY A CA 1
ATOM 4888 C C . GLY A 1 668 ? -14.777 -21.022 36.257 1.00 78.75 668 GLY A C 1
ATOM 4889 O O . GLY A 1 668 ? -15.734 -20.351 35.864 1.00 78.75 668 GLY A O 1
ATOM 4890 N N . GLN A 1 669 ? -14.872 -21.958 37.206 1.00 87.31 669 GLN A N 1
ATOM 4891 C CA . GLN A 1 669 ? -16.046 -22.214 38.049 1.00 87.31 669 GLN A CA 1
ATOM 4892 C C . GLN A 1 669 ? -15.738 -21.842 39.499 1.00 87.31 669 GLN A C 1
ATOM 4894 O O . GLN A 1 669 ? -14.589 -21.945 39.934 1.00 87.31 669 GLN A O 1
ATOM 4899 N N . ALA A 1 670 ? -16.758 -21.452 40.259 1.00 89.81 670 ALA A N 1
ATOM 4900 C CA . ALA A 1 670 ? -16.622 -21.136 41.679 1.00 89.81 670 ALA A CA 1
ATOM 4901 C C . ALA A 1 670 ? -17.635 -21.923 42.514 1.00 89.81 670 ALA A C 1
ATOM 4903 O O . ALA A 1 670 ? -18.732 -22.237 42.051 1.00 89.81 670 ALA A O 1
ATOM 4904 N N . TRP A 1 671 ? -17.259 -22.261 43.748 1.00 92.44 671 TRP A N 1
ATOM 4905 C CA . TRP A 1 671 ? -18.178 -22.899 44.684 1.00 92.44 671 TRP A CA 1
ATOM 4906 C C . TRP A 1 671 ? -19.256 -21.909 45.118 1.00 92.44 671 TRP A C 1
ATOM 4908 O O . TRP A 1 671 ? -18.950 -20.821 45.604 1.00 92.44 671 TRP A O 1
ATOM 4918 N N . GLN A 1 672 ? -20.512 -22.309 44.958 1.00 92.25 672 GLN A N 1
ATOM 4919 C CA . GLN A 1 672 ? -21.685 -21.568 45.396 1.00 92.25 672 GLN A CA 1
ATOM 4920 C C . GLN A 1 672 ? -22.429 -22.377 46.454 1.00 92.25 672 GLN A C 1
ATOM 4922 O O . GLN A 1 672 ? -22.786 -23.534 46.212 1.00 92.25 672 GLN A O 1
ATOM 4927 N N . ASP A 1 673 ? -22.684 -21.756 47.605 1.00 93.44 673 ASP A N 1
ATOM 4928 C CA . ASP A 1 673 ? -23.595 -22.299 48.608 1.00 93.44 673 ASP A CA 1
ATOM 4929 C C . ASP A 1 673 ? -25.034 -22.031 48.165 1.00 93.44 673 ASP A C 1
ATOM 4931 O O . ASP A 1 673 ? -25.491 -20.888 48.099 1.00 93.44 673 ASP A O 1
ATOM 4935 N N . VAL A 1 674 ? -25.743 -23.101 47.825 1.00 92.50 674 VAL A N 1
ATOM 4936 C CA . VAL A 1 674 ? -27.123 -23.061 47.334 1.00 92.50 674 VAL A CA 1
ATOM 4937 C C . VAL A 1 674 ? -28.089 -23.733 48.306 1.00 92.50 674 VAL A C 1
ATOM 4939 O O . VAL A 1 674 ? -29.211 -24.066 47.928 1.00 92.50 674 VAL A O 1
ATOM 4942 N N . THR A 1 675 ? -27.685 -23.919 49.565 1.00 91.25 675 THR A N 1
ATOM 4943 C CA . THR A 1 675 ? -28.454 -24.655 50.581 1.00 91.25 675 THR A CA 1
ATOM 4944 C C . THR A 1 675 ? -29.875 -24.117 50.746 1.00 91.25 675 THR A C 1
ATOM 4946 O O . THR A 1 675 ? -30.822 -24.895 50.789 1.00 91.25 675 THR A O 1
ATOM 4949 N N . ALA A 1 676 ? -30.052 -22.793 50.752 1.00 90.19 676 ALA A N 1
ATOM 4950 C CA . ALA A 1 676 ? -31.369 -22.159 50.884 1.00 90.19 676 ALA A CA 1
ATOM 4951 C C . ALA A 1 676 ? -32.300 -22.387 49.673 1.00 90.19 676 ALA A C 1
ATOM 4953 O O . ALA A 1 676 ? -33.514 -22.236 49.786 1.00 90.19 676 ALA A O 1
ATOM 4954 N N . SER A 1 677 ? -31.738 -22.761 48.520 1.00 89.12 677 SER A N 1
ATOM 4955 C CA . SER A 1 677 ? -32.434 -22.898 47.232 1.00 89.12 677 SER A CA 1
ATOM 4956 C C . SER A 1 677 ? -32.604 -24.356 46.801 1.00 89.12 677 SER A C 1
ATOM 4958 O O . SER A 1 677 ? -32.993 -24.631 45.656 1.00 89.12 677 SER A O 1
ATOM 4960 N N . ARG A 1 678 ? -32.248 -25.305 47.673 1.00 89.81 678 ARG A N 1
ATOM 4961 C CA . ARG A 1 678 ? -32.250 -26.735 47.379 1.00 89.81 678 ARG A CA 1
ATOM 4962 C C . ARG A 1 678 ? -32.954 -27.520 48.477 1.00 89.81 678 ARG A C 1
ATOM 4964 O O . ARG A 1 678 ? -32.842 -27.208 49.655 1.00 89.81 678 ARG A O 1
ATOM 4971 N N . ALA A 1 679 ? -33.668 -28.564 48.079 1.00 87.62 679 ALA A N 1
ATOM 4972 C CA . ALA A 1 679 ? -34.394 -29.440 48.982 1.00 87.62 679 ALA A CA 1
ATOM 4973 C C . ALA A 1 679 ? -34.167 -30.910 48.617 1.00 87.62 679 ALA A C 1
ATOM 4975 O O . ALA A 1 679 ? -33.951 -31.266 47.456 1.00 87.62 679 ALA A O 1
ATOM 4976 N N . SER A 1 680 ? -34.227 -31.766 49.635 1.00 87.38 680 SER A N 1
ATOM 4977 C CA . SER A 1 680 ? -34.191 -33.219 49.466 1.00 87.38 680 SER A CA 1
ATOM 4978 C C . SER A 1 680 ? -35.418 -33.703 48.685 1.00 87.38 680 SER A C 1
ATOM 4980 O O . SER A 1 680 ? -36.516 -33.185 48.868 1.00 87.38 680 SER A O 1
ATOM 4982 N N . GLY A 1 681 ? -35.234 -34.687 47.806 1.00 85.56 681 GLY A N 1
ATOM 4983 C CA . GLY A 1 681 ? -36.279 -35.285 46.972 1.00 85.56 681 GLY A CA 1
ATOM 4984 C C . GLY A 1 681 ? -36.660 -34.478 45.725 1.00 85.56 681 GLY A C 1
ATOM 4985 O O . GLY A 1 681 ? -37.423 -34.974 44.899 1.00 85.56 681 GLY A O 1
ATOM 4986 N N . VAL A 1 682 ? -36.121 -33.267 45.543 1.00 91.25 682 VAL A N 1
ATOM 4987 C CA . VAL A 1 682 ? -36.407 -32.417 44.376 1.00 91.25 682 VAL A CA 1
ATOM 4988 C C . VAL A 1 682 ? -35.400 -32.681 43.251 1.00 91.25 682 VAL A C 1
ATOM 4990 O O . VAL A 1 682 ? -34.211 -32.893 43.495 1.00 91.25 682 VAL A O 1
ATOM 4993 N N . THR A 1 683 ? -35.885 -32.677 42.006 1.00 93.69 683 THR A N 1
ATOM 4994 C CA . THR A 1 683 ? -35.056 -32.833 40.801 1.00 93.69 683 THR A CA 1
ATOM 4995 C C . THR A 1 683 ? -34.693 -31.470 40.218 1.00 93.69 683 THR A C 1
ATOM 4997 O O . THR A 1 683 ? -35.567 -30.648 39.955 1.00 93.69 683 THR A O 1
ATOM 5000 N N . TYR A 1 684 ? -33.404 -31.255 39.975 1.00 94.06 684 TYR A N 1
ATOM 5001 C CA . TYR A 1 684 ? -32.826 -30.046 39.393 1.00 94.06 684 TYR A CA 1
ATOM 5002 C C . TYR A 1 684 ? -32.164 -30.366 38.050 1.00 94.06 684 TYR A C 1
ATOM 5004 O O . TYR A 1 684 ? -31.784 -31.505 37.806 1.00 94.06 684 TYR A O 1
ATOM 5012 N N . THR A 1 685 ? -31.994 -29.369 37.179 1.00 94.06 685 THR A N 1
ATOM 5013 C CA . THR A 1 685 ? -31.271 -29.518 35.901 1.00 94.06 685 THR A CA 1
ATOM 5014 C C . THR A 1 685 ? -29.985 -28.710 35.942 1.00 94.06 685 THR A C 1
ATOM 5016 O O . THR A 1 685 ? -29.991 -27.561 36.391 1.00 94.06 685 THR A O 1
ATOM 5019 N N . ASN A 1 686 ? -28.874 -29.285 35.480 1.00 92.50 686 ASN A N 1
ATOM 5020 C CA . ASN A 1 686 ? -27.674 -28.497 35.247 1.00 92.50 686 ASN A CA 1
ATOM 5021 C C . ASN A 1 686 ? -27.817 -27.683 33.950 1.00 92.50 686 ASN A C 1
ATOM 5023 O O . ASN A 1 686 ? -27.597 -28.208 32.864 1.00 92.50 686 ASN A O 1
ATOM 5027 N N . SER A 1 687 ? -28.134 -26.397 34.082 1.00 88.88 687 SER A N 1
ATOM 5028 C CA . SER A 1 687 ? -28.254 -25.462 32.954 1.00 88.88 687 SER A CA 1
ATOM 5029 C C . SER A 1 687 ? -27.075 -24.486 32.838 1.00 88.88 687 SER A C 1
ATOM 5031 O O . SER A 1 687 ? -27.214 -23.443 32.207 1.00 88.88 687 SER A O 1
ATOM 5033 N N . SER A 1 688 ? -25.922 -24.762 33.464 1.00 80.81 688 SER A N 1
ATOM 5034 C CA . SER A 1 688 ? -24.794 -23.811 33.494 1.00 80.81 688 SER A CA 1
ATOM 5035 C C . SER A 1 688 ? -23.951 -23.782 32.211 1.00 80.81 688 SER A C 1
ATOM 5037 O O . SER A 1 688 ? -22.937 -23.087 32.158 1.00 80.81 688 SER A O 1
ATOM 5039 N N . GLY A 1 689 ? -24.326 -24.544 31.180 1.00 83.00 689 GLY A N 1
ATOM 5040 C CA . GLY A 1 689 ? -23.587 -24.627 29.918 1.00 83.00 689 GLY A CA 1
ATOM 5041 C C . GLY A 1 689 ? -22.344 -25.522 29.979 1.00 83.00 689 GLY A C 1
ATOM 5042 O O . GLY A 1 689 ? -21.684 -25.712 28.962 1.00 83.00 689 GLY A O 1
ATOM 5043 N N . ARG A 1 690 ? -22.019 -26.098 31.146 1.00 85.19 690 ARG A N 1
ATOM 5044 C CA . ARG A 1 690 ? -20.852 -26.971 31.370 1.00 85.19 690 ARG A CA 1
ATOM 5045 C C . ARG A 1 690 ? -21.083 -27.941 32.543 1.00 85.19 690 ARG A C 1
ATOM 5047 O O . ARG A 1 690 ? -22.008 -27.724 33.326 1.00 85.19 690 ARG A O 1
ATOM 5054 N N . PRO A 1 691 ? -20.298 -29.024 32.686 1.00 90.62 691 PRO A N 1
ATOM 5055 C CA . PRO A 1 691 ? -20.413 -29.918 33.837 1.00 90.62 691 PRO A CA 1
ATOM 5056 C C . PRO A 1 691 ? -20.174 -29.177 35.163 1.00 90.62 691 PRO A C 1
ATOM 5058 O O . PRO A 1 691 ? -19.318 -28.298 35.231 1.00 90.62 691 PRO A O 1
ATOM 5061 N N . LYS A 1 692 ? -20.907 -29.534 36.221 1.00 91.31 692 LYS A N 1
ATOM 5062 C CA . LYS A 1 692 ? -20.696 -29.002 37.579 1.00 91.31 692 LYS A CA 1
ATOM 5063 C C . LYS A 1 692 ? -20.436 -30.120 38.577 1.00 91.31 692 LYS A C 1
ATOM 5065 O O . LYS A 1 692 ? -20.928 -31.232 38.393 1.00 91.31 692 LYS A O 1
ATOM 5070 N N . LEU A 1 693 ? -19.697 -29.825 39.643 1.00 93.06 693 LEU A N 1
ATOM 5071 C CA . LEU A 1 693 ? -19.580 -30.727 40.790 1.00 93.06 693 LEU A CA 1
ATOM 5072 C C . LEU A 1 693 ? -20.608 -30.322 41.842 1.00 93.06 693 LEU A C 1
ATOM 5074 O O . LEU A 1 693 ? -20.626 -29.177 42.289 1.00 93.06 693 LEU A O 1
ATOM 5078 N N . VAL A 1 694 ? -21.453 -31.264 42.238 1.00 93.31 694 VAL A N 1
ATOM 5079 C CA . VAL A 1 694 ? -22.388 -31.098 43.351 1.00 93.31 694 VAL A CA 1
ATOM 5080 C C . VAL A 1 694 ? -21.787 -31.800 44.557 1.00 93.31 694 VAL A C 1
ATOM 5082 O O . VAL A 1 694 ? -21.383 -32.956 44.447 1.00 93.31 694 VAL A O 1
ATOM 5085 N N . SER A 1 695 ? -21.707 -31.112 45.692 1.00 92.31 695 SER A N 1
ATOM 5086 C CA . SER A 1 695 ? -21.190 -31.649 46.950 1.00 92.31 695 SER A CA 1
ATOM 5087 C C . SER A 1 695 ? -22.145 -31.309 48.078 1.00 92.31 695 SER A C 1
ATOM 5089 O O . SER A 1 695 ? -22.528 -30.153 48.252 1.00 92.31 695 SER A O 1
ATOM 5091 N N . ILE A 1 696 ? -22.565 -32.322 48.824 1.00 89.88 696 ILE A N 1
ATOM 5092 C CA . ILE A 1 696 ? -23.627 -32.178 49.810 1.00 89.88 696 ILE A CA 1
ATOM 5093 C C . ILE A 1 696 ? -23.159 -32.768 51.108 1.00 89.88 696 ILE A C 1
ATOM 5095 O O . ILE A 1 696 ? -22.914 -33.970 51.204 1.00 89.88 696 ILE A O 1
ATOM 5099 N N . PHE A 1 697 ? -23.091 -31.902 52.105 1.00 87.06 697 PHE A N 1
ATOM 5100 C CA . PHE A 1 697 ? -22.846 -32.283 53.472 1.00 87.06 697 PHE A CA 1
ATOM 5101 C C . PHE A 1 697 ? -24.181 -32.349 54.199 1.00 87.06 697 PHE A C 1
ATOM 5103 O O . PHE A 1 697 ? -24.969 -31.397 54.223 1.00 87.06 697 PHE A O 1
ATOM 5110 N N . ALA A 1 698 ? -24.460 -33.504 54.785 1.00 78.88 698 ALA A N 1
ATOM 5111 C CA . ALA A 1 698 ? -25.676 -33.688 55.544 1.00 78.88 698 ALA A CA 1
ATOM 5112 C C . ALA A 1 698 ? -25.421 -34.603 56.746 1.00 78.88 698 ALA A C 1
ATOM 5114 O O . ALA A 1 698 ? -24.806 -35.666 56.643 1.00 78.88 698 ALA A O 1
ATOM 5115 N N . ALA A 1 699 ? -25.931 -34.171 57.890 1.00 73.12 699 ALA A N 1
ATOM 5116 C CA . ALA A 1 699 ? -25.899 -34.832 59.179 1.00 73.12 699 ALA A CA 1
ATOM 5117 C C . ALA A 1 699 ? -27.346 -35.114 59.584 1.00 73.12 699 ALA A C 1
ATOM 5119 O O . ALA A 1 699 ? -28.189 -34.239 59.408 1.00 73.12 699 ALA A O 1
ATOM 5120 N N . ASN A 1 700 ? -27.632 -36.350 60.015 1.00 63.25 700 ASN A N 1
ATOM 5121 C CA . ASN A 1 700 ? -28.823 -36.799 60.765 1.00 63.25 700 ASN A CA 1
ATOM 5122 C C . ASN A 1 700 ? -29.166 -38.278 60.523 1.00 63.25 700 ASN A C 1
ATOM 5124 O O . ASN A 1 700 ? -29.586 -38.646 59.426 1.00 63.25 700 ASN A O 1
ATOM 5128 N N . GLY A 1 701 ? -29.079 -39.076 61.591 1.00 65.31 701 GLY A N 1
ATOM 5129 C CA . GLY A 1 701 ? -29.785 -40.351 61.766 1.00 65.31 701 GLY A CA 1
ATOM 5130 C C . GLY A 1 701 ? -29.529 -41.469 60.743 1.00 65.31 701 GLY A C 1
ATOM 5131 O O . GLY A 1 701 ? -28.559 -41.459 59.990 1.00 65.31 701 GLY A O 1
ATOM 5132 N N . LEU A 1 702 ? -30.441 -42.450 60.750 1.00 66.81 702 LEU A N 1
ATOM 5133 C CA . LEU A 1 702 ? -30.387 -43.728 60.016 1.00 66.81 702 LEU A CA 1
ATOM 5134 C C . LEU A 1 702 ? -30.809 -43.643 58.531 1.00 66.81 702 LEU A C 1
ATOM 5136 O O . LEU A 1 702 ? -31.061 -44.668 57.904 1.00 66.81 702 LEU A O 1
ATOM 5140 N N . ALA A 1 703 ? -30.929 -42.447 57.952 1.00 72.88 703 ALA A N 1
ATOM 5141 C CA . ALA A 1 703 ? -31.426 -42.298 56.585 1.00 72.88 703 ALA A CA 1
ATOM 5142 C C . ALA A 1 703 ? -30.318 -42.512 55.543 1.00 72.88 703 ALA A C 1
ATOM 5144 O O . ALA A 1 703 ? -29.264 -41.873 55.602 1.00 72.88 703 ALA A O 1
ATOM 5145 N N . THR A 1 704 ? -30.590 -43.358 54.547 1.00 77.25 704 THR A N 1
ATOM 5146 C CA . THR A 1 704 ? -29.762 -43.476 53.343 1.00 77.25 704 THR A CA 1
ATOM 5147 C C . THR A 1 704 ? -29.696 -42.136 52.621 1.00 77.25 704 THR A C 1
ATOM 5149 O O . THR A 1 704 ? -30.715 -41.470 52.422 1.00 77.25 704 THR A O 1
ATOM 5152 N N . ARG A 1 705 ? -28.488 -41.749 52.210 1.00 83.94 705 ARG A N 1
ATOM 5153 C CA . ARG A 1 705 ? -28.248 -40.533 51.432 1.00 83.94 705 ARG A CA 1
ATOM 5154 C C . ARG A 1 705 ? -27.771 -40.906 50.051 1.00 83.94 705 ARG A C 1
ATOM 5156 O O . ARG A 1 705 ? -26.899 -41.757 49.935 1.00 83.94 705 ARG A O 1
ATOM 5163 N N . GLY A 1 706 ? -28.309 -40.278 49.021 1.00 88.62 706 GLY A N 1
ATOM 5164 C CA . GLY A 1 706 ? -27.936 -40.597 47.652 1.00 88.62 706 GLY A CA 1
ATOM 5165 C C . GLY A 1 706 ? -28.070 -39.403 46.733 1.00 88.62 706 GLY A C 1
ATOM 5166 O O . GLY A 1 706 ? -28.988 -38.603 46.895 1.00 88.62 706 GLY A O 1
ATOM 5167 N N . ILE A 1 707 ? -27.165 -39.298 45.768 1.00 92.00 707 ILE A N 1
ATOM 5168 C CA . ILE A 1 707 ? -27.266 -38.357 44.657 1.00 92.00 707 ILE A CA 1
ATOM 5169 C C . ILE A 1 707 ? -27.479 -39.157 43.377 1.00 92.00 707 ILE A C 1
ATOM 5171 O O . ILE A 1 707 ? -26.712 -40.066 43.054 1.00 92.00 707 ILE A O 1
ATOM 5175 N N . SER A 1 708 ? -28.561 -38.836 42.676 1.00 93.31 708 SER A N 1
ATOM 5176 C CA . SER A 1 708 ? -28.890 -39.421 41.382 1.00 93.31 708 SER A CA 1
ATOM 5177 C C . SER A 1 708 ? -28.645 -38.399 40.284 1.00 93.31 708 SER A C 1
ATOM 5179 O O . SER A 1 708 ? -29.026 -37.244 40.441 1.00 93.31 708 SER A O 1
ATOM 5181 N N . VAL A 1 709 ? -28.031 -38.811 39.177 1.00 94.31 709 VAL A N 1
ATOM 5182 C CA . VAL A 1 709 ? -27.750 -37.979 37.998 1.00 94.31 709 VAL A CA 1
ATOM 5183 C C . VAL A 1 709 ? -28.302 -38.697 36.772 1.00 94.31 709 VAL A C 1
ATOM 5185 O O . VAL A 1 709 ? -27.992 -39.861 36.539 1.00 94.31 709 VAL A O 1
ATOM 5188 N N . GLY A 1 710 ? -29.184 -38.040 36.019 1.00 91.94 710 GLY A N 1
ATOM 5189 C CA . GLY A 1 710 ? -29.892 -38.640 34.886 1.00 91.94 710 GLY A CA 1
ATOM 5190 C C . GLY A 1 710 ? -30.746 -39.852 35.277 1.00 91.94 710 GLY A C 1
ATOM 5191 O O . GLY A 1 710 ? -30.922 -40.758 34.473 1.00 91.94 710 GLY A O 1
ATOM 5192 N N . GLY A 1 711 ? -31.220 -39.905 36.527 1.00 87.38 711 GLY A N 1
ATOM 5193 C CA . GLY A 1 711 ? -31.951 -41.052 37.078 1.00 87.38 711 GLY A CA 1
ATOM 5194 C C . GLY A 1 711 ? -31.074 -42.207 37.582 1.00 87.38 711 GLY A C 1
ATOM 5195 O O . GLY A 1 711 ? -31.611 -43.158 38.141 1.00 87.38 711 GLY A O 1
ATOM 5196 N N . VAL A 1 712 ? -29.744 -42.131 37.445 1.00 92.50 712 VAL A N 1
ATOM 5197 C CA . VAL A 1 712 ? -28.802 -43.142 37.958 1.00 92.50 712 VAL A CA 1
ATOM 5198 C C . VAL A 1 712 ? -28.275 -42.716 39.324 1.00 92.50 712 VAL A C 1
ATOM 5200 O O . VAL A 1 712 ? -27.760 -41.610 39.455 1.00 92.50 712 VAL A O 1
ATOM 5203 N N . LEU A 1 713 ? -28.355 -43.586 40.335 1.00 90.75 713 LEU A N 1
ATOM 5204 C CA . LEU A 1 713 ? -27.746 -43.352 41.650 1.00 90.75 713 LEU A CA 1
ATOM 5205 C C . LEU A 1 713 ? -26.215 -43.450 41.538 1.00 90.75 713 LEU A C 1
ATOM 5207 O O . LEU A 1 713 ? -25.671 -44.545 41.423 1.00 90.75 713 LEU A O 1
ATOM 5211 N N . VAL A 1 714 ? -25.526 -42.307 41.551 1.00 92.56 714 VAL A N 1
ATOM 5212 C CA . VAL A 1 714 ? -24.078 -42.219 41.268 1.00 92.56 714 VAL A CA 1
ATOM 5213 C C . VAL A 1 714 ? -23.208 -42.163 42.523 1.00 92.56 714 VAL A C 1
ATOM 5215 O O . VAL A 1 714 ? -22.026 -42.485 42.464 1.00 92.56 714 VAL A O 1
ATOM 5218 N N . SER A 1 715 ? -23.771 -41.767 43.664 1.00 90.88 715 SER A N 1
ATOM 5219 C CA . SER A 1 715 ? -23.092 -41.826 44.960 1.00 90.88 715 SER A CA 1
ATOM 5220 C C . SER A 1 715 ? -24.119 -42.012 46.073 1.00 90.88 715 SER A C 1
ATOM 5222 O O . SER A 1 715 ? -25.201 -41.420 46.032 1.00 90.88 715 SER A O 1
ATOM 5224 N N . GLN A 1 716 ? -23.800 -42.872 47.042 1.00 88.31 716 GLN A N 1
ATOM 5225 C CA . GLN A 1 716 ? -24.683 -43.242 48.143 1.00 88.31 716 GLN A CA 1
ATOM 5226 C C . GLN A 1 716 ? -23.892 -43.435 49.437 1.00 88.31 716 GLN A C 1
ATOM 5228 O O . GLN A 1 716 ? -22.771 -43.936 49.435 1.00 88.31 716 GLN A O 1
ATOM 5233 N N . PHE A 1 717 ? -24.525 -43.093 50.552 1.00 84.31 717 PHE A N 1
ATOM 5234 C CA . PHE A 1 717 ? -24.093 -43.456 51.888 1.00 84.31 717 PHE A CA 1
ATOM 5235 C C . PHE A 1 717 ? -25.236 -44.150 52.637 1.00 84.31 717 PHE A C 1
ATOM 5237 O O . PHE A 1 717 ? -26.325 -43.584 52.778 1.00 84.31 717 PHE A O 1
ATOM 5244 N N . THR A 1 718 ? -24.969 -45.350 53.151 1.00 82.38 718 THR A N 1
ATOM 5245 C CA . THR A 1 718 ? -25.917 -46.147 53.941 1.00 82.38 718 THR A CA 1
ATOM 5246 C C . THR A 1 718 ? -25.317 -46.404 55.329 1.00 82.38 718 THR A C 1
ATOM 5248 O O . THR A 1 718 ? -24.259 -47.028 55.415 1.00 82.38 718 THR A O 1
ATOM 5251 N N . PRO A 1 719 ? -25.935 -45.918 56.420 1.00 75.56 719 PRO A N 1
ATOM 5252 C CA . PRO A 1 719 ? -25.410 -46.114 57.771 1.00 75.56 719 PRO A CA 1
ATOM 5253 C C . PRO A 1 719 ? -25.564 -47.573 58.247 1.00 75.56 719 PRO A C 1
ATOM 5255 O O . PRO A 1 719 ? -26.582 -48.204 57.981 1.00 75.56 719 PRO A O 1
ATOM 5258 N N . ILE A 1 720 ? -24.561 -48.097 58.971 1.00 71.88 720 ILE A N 1
ATOM 5259 C CA . ILE A 1 720 ? -24.482 -49.511 59.420 1.00 71.88 720 ILE A CA 1
ATOM 5260 C C . ILE A 1 720 ? -24.739 -49.662 60.942 1.00 71.88 720 ILE A C 1
ATOM 5262 O O . ILE A 1 720 ? -24.892 -50.771 61.444 1.00 71.88 720 ILE A O 1
ATOM 5266 N N . ALA A 1 721 ? -24.810 -48.559 61.702 1.00 65.38 721 ALA A N 1
ATOM 5267 C CA . ALA A 1 721 ? -25.020 -48.564 63.156 1.00 65.38 721 ALA A CA 1
ATOM 5268 C C . ALA A 1 721 ? -25.781 -47.314 63.644 1.00 65.38 721 ALA A C 1
ATOM 5270 O O . ALA A 1 721 ? -25.852 -46.303 62.942 1.00 65.38 721 ALA A O 1
ATOM 5271 N N . SER A 1 722 ? -26.342 -47.376 64.859 1.00 60.28 722 SER A N 1
ATOM 5272 C CA . SER A 1 722 ? -27.088 -46.278 65.489 1.00 60.28 722 SER A CA 1
ATOM 5273 C C . SER A 1 722 ? -26.164 -45.171 66.015 1.00 60.28 722 SER A C 1
ATOM 5275 O O . SER A 1 722 ? -25.365 -45.412 66.917 1.00 60.28 722 SER A O 1
ATOM 5277 N N . GLY A 1 723 ? -26.306 -43.950 65.488 1.00 63.25 723 GLY A N 1
ATOM 5278 C CA . GLY A 1 723 ? -25.604 -42.749 65.954 1.00 63.25 723 GLY A CA 1
ATOM 5279 C C . GLY A 1 723 ? -25.786 -41.550 65.013 1.00 63.25 723 GLY A C 1
ATOM 5280 O O . GLY A 1 723 ? -26.308 -41.692 63.905 1.00 63.25 723 GLY A O 1
ATOM 5281 N N . SER A 1 724 ? -25.359 -40.360 65.443 1.00 68.06 724 SER A N 1
ATOM 5282 C CA . SER A 1 724 ? -25.299 -39.172 64.579 1.00 68.06 724 SER A CA 1
ATOM 5283 C C . SER A 1 724 ? -24.082 -39.261 63.662 1.00 68.06 724 SER A C 1
ATOM 5285 O O . SER A 1 724 ? -22.952 -39.110 64.118 1.00 68.06 724 SER A O 1
ATOM 5287 N N . ILE A 1 725 ? -24.314 -39.506 62.371 1.00 72.25 725 ILE A N 1
ATOM 5288 C CA . ILE A 1 725 ? -23.258 -39.587 61.356 1.00 72.25 725 ILE A CA 1
ATOM 5289 C C . ILE A 1 725 ? -23.379 -38.397 60.400 1.00 72.25 725 ILE A C 1
ATOM 5291 O O . ILE A 1 725 ? -24.456 -38.128 59.856 1.00 72.25 725 ILE A O 1
ATOM 5295 N N . SER A 1 726 ? -22.255 -37.714 60.190 1.00 77.12 726 SER A N 1
ATOM 5296 C CA . SER A 1 726 ? -22.080 -36.653 59.197 1.00 77.12 726 SER A CA 1
ATOM 5297 C C . SER A 1 726 ? -21.325 -37.209 57.998 1.00 77.12 726 SER A C 1
ATOM 5299 O O . SER A 1 726 ? -20.277 -37.829 58.164 1.00 77.12 726 SER A O 1
ATOM 5301 N N . THR A 1 727 ? -21.842 -36.998 56.791 1.00 81.56 727 THR A N 1
ATOM 5302 C CA . THR A 1 727 ? -21.213 -37.498 55.563 1.00 81.56 727 THR A CA 1
ATOM 5303 C C . THR A 1 727 ? -21.331 -36.486 54.433 1.00 81.56 727 THR A C 1
ATOM 5305 O O . THR A 1 727 ? -22.220 -35.629 54.442 1.00 81.56 727 THR A O 1
ATOM 5308 N N . THR A 1 728 ? -20.425 -36.607 53.465 1.00 87.75 728 THR A N 1
ATOM 5309 C CA . THR A 1 728 ? -20.458 -35.847 52.218 1.00 87.75 728 THR A CA 1
ATOM 5310 C C . THR A 1 728 ? -20.676 -36.807 51.063 1.00 87.75 728 THR A C 1
ATOM 5312 O O . THR A 1 728 ? -19.914 -37.758 50.900 1.00 87.75 728 THR A O 1
ATOM 5315 N N . ILE A 1 729 ? -21.694 -36.545 50.250 1.00 89.31 729 ILE A N 1
ATOM 5316 C CA . ILE A 1 729 ? -21.872 -37.202 48.954 1.00 89.31 729 ILE A CA 1
ATOM 5317 C C . ILE A 1 729 ? -21.657 -36.172 47.854 1.00 89.31 729 ILE A C 1
ATOM 5319 O O . ILE A 1 729 ? -22.084 -35.023 47.971 1.00 89.31 729 ILE A O 1
ATOM 5323 N N . SER A 1 730 ? -20.977 -36.576 46.789 1.00 92.38 730 SER A N 1
ATOM 5324 C CA . SER A 1 730 ? -20.691 -35.701 45.662 1.00 92.38 730 SER A CA 1
ATOM 5325 C C . SER A 1 730 ? -20.820 -36.437 44.338 1.00 92.38 730 SER A C 1
ATOM 5327 O O . SER A 1 730 ? -20.667 -37.659 44.268 1.00 92.38 730 SER A O 1
ATOM 5329 N N . ALA A 1 731 ? -21.141 -35.686 43.288 1.00 93.62 731 ALA A N 1
ATOM 5330 C CA . ALA A 1 731 ? -21.207 -36.197 41.927 1.00 93.62 731 ALA A CA 1
ATOM 5331 C C . ALA A 1 731 ? -20.975 -35.091 40.899 1.00 93.62 731 ALA A C 1
ATOM 5333 O O . ALA A 1 731 ? -21.360 -33.936 41.103 1.00 93.62 731 ALA A O 1
ATOM 5334 N N . VAL A 1 732 ? -20.380 -35.465 39.767 1.00 93.44 732 VAL A N 1
ATOM 5335 C CA . VAL A 1 732 ? -20.318 -34.605 38.583 1.00 93.44 732 VAL A CA 1
ATOM 5336 C C . VAL A 1 732 ? -21.644 -34.709 37.837 1.00 93.44 732 VAL A C 1
ATOM 5338 O O . VAL A 1 732 ? -22.098 -35.805 37.514 1.00 93.44 732 VAL A O 1
ATOM 5341 N N . VAL A 1 733 ? -22.249 -33.563 37.541 1.00 92.88 733 VAL A N 1
ATOM 5342 C CA . VAL A 1 733 ? -23.493 -33.450 36.778 1.00 92.88 733 VAL A CA 1
ATOM 5343 C C . VAL A 1 733 ? -23.166 -32.850 35.409 1.00 92.88 733 VAL A C 1
ATOM 5345 O O . VAL A 1 733 ? -22.799 -31.671 35.348 1.00 92.88 733 VAL A O 1
ATOM 5348 N N . PRO A 1 734 ? -23.271 -33.610 34.302 1.00 91.69 734 PRO A N 1
ATOM 5349 C CA . PRO A 1 734 ? -23.059 -33.073 32.959 1.00 91.69 734 PRO A CA 1
ATOM 5350 C C . PRO A 1 734 ? -24.052 -31.954 32.618 1.00 91.69 734 PRO A C 1
ATOM 5352 O O . PRO A 1 734 ? -25.122 -31.847 33.218 1.00 91.69 734 PRO A O 1
ATOM 5355 N N . ASN A 1 735 ? -23.690 -31.096 31.663 1.00 88.62 735 ASN A N 1
ATOM 5356 C CA . ASN A 1 735 ? -24.585 -30.035 31.200 1.00 88.62 735 ASN A CA 1
ATOM 5357 C C . ASN A 1 735 ? -25.853 -30.632 30.567 1.00 88.62 735 ASN A C 1
ATOM 5359 O O . ASN A 1 735 ? -25.768 -31.585 29.797 1.00 88.62 735 ASN A O 1
ATOM 5363 N N . GLY A 1 736 ? -27.017 -30.067 30.880 1.00 88.94 736 GLY A N 1
ATOM 5364 C CA . GLY A 1 736 ? -28.324 -30.537 30.418 1.00 88.94 736 GLY A CA 1
ATOM 5365 C C . GLY A 1 736 ? -28.872 -31.760 31.161 1.00 88.94 736 GLY A C 1
ATOM 5366 O O . GLY A 1 736 ? -30.024 -32.127 30.945 1.00 88.94 736 GLY A O 1
ATOM 5367 N N . THR A 1 737 ? -28.097 -32.392 32.049 1.00 93.81 737 THR A N 1
ATOM 5368 C CA . THR A 1 737 ? -28.552 -33.564 32.809 1.00 93.81 737 THR A CA 1
ATOM 5369 C C . THR A 1 737 ? -29.277 -33.148 34.089 1.00 93.81 737 THR A C 1
ATOM 5371 O O . THR A 1 737 ? -28.911 -32.174 34.757 1.00 93.81 737 THR A O 1
ATOM 5374 N N . THR A 1 738 ? -30.312 -33.904 34.451 1.00 95.50 738 THR A N 1
ATOM 5375 C CA . THR A 1 738 ? -31.026 -33.736 35.717 1.00 95.50 738 THR A CA 1
ATOM 5376 C C . THR A 1 738 ? -30.289 -34.411 36.868 1.00 95.50 738 THR A C 1
ATOM 5378 O O . THR A 1 738 ? -29.558 -35.379 36.673 1.00 95.50 738 THR A O 1
ATOM 5381 N N . TYR A 1 739 ? -30.474 -33.926 38.088 1.00 94.44 739 TYR A N 1
ATOM 5382 C CA . TYR A 1 739 ? -29.946 -34.554 39.287 1.00 94.44 739 TYR A CA 1
ATOM 5383 C C . TYR A 1 739 ? -30.866 -34.310 40.481 1.00 94.44 739 TYR A C 1
ATOM 5385 O O . TYR A 1 739 ? -31.560 -33.297 40.554 1.00 94.44 739 TYR A O 1
ATOM 5393 N N . SER A 1 740 ? -30.895 -35.251 41.414 1.00 92.19 740 SER A N 1
ATOM 5394 C CA . SER A 1 740 ? -31.710 -35.176 42.623 1.00 92.19 740 SER A CA 1
ATOM 5395 C C . SER A 1 740 ? -30.966 -35.785 43.796 1.00 92.19 740 SER A C 1
ATOM 5397 O O . SER A 1 740 ? -30.072 -36.620 43.634 1.00 92.19 740 SER A O 1
ATOM 5399 N N . VAL A 1 741 ? -31.312 -35.335 44.997 1.00 88.94 741 VAL A N 1
ATOM 5400 C CA . VAL A 1 741 ? -30.618 -35.733 46.220 1.00 88.94 741 VAL A CA 1
ATOM 5401 C C . VAL A 1 741 ? -31.639 -36.227 47.209 1.00 88.94 741 VAL A C 1
ATOM 5403 O O . VAL A 1 741 ? -32.614 -35.544 47.493 1.00 88.94 741 VAL A O 1
ATOM 5406 N N . THR A 1 742 ? -31.393 -37.406 47.757 1.00 85.75 742 THR A N 1
ATOM 5407 C CA . THR A 1 742 ? -32.186 -37.972 48.842 1.00 85.75 742 THR A CA 1
ATOM 5408 C C . THR A 1 742 ? -31.382 -37.842 50.126 1.00 85.75 742 THR A C 1
ATOM 5410 O O . THR A 1 742 ? -30.293 -38.396 50.236 1.00 85.75 742 THR A O 1
ATOM 5413 N N . ALA A 1 743 ? -31.902 -37.086 51.084 1.00 71.06 743 ALA A N 1
ATOM 5414 C CA . ALA A 1 743 ? -31.397 -36.944 52.445 1.00 71.06 743 ALA A CA 1
ATOM 5415 C C . ALA A 1 743 ? -32.600 -36.925 53.404 1.00 71.06 743 ALA A C 1
ATOM 5417 O O . ALA A 1 743 ? -33.536 -36.161 53.186 1.00 71.06 743 ALA A O 1
ATOM 5418 N N . GLY A 1 744 ? -32.603 -37.777 54.434 1.00 66.38 744 GLY A N 1
ATOM 5419 C CA . GLY A 1 744 ? -33.798 -38.077 55.240 1.00 66.38 744 GLY A CA 1
ATOM 5420 C C . GLY A 1 744 ? -34.603 -36.871 55.747 1.00 66.38 744 GLY A C 1
ATOM 5421 O O . GLY A 1 744 ? -35.801 -36.818 55.499 1.00 66.38 744 GLY A O 1
ATOM 5422 N N . THR A 1 745 ? -33.977 -35.916 56.451 1.00 62.31 745 THR A N 1
ATOM 5423 C CA . THR A 1 745 ? -34.720 -34.821 57.122 1.00 62.31 745 THR A CA 1
ATOM 5424 C C . THR A 1 745 ? -34.065 -33.435 57.104 1.00 62.31 745 THR A C 1
ATOM 5426 O O . THR A 1 745 ? -34.779 -32.450 57.253 1.00 62.31 745 THR A O 1
ATOM 5429 N N . SER A 1 746 ? -32.753 -33.296 56.878 1.00 67.56 746 SER A N 1
ATOM 5430 C CA . SER A 1 746 ? -32.124 -31.974 56.704 1.00 67.56 746 SER A CA 1
ATOM 5431 C C . SER A 1 746 ? -30.828 -32.044 55.900 1.00 67.56 746 SER A C 1
ATOM 5433 O O . SER A 1 746 ? -30.011 -32.950 56.087 1.00 67.56 746 SER A O 1
ATOM 5435 N N . ILE A 1 747 ? -30.641 -31.060 55.024 1.00 80.06 747 ILE A N 1
ATOM 5436 C CA . ILE A 1 747 ? -29.395 -30.801 54.302 1.00 80.06 747 ILE A CA 1
ATOM 5437 C C . ILE A 1 747 ? -28.675 -29.689 55.061 1.00 80.06 747 ILE A C 1
ATOM 5439 O O . ILE A 1 747 ? -29.260 -28.632 55.276 1.00 80.06 747 ILE A O 1
ATOM 5443 N N . ASN A 1 748 ? -27.445 -29.936 55.513 1.00 85.88 748 ASN A N 1
ATOM 5444 C CA . ASN A 1 748 ? -26.677 -28.936 56.258 1.00 85.88 748 ASN A CA 1
ATOM 5445 C C . ASN A 1 748 ? -26.004 -27.953 55.311 1.00 85.88 748 ASN A C 1
ATOM 5447 O O . ASN A 1 748 ? -26.009 -26.757 55.577 1.00 85.88 748 ASN A O 1
ATOM 5451 N N . THR A 1 749 ? -25.438 -28.466 54.219 1.00 88.44 749 THR A N 1
ATOM 5452 C CA . THR A 1 749 ? -24.829 -27.648 53.177 1.00 88.44 749 THR A CA 1
ATOM 5453 C C . THR A 1 749 ? -24.955 -28.319 51.818 1.00 88.44 749 THR A C 1
ATOM 5455 O O . THR A 1 749 ? -24.727 -29.522 51.672 1.00 88.44 749 THR A O 1
ATOM 5458 N N . TRP A 1 750 ? -25.301 -27.525 50.811 1.00 92.19 750 TRP A N 1
ATOM 5459 C CA . TRP A 1 750 ? -25.353 -27.915 49.411 1.00 92.19 750 TRP A CA 1
ATOM 5460 C C . TRP A 1 750 ? -24.495 -26.954 48.605 1.00 92.19 750 TRP A C 1
ATOM 5462 O O . TRP A 1 750 ? -24.824 -25.780 48.453 1.00 92.19 750 TRP A O 1
ATOM 5472 N N . MET A 1 751 ? -23.407 -27.483 48.063 1.00 93.25 751 MET A N 1
ATOM 5473 C CA . MET A 1 751 ? -22.432 -26.732 47.293 1.00 93.25 751 MET A CA 1
ATOM 5474 C C . MET A 1 751 ? -22.486 -27.157 45.828 1.00 93.25 751 MET A C 1
ATOM 5476 O O . MET A 1 751 ? -22.484 -28.349 45.509 1.00 93.25 751 MET A O 1
ATOM 5480 N N . GLU A 1 752 ? -22.501 -26.181 44.929 1.00 94.44 752 GLU A N 1
ATOM 5481 C CA . GLU A 1 752 ? -22.368 -26.394 43.489 1.00 94.44 752 GLU A CA 1
ATOM 5482 C C . GLU A 1 752 ? -21.133 -25.649 42.976 1.00 94.44 752 GLU A C 1
ATOM 5484 O O . GLU A 1 752 ? -21.006 -24.446 43.183 1.00 94.44 752 GLU A O 1
ATOM 5489 N N . LEU A 1 753 ? -20.223 -26.350 42.300 1.00 92.25 753 LEU A N 1
ATOM 5490 C CA . LEU A 1 753 ? -19.102 -25.747 41.577 1.00 92.25 753 LEU A CA 1
ATOM 5491 C C . LEU A 1 753 ? -19.587 -25.375 40.172 1.00 92.25 753 LEU A C 1
ATOM 5493 O O . LEU A 1 753 ? -19.603 -26.237 39.289 1.00 92.25 753 LEU A O 1
ATOM 5497 N N . ALA A 1 754 ? -20.064 -24.139 40.003 1.00 78.94 754 ALA A N 1
ATOM 5498 C CA . ALA A 1 754 ? -20.773 -23.675 38.807 1.00 78.94 754 ALA A CA 1
ATOM 5499 C C . ALA A 1 754 ? -19.957 -22.681 37.980 1.00 78.94 754 ALA A C 1
ATOM 5501 O O . ALA A 1 754 ? -19.298 -21.796 38.577 1.00 78.94 754 ALA A O 1
#